Protein AF-0000000078528032 (afdb_homodimer)

Nearest PDB structures (foldseek):
  8epz-assembly1_B  TM=9.166E-01  e=9.035E-46  Paralcaligenes ureilyticus
  5j84-assembly2_H  TM=9.126E-01  e=3.066E-45  Rhizobium leguminosarum bv. trifolii WSM2304
  5j85-assembly1_A  TM=8.943E-01  e=9.035E-46  Rhizobium leguminosarum bv. trifolii
  9evv-assembly1_D  TM=9.045E-01  e=1.431E-44  Rhizobium leguminosarum bv. trifolii
  7m3k-assembly1_A  TM=8.770E-01  e=3.340E-41  Brucella abortus 2308

InterPro domains:
  IPR000581 Dihydroxy-acid/6-phosphogluconate dehydratase, N-terminal [PF00920] (29-341)
  IPR020558 Dihydroxy-acid/6-phosphogluconate dehydratase, conserved site [PS00886] (117-127)
  IPR020558 Dihydroxy-acid/6-phosphogluconate dehydratase, conserved site [PS00887] (469-480)
  IPR037237 IlvD/EDD, N-terminal domain [SSF143975] (9-380)
  IPR042096 Dihydroxy-acid dehydratase, C-terminal [G3DSA:3.50.30.80] (381-528)
  IPR056740 Dihydroxy-acid/6-phosphogluconate dehydratase, C-terminal [PF24877] (367-567)

Solvent-accessible surface area (backbone atoms only — not comparable to full-atom values): 53585 Å² total; per-residue (Å²): 106,59,42,59,56,46,48,74,59,18,73,50,35,59,16,39,48,36,11,56,68,47,51,80,75,50,69,78,34,55,35,31,37,37,38,27,27,34,25,50,63,35,17,30,22,46,62,39,55,61,39,52,53,31,20,41,50,16,21,42,75,69,60,29,38,59,32,44,38,29,45,38,53,80,46,63,65,56,5,37,79,50,77,18,24,32,40,48,56,56,48,20,52,50,46,21,39,50,47,45,43,52,51,50,25,46,66,47,41,21,34,40,38,38,31,20,29,60,41,42,37,46,14,51,50,22,27,44,31,58,66,44,48,17,51,38,48,45,63,44,16,13,8,49,57,16,79,95,69,28,37,59,85,48,48,62,57,46,51,53,33,32,75,71,66,74,35,55,68,67,57,46,51,51,47,33,73,34,20,28,70,33,36,17,12,64,30,28,40,23,43,21,44,32,43,38,45,41,43,41,46,31,19,35,23,66,86,72,49,46,37,35,35,44,82,40,71,62,51,46,52,50,27,20,47,49,21,41,43,43,56,54,27,34,73,70,65,51,28,38,64,76,26,46,44,74,58,19,50,52,34,23,51,47,49,35,16,23,50,48,43,20,70,52,48,56,24,44,50,20,35,29,28,45,34,55,76,42,85,54,52,57,63,58,55,31,58,56,13,55,61,23,46,16,28,49,30,36,18,72,88,33,81,36,47,34,39,51,44,30,24,46,32,30,62,53,44,55,49,61,52,48,44,92,80,42,60,44,77,36,38,26,55,83,77,41,30,47,47,56,49,56,53,48,41,70,71,69,46,53,53,58,54,15,49,51,48,20,54,74,72,72,46,59,42,58,70,36,45,28,50,64,93,58,37,82,34,58,53,19,24,51,40,49,24,30,35,76,37,11,75,67,21,25,40,31,48,54,77,45,26,55,73,76,52,36,60,40,74,23,32,29,44,67,29,73,32,66,68,56,44,39,50,32,53,76,67,61,70,60,52,75,42,28,28,38,30,33,31,37,23,11,32,50,29,46,28,33,29,60,48,47,66,51,38,50,59,36,52,71,31,80,66,46,29,67,35,33,34,42,40,24,21,16,34,56,44,41,68,58,50,26,44,48,33,20,28,26,10,48,26,27,58,78,64,15,45,58,56,63,63,46,70,34,25,24,36,36,36,28,56,91,78,28,33,29,31,65,43,24,52,73,82,38,76,46,54,73,68,57,41,52,53,51,50,50,54,44,52,73,68,58,71,79,71,78,72,78,46,90,58,67,58,63,25,55,38,30,73,27,33,40,51,40,49,60,17,43,42,72,107,105,60,42,59,57,47,49,74,59,20,72,51,36,58,16,37,48,36,10,55,68,48,52,80,76,51,69,78,34,55,35,32,37,38,37,28,28,32,25,51,63,34,16,30,22,46,61,39,55,61,37,50,52,30,20,41,49,16,21,43,74,68,60,29,38,60,32,45,40,28,44,36,54,78,46,64,65,58,6,37,80,49,78,17,24,31,39,48,56,55,48,19,52,50,46,20,38,50,47,45,42,52,50,51,26,46,66,48,42,21,34,39,38,37,30,18,29,60,41,40,36,47,14,51,50,22,28,43,30,58,67,44,48,18,53,38,48,42,63,43,16,13,9,51,58,16,77,95,69,29,40,58,84,49,49,62,56,46,50,54,33,32,75,71,68,75,34,56,69,68,57,46,51,52,48,32,73,34,21,27,70,34,35,17,12,67,30,30,40,22,41,20,44,33,43,38,45,40,42,41,45,31,20,34,23,68,87,72,50,46,39,34,34,44,84,40,70,63,51,46,53,50,26,19,49,48,20,42,43,44,56,55,28,34,74,70,64,50,28,38,64,75,27,46,45,74,58,18,52,52,33,25,51,47,50,35,16,23,50,50,43,20,68,53,47,57,24,43,49,20,34,28,28,46,34,55,76,42,86,54,50,57,63,59,54,32,59,56,14,54,62,24,48,16,27,48,31,35,16,71,90,32,80,36,46,34,41,51,44,31,24,43,32,27,62,53,45,55,47,63,54,49,43,89,80,42,60,44,77,35,38,27,55,84,76,42,29,47,46,56,49,55,54,46,39,71,71,70,46,51,55,58,54,15,50,49,48,20,54,75,72,71,46,60,42,60,71,36,45,28,49,62,93,58,35,80,34,59,55,18,23,50,41,50,24,29,36,77,39,11,74,68,20,22,39,29,50,54,78,43,26,55,74,74,53,36,60,40,74,25,33,31,44,68,28,74,33,67,69,56,43,38,49,33,54,76,67,62,69,60,53,76,40,27,28,37,31,32,31,38,24,12,33,50,30,48,28,32,29,61,47,48,66,50,39,49,58,35,51,71,31,79,65,46,30,68,35,33,34,42,38,24,20,16,33,56,43,41,67,59,51,27,45,46,33,20,27,27,10,49,24,26,59,78,64,15,46,60,56,62,66,48,74,34,25,25,36,38,37,27,56,92,78,28,35,28,31,66,44,23,51,73,83,38,76,47,53,73,68,56,41,51,52,51,51,50,56,43,54,74,68,58,72,79,72,78,73,80,46,91,56,66,57,63,26,55,38,29,74,29,32,40,51,38,49,59,17,43,43,74,107

Structure (mmCIF, N/CA/C/O backbone):
data_AF-0000000078528032-model_v1
#
loop_
_entity.id
_entity.type
_entity.pdbx_description
1 polymer 'Dihydroxy-acid dehydratase'
#
loop_
_atom_site.group_PDB
_atom_site.id
_atom_site.type_symbol
_atom_site.label_atom_id
_atom_site.label_alt_id
_atom_site.label_comp_id
_atom_site.label_asym_id
_atom_site.label_entity_id
_atom_site.label_seq_id
_atom_site.pdbx_PDB_ins_code
_atom_site.Cartn_x
_atom_site.Cartn_y
_atom_site.Cartn_z
_atom_site.occupancy
_atom_site.B_iso_or_equiv
_atom_site.auth_seq_id
_atom_site.auth_comp_id
_atom_site.auth_asym_id
_atom_site.auth_atom_id
_atom_site.pdbx_PDB_model_num
ATOM 1 N N . MET A 1 1 ? 27.969 6.098 -0.077 1 88.44 1 MET A N 1
ATOM 2 C CA . MET A 1 1 ? 26.703 5.48 0.321 1 88.44 1 MET A CA 1
ATOM 3 C C . MET A 1 1 ? 25.562 6.473 0.204 1 88.44 1 MET A C 1
ATOM 5 O O . MET A 1 1 ? 25.656 7.598 0.7 1 88.44 1 MET A O 1
ATOM 9 N N . VAL A 1 2 ? 24.484 6.055 -0.45 1 89.94 2 VAL A N 1
ATOM 10 C CA . VAL A 1 2 ? 23.328 6.895 -0.707 1 89.94 2 VAL A CA 1
ATOM 11 C C . VAL A 1 2 ? 22.781 7.438 0.611 1 89.94 2 VAL A C 1
ATOM 13 O O . VAL A 1 2 ? 22.422 8.617 0.707 1 89.94 2 VAL A O 1
ATOM 16 N N . SER A 1 3 ? 22.781 6.621 1.629 1 91.25 3 SER A N 1
ATOM 17 C CA . SER A 1 3 ? 22.25 7.004 2.93 1 91.25 3 SER A CA 1
ATOM 18 C C . SER A 1 3 ? 23.062 8.133 3.555 1 91.25 3 SER A C 1
ATOM 20 O O . SER A 1 3 ? 22.5 9.039 4.172 1 91.25 3 SER A O 1
ATOM 22 N N . GLN A 1 4 ? 24.359 8.141 3.379 1 91.44 4 GLN A N 1
ATOM 23 C CA . GLN A 1 4 ? 25.203 9.172 3.947 1 91.44 4 GLN A CA 1
ATOM 24 C C . GLN A 1 4 ? 25.062 10.484 3.189 1 91.44 4 GLN A C 1
ATOM 26 O O . GLN A 1 4 ? 25.109 11.562 3.789 1 91.44 4 GLN A O 1
ATOM 31 N N . ASP A 1 5 ? 24.875 10.414 1.92 1 91.12 5 ASP A N 1
ATOM 32 C CA . ASP A 1 5 ? 24.719 11.609 1.098 1 91.12 5 ASP A CA 1
ATOM 33 C C . ASP A 1 5 ? 23.453 12.375 1.467 1 91.12 5 ASP A C 1
ATOM 35 O O . ASP A 1 5 ? 23.453 13.609 1.499 1 91.12 5 ASP A O 1
ATOM 39 N N . ILE A 1 6 ? 22.469 11.68 1.789 1 87.75 6 ILE A N 1
ATOM 40 C CA . ILE A 1 6 ? 21.203 12.32 2.084 1 87.75 6 ILE A CA 1
ATOM 41 C C . ILE A 1 6 ? 21.266 13 3.451 1 87.75 6 ILE A C 1
ATOM 43 O O . ILE A 1 6 ? 20.641 14.039 3.666 1 87.75 6 ILE A O 1
ATOM 47 N N . ARG A 1 7 ? 22.047 12.43 4.395 1 88.25 7 ARG A N 1
ATOM 48 C CA . ARG A 1 7 ? 22.203 13.023 5.719 1 88.25 7 ARG A CA 1
ATOM 49 C C . ARG A 1 7 ? 22.812 14.422 5.625 1 88.25 7 ARG A C 1
ATOM 51 O O . ARG A 1 7 ? 22.531 15.281 6.457 1 88.25 7 ARG A O 1
ATOM 58 N N . LYS A 1 8 ? 23.547 14.617 4.566 1 83.69 8 LYS A N 1
ATOM 59 C CA . LYS A 1 8 ? 24.172 15.922 4.348 1 83.69 8 LYS A CA 1
ATOM 60 C C . LYS A 1 8 ? 23.141 16.938 3.828 1 83.69 8 LYS A C 1
ATOM 62 O O . LYS A 1 8 ? 23.266 18.125 4.082 1 83.69 8 LYS A O 1
ATOM 67 N N . LEU A 1 9 ? 22.188 16.406 3.154 1 82.69 9 LEU A N 1
ATOM 68 C CA . LEU A 1 9 ? 21.219 17.266 2.479 1 82.69 9 LEU A CA 1
ATOM 69 C C . LEU A 1 9 ? 20.047 17.609 3.406 1 82.69 9 LEU A C 1
ATOM 71 O O . LEU A 1 9 ? 19.469 18.688 3.301 1 82.69 9 LEU A O 1
ATOM 75 N N . ALA A 1 10 ? 19.719 16.703 4.258 1 86.12 10 ALA A N 1
ATOM 76 C CA . ALA A 1 10 ? 18.547 16.859 5.121 1 86.12 10 ALA A CA 1
ATOM 77 C C . ALA A 1 10 ? 18.938 16.859 6.594 1 86.12 10 ALA A C 1
ATOM 79 O O . ALA A 1 10 ? 19.094 15.789 7.195 1 86.12 10 ALA A O 1
ATOM 80 N N . PRO A 1 11 ? 18.984 18.016 7.184 1 88.25 11 PRO A N 1
ATOM 81 C CA . PRO A 1 11 ? 19.469 18.078 8.562 1 88.25 11 PRO A CA 1
ATOM 82 C C . PRO A 1 11 ? 18.531 17.391 9.555 1 88.25 11 PRO A C 1
ATOM 84 O O . PRO A 1 11 ? 18.938 17.062 10.672 1 88.25 11 PRO A O 1
ATOM 87 N N . GLU A 1 12 ? 17.266 17.141 9.188 1 91.62 12 GLU A N 1
ATOM 88 C CA . GLU A 1 12 ? 16.297 16.516 10.078 1 91.62 12 GLU A CA 1
ATOM 89 C C . GLU A 1 12 ? 16.469 15.008 10.133 1 91.62 12 GLU A C 1
ATOM 91 O O . GLU A 1 12 ? 15.922 14.344 11.016 1 91.62 12 GLU A O 1
ATOM 96 N N . MET A 1 13 ? 17.297 14.461 9.234 1 93.25 13 MET A N 1
ATOM 97 C CA . MET A 1 13 ? 17.469 13.008 9.141 1 93.25 13 MET A CA 1
ATOM 98 C C . MET A 1 13 ? 17.984 12.438 10.453 1 93.25 13 MET A C 1
ATOM 100 O O . MET A 1 13 ? 17.438 11.461 10.977 1 93.25 13 MET A O 1
ATOM 104 N N . ASP A 1 14 ? 19.016 13.055 10.992 1 95.06 14 ASP A N 1
ATOM 105 C CA . ASP A 1 14 ? 19.688 12.516 12.164 1 95.06 14 ASP A CA 1
ATOM 106 C C . ASP A 1 14 ? 18.781 12.539 13.383 1 95.06 14 ASP A C 1
ATOM 108 O O . ASP A 1 14 ? 18.594 11.516 14.055 1 95.06 14 ASP A O 1
ATOM 112 N N . PRO A 1 15 ? 18.109 13.695 13.703 1 96.12 15 PRO A N 1
ATOM 113 C CA . PRO A 1 15 ? 17.203 13.703 14.852 1 96.12 15 PRO A CA 1
ATOM 114 C C . PRO A 1 15 ? 16.078 12.68 14.727 1 96.12 15 PRO A C 1
ATOM 116 O O . PRO A 1 15 ? 15.711 12.039 15.719 1 96.12 15 PRO A O 1
ATOM 119 N N . LEU A 1 16 ? 15.57 12.5 13.617 1 96.31 16 LEU A N 1
ATOM 120 C CA . LEU A 1 16 ? 14.453 11.586 13.414 1 96.31 16 LEU A CA 1
ATOM 121 C C . LEU A 1 16 ? 14.898 10.133 13.57 1 96.31 16 LEU A C 1
ATOM 123 O O . LEU A 1 16 ? 14.195 9.328 14.18 1 96.31 16 LEU A O 1
ATOM 127 N N . ARG A 1 17 ? 16.078 9.828 12.969 1 96.19 17 ARG A N 1
ATOM 128 C CA . ARG A 1 17 ? 16.609 8.484 13.172 1 96.19 17 ARG A CA 1
ATOM 129 C C . ARG A 1 17 ? 16.875 8.211 14.648 1 96.19 17 ARG A C 1
ATOM 131 O O . ARG A 1 17 ? 16.547 7.133 15.148 1 96.19 17 ARG A O 1
ATOM 138 N N . MET A 1 18 ? 17.359 9.156 15.312 1 95.88 18 MET A N 1
ATOM 139 C CA . MET A 1 18 ? 17.672 8.984 16.734 1 95.88 18 MET A CA 1
ATOM 140 C C . MET A 1 18 ? 16.391 8.867 17.547 1 95.88 18 MET A C 1
ATOM 142 O O . MET A 1 18 ? 16.344 8.133 18.531 1 95.88 18 MET A O 1
ATOM 146 N N . GLY A 1 19 ? 15.344 9.562 17.172 1 95.69 19 GLY A N 1
ATOM 147 C CA . GLY A 1 19 ? 14.055 9.484 17.828 1 95.69 19 GLY A CA 1
ATOM 148 C C . GLY A 1 19 ? 13.438 8.094 17.766 1 95.69 19 GLY A C 1
ATOM 149 O O . GLY A 1 19 ? 12.602 7.746 18.609 1 95.69 19 GLY A O 1
ATOM 150 N N . MET A 1 20 ? 13.898 7.293 16.828 1 94.62 20 MET A N 1
ATOM 151 C CA . MET A 1 20 ? 13.391 5.93 16.688 1 94.62 20 MET A CA 1
ATOM 152 C C . MET A 1 20 ? 14.227 4.953 17.5 1 94.62 20 MET A C 1
ATOM 154 O O . MET A 1 20 ? 13.953 3.75 17.516 1 94.62 20 MET A O 1
ATOM 158 N N . GLY A 1 21 ? 15.227 5.496 18.109 1 94.44 21 GLY A N 1
ATOM 159 C CA . GLY A 1 21 ? 16.031 4.641 18.969 1 94.44 21 GLY A CA 1
ATOM 160 C C . GLY A 1 21 ? 17.422 4.371 18.406 1 94.44 21 GLY A C 1
ATOM 161 O O . GLY A 1 21 ? 18.172 3.58 18.984 1 94.44 21 GLY A O 1
ATOM 162 N N . TRP A 1 22 ? 17.781 5.02 17.266 1 96.25 22 TRP A N 1
ATOM 163 C CA . TRP A 1 22 ? 19.125 4.875 16.734 1 96.25 22 TRP A CA 1
ATOM 164 C C . TRP A 1 22 ? 20.141 5.602 17.625 1 96.25 22 TRP A C 1
ATOM 166 O O . TRP A 1 22 ? 19.844 6.66 18.188 1 96.25 22 TRP A O 1
ATOM 176 N N . LYS A 1 23 ? 21.328 5.078 17.703 1 96.62 23 LYS A N 1
ATOM 177 C CA . LYS A 1 23 ? 22.453 5.738 18.375 1 96.62 23 LYS A CA 1
ATOM 178 C C . LYS A 1 23 ? 23.281 6.547 17.391 1 96.62 23 LYS A C 1
ATOM 180 O O . LYS A 1 23 ? 23.156 6.363 16.172 1 96.62 23 LYS A O 1
ATOM 185 N N . VAL A 1 24 ? 24.047 7.438 17.891 1 95.81 24 VAL A N 1
ATOM 186 C CA . VAL A 1 24 ? 24.891 8.289 17.062 1 95.81 24 VAL A CA 1
ATOM 187 C C . VAL A 1 24 ? 25.75 7.422 16.156 1 95.81 24 VAL A C 1
ATOM 189 O O . VAL A 1 24 ? 25.922 7.727 14.969 1 95.81 24 VAL A O 1
ATOM 192 N N . GLU A 1 25 ? 26.25 6.285 16.672 1 96.44 25 GLU A N 1
ATOM 193 C CA . GLU A 1 25 ? 27.125 5.406 15.914 1 96.44 25 GLU A CA 1
ATOM 194 C C . GLU A 1 25 ? 26.391 4.734 14.766 1 96.44 25 GLU A C 1
ATOM 196 O O . GLU A 1 25 ? 27 4.395 13.742 1 96.44 25 GLU A O 1
ATOM 201 N N . ASP A 1 26 ? 25.125 4.562 14.914 1 96.94 26 ASP A N 1
ATOM 202 C CA . ASP A 1 26 ? 24.312 3.898 13.891 1 96.94 26 ASP A CA 1
ATOM 203 C C . ASP A 1 26 ? 24.188 4.77 12.641 1 96.94 26 ASP A C 1
ATOM 205 O O . ASP A 1 26 ? 24.031 4.25 11.531 1 96.94 26 ASP A O 1
ATOM 209 N N . LEU A 1 27 ? 24.25 6.082 12.805 1 95.56 27 LEU A N 1
ATOM 210 C CA . LEU A 1 27 ? 23.984 7.043 11.75 1 95.56 27 LEU A CA 1
ATOM 211 C C . LEU A 1 27 ? 24.969 6.895 10.602 1 95.56 27 LEU A C 1
ATOM 213 O O . LEU A 1 27 ? 24.625 7.137 9.445 1 95.56 27 LEU A O 1
ATOM 217 N N . SER A 1 28 ? 26.203 6.473 10.875 1 95.25 28 SER A N 1
ATOM 218 C CA . SER A 1 28 ? 27.25 6.422 9.859 1 95.25 28 SER A CA 1
ATOM 219 C C . SER A 1 28 ? 27.328 5.047 9.211 1 95.25 28 SER A C 1
ATOM 221 O O . SER A 1 28 ? 28.078 4.84 8.266 1 95.25 28 SER A O 1
ATOM 223 N N . LYS A 1 29 ? 26.609 4.066 9.727 1 97.12 29 LYS A N 1
ATOM 224 C CA . LYS A 1 29 ? 26.625 2.705 9.203 1 97.12 29 LYS A CA 1
ATOM 225 C C . LYS A 1 29 ? 25.875 2.615 7.879 1 97.12 29 LYS A C 1
ATOM 227 O O . LYS A 1 29 ? 25.078 3.498 7.551 1 97.12 29 LYS A O 1
ATOM 232 N N . MET A 1 30 ? 26.188 1.506 7.133 1 97.38 30 MET A N 1
ATOM 233 C CA . MET A 1 30 ? 25.359 1.184 5.977 1 97.38 30 MET A CA 1
ATOM 234 C C . MET A 1 30 ? 23.922 0.907 6.398 1 97.38 30 MET A C 1
ATOM 236 O O . MET A 1 30 ? 23.688 0.159 7.348 1 97.38 30 MET A O 1
ATOM 240 N N . GLN A 1 31 ? 23.016 1.53 5.754 1 97.94 31 GLN A N 1
ATOM 241 C CA . GLN A 1 31 ? 21.609 1.437 6.141 1 97.94 31 GLN A CA 1
ATOM 242 C C . GLN A 1 31 ? 20.828 0.578 5.152 1 97.94 31 GLN A C 1
ATOM 244 O O . GLN A 1 31 ? 20.844 0.839 3.947 1 97.94 31 GLN A O 1
ATOM 249 N N . ILE A 1 32 ? 20.125 -0.458 5.66 1 98.75 32 ILE A N 1
ATOM 250 C CA . ILE A 1 32 ? 19.469 -1.468 4.836 1 98.75 32 ILE A CA 1
ATOM 251 C C . ILE A 1 32 ? 17.969 -1.472 5.125 1 98.75 32 ILE A C 1
ATOM 253 O O . ILE A 1 32 ? 17.547 -1.482 6.285 1 98.75 32 ILE A O 1
ATOM 257 N N . MET A 1 33 ? 17.141 -1.407 4.086 1 98.69 33 MET A N 1
ATOM 258 C CA . MET A 1 33 ? 15.695 -1.565 4.23 1 98.69 33 MET A CA 1
ATOM 259 C C . MET A 1 33 ? 15.312 -3.041 4.277 1 98.69 33 MET A C 1
ATOM 261 O O . MET A 1 33 ? 15.719 -3.82 3.412 1 98.69 33 MET A O 1
ATOM 265 N N . VAL A 1 34 ? 14.641 -3.498 5.273 1 98.94 34 VAL A N 1
ATOM 266 C CA . VAL A 1 34 ? 14.047 -4.828 5.336 1 98.94 34 VAL A CA 1
ATOM 267 C C . VAL A 1 34 ? 12.531 -4.723 5.176 1 98.94 34 VAL A C 1
ATOM 269 O O . VAL A 1 34 ? 11.828 -4.328 6.109 1 98.94 34 VAL A O 1
ATOM 272 N N . GLU A 1 35 ? 12.047 -5.031 3.98 1 98.81 35 GLU A N 1
ATOM 273 C CA . GLU A 1 35 ? 10.648 -4.902 3.594 1 98.81 35 GLU A CA 1
ATOM 274 C C . GLU A 1 35 ? 9.945 -6.254 3.615 1 98.81 35 GLU A C 1
ATOM 276 O O . GLU A 1 35 ? 10.461 -7.238 3.082 1 98.81 35 GLU A O 1
ATOM 281 N N . SER A 1 36 ? 8.734 -6.34 4.285 1 98.88 36 SER A N 1
ATOM 282 C CA . SER A 1 36 ? 8.039 -7.613 4.391 1 98.88 36 SER A CA 1
ATOM 283 C C . SER A 1 36 ? 6.527 -7.434 4.25 1 98.88 36 SER A C 1
ATOM 285 O O . SER A 1 36 ? 6.004 -6.344 4.488 1 98.88 36 SER A O 1
ATOM 287 N N . THR A 1 37 ? 5.871 -8.461 3.811 1 98.81 37 THR A N 1
ATOM 288 C CA . THR A 1 37 ? 4.414 -8.469 3.756 1 98.81 37 THR A CA 1
ATOM 289 C C . THR A 1 37 ? 3.826 -9.055 5.035 1 98.81 37 THR A C 1
ATOM 291 O O . THR A 1 37 ? 2.668 -9.484 5.055 1 98.81 37 THR A O 1
ATOM 294 N N . PHE A 1 38 ? 4.594 -9.062 6.176 1 98.62 38 PHE A N 1
ATOM 295 C CA . PHE A 1 38 ? 4.168 -9.586 7.469 1 98.62 38 PHE A CA 1
ATOM 296 C C . PHE A 1 38 ? 2.82 -9 7.871 1 98.62 38 PHE A C 1
ATOM 298 O O . PHE A 1 38 ? 2.564 -7.812 7.668 1 98.62 38 PHE A O 1
ATOM 305 N N . GLY A 1 39 ? 1.984 -9.828 8.453 1 98.5 39 GLY A N 1
ATOM 306 C CA . GLY A 1 39 ? 0.705 -9.562 9.086 1 98.5 39 GLY A CA 1
ATOM 307 C C . GLY A 1 39 ? -0.104 -10.82 9.352 1 98.5 39 GLY A C 1
ATOM 308 O O . GLY A 1 39 ? 0.199 -11.883 8.812 1 98.5 39 GLY A O 1
ATOM 309 N N . ASP A 1 40 ? -1.124 -10.688 10.148 1 97.81 40 ASP A N 1
ATOM 310 C CA . ASP A 1 40 ? -1.99 -11.812 10.477 1 97.81 40 ASP A CA 1
ATOM 311 C C . ASP A 1 40 ? -3.082 -11.992 9.422 1 97.81 40 ASP A C 1
ATOM 313 O O . ASP A 1 40 ? -4.258 -12.133 9.766 1 97.81 40 ASP A O 1
ATOM 317 N N . SER A 1 41 ? -2.658 -11.922 8.164 1 97.38 41 SER A N 1
ATOM 318 C CA . SER A 1 41 ? -3.635 -12.031 7.09 1 97.38 41 SER A CA 1
ATOM 319 C C . SER A 1 41 ? -3.92 -13.492 6.746 1 97.38 41 SER A C 1
ATOM 321 O O . SER A 1 41 ? -5.055 -13.852 6.426 1 97.38 41 SER A O 1
ATOM 323 N N . HIS A 1 42 ? -2.912 -14.328 6.715 1 97.12 42 HIS A N 1
ATOM 324 C CA . HIS A 1 42 ? -2.963 -15.742 6.348 1 97.12 42 HIS A CA 1
ATOM 325 C C . HIS A 1 42 ? -1.663 -16.453 6.707 1 97.12 42 HIS A C 1
ATOM 327 O O . HIS A 1 42 ? -0.686 -15.812 7.098 1 97.12 42 HIS A O 1
ATOM 333 N N . PRO A 1 43 ? -1.611 -17.766 6.602 1 97.19 43 PRO A N 1
ATOM 334 C CA . PRO A 1 43 ? -0.434 -18.5 7.062 1 97.19 43 PRO A CA 1
ATOM 335 C C . PRO A 1 43 ? 0.813 -18.203 6.234 1 97.19 43 PRO A C 1
ATOM 337 O O . PRO A 1 43 ? 1.936 -18.422 6.699 1 97.19 43 PRO A O 1
ATOM 340 N N . GLY A 1 44 ? 0.69 -17.719 5.078 1 97.12 44 GLY A N 1
ATOM 341 C CA . GLY A 1 44 ? 1.839 -17.375 4.254 1 97.12 44 GLY A CA 1
ATOM 342 C C . GLY A 1 44 ? 2.539 -16.109 4.703 1 97.12 44 GLY A C 1
ATOM 343 O O . GLY A 1 44 ? 3.664 -15.836 4.281 1 97.12 44 GLY A O 1
ATOM 344 N N . SER A 1 45 ? 1.941 -15.297 5.625 1 97.88 45 SER A N 1
ATOM 345 C CA . SER A 1 45 ? 2.51 -14.016 6.012 1 97.88 45 SER A CA 1
ATOM 346 C C . SER A 1 45 ? 2.688 -13.914 7.523 1 97.88 45 SER A C 1
ATOM 348 O O . SER A 1 45 ? 3.512 -13.141 8.008 1 97.88 45 SER A O 1
ATOM 350 N N . ALA A 1 46 ? 1.972 -14.688 8.281 1 97.75 46 ALA A N 1
ATOM 351 C CA . ALA A 1 46 ? 1.844 -14.523 9.727 1 97.75 46 ALA A CA 1
ATOM 352 C C . ALA A 1 46 ? 3.176 -14.773 10.43 1 97.75 46 ALA A C 1
ATOM 354 O O . ALA A 1 46 ? 3.449 -14.195 11.484 1 97.75 46 ALA A O 1
ATOM 355 N N . HIS A 1 47 ? 4.082 -15.586 9.875 1 97.75 47 HIS A N 1
ATOM 356 C CA . HIS A 1 47 ? 5.32 -15.977 10.547 1 97.75 47 HIS A CA 1
ATOM 357 C C . HIS A 1 47 ? 6.496 -15.133 10.07 1 97.75 47 HIS A C 1
ATOM 359 O O . HIS A 1 47 ? 7.613 -15.281 10.57 1 97.75 47 HIS A O 1
ATOM 365 N N . LEU A 1 48 ? 6.309 -14.227 9.164 1 98.62 48 LEU A N 1
ATOM 366 C CA . LEU A 1 48 ? 7.402 -13.57 8.453 1 98.62 48 LEU A CA 1
ATOM 367 C C . LEU A 1 48 ? 8.172 -12.633 9.375 1 98.62 48 LEU A C 1
ATOM 369 O O . LEU A 1 48 ? 9.32 -12.289 9.102 1 98.62 48 LEU A O 1
ATOM 373 N N . LEU A 1 49 ? 7.52 -12.164 10.445 1 98.5 49 LEU A N 1
ATOM 374 C CA . LEU A 1 49 ? 8.203 -11.258 11.359 1 98.5 49 LEU A CA 1
ATOM 375 C C . LEU A 1 49 ? 9.469 -11.898 11.914 1 98.5 49 LEU A C 1
ATOM 377 O O . LEU A 1 49 ? 10.469 -11.219 12.148 1 98.5 49 LEU A O 1
ATOM 381 N N . GLU A 1 50 ? 9.43 -13.195 12.164 1 98 50 GLU A N 1
ATOM 382 C CA . GLU A 1 50 ? 10.602 -13.914 12.656 1 98 50 GLU A CA 1
ATOM 383 C C . GLU A 1 50 ? 11.758 -13.828 11.656 1 98 50 GLU A C 1
ATOM 385 O O . GLU A 1 50 ? 12.906 -13.641 12.047 1 98 50 GLU A O 1
ATOM 390 N N . LEU A 1 51 ? 11.461 -13.992 10.391 1 98.75 51 LEU A N 1
ATOM 391 C CA . LEU A 1 51 ? 12.484 -13.914 9.352 1 98.75 51 LEU A CA 1
ATOM 392 C C . LEU A 1 51 ? 13.008 -12.484 9.211 1 98.75 51 LEU A C 1
ATOM 394 O O . LEU A 1 51 ? 14.195 -12.281 8.961 1 98.75 51 LEU A O 1
ATOM 398 N N . VAL A 1 52 ? 12.086 -11.508 9.352 1 98.88 52 VAL A N 1
ATOM 399 C CA . VAL A 1 52 ? 12.477 -10.102 9.328 1 98.88 52 VAL A CA 1
ATOM 400 C C . VAL A 1 52 ? 13.523 -9.836 10.414 1 98.88 52 VAL A C 1
ATOM 402 O O . VAL A 1 52 ? 14.578 -9.258 10.141 1 98.88 52 VAL A O 1
ATOM 405 N N . ASN A 1 53 ? 13.234 -10.273 11.602 1 98.75 53 ASN A N 1
ATOM 406 C CA . ASN A 1 53 ? 14.133 -10.047 12.727 1 98.75 53 ASN A CA 1
ATOM 407 C C . ASN A 1 53 ? 15.469 -10.742 12.531 1 98.75 53 ASN A C 1
ATOM 409 O O . ASN A 1 53 ? 16.516 -10.195 12.883 1 98.75 53 ASN A O 1
ATOM 413 N N . LYS A 1 54 ? 15.469 -11.961 11.977 1 98.81 54 LYS A N 1
ATOM 414 C CA . LYS A 1 54 ? 16.703 -12.68 11.68 1 98.81 54 LYS A CA 1
ATOM 415 C C . LYS A 1 54 ? 17.547 -11.93 10.641 1 98.81 54 LYS A C 1
ATOM 417 O O . LYS A 1 54 ? 18.766 -11.891 10.734 1 98.81 54 LYS A O 1
ATOM 422 N N . THR A 1 55 ? 16.891 -11.406 9.633 1 98.94 55 THR A N 1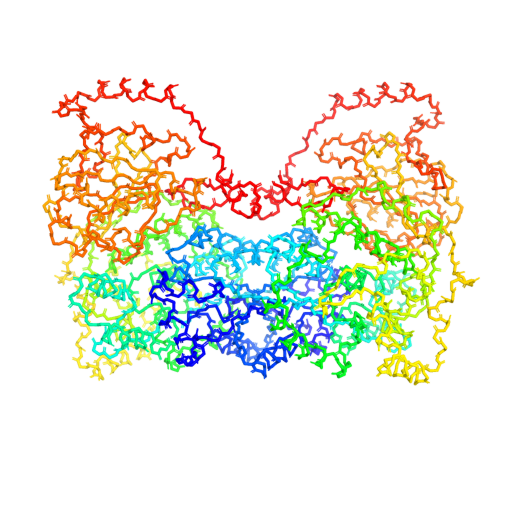
ATOM 423 C CA . THR A 1 55 ? 17.562 -10.609 8.625 1 98.94 55 THR A CA 1
ATOM 424 C C . THR A 1 55 ? 18.203 -9.375 9.25 1 98.94 55 THR A C 1
ATOM 426 O O . THR A 1 55 ? 19.344 -9.023 8.922 1 98.94 55 THR A O 1
ATOM 429 N N . VAL A 1 56 ? 17.438 -8.656 10.133 1 98.88 56 VAL A N 1
ATOM 430 C CA . VAL A 1 56 ? 17.953 -7.492 10.844 1 98.88 56 VAL A CA 1
ATOM 431 C C . VAL A 1 56 ? 19.219 -7.871 11.617 1 98.88 56 VAL A C 1
ATOM 433 O O . VAL A 1 56 ? 20.203 -7.137 11.609 1 98.88 56 VAL A O 1
ATOM 436 N N . ASP A 1 57 ? 19.203 -9.023 12.281 1 98.81 57 ASP A N 1
ATOM 437 C CA . ASP A 1 57 ? 20.359 -9.531 13 1 98.81 57 ASP A CA 1
ATOM 438 C C . ASP A 1 57 ? 21.547 -9.734 12.062 1 98.81 57 ASP A C 1
ATOM 440 O O . ASP A 1 57 ? 22.672 -9.383 12.398 1 98.81 57 ASP A O 1
ATOM 444 N N . GLY A 1 58 ? 21.234 -10.305 10.906 1 98.88 58 GLY A N 1
ATOM 445 C CA . GLY A 1 58 ? 22.297 -10.516 9.93 1 98.88 58 GLY A CA 1
ATOM 446 C C . GLY A 1 58 ? 22.953 -9.227 9.469 1 98.88 58 GLY A C 1
ATOM 447 O O . GLY A 1 58 ? 24.172 -9.164 9.344 1 98.88 58 GLY A O 1
ATOM 448 N N . VAL A 1 59 ? 22.203 -8.227 9.195 1 98.88 59 VAL A N 1
ATOM 449 C CA . VAL A 1 59 ? 22.719 -6.922 8.797 1 98.88 59 VAL A CA 1
ATOM 450 C C . VAL A 1 59 ? 23.594 -6.348 9.914 1 98.88 59 VAL A C 1
ATOM 452 O O . VAL A 1 59 ? 24.688 -5.855 9.656 1 98.88 59 VAL A O 1
ATOM 455 N N . ARG A 1 60 ? 23.062 -6.414 11.133 1 98.56 60 ARG A N 1
ATOM 456 C CA . ARG A 1 60 ? 23.781 -5.906 12.297 1 98.56 60 ARG A CA 1
ATOM 457 C C . ARG A 1 60 ? 25.125 -6.605 12.461 1 98.56 60 ARG A C 1
ATOM 459 O O . ARG A 1 60 ? 26.141 -5.961 12.75 1 98.56 60 ARG A O 1
ATOM 466 N N . ASP A 1 61 ? 25.188 -7.883 12.234 1 98.56 61 ASP A N 1
ATOM 467 C CA . ASP A 1 61 ? 26.391 -8.688 12.375 1 98.56 61 ASP A CA 1
ATOM 468 C C . ASP A 1 61 ? 27.5 -8.195 11.445 1 98.56 61 ASP A C 1
ATOM 470 O O . ASP A 1 61 ? 28.672 -8.312 11.758 1 98.56 61 ASP A O 1
ATOM 474 N N . LYS A 1 62 ? 27.109 -7.676 10.359 1 98.44 62 LYS A N 1
ATOM 475 C CA . LYS A 1 62 ? 28.094 -7.207 9.375 1 98.44 62 LYS A CA 1
ATOM 476 C C . LYS A 1 62 ? 28.297 -5.699 9.484 1 98.44 62 LYS A C 1
ATOM 478 O O . LYS A 1 62 ? 28.859 -5.078 8.578 1 98.44 62 LYS A O 1
ATOM 483 N N . GLY A 1 63 ? 27.828 -5.113 10.539 1 97.81 63 GLY A N 1
ATOM 484 C CA . GLY A 1 63 ? 28.109 -3.721 10.852 1 97.81 63 GLY A CA 1
ATOM 485 C C . GLY A 1 63 ? 27.125 -2.752 10.219 1 97.81 63 GLY A C 1
ATOM 486 O O . GLY A 1 63 ? 27.391 -1.547 10.164 1 97.81 63 GLY A O 1
ATOM 487 N N . GLY A 1 64 ? 26.016 -3.262 9.633 1 98.31 64 GLY A N 1
ATOM 488 C CA . GLY A 1 64 ? 25 -2.393 9.07 1 98.31 64 GLY A CA 1
ATOM 489 C C . GLY A 1 64 ? 23.875 -2.078 10.047 1 98.31 64 GLY A C 1
ATOM 490 O O . GLY A 1 64 ? 23.875 -2.578 11.172 1 98.31 64 GLY A O 1
ATOM 491 N N . LYS A 1 65 ? 22.984 -1.175 9.711 1 98.25 65 LYS A N 1
ATOM 492 C CA . LYS A 1 65 ? 21.766 -0.837 10.453 1 98.25 65 LYS A CA 1
ATOM 493 C C . LYS A 1 65 ? 20.531 -0.997 9.586 1 98.25 65 LYS A C 1
ATOM 495 O O . LYS A 1 65 ? 20.438 -0.412 8.5 1 98.25 65 LYS A O 1
ATOM 500 N N . ALA A 1 66 ? 19.656 -1.822 10.039 1 98.44 66 ALA A N 1
ATOM 501 C CA . ALA A 1 66 ? 18.469 -2.121 9.25 1 98.44 66 ALA A CA 1
ATOM 502 C C . ALA A 1 66 ? 17.266 -1.347 9.766 1 98.44 66 ALA A C 1
ATOM 504 O O . ALA A 1 66 ? 17.203 -0.988 10.945 1 98.44 66 ALA A O 1
ATOM 505 N N . ALA A 1 67 ? 16.328 -1.011 8.93 1 98.38 67 ALA A N 1
ATOM 506 C CA . ALA A 1 67 ? 15 -0.479 9.234 1 98.38 67 ALA A CA 1
ATOM 507 C C . ALA A 1 67 ? 13.906 -1.348 8.617 1 98.38 67 ALA A C 1
ATOM 509 O O . ALA A 1 67 ? 13.969 -1.694 7.434 1 98.38 67 ALA A O 1
ATOM 510 N N . ARG A 1 68 ? 12.938 -1.755 9.438 1 98.69 68 ARG A N 1
ATOM 511 C CA . ARG A 1 68 ? 11.883 -2.666 8.992 1 98.69 68 ARG A CA 1
ATOM 512 C C . ARG A 1 68 ? 10.703 -1.898 8.414 1 98.69 68 ARG A C 1
ATOM 514 O O . ARG A 1 68 ? 10.234 -0.926 9.008 1 98.69 68 ARG A O 1
ATOM 521 N N . TYR A 1 69 ? 10.188 -2.283 7.246 1 98.88 69 TYR A N 1
ATOM 522 C CA . TYR A 1 69 ? 9 -1.771 6.574 1 98.88 69 TYR A CA 1
ATOM 523 C C . TYR A 1 69 ? 8.031 -2.898 6.246 1 98.88 69 TYR A C 1
ATOM 525 O O . TYR A 1 69 ? 8.445 -4.035 6.012 1 98.88 69 TYR A O 1
ATOM 533 N N . PHE A 1 70 ? 6.711 -2.561 6.234 1 98.88 70 PHE A N 1
ATOM 534 C CA . PHE A 1 70 ? 5.719 -3.605 6.027 1 98.88 70 PHE A CA 1
ATOM 535 C C . PHE A 1 70 ? 4.617 -3.131 5.09 1 98.88 70 PHE A C 1
ATOM 537 O O . PHE A 1 70 ? 4.211 -1.968 5.137 1 98.88 70 PHE A O 1
ATOM 544 N N . THR A 1 71 ? 4.145 -3.932 4.246 1 98.88 71 THR A N 1
ATOM 545 C CA . THR A 1 71 ? 2.898 -3.857 3.49 1 98.88 71 THR A CA 1
ATOM 546 C C . THR A 1 71 ? 2.23 -5.227 3.41 1 98.88 71 THR A C 1
ATOM 548 O O . THR A 1 71 ? 2.523 -6.016 2.508 1 98.88 71 THR A O 1
ATOM 551 N N . THR A 1 72 ? 1.273 -5.496 4.297 1 98.81 72 THR A N 1
ATOM 552 C CA . THR A 1 72 ? 0.678 -6.816 4.449 1 98.81 72 THR A CA 1
ATOM 553 C C . THR A 1 72 ? -0.075 -7.223 3.186 1 98.81 72 THR A C 1
ATOM 555 O O . THR A 1 72 ? -0.779 -6.406 2.588 1 98.81 72 THR A O 1
ATOM 558 N N . ASP A 1 73 ? 0.124 -8.438 2.746 1 98.5 73 ASP A N 1
ATOM 559 C CA . ASP A 1 73 ? -0.567 -8.945 1.562 1 98.5 73 ASP A CA 1
ATOM 560 C C . ASP A 1 73 ? -1.876 -9.633 1.942 1 98.5 73 ASP A C 1
ATOM 562 O O . ASP A 1 73 ? -2.227 -9.703 3.123 1 98.5 73 ASP A O 1
ATOM 566 N N . ILE A 1 74 ? -2.68 -10.047 0.943 1 97.81 74 ILE A N 1
ATOM 567 C CA . ILE A 1 74 ? -3.941 -10.75 1.144 1 97.81 74 ILE A CA 1
ATOM 568 C C . ILE A 1 74 ? -3.832 -12.172 0.604 1 97.81 74 ILE A C 1
ATOM 570 O O . ILE A 1 74 ? -2.838 -12.531 -0.035 1 97.81 74 ILE A O 1
ATOM 574 N N . CYS A 1 75 ? -4.77 -12.969 0.877 1 94.94 75 CYS A N 1
ATOM 575 C CA . CYS A 1 75 ? -4.766 -14.375 0.512 1 94.94 75 CYS A CA 1
ATOM 576 C C . CYS A 1 75 ? -5.891 -14.695 -0.462 1 94.94 75 CYS A C 1
ATOM 578 O O . CYS A 1 75 ? -7.062 -14.445 -0.166 1 94.94 75 CYS A O 1
ATOM 580 N N . ASP A 1 76 ? -5.547 -15.289 -1.588 1 92.62 76 ASP A N 1
ATOM 581 C CA . ASP A 1 76 ? -6.555 -15.695 -2.564 1 92.62 76 ASP A CA 1
ATOM 582 C C . ASP A 1 76 ? -7.504 -16.734 -1.973 1 92.62 76 ASP A C 1
ATOM 584 O O . ASP A 1 76 ? -8.703 -16.719 -2.27 1 92.62 76 ASP A O 1
ATOM 588 N N . GLY A 1 77 ? -6.91 -17.609 -1.181 1 90.06 77 GLY A N 1
ATOM 589 C CA . GLY A 1 77 ? -7.746 -18.641 -0.564 1 90.06 77 GLY A CA 1
ATOM 590 C C . GLY A 1 77 ? -8.828 -18.062 0.332 1 90.06 77 GLY A C 1
ATOM 591 O O . GLY A 1 77 ? -9.93 -18.609 0.417 1 90.06 77 GLY A O 1
ATOM 592 N N . MET A 1 78 ? -8.539 -16.969 0.954 1 92.5 78 MET A N 1
ATOM 593 C CA . MET A 1 78 ? -9.508 -16.328 1.844 1 92.5 78 MET A CA 1
ATOM 594 C C . MET A 1 78 ? -10.461 -15.438 1.058 1 92.5 78 MET A C 1
ATOM 596 O O . MET A 1 78 ? -11.594 -15.211 1.479 1 92.5 78 MET A O 1
ATOM 600 N N . ALA A 1 79 ? -9.977 -14.945 -0.035 1 92.81 79 ALA A N 1
ATOM 601 C CA . ALA A 1 79 ? -10.75 -13.984 -0.817 1 92.81 79 ALA A CA 1
ATOM 602 C C . ALA A 1 79 ? -11.664 -14.688 -1.812 1 92.81 79 ALA A C 1
ATOM 604 O O . ALA A 1 79 ? -12.594 -14.078 -2.355 1 92.81 79 ALA A O 1
ATOM 605 N N . GLN A 1 80 ? -11.469 -15.969 -2.027 1 86.94 80 GLN A N 1
ATOM 606 C CA . GLN A 1 80 ? -12.234 -16.719 -3.023 1 86.94 80 GLN A CA 1
ATOM 607 C C . GLN A 1 80 ? -13.664 -16.938 -2.555 1 86.94 80 GLN A C 1
ATOM 609 O O . GLN A 1 80 ? -13.922 -17.078 -1.355 1 86.94 80 GLN A O 1
ATOM 614 N N . GLY A 1 81 ? -14.562 -17.062 -3.502 1 80.19 81 GLY A N 1
ATOM 615 C CA . GLY A 1 81 ? -15.953 -17.375 -3.189 1 80.19 81 GLY A CA 1
ATOM 616 C C . GLY A 1 81 ? -16.797 -16.141 -2.959 1 80.19 81 GLY A C 1
ATOM 617 O O . GLY A 1 81 ? -18.016 -16.25 -2.775 1 80.19 81 GLY A O 1
ATOM 618 N N . HIS A 1 82 ? -16.156 -15.023 -2.877 1 87.44 82 HIS A N 1
ATOM 619 C CA . HIS A 1 82 ? -16.859 -13.75 -2.773 1 87.44 82 HIS A CA 1
ATOM 620 C C . HIS A 1 82 ? -16.109 -12.641 -3.496 1 87.44 82 HIS A C 1
ATOM 622 O O . HIS A 1 82 ? -15.07 -12.891 -4.125 1 87.44 82 HIS A O 1
ATOM 628 N N . ASP A 1 83 ? -16.547 -11.438 -3.455 1 89.62 83 ASP A N 1
ATOM 629 C CA . ASP A 1 83 ? -16.047 -10.336 -4.27 1 89.62 83 ASP A CA 1
ATOM 630 C C . ASP A 1 83 ? -14.633 -9.953 -3.854 1 89.62 83 ASP A C 1
ATOM 632 O O . ASP A 1 83 ? -13.93 -9.242 -4.586 1 89.62 83 ASP A O 1
ATOM 636 N N . GLY A 1 84 ? -14.203 -10.484 -2.725 1 93.62 84 GLY A N 1
ATOM 637 C CA . GLY A 1 84 ? -12.852 -10.203 -2.264 1 93.62 84 GLY A CA 1
ATOM 638 C C . GLY A 1 84 ? -11.789 -10.609 -3.26 1 93.62 84 GLY A C 1
ATOM 639 O O . GLY A 1 84 ? -10.719 -10 -3.318 1 93.62 84 GLY A O 1
ATOM 640 N N . ILE A 1 85 ? -12.07 -11.609 -4.059 1 94.12 85 ILE A N 1
ATOM 641 C CA . ILE A 1 85 ? -11.094 -12.164 -4.992 1 94.12 85 ILE A CA 1
ATOM 642 C C . ILE A 1 85 ? -10.766 -11.133 -6.07 1 94.12 85 ILE A C 1
ATOM 644 O O . ILE A 1 85 ? -9.727 -11.219 -6.727 1 94.12 85 ILE A O 1
ATOM 648 N N . ASN A 1 86 ? -11.68 -10.164 -6.273 1 95.56 86 ASN A N 1
ATOM 649 C CA . ASN A 1 86 ? -11.461 -9.125 -7.273 1 95.56 86 ASN A CA 1
ATOM 650 C C . ASN A 1 86 ? -10.281 -8.227 -6.91 1 95.56 86 ASN A C 1
ATOM 652 O O . ASN A 1 86 ? -9.742 -7.527 -7.766 1 95.56 86 ASN A O 1
ATOM 656 N N . TYR A 1 87 ? -9.812 -8.242 -5.621 1 97.38 87 TYR A N 1
ATOM 657 C CA . TYR A 1 87 ? -8.727 -7.391 -5.152 1 97.38 87 TYR A CA 1
ATOM 658 C C . TYR A 1 87 ? -7.379 -8.078 -5.34 1 97.38 87 TYR A C 1
ATOM 660 O O . TYR A 1 87 ? -6.328 -7.473 -5.121 1 97.38 87 TYR A O 1
ATOM 668 N N . SER A 1 88 ? -7.34 -9.281 -5.754 1 96.69 88 SER A N 1
ATOM 669 C CA . SER A 1 88 ? -6.141 -10.109 -5.742 1 96.69 88 SER A CA 1
ATOM 670 C C . SER A 1 88 ? -5.043 -9.508 -6.613 1 96.69 88 SER A C 1
ATOM 672 O O . SER A 1 88 ? -3.957 -9.188 -6.125 1 96.69 88 SER A O 1
ATOM 674 N N . LEU A 1 89 ? -5.316 -9.289 -7.875 1 97.62 89 LEU A N 1
ATOM 675 C CA . LEU A 1 89 ? -4.266 -8.828 -8.781 1 97.62 89 LEU A CA 1
ATOM 676 C C . LEU A 1 89 ? -3.867 -7.391 -8.469 1 97.62 89 LEU A C 1
ATOM 678 O O . LEU A 1 89 ? -2.684 -7.047 -8.508 1 97.62 89 LEU A O 1
ATOM 682 N N . VAL A 1 90 ? -4.836 -6.504 -8.133 1 98.25 90 VAL A N 1
ATOM 683 C CA . VAL A 1 90 ? -4.527 -5.105 -7.848 1 98.25 90 VAL A CA 1
ATOM 684 C C . VAL A 1 90 ? -3.684 -5.004 -6.582 1 98.25 90 VAL A C 1
ATOM 686 O O . VAL A 1 90 ? -2.893 -4.07 -6.426 1 98.25 90 VAL A O 1
ATOM 689 N N . SER A 1 91 ? -3.803 -5.996 -5.641 1 98.62 91 SER A N 1
ATOM 690 C CA . SER A 1 91 ? -2.969 -5.996 -4.445 1 98.62 91 SER A CA 1
ATOM 691 C C . SER A 1 91 ? -1.489 -6.098 -4.801 1 98.62 91 SER A C 1
ATOM 693 O O . SER A 1 91 ? -0.641 -5.508 -4.129 1 98.62 91 SER A O 1
ATOM 695 N N . ARG A 1 92 ? -1.143 -6.82 -5.891 1 98.5 92 ARG A N 1
ATOM 696 C CA . ARG A 1 92 ? 0.23 -6.938 -6.375 1 98.5 92 ARG A CA 1
ATOM 697 C C . ARG A 1 92 ? 0.802 -5.566 -6.727 1 98.5 92 ARG A C 1
ATOM 699 O O . ARG A 1 92 ? 1.877 -5.195 -6.25 1 98.5 92 ARG A O 1
ATOM 706 N N . ASP A 1 93 ? 0.057 -4.816 -7.512 1 98.56 93 ASP A N 1
ATOM 707 C CA . ASP A 1 93 ? 0.519 -3.514 -7.984 1 98.56 93 ASP A CA 1
ATOM 708 C C . ASP A 1 93 ? 0.583 -2.506 -6.84 1 98.56 93 ASP A C 1
ATOM 710 O O . ASP A 1 93 ? 1.476 -1.656 -6.805 1 98.56 93 ASP A O 1
ATOM 714 N N . THR A 1 94 ? -0.363 -2.588 -5.93 1 98.81 94 THR A N 1
ATOM 715 C CA . THR A 1 94 ? -0.408 -1.634 -4.824 1 98.81 94 THR A CA 1
ATOM 716 C C . THR A 1 94 ? 0.745 -1.874 -3.855 1 98.81 94 THR A C 1
ATOM 718 O O . THR A 1 94 ? 1.329 -0.924 -3.33 1 98.81 94 THR A O 1
ATOM 721 N N . ILE A 1 95 ? 1.096 -3.168 -3.572 1 98.88 95 ILE A N 1
ATOM 722 C CA . ILE A 1 95 ? 2.26 -3.482 -2.752 1 98.88 95 ILE A CA 1
ATOM 723 C C . ILE A 1 95 ? 3.525 -2.955 -3.424 1 98.88 95 ILE A C 1
ATOM 725 O O . ILE A 1 95 ? 4.367 -2.33 -2.773 1 98.88 95 ILE A O 1
ATOM 729 N N . CYS A 1 96 ? 3.652 -3.184 -4.742 1 98.81 96 CYS A N 1
ATOM 730 C CA . CYS A 1 96 ? 4.789 -2.674 -5.496 1 98.81 96 CYS A CA 1
ATOM 731 C C . CYS A 1 96 ? 4.891 -1.157 -5.375 1 98.81 96 CYS A C 1
ATOM 733 O O . CYS A 1 96 ? 5.977 -0.619 -5.148 1 98.81 96 CYS A O 1
ATOM 735 N N . ASN A 1 97 ? 3.758 -0.486 -5.523 1 98.81 97 ASN A N 1
ATOM 736 C CA . ASN A 1 97 ? 3.709 0.967 -5.398 1 98.81 97 ASN A CA 1
ATOM 737 C C . ASN A 1 97 ? 4.16 1.428 -4.016 1 98.81 97 ASN A C 1
ATOM 739 O O . ASN A 1 97 ? 4.891 2.412 -3.893 1 98.81 97 ASN A O 1
ATOM 743 N N . MET A 1 98 ? 3.697 0.758 -2.963 1 98.81 98 MET A N 1
ATOM 744 C CA . MET A 1 98 ? 4.07 1.137 -1.604 1 98.81 98 MET A CA 1
ATOM 745 C C . MET A 1 98 ? 5.57 0.971 -1.386 1 98.81 98 MET A C 1
ATOM 747 O O . MET A 1 98 ? 6.195 1.779 -0.698 1 98.81 98 MET A O 1
ATOM 751 N N . ILE A 1 99 ? 6.141 -0.078 -1.954 1 98.81 99 ILE A N 1
ATOM 752 C CA . ILE A 1 99 ? 7.574 -0.305 -1.803 1 98.81 99 ILE A CA 1
ATOM 753 C C . ILE A 1 99 ? 8.352 0.797 -2.52 1 98.81 99 ILE A C 1
ATOM 755 O O . ILE A 1 99 ? 9.367 1.277 -2.014 1 98.81 99 ILE A O 1
ATOM 759 N N . GLU A 1 100 ? 7.883 1.229 -3.715 1 98.5 100 GLU A N 1
ATOM 760 C CA . GLU A 1 100 ? 8.477 2.379 -4.395 1 98.5 100 GLU A CA 1
ATOM 761 C C . GLU A 1 100 ? 8.453 3.619 -3.506 1 98.5 100 GLU A C 1
ATOM 763 O O . GLU A 1 100 ? 9.445 4.336 -3.404 1 98.5 100 GLU A O 1
ATOM 768 N N . ILE A 1 101 ? 7.348 3.846 -2.885 1 98.69 101 ILE A N 1
ATOM 769 C CA . ILE A 1 101 ? 7.176 4.996 -2.006 1 98.69 101 ILE A CA 1
ATOM 770 C C . ILE A 1 101 ? 8.156 4.906 -0.841 1 98.69 101 ILE A C 1
ATOM 772 O O . ILE A 1 101 ? 8.836 5.883 -0.514 1 98.69 101 ILE A O 1
ATOM 776 N N . HIS A 1 102 ? 8.266 3.697 -0.179 1 98.62 102 HIS A N 1
ATOM 777 C CA . HIS A 1 102 ? 9.18 3.488 0.935 1 98.62 102 HIS A CA 1
ATOM 778 C C . HIS A 1 102 ? 10.617 3.789 0.528 1 98.62 102 HIS A C 1
ATOM 780 O O . HIS A 1 102 ? 11.312 4.555 1.202 1 98.62 102 HIS A O 1
ATOM 786 N N . ALA A 1 103 ? 11.031 3.252 -0.615 1 97.56 103 ALA A N 1
ATOM 787 C CA . ALA A 1 103 ? 12.414 3.365 -1.068 1 97.56 103 ALA A CA 1
ATOM 788 C C . ALA A 1 103 ? 12.703 4.77 -1.593 1 97.56 103 ALA A C 1
ATOM 790 O O . ALA A 1 103 ? 13.82 5.266 -1.458 1 97.56 103 ALA A O 1
ATOM 791 N N . GLY A 1 104 ? 11.703 5.363 -2.205 1 96.44 104 GLY A N 1
ATOM 792 C CA . GLY A 1 104 ? 11.883 6.688 -2.779 1 96.44 104 GLY A CA 1
ATOM 793 C C . GLY A 1 104 ? 11.898 7.793 -1.739 1 96.44 104 GLY A C 1
ATOM 794 O O . GLY A 1 104 ? 12.625 8.773 -1.882 1 96.44 104 GLY A O 1
ATOM 795 N N . ALA A 1 105 ? 11.102 7.648 -0.704 1 95.94 105 ALA A N 1
ATOM 796 C CA . ALA A 1 105 ? 10.969 8.68 0.319 1 95.94 105 ALA A CA 1
ATOM 797 C C . ALA A 1 105 ? 12.172 8.688 1.256 1 95.94 105 ALA A C 1
ATOM 799 O O . ALA A 1 105 ? 12.586 9.742 1.741 1 95.94 105 ALA A O 1
ATOM 800 N N . THR A 1 106 ? 12.648 7.461 1.608 1 92.5 106 THR A N 1
ATOM 801 C CA . THR A 1 106 ? 13.805 7.289 2.49 1 92.5 106 THR A CA 1
ATOM 802 C C . THR A 1 106 ? 14.906 6.508 1.788 1 92.5 106 THR A C 1
ATOM 804 O O . THR A 1 106 ? 14.789 5.301 1.579 1 92.5 106 THR A O 1
ATOM 807 N N . PRO A 1 107 ? 15.945 7.09 1.493 1 86.88 107 PRO A N 1
ATOM 808 C CA . PRO A 1 107 ? 16.969 6.367 0.741 1 86.88 107 PRO A CA 1
ATOM 809 C C . PRO A 1 107 ? 17.734 5.352 1.598 1 86.88 107 PRO A C 1
ATOM 811 O O . PRO A 1 107 ? 18.031 5.629 2.76 1 86.88 107 PRO A O 1
ATOM 814 N N . PHE A 1 108 ? 18.047 4.176 1.143 1 96.62 108 PHE A N 1
ATOM 815 C CA . PHE A 1 108 ? 18.781 3.07 1.739 1 96.62 108 PHE A CA 1
ATOM 816 C C . PHE A 1 108 ? 19.891 2.598 0.805 1 96.62 108 PHE A C 1
ATOM 818 O O . PHE A 1 108 ? 19.875 2.9 -0.39 1 96.62 108 PHE A O 1
ATOM 825 N N . ASP A 1 109 ? 20.891 1.981 1.36 1 98.19 109 ASP A N 1
ATOM 826 C CA . ASP A 1 109 ? 22.031 1.498 0.582 1 98.19 109 ASP A CA 1
ATOM 827 C C . ASP A 1 109 ? 21.703 0.164 -0.088 1 98.19 109 ASP A C 1
ATOM 829 O O . ASP A 1 109 ? 22.391 -0.246 -1.028 1 98.19 109 ASP A O 1
ATOM 833 N N . GLY A 1 110 ? 20.703 -0.499 0.323 1 98.5 110 GLY A N 1
ATOM 834 C CA . GLY A 1 110 ? 20.219 -1.776 -0.176 1 98.5 110 GLY A CA 1
ATOM 835 C C . GLY A 1 110 ? 18.953 -2.25 0.522 1 98.5 110 GLY A C 1
ATOM 836 O O . GLY A 1 110 ? 18.438 -1.562 1.398 1 98.5 110 GLY A O 1
ATOM 837 N N . GLY A 1 111 ? 18.453 -3.406 0.077 1 98.75 111 GLY A N 1
ATOM 838 C CA . GLY A 1 111 ? 17.234 -3.902 0.68 1 98.75 111 GLY A CA 1
ATOM 839 C C . GLY A 1 111 ? 17.125 -5.414 0.651 1 98.75 111 GLY A C 1
ATOM 840 O O . GLY A 1 111 ? 17.672 -6.066 -0.239 1 98.75 111 GLY A O 1
ATOM 841 N N . VAL A 1 112 ? 16.484 -5.961 1.689 1 98.94 112 VAL A N 1
ATOM 842 C CA . VAL A 1 112 ? 16.047 -7.352 1.726 1 98.94 112 VAL A CA 1
ATOM 843 C C . VAL A 1 112 ? 14.523 -7.422 1.759 1 98.94 112 VAL A C 1
ATOM 845 O O . VAL A 1 112 ? 13.891 -6.754 2.576 1 98.94 112 VAL A O 1
ATOM 848 N N . TYR A 1 113 ? 13.977 -8.156 0.863 1 98.94 113 TYR A N 1
ATOM 849 C CA . TYR A 1 113 ? 12.531 -8.266 0.686 1 98.94 113 TYR A CA 1
ATOM 850 C C . TYR A 1 113 ? 12.031 -9.641 1.092 1 98.94 113 TYR A C 1
ATOM 852 O O . TYR A 1 113 ? 12.523 -10.656 0.6 1 98.94 113 TYR A O 1
ATOM 860 N N . ILE A 1 114 ? 11.023 -9.711 2.02 1 98.94 114 ILE A N 1
ATOM 861 C CA . ILE A 1 114 ? 10.625 -10.977 2.629 1 98.94 114 ILE A CA 1
ATOM 862 C C . ILE A 1 114 ? 9.133 -11.211 2.395 1 98.94 114 ILE A C 1
ATOM 864 O O . ILE A 1 114 ? 8.297 -10.445 2.883 1 98.94 114 ILE A O 1
ATOM 868 N N . SER A 1 115 ? 8.742 -12.195 1.646 1 98.69 115 SER A N 1
ATOM 869 C CA . SER A 1 115 ? 7.367 -12.547 1.327 1 98.69 115 SER A CA 1
ATOM 870 C C . SER A 1 115 ? 7.25 -14.016 0.92 1 98.69 115 SER A C 1
ATOM 872 O O . SER A 1 115 ? 8.266 -14.688 0.715 1 98.69 115 SER A O 1
ATOM 874 N N . SER A 1 116 ? 6.035 -14.562 0.798 1 97.25 116 SER A N 1
ATOM 875 C CA . SER A 1 116 ? 5.969 -15.984 0.455 1 97.25 116 SER A CA 1
ATOM 876 C C . SER A 1 116 ? 4.723 -16.297 -0.367 1 97.25 116 SER A C 1
ATOM 878 O O . SER A 1 116 ? 4.645 -17.344 -1.016 1 97.25 116 SER A O 1
ATOM 880 N N . CYS A 1 117 ? 3.721 -15.406 -0.416 1 96 117 CYS A N 1
ATOM 881 C CA . CYS A 1 117 ? 2.406 -15.766 -0.939 1 96 117 CYS A CA 1
ATOM 882 C C . CYS A 1 117 ? 2.244 -15.289 -2.379 1 96 117 CYS A C 1
ATOM 884 O O . CYS A 1 117 ? 3.184 -14.75 -2.969 1 96 117 CYS A O 1
ATOM 886 N N . ASP A 1 118 ? 1.067 -15.547 -2.992 1 93.5 118 ASP A N 1
ATOM 887 C CA . ASP A 1 118 ? 0.729 -15.523 -4.41 1 93.5 118 ASP A CA 1
ATOM 888 C C . ASP A 1 118 ? 1.075 -14.172 -5.035 1 93.5 118 ASP A C 1
ATOM 890 O O . ASP A 1 118 ? 1.722 -14.117 -6.082 1 93.5 118 ASP A O 1
ATOM 894 N N . LYS A 1 119 ? 0.576 -13.133 -4.41 1 97.38 119 LYS A N 1
ATOM 895 C CA . LYS A 1 119 ? 0.734 -11.82 -5.031 1 97.38 119 LYS A CA 1
ATOM 896 C C . LYS A 1 119 ? 1.876 -11.047 -4.387 1 97.38 119 LYS A C 1
ATOM 898 O O . LYS A 1 119 ? 2.375 -10.07 -4.961 1 97.38 119 LYS A O 1
ATOM 903 N N . ALA A 1 120 ? 2.367 -11.523 -3.25 1 98.44 120 ALA A N 1
ATOM 904 C CA . ALA A 1 120 ? 3.402 -10.812 -2.498 1 98.44 120 ALA A CA 1
ATOM 905 C C . ALA A 1 120 ? 4.766 -10.969 -3.168 1 98.44 120 ALA A C 1
ATOM 907 O O . ALA A 1 120 ? 5.504 -9.992 -3.314 1 98.44 120 ALA A O 1
ATOM 908 N N . VAL A 1 121 ? 5.09 -12.219 -3.584 1 98.75 121 VAL A N 1
ATOM 909 C CA . VAL A 1 121 ? 6.402 -12.477 -4.164 1 98.75 121 VAL A CA 1
ATOM 910 C C . VAL A 1 121 ? 6.539 -11.727 -5.488 1 98.75 121 VAL A C 1
ATOM 912 O O . VAL A 1 121 ? 7.504 -10.984 -5.691 1 98.75 121 VAL A O 1
ATOM 915 N N . PRO A 1 122 ? 5.555 -11.844 -6.422 1 98.75 122 PRO A N 1
ATOM 916 C CA . PRO A 1 122 ? 5.695 -11.062 -7.648 1 98.75 122 PRO A CA 1
ATOM 917 C C . PRO A 1 122 ? 5.711 -9.555 -7.391 1 98.75 122 PRO A C 1
ATOM 919 O O . PRO A 1 122 ? 6.406 -8.812 -8.086 1 98.75 122 PRO A O 1
ATOM 922 N N . ALA A 1 123 ? 4.922 -9.07 -6.418 1 98.88 123 ALA A N 1
ATOM 923 C CA . ALA A 1 123 ? 4.957 -7.652 -6.074 1 98.88 123 ALA A CA 1
ATOM 924 C C . ALA A 1 123 ? 6.359 -7.219 -5.664 1 98.88 123 ALA A C 1
ATOM 926 O O . ALA A 1 123 ? 6.84 -6.168 -6.09 1 98.88 123 ALA A O 1
ATOM 927 N N . HIS A 1 124 ? 6.996 -7.992 -4.809 1 98.94 124 HIS A N 1
ATOM 928 C CA . HIS A 1 124 ? 8.344 -7.684 -4.348 1 98.94 124 HIS A CA 1
ATOM 929 C C . HIS A 1 124 ? 9.344 -7.746 -5.496 1 98.94 124 HIS A C 1
ATOM 931 O O . HIS A 1 124 ? 10.25 -6.91 -5.586 1 98.94 124 HIS A O 1
ATOM 937 N N . LEU A 1 125 ? 9.172 -8.758 -6.355 1 98.94 125 LEU A N 1
ATOM 938 C CA . LEU A 1 125 ? 10.062 -8.859 -7.508 1 98.94 125 LEU A CA 1
ATOM 939 C C . LEU A 1 125 ? 9.898 -7.66 -8.43 1 98.94 125 LEU A C 1
ATOM 941 O O . LEU A 1 125 ? 10.883 -7.121 -8.938 1 98.94 125 LEU A O 1
ATOM 945 N N . MET A 1 126 ? 8.664 -7.258 -8.68 1 98.88 126 MET A N 1
ATOM 946 C CA . MET A 1 126 ? 8.406 -6.047 -9.453 1 98.88 126 MET A CA 1
ATOM 947 C C . MET A 1 126 ? 9.086 -4.84 -8.82 1 98.88 126 MET A C 1
ATOM 949 O O . MET A 1 126 ? 9.75 -4.066 -9.508 1 98.88 126 MET A O 1
ATOM 953 N N . ALA A 1 127 ? 8.945 -4.695 -7.531 1 98.88 127 ALA A N 1
ATOM 954 C CA . ALA A 1 127 ? 9.492 -3.553 -6.812 1 98.88 127 ALA A CA 1
ATOM 955 C C . ALA A 1 127 ? 11.016 -3.547 -6.871 1 98.88 127 ALA A C 1
ATOM 957 O O . ALA A 1 127 ? 11.633 -2.488 -7.004 1 98.88 127 ALA A O 1
ATOM 958 N N . ILE A 1 128 ? 11.641 -4.715 -6.719 1 98.88 128 ILE A N 1
ATOM 959 C CA . ILE A 1 128 ? 13.094 -4.859 -6.785 1 98.88 128 ILE A CA 1
ATOM 960 C C . ILE A 1 128 ? 13.602 -4.344 -8.125 1 98.88 128 ILE A C 1
ATOM 962 O O . ILE A 1 128 ? 14.594 -3.617 -8.18 1 98.88 128 ILE A O 1
ATOM 966 N N . GLY A 1 129 ? 12.883 -4.73 -9.195 1 98.75 129 GLY A N 1
ATOM 967 C CA . GLY A 1 129 ? 13.266 -4.254 -10.516 1 98.75 129 GLY A CA 1
ATOM 968 C C . GLY A 1 129 ? 13.07 -2.762 -10.695 1 98.75 129 GLY A C 1
ATOM 969 O O . GLY A 1 129 ? 13.906 -2.088 -11.289 1 98.75 129 GLY A O 1
ATOM 970 N N . ARG A 1 130 ? 12 -2.227 -10.18 1 97.88 130 ARG A N 1
ATOM 971 C CA . ARG A 1 130 ? 11.633 -0.821 -10.328 1 97.88 130 ARG A CA 1
ATOM 972 C C . ARG A 1 130 ? 12.594 0.081 -9.562 1 97.88 130 ARG A C 1
ATOM 974 O O . ARG A 1 130 ? 13.078 1.084 -10.094 1 97.88 130 ARG A O 1
ATOM 981 N N . VAL A 1 131 ? 12.883 -0.285 -8.281 1 97.88 131 VAL A N 1
ATOM 982 C CA . VAL A 1 131 ? 13.711 0.537 -7.398 1 97.88 131 VAL A CA 1
ATOM 983 C C . VAL A 1 131 ? 15.172 0.424 -7.805 1 97.88 131 VAL A C 1
ATOM 985 O O . VAL A 1 131 ? 15.914 1.411 -7.77 1 97.88 131 VAL A O 1
ATOM 988 N N . ASN A 1 132 ? 15.609 -0.786 -8.117 1 98.19 132 ASN A N 1
ATOM 989 C CA . ASN A 1 132 ? 16.922 -1.127 -8.664 1 98.19 132 ASN A CA 1
ATOM 990 C C . ASN A 1 132 ? 18.047 -0.74 -7.707 1 98.19 132 ASN A C 1
ATOM 992 O O . ASN A 1 132 ? 19.094 -0.264 -8.141 1 98.19 132 ASN A O 1
ATOM 996 N N . MET A 1 133 ? 17.891 -0.811 -6.391 1 98.19 133 MET A N 1
ATOM 997 C CA . MET A 1 133 ? 19 -0.793 -5.434 1 98.19 133 MET A CA 1
ATOM 998 C C . MET A 1 133 ? 19.453 -2.211 -5.105 1 98.19 133 MET A C 1
ATOM 1000 O O . MET A 1 133 ? 18.719 -3.174 -5.344 1 98.19 133 MET A O 1
ATOM 1004 N N . PRO A 1 134 ? 20.703 -2.393 -4.617 1 98.62 134 PRO A N 1
ATOM 1005 C CA . PRO A 1 134 ? 21.094 -3.758 -4.254 1 98.62 134 PRO A CA 1
ATOM 1006 C C . PRO A 1 134 ? 20.047 -4.457 -3.389 1 98.62 134 PRO A C 1
ATOM 1008 O O . PRO A 1 134 ? 19.609 -3.908 -2.377 1 98.62 134 PRO A O 1
ATOM 1011 N N . SER A 1 135 ? 19.625 -5.691 -3.834 1 98.88 135 SER A N 1
ATOM 1012 C CA . SER A 1 135 ? 18.469 -6.305 -3.193 1 98.88 135 SER A CA 1
ATOM 1013 C C . SER A 1 135 ? 18.594 -7.824 -3.178 1 98.88 135 SER A C 1
ATOM 1015 O O . SER A 1 135 ? 19.219 -8.414 -4.059 1 98.88 135 SER A O 1
ATOM 1017 N N . ILE A 1 136 ? 18.031 -8.43 -2.172 1 98.94 136 ILE A N 1
ATOM 1018 C CA . ILE A 1 136 ? 17.891 -9.875 -2.055 1 98.94 136 ILE A CA 1
ATOM 1019 C C . ILE A 1 136 ? 16.453 -10.227 -1.658 1 98.94 136 ILE A C 1
ATOM 1021 O O . ILE A 1 136 ? 15.859 -9.547 -0.815 1 98.94 136 ILE A O 1
ATOM 1025 N N . LEU A 1 137 ? 15.867 -11.172 -2.338 1 98.94 137 LEU A N 1
ATOM 1026 C CA . LEU A 1 137 ? 14.57 -11.727 -1.959 1 98.94 137 LEU A CA 1
ATOM 1027 C C . LEU A 1 137 ? 14.734 -12.922 -1.027 1 98.94 137 LEU A C 1
ATOM 1029 O O . LEU A 1 137 ? 15.586 -13.781 -1.267 1 98.94 137 LEU A O 1
ATOM 1033 N N . VAL A 1 138 ? 14.023 -12.93 0.095 1 98.88 138 VAL A N 1
ATOM 1034 C CA . VAL A 1 138 ? 13.898 -14.062 1.009 1 98.88 138 VAL A CA 1
ATOM 1035 C C . VAL A 1 138 ? 12.445 -14.516 1.076 1 98.88 138 VAL A C 1
ATOM 1037 O O . VAL A 1 138 ? 11.547 -13.711 1.34 1 98.88 138 VAL A O 1
ATOM 1040 N N . THR A 1 139 ? 12.188 -15.75 0.81 1 98.56 139 THR A N 1
ATOM 1041 C CA . THR A 1 139 ? 10.805 -16.219 0.843 1 98.56 139 THR A CA 1
ATOM 1042 C C . THR A 1 139 ? 10.531 -17 2.129 1 98.56 139 THR A C 1
ATOM 1044 O O . THR A 1 139 ? 11.453 -17.562 2.725 1 98.56 139 THR A O 1
ATOM 1047 N N . GLY A 1 140 ? 9.266 -16.969 2.59 1 98 140 GLY A N 1
ATOM 1048 C CA . GLY A 1 140 ? 8.867 -17.547 3.863 1 98 140 GLY A CA 1
ATOM 1049 C C . GLY A 1 140 ? 8.625 -19.047 3.793 1 98 140 GLY A C 1
ATOM 1050 O O . GLY A 1 140 ? 8.25 -19.672 4.789 1 98 140 GLY A O 1
ATOM 1051 N N . GLY A 1 141 ? 8.773 -19.641 2.596 1 98.06 141 GLY A N 1
ATOM 1052 C CA . GLY A 1 141 ? 8.688 -21.094 2.475 1 98.06 141 GLY A CA 1
ATOM 1053 C C . GLY A 1 141 ? 7.266 -21.594 2.311 1 98.06 141 GLY A C 1
ATOM 1054 O O . GLY A 1 141 ? 6.367 -20.828 1.961 1 98.06 141 GLY A O 1
ATOM 1055 N N . VAL A 1 142 ? 7.074 -22.922 2.488 1 97.5 142 VAL A N 1
ATOM 1056 C CA . VAL A 1 142 ? 5.793 -23.578 2.254 1 97.5 142 VAL A CA 1
ATOM 1057 C C . VAL A 1 142 ? 5.328 -24.266 3.531 1 97.5 142 VAL A C 1
ATOM 1059 O O . VAL A 1 142 ? 6.141 -24.594 4.398 1 97.5 142 VAL A O 1
ATOM 1062 N N . MET A 1 143 ? 4.023 -24.375 3.658 1 97 143 MET A N 1
ATOM 1063 C CA . MET A 1 143 ? 3.465 -25.047 4.824 1 97 143 MET A CA 1
ATOM 1064 C C . MET A 1 143 ? 3.604 -26.562 4.688 1 97 143 MET A C 1
ATOM 1066 O O . MET A 1 143 ? 3.703 -27.094 3.576 1 97 143 MET A O 1
ATOM 1070 N N . ASP A 1 144 ? 3.576 -27.234 5.766 1 95.31 144 ASP A N 1
ATOM 1071 C CA . ASP A 1 144 ? 3.568 -28.703 5.773 1 95.31 144 ASP A CA 1
ATOM 1072 C C . ASP A 1 144 ? 2.223 -29.25 5.301 1 95.31 144 ASP A C 1
ATOM 1074 O O . ASP A 1 144 ? 1.195 -28.578 5.434 1 95.31 144 ASP A O 1
ATOM 1078 N N . ALA A 1 145 ? 2.287 -30.438 4.707 1 96.12 145 ALA A N 1
ATOM 1079 C CA . ALA A 1 145 ? 1.034 -31.141 4.441 1 96.12 145 ALA A CA 1
ATOM 1080 C C . ALA A 1 145 ? 0.427 -31.672 5.73 1 96.12 145 ALA A C 1
ATOM 1082 O O . ALA A 1 145 ? 1.14 -31.906 6.715 1 96.12 145 ALA A O 1
ATOM 1083 N N . GLY A 1 146 ? -0.897 -31.797 5.699 1 95.75 146 GLY A N 1
ATOM 1084 C CA . GLY A 1 146 ? -1.578 -32.406 6.828 1 95.75 146 GLY A CA 1
ATOM 1085 C C . GLY A 1 146 ? -1.465 -33.906 6.848 1 95.75 146 GLY A C 1
ATOM 1086 O O . GLY A 1 146 ? -0.689 -34.5 6.086 1 95.75 146 GLY A O 1
ATOM 1087 N N . PRO A 1 147 ? -2.236 -34.562 7.754 1 95.56 147 PRO A N 1
ATOM 1088 C CA . PRO A 1 147 ? -2.254 -36.031 7.797 1 95.56 147 PRO A CA 1
ATOM 1089 C C . PRO A 1 147 ? -2.615 -36.656 6.453 1 95.56 147 PRO A C 1
ATOM 1091 O O . PRO A 1 147 ? -3.479 -36.125 5.738 1 95.56 147 PRO A O 1
ATOM 1094 N N . ASP A 1 148 ? -1.944 -37.719 6.16 1 94.62 148 ASP A N 1
ATOM 1095 C CA . ASP A 1 148 ? -2.174 -38.469 4.918 1 94.62 148 ASP A CA 1
ATOM 1096 C C . ASP A 1 148 ? -1.941 -37.562 3.703 1 94.62 148 ASP A C 1
ATOM 1098 O O . ASP A 1 148 ? -2.68 -37.656 2.719 1 94.62 148 ASP A O 1
ATOM 1102 N N . LEU A 1 149 ? -1.052 -36.594 3.811 1 95.12 149 LEU A N 1
ATOM 1103 C CA . LEU A 1 149 ? -0.62 -35.688 2.75 1 95.12 149 LEU A CA 1
ATOM 1104 C C . LEU A 1 149 ? -1.757 -34.75 2.326 1 95.12 149 LEU A C 1
ATOM 1106 O O . LEU A 1 149 ? -1.837 -34.344 1.162 1 95.12 149 LEU A O 1
ATOM 1110 N N . LEU A 1 150 ? -2.658 -34.469 3.293 1 95.5 150 LEU A N 1
ATOM 1111 C CA . LEU A 1 150 ? -3.773 -33.562 3.051 1 95.5 150 LEU A CA 1
ATOM 1112 C C . LEU A 1 150 ? -3.273 -32.125 2.76 1 95.5 150 LEU A C 1
ATOM 1114 O O . LEU A 1 150 ? -2.4 -31.625 3.463 1 95.5 150 LEU A O 1
ATOM 1118 N N . THR A 1 151 ? -3.791 -31.562 1.649 1 93.69 151 THR A N 1
ATOM 1119 C CA . THR A 1 151 ? -3.439 -30.203 1.282 1 93.69 151 THR A CA 1
ATOM 1120 C C . THR A 1 151 ? -4.695 -29.344 1.08 1 93.69 151 THR A C 1
ATOM 1122 O O . THR A 1 151 ? -5.789 -29.891 0.896 1 93.69 151 THR A O 1
ATOM 1125 N N . LEU A 1 152 ? -4.52 -28.062 1.151 1 91.81 152 LEU A N 1
ATOM 1126 C CA . LEU A 1 152 ? -5.613 -27.109 1.135 1 91.81 152 LEU A CA 1
ATOM 1127 C C . LEU A 1 152 ? -6.418 -27.219 -0.155 1 91.81 152 LEU A C 1
ATOM 1129 O O . LEU A 1 152 ? -7.641 -27.031 -0.149 1 91.81 152 LEU A O 1
ATOM 1133 N N . GLU A 1 153 ? -5.738 -27.453 -1.313 1 86 153 GLU A N 1
ATOM 1134 C CA . GLU A 1 153 ? -6.41 -27.422 -2.609 1 86 153 GLU A CA 1
ATOM 1135 C C . GLU A 1 153 ? -7.469 -28.516 -2.711 1 86 153 GLU A C 1
ATOM 1137 O O . GLU A 1 153 ? -8.359 -28.453 -3.564 1 86 153 GLU A O 1
ATOM 1142 N N . GLN A 1 154 ? -7.457 -29.453 -1.757 1 87.25 154 GLN A N 1
ATOM 1143 C CA . GLN A 1 154 ? -8.414 -30.562 -1.772 1 87.25 154 GLN A CA 1
ATOM 1144 C C . GLN A 1 154 ? -9.711 -30.172 -1.071 1 87.25 154 GLN A C 1
ATOM 1146 O O . GLN A 1 154 ? -10.734 -30.828 -1.243 1 87.25 154 GLN A O 1
ATOM 1151 N N . ILE A 1 155 ? -9.641 -29.125 -0.304 1 89.5 155 ILE A N 1
ATOM 1152 C CA . ILE A 1 155 ? -10.773 -28.766 0.541 1 89.5 155 ILE A CA 1
ATOM 1153 C C . ILE A 1 155 ? -11.969 -28.391 -0.332 1 89.5 155 ILE A C 1
ATOM 1155 O O . ILE A 1 155 ? -13.109 -28.719 0.001 1 89.5 155 ILE A O 1
ATOM 1159 N N . GLY A 1 156 ? -11.695 -27.656 -1.455 1 82.94 156 GLY A N 1
ATOM 1160 C CA . GLY A 1 156 ? -12.781 -27.344 -2.373 1 82.94 156 GLY A CA 1
ATOM 1161 C C . GLY A 1 156 ? -13.492 -28.578 -2.891 1 82.94 156 GLY A C 1
ATOM 1162 O O . GLY A 1 156 ? -14.727 -28.609 -2.945 1 82.94 156 GLY A O 1
ATOM 1163 N N . LYS A 1 157 ? -12.695 -29.531 -3.268 1 81.56 157 LYS A N 1
ATOM 1164 C CA . LYS A 1 157 ? -13.234 -30.797 -3.748 1 81.56 157 LYS A CA 1
ATOM 1165 C C . LYS A 1 157 ? -14.055 -31.5 -2.664 1 81.56 157 LYS A C 1
ATOM 1167 O O . LYS A 1 157 ? -15.156 -31.984 -2.924 1 81.56 157 LYS A O 1
ATOM 1172 N N . TYR A 1 158 ? -13.547 -31.531 -1.462 1 88.88 158 TYR A N 1
ATOM 1173 C CA . TYR A 1 158 ? -14.227 -32.219 -0.361 1 88.88 158 TYR A CA 1
ATOM 1174 C C . TYR A 1 158 ? -15.516 -31.484 0.01 1 88.88 158 TYR A C 1
ATOM 1176 O O . TYR A 1 158 ? -16.5 -32.125 0.375 1 88.88 158 TYR A O 1
ATOM 1184 N N . SER A 1 159 ? -15.461 -30.203 -0.067 1 87.56 159 SER A N 1
ATOM 1185 C CA . SER A 1 159 ? -16.672 -29.422 0.186 1 87.56 159 SER A CA 1
ATOM 1186 C C . SER A 1 159 ? -17.75 -29.734 -0.833 1 87.56 159 SER A C 1
ATOM 1188 O O . SER A 1 159 ? -18.922 -29.906 -0.47 1 87.56 159 SER A O 1
ATOM 1190 N N . ALA A 1 160 ? -17.391 -29.766 -2.129 1 79.75 160 ALA A N 1
ATOM 1191 C CA . ALA A 1 160 ? -18.344 -30.109 -3.189 1 79.75 160 ALA A CA 1
ATOM 1192 C C . ALA A 1 160 ? -18.906 -31.5 -2.996 1 79.75 160 ALA A C 1
ATOM 1194 O O . ALA A 1 160 ? -20.109 -31.734 -3.193 1 79.75 160 ALA A O 1
ATOM 1195 N N . MET A 1 161 ? -18.109 -32.469 -2.596 1 84.38 161 MET A N 1
ATOM 1196 C CA . MET A 1 161 ? -18.531 -33.844 -2.35 1 84.38 161 MET A CA 1
ATOM 1197 C C . MET A 1 161 ? -19.516 -33.906 -1.183 1 84.38 161 MET A C 1
ATOM 1199 O O . MET A 1 161 ? -20.469 -34.656 -1.219 1 84.38 161 MET A O 1
ATOM 1203 N N . CYS A 1 162 ? -19.172 -33.125 -0.242 1 89.69 162 CYS A N 1
ATOM 1204 C CA . CYS A 1 162 ? -20.062 -33.094 0.91 1 89.69 162 CYS A CA 1
ATOM 1205 C C . CYS A 1 162 ? -21.438 -32.562 0.511 1 89.69 162 CYS A C 1
ATOM 1207 O O . CYS A 1 162 ? -22.469 -33.094 0.934 1 89.69 162 CYS A O 1
ATOM 1209 N N . GLN A 1 163 ? -21.484 -31.547 -0.286 1 83.38 163 GLN A N 1
ATOM 1210 C CA . GLN A 1 163 ? -22.734 -30.953 -0.758 1 83.38 163 GLN A CA 1
ATOM 1211 C C . GLN A 1 163 ? -23.531 -31.969 -1.576 1 83.38 163 GLN A C 1
ATOM 1213 O O . GLN A 1 163 ? -24.766 -31.938 -1.551 1 83.38 163 GLN A O 1
ATOM 1218 N N . ARG A 1 164 ? -22.828 -32.875 -2.23 1 81.31 164 ARG A N 1
ATOM 1219 C CA . ARG A 1 164 ? -23.484 -33.875 -3.051 1 81.31 164 ARG A CA 1
ATOM 1220 C C . ARG A 1 164 ? -23.812 -35.125 -2.227 1 81.31 164 ARG A C 1
ATOM 1222 O O . ARG A 1 164 ? -24.359 -36.094 -2.754 1 81.31 164 ARG A O 1
ATOM 1229 N N . GLY A 1 165 ? -23.453 -35.156 -0.966 1 89.06 165 GLY A N 1
ATOM 1230 C CA . GLY A 1 165 ? -23.766 -36.25 -0.072 1 89.06 165 GLY A CA 1
ATOM 1231 C C . GLY A 1 165 ? -22.766 -37.375 -0.15 1 89.06 165 GLY A C 1
ATOM 1232 O O . GLY A 1 165 ? -23 -38.469 0.39 1 89.06 165 GLY A O 1
ATOM 1233 N N . GLU A 1 166 ? -21.641 -37.094 -0.766 1 90.31 166 GLU A N 1
ATOM 1234 C CA . GLU A 1 166 ? -20.625 -38.125 -0.979 1 90.31 166 GLU A CA 1
ATOM 1235 C C . GLU A 1 166 ? -19.609 -38.156 0.165 1 90.31 166 GLU A C 1
ATOM 1237 O O . GLU A 1 166 ? -18.844 -39.125 0.285 1 90.31 166 GLU A O 1
ATOM 1242 N N . LEU A 1 167 ? -19.609 -37.156 0.909 1 93.19 167 LEU A N 1
ATOM 1243 C CA . LEU A 1 167 ? -18.703 -37.031 2.045 1 93.19 167 LEU A CA 1
ATOM 1244 C C . LEU A 1 167 ? -19.453 -36.531 3.279 1 93.19 167 LEU A C 1
ATOM 1246 O O . LEU A 1 167 ? -20.297 -35.625 3.188 1 93.19 167 LEU A O 1
ATOM 1250 N N . GLU A 1 168 ? -19.188 -37.156 4.387 1 95.75 168 GLU A N 1
ATOM 1251 C CA . GLU A 1 168 ? -19.875 -36.781 5.617 1 95.75 168 GLU A CA 1
ATOM 1252 C C . GLU A 1 168 ? -19.391 -35.438 6.121 1 95.75 168 GLU A C 1
ATOM 1254 O O . GLU A 1 168 ? -18.203 -35.125 6.055 1 95.75 168 GLU A O 1
ATOM 1259 N N . PRO A 1 169 ? -20.312 -34.719 6.656 1 94.81 169 PRO A N 1
ATOM 1260 C CA . PRO A 1 169 ? -19.953 -33.406 7.176 1 94.81 169 PRO A CA 1
ATOM 1261 C C . PRO A 1 169 ? -18.859 -33.469 8.234 1 94.81 169 PRO A C 1
ATOM 1263 O O . PRO A 1 169 ? -18 -32.562 8.297 1 94.81 169 PRO A O 1
ATOM 1266 N N . GLU A 1 170 ? -18.828 -34.438 9.031 1 96 170 GLU A N 1
ATOM 1267 C CA . GLU A 1 170 ? -17.828 -34.562 10.07 1 96 170 GLU A CA 1
ATOM 1268 C C . GLU A 1 170 ? -16.438 -34.75 9.469 1 96 170 GLU A C 1
ATOM 1270 O O . GLU A 1 170 ? -15.445 -34.25 10.008 1 96 170 GLU A O 1
ATOM 1275 N N . LYS A 1 171 ? -16.422 -35.5 8.43 1 95.75 171 LYS A N 1
ATOM 1276 C CA . LYS A 1 171 ? -15.141 -35.719 7.75 1 95.75 171 LYS A CA 1
ATOM 1277 C C . LYS A 1 171 ? -14.633 -34.438 7.098 1 95.75 171 LYS A C 1
ATOM 1279 O O . LYS A 1 171 ? -13.438 -34.156 7.121 1 95.75 171 LYS A O 1
ATOM 1284 N N . LEU A 1 172 ? -15.547 -33.719 6.504 1 95.31 172 LEU A N 1
ATOM 1285 C CA . LEU A 1 172 ? -15.172 -32.406 5.941 1 95.31 172 LEU A CA 1
ATOM 1286 C C . LEU A 1 172 ? -14.617 -31.5 7.02 1 95.31 172 LEU A C 1
ATOM 1288 O O . LEU A 1 172 ? -13.617 -30.812 6.801 1 95.31 172 LEU A O 1
ATOM 1292 N N . GLU A 1 173 ? -15.258 -31.516 8.141 1 95.44 173 GLU A N 1
ATOM 1293 C CA . GLU A 1 173 ? -14.797 -30.688 9.25 1 95.44 173 GLU A CA 1
ATOM 1294 C C . GLU A 1 173 ? -13.391 -31.094 9.688 1 95.44 173 GLU A C 1
ATOM 1296 O O . GLU A 1 173 ? -12.555 -30.234 9.984 1 95.44 173 GLU A O 1
ATOM 1301 N N . TYR A 1 174 ? -13.172 -32.344 9.734 1 96.06 174 TYR A N 1
ATOM 1302 C CA . TYR A 1 174 ? -11.844 -32.844 10.055 1 96.06 174 TYR A CA 1
ATOM 1303 C C . TYR A 1 174 ? -10.812 -32.344 9.047 1 96.06 174 TYR A C 1
ATOM 1305 O O . TYR A 1 174 ? -9.734 -31.875 9.43 1 96.06 174 TYR A O 1
ATOM 1313 N N . TYR A 1 175 ? -11.094 -32.469 7.773 1 96.06 175 TYR A N 1
ATOM 1314 C CA . TYR A 1 175 ? -10.188 -32 6.734 1 96.06 175 TYR A CA 1
ATOM 1315 C C . TYR A 1 175 ? -9.93 -30.5 6.867 1 96.06 175 TYR A C 1
ATOM 1317 O O . TYR A 1 175 ? -8.781 -30.047 6.75 1 96.06 175 TYR A O 1
ATOM 1325 N N . LYS A 1 176 ? -10.969 -29.766 7.145 1 95.56 176 LYS A N 1
ATOM 1326 C CA . LYS A 1 176 ? -10.844 -28.328 7.301 1 95.56 176 LYS A CA 1
ATOM 1327 C C . LYS A 1 176 ? -9.93 -27.984 8.469 1 95.56 176 LYS A C 1
ATOM 1329 O O . LYS A 1 176 ? -9.148 -27.031 8.391 1 95.56 176 LYS A O 1
ATOM 1334 N N . GLN A 1 177 ? -9.961 -28.719 9.477 1 95.75 177 GLN A N 1
ATOM 1335 C CA . GLN A 1 177 ? -9.203 -28.422 10.688 1 95.75 177 GLN A CA 1
ATOM 1336 C C . GLN A 1 177 ? -7.75 -28.859 10.555 1 95.75 177 GLN A C 1
ATOM 1338 O O . GLN A 1 177 ? -6.895 -28.453 11.336 1 95.75 177 GLN A O 1
ATOM 1343 N N . HIS A 1 178 ? -7.391 -29.641 9.461 1 96.06 178 HIS A N 1
ATOM 1344 C CA . HIS A 1 178 ? -6.074 -30.266 9.453 1 96.06 178 HIS A CA 1
ATOM 1345 C C . HIS A 1 178 ? -5.352 -30 8.141 1 96.06 178 HIS A C 1
ATOM 1347 O O . HIS A 1 178 ? -4.191 -30.391 7.973 1 96.06 178 HIS A O 1
ATOM 1353 N N . ALA A 1 179 ? -5.957 -29.328 7.223 1 96.06 179 ALA A N 1
ATOM 1354 C CA . ALA A 1 179 ? -5.402 -29.141 5.887 1 96.06 179 ALA A CA 1
ATOM 1355 C C . ALA A 1 179 ? -4.215 -28.188 5.922 1 96.06 179 ALA A C 1
ATOM 1357 O O . ALA A 1 179 ? -3.355 -28.219 5.035 1 96.06 179 ALA A O 1
ATOM 1358 N N . CYS A 1 180 ? -4.121 -27.297 6.922 1 96.94 180 CYS A N 1
ATOM 1359 C CA . CYS A 1 180 ? -3.033 -26.328 7.078 1 96.94 180 CYS A CA 1
ATOM 1360 C C . CYS A 1 180 ? -2.402 -26.438 8.461 1 96.94 180 CYS A C 1
ATOM 1362 O O . CYS A 1 180 ? -2.664 -25.625 9.336 1 96.94 180 CYS A O 1
ATOM 1364 N N . PRO A 1 181 ? -1.452 -27.328 8.617 1 95.38 181 PRO A N 1
ATOM 1365 C CA . PRO A 1 181 ? -0.942 -27.641 9.961 1 95.38 181 PRO A CA 1
ATOM 1366 C C . PRO A 1 181 ? 0.109 -26.625 10.43 1 95.38 181 PRO A C 1
ATOM 1368 O O . PRO A 1 181 ? 0.493 -26.641 11.602 1 95.38 181 PRO A O 1
ATOM 1371 N N . SER A 1 182 ? 0.6 -25.781 9.516 1 94.38 182 SER A N 1
ATOM 1372 C CA . SER A 1 182 ? 1.61 -24.797 9.883 1 94.38 182 SER A CA 1
ATOM 1373 C C . SER A 1 182 ? 1.516 -23.562 8.992 1 94.38 182 SER A C 1
ATOM 1375 O O . SER A 1 182 ? 0.778 -23.547 8.008 1 94.38 182 SER A O 1
ATOM 1377 N N . CYS A 1 183 ? 2.277 -22.547 9.367 1 96.62 183 CYS A N 1
ATOM 1378 C CA . CYS A 1 183 ? 2.441 -21.375 8.508 1 96.62 183 CYS A CA 1
ATOM 1379 C C . CYS A 1 183 ? 3.229 -21.734 7.25 1 96.62 183 CYS A C 1
ATOM 1381 O O . CYS A 1 183 ? 3.809 -22.828 7.168 1 96.62 183 CYS A O 1
ATOM 1383 N N . GLY A 1 184 ? 3.221 -20.844 6.309 1 97 184 GLY A N 1
ATOM 1384 C CA . GLY A 1 184 ? 3.854 -21.016 5.012 1 97 184 GLY A CA 1
ATOM 1385 C C . GLY A 1 184 ? 2.891 -20.844 3.85 1 97 184 GLY A C 1
ATOM 1386 O O . GLY A 1 184 ? 1.674 -20.859 4.039 1 97 184 GLY A O 1
ATOM 1387 N N . ALA A 1 185 ? 3.439 -20.719 2.695 1 96.25 185 ALA A N 1
ATOM 1388 C CA . ALA A 1 185 ? 2.605 -20.703 1.496 1 96.25 185 ALA A CA 1
ATOM 1389 C C . ALA A 1 185 ? 1.911 -22.062 1.299 1 96.25 185 ALA A C 1
ATOM 1391 O O . ALA A 1 185 ? 2.248 -23.031 1.965 1 96.25 185 ALA A O 1
ATOM 1392 N N . CYS A 1 186 ? 0.987 -22.094 0.411 1 93.62 186 CYS A N 1
ATOM 1393 C CA . CYS A 1 186 ? 0.204 -23.297 0.173 1 93.62 186 CYS A CA 1
ATOM 1394 C C . CYS A 1 186 ? 1.106 -24.469 -0.208 1 93.62 186 CYS A C 1
ATOM 1396 O O . CYS A 1 186 ? 2.094 -24.297 -0.923 1 93.62 186 CYS A O 1
ATOM 1398 N N . SER A 1 187 ? 0.759 -25.641 0.193 1 94.81 187 SER A N 1
ATOM 1399 C CA . SER A 1 187 ? 1.625 -26.828 0.117 1 94.81 187 SER A CA 1
ATOM 1400 C C . SER A 1 187 ? 1.451 -27.547 -1.21 1 94.81 187 SER A C 1
ATOM 1402 O O . SER A 1 187 ? 1.427 -28.781 -1.249 1 94.81 187 SER A O 1
ATOM 1404 N N . PHE A 1 188 ? 1.213 -26.875 -2.246 1 93.25 188 PHE A N 1
ATOM 1405 C CA . PHE A 1 188 ? 1.166 -27.406 -3.602 1 93.25 188 PHE A CA 1
ATOM 1406 C C . PHE A 1 188 ? 1.79 -26.422 -4.59 1 93.25 188 PHE A C 1
ATOM 1408 O O . PHE A 1 188 ? 2.076 -25.281 -4.238 1 93.25 188 PHE A O 1
ATOM 1415 N N . MET A 1 189 ? 2.068 -26.875 -5.797 1 93 189 MET A N 1
ATOM 1416 C CA . MET A 1 189 ? 2.727 -26.047 -6.805 1 93 189 MET A CA 1
ATOM 1417 C C . MET A 1 189 ? 1.732 -25.094 -7.457 1 93 189 MET A C 1
ATOM 1419 O O . MET A 1 189 ? 1.53 -25.141 -8.672 1 93 189 MET A O 1
ATOM 1423 N N . GLY A 1 190 ? 1.17 -24.266 -6.625 1 92.5 190 GLY A N 1
ATOM 1424 C CA . GLY A 1 190 ? 0.352 -23.156 -7.098 1 92.5 190 GLY A CA 1
ATOM 1425 C C . GLY A 1 190 ? 1.159 -21.922 -7.426 1 92.5 190 GLY A C 1
ATOM 1426 O O . GLY A 1 190 ? 2.359 -22 -7.691 1 92.5 190 GLY A O 1
ATOM 1427 N N . THR A 1 191 ? 0.521 -20.859 -7.414 1 95.25 191 THR A N 1
ATOM 1428 C CA . THR A 1 191 ? 1.17 -19.609 -7.797 1 95.25 191 THR A CA 1
ATOM 1429 C C . THR A 1 191 ? 2.24 -19.219 -6.781 1 95.25 191 THR A C 1
ATOM 1431 O O . THR A 1 191 ? 3.354 -18.844 -7.152 1 95.25 191 THR A O 1
ATOM 1434 N N . ALA A 1 192 ? 1.922 -19.266 -5.465 1 96.69 192 ALA A N 1
ATOM 1435 C CA . ALA A 1 192 ? 2.871 -18.891 -4.422 1 96.69 192 ALA A CA 1
ATOM 1436 C C . ALA A 1 192 ? 4.164 -19.688 -4.535 1 96.69 192 ALA A C 1
ATOM 1438 O O . ALA A 1 192 ? 5.258 -19.125 -4.539 1 96.69 192 ALA A O 1
ATOM 1439 N N . SER A 1 193 ? 4.039 -20.984 -4.637 1 97.19 193 SER A N 1
ATOM 1440 C CA . SER A 1 193 ? 5.203 -21.859 -4.746 1 97.19 193 SER A CA 1
ATOM 1441 C C . SER A 1 193 ? 5.977 -21.594 -6.035 1 97.19 193 SER A C 1
ATOM 1443 O O . SER A 1 193 ? 7.207 -21.5 -6.02 1 97.19 193 SER A O 1
ATOM 1445 N N . THR A 1 194 ? 5.234 -21.484 -7.098 1 97.31 194 THR A N 1
ATOM 1446 C CA . THR A 1 194 ? 5.875 -21.234 -8.383 1 97.31 194 THR A CA 1
ATOM 1447 C C . THR A 1 194 ? 6.672 -19.938 -8.352 1 97.31 194 THR A C 1
ATOM 1449 O O . THR A 1 194 ? 7.805 -19.875 -8.836 1 97.31 194 THR A O 1
ATOM 1452 N N . MET A 1 195 ? 6.121 -18.891 -7.766 1 98.19 195 MET A N 1
ATOM 1453 C CA . MET A 1 195 ? 6.781 -17.594 -7.785 1 98.19 195 MET A CA 1
ATOM 1454 C C . MET A 1 195 ? 8 -17.594 -6.871 1 98.19 195 MET A C 1
ATOM 1456 O O . MET A 1 195 ? 8.977 -16.875 -7.133 1 98.19 195 MET A O 1
ATOM 1460 N N . GLN A 1 196 ? 7.996 -18.359 -5.777 1 98.62 196 GLN A N 1
ATOM 1461 C CA . GLN A 1 196 ? 9.219 -18.516 -4.996 1 98.62 196 GLN A CA 1
ATOM 1462 C C . GLN A 1 196 ? 10.328 -19.141 -5.836 1 98.62 196 GLN A C 1
ATOM 1464 O O . GLN A 1 196 ? 11.477 -18.688 -5.789 1 98.62 196 GLN A O 1
ATOM 1469 N N . VAL A 1 197 ? 9.953 -20.125 -6.621 1 98.62 197 VAL A N 1
ATOM 1470 C CA . VAL A 1 197 ? 10.914 -20.797 -7.492 1 98.62 197 VAL A CA 1
ATOM 1471 C C . VAL A 1 197 ? 11.43 -19.812 -8.539 1 98.62 197 VAL A C 1
ATOM 1473 O O . VAL A 1 197 ? 12.633 -19.781 -8.828 1 98.62 197 VAL A O 1
ATOM 1476 N N . MET A 1 198 ? 10.508 -18.984 -9.078 1 98.75 198 MET A N 1
ATOM 1477 C CA . MET A 1 198 ? 10.914 -18 -10.07 1 98.75 198 MET A CA 1
ATOM 1478 C C . MET A 1 198 ? 11.891 -16.984 -9.477 1 98.75 198 MET A C 1
ATOM 1480 O O . MET A 1 198 ? 12.836 -16.562 -10.141 1 98.75 198 MET A O 1
ATOM 1484 N N . GLY A 1 199 ? 11.648 -16.578 -8.195 1 98.75 199 GLY A N 1
ATOM 1485 C CA . GLY A 1 199 ? 12.578 -15.672 -7.531 1 98.75 199 GLY A CA 1
ATOM 1486 C C . GLY A 1 199 ? 14 -16.203 -7.48 1 98.75 199 GLY A C 1
ATOM 1487 O O . GLY A 1 199 ? 14.953 -15.469 -7.734 1 98.75 199 GLY A O 1
ATOM 1488 N N . GLU A 1 200 ? 14.148 -17.438 -7.18 1 98.81 200 GLU A N 1
ATOM 1489 C CA . GLU A 1 200 ? 15.469 -18.062 -7.129 1 98.81 200 GLU A CA 1
ATOM 1490 C C . GLU A 1 200 ? 16.047 -18.25 -8.523 1 98.81 200 GLU A C 1
ATOM 1492 O O . GLU A 1 200 ? 17.234 -18.016 -8.75 1 98.81 200 GLU A O 1
ATOM 1497 N N . ALA A 1 201 ? 15.203 -18.656 -9.469 1 98.81 201 ALA A N 1
ATOM 1498 C CA . ALA A 1 201 ? 15.641 -18.891 -10.844 1 98.81 201 ALA A CA 1
ATOM 1499 C C . ALA A 1 201 ? 16.141 -17.609 -11.492 1 98.81 201 ALA A C 1
ATOM 1501 O O . ALA A 1 201 ? 17.047 -17.625 -12.328 1 98.81 201 ALA A O 1
ATOM 1502 N N . LEU A 1 202 ? 15.578 -16.484 -11.086 1 98.88 202 LEU A N 1
ATOM 1503 C CA . LEU A 1 202 ? 15.977 -15.18 -11.625 1 98.88 202 LEU A CA 1
ATOM 1504 C C . LEU A 1 202 ? 17.312 -14.727 -11.031 1 98.88 202 LEU A C 1
ATOM 1506 O O . LEU A 1 202 ? 17.891 -13.75 -11.5 1 98.88 202 LEU A O 1
ATOM 1510 N N . GLY A 1 203 ? 17.766 -15.406 -9.977 1 98.81 203 GLY A N 1
ATOM 1511 C CA . GLY A 1 203 ? 19.062 -15.102 -9.359 1 98.81 203 GLY A CA 1
ATOM 1512 C C . GLY A 1 203 ? 18.953 -14.109 -8.219 1 98.81 203 GLY A C 1
ATOM 1513 O O . GLY A 1 203 ? 19.953 -13.516 -7.809 1 98.81 203 GLY A O 1
ATOM 1514 N N . LEU A 1 204 ? 17.75 -13.93 -7.648 1 98.88 204 LEU A N 1
ATOM 1515 C CA . LEU A 1 204 ? 17.547 -12.859 -6.68 1 98.88 204 LEU A CA 1
ATOM 1516 C C . LEU A 1 204 ? 17.438 -13.422 -5.266 1 98.88 204 LEU A C 1
ATOM 1518 O O . LEU A 1 204 ? 17.172 -12.68 -4.316 1 98.88 204 LEU A O 1
ATOM 1522 N N . MET A 1 205 ? 17.594 -14.688 -5.09 1 98.81 205 MET A N 1
ATOM 1523 C CA . MET A 1 205 ? 17.578 -15.359 -3.793 1 98.81 205 MET A CA 1
ATOM 1524 C C . MET A 1 205 ? 18.891 -16.125 -3.557 1 98.81 205 MET A C 1
ATOM 1526 O O . MET A 1 205 ? 19.594 -16.453 -4.508 1 98.81 205 MET A O 1
ATOM 1530 N N . LEU A 1 206 ? 19.203 -16.297 -2.283 1 98.69 206 LEU A N 1
ATOM 1531 C CA . LEU A 1 206 ? 20.312 -17.203 -2.004 1 98.69 206 LEU A CA 1
ATOM 1532 C C . LEU A 1 206 ? 20.016 -18.609 -2.537 1 98.69 206 LEU A C 1
ATOM 1534 O O . LEU A 1 206 ? 18.891 -19.094 -2.42 1 98.69 206 LEU A O 1
ATOM 1538 N N . PRO A 1 207 ? 20.984 -19.234 -3.164 1 98.06 207 PRO A N 1
ATOM 1539 C CA . PRO A 1 207 ? 20.75 -20.516 -3.834 1 98.06 207 PRO A CA 1
ATOM 1540 C C . PRO A 1 207 ? 20.234 -21.594 -2.881 1 98.06 207 PRO A C 1
ATOM 1542 O O . PRO A 1 207 ? 20.781 -21.766 -1.783 1 98.06 207 PRO A O 1
ATOM 1545 N N . GLY A 1 208 ? 19.172 -22.266 -3.303 1 97.62 208 GLY A N 1
ATOM 1546 C CA . GLY A 1 208 ? 18.672 -23.422 -2.588 1 97.62 208 GLY A CA 1
ATOM 1547 C C . GLY A 1 208 ? 17.672 -23.078 -1.503 1 97.62 208 GLY A C 1
ATOM 1548 O O . GLY A 1 208 ? 17.406 -23.875 -0.601 1 97.62 208 GLY A O 1
ATOM 1549 N N . SER A 1 209 ? 17.062 -21.938 -1.554 1 97.75 209 SER A N 1
ATOM 1550 C CA . SER A 1 209 ? 16.266 -21.5 -0.417 1 97.75 209 SER A CA 1
ATOM 1551 C C . SER A 1 209 ? 14.781 -21.484 -0.76 1 97.75 209 SER A C 1
ATOM 1553 O O . SER A 1 209 ? 13.93 -21.406 0.132 1 97.75 209 SER A O 1
ATOM 1555 N N . ALA A 1 210 ? 14.383 -21.562 -2.051 1 97.88 210 ALA A N 1
ATOM 1556 C CA . ALA A 1 210 ? 12.969 -21.562 -2.428 1 97.88 210 ALA A CA 1
ATOM 1557 C C . ALA A 1 210 ? 12.25 -22.781 -1.874 1 97.88 210 ALA A C 1
ATOM 1559 O O . ALA A 1 210 ? 12.789 -23.891 -1.891 1 97.88 210 ALA A O 1
ATOM 1560 N N . LEU A 1 211 ? 11.086 -22.547 -1.251 1 97.44 211 LEU A N 1
ATOM 1561 C CA . LEU A 1 211 ? 10.117 -23.547 -0.811 1 97.44 211 LEU A CA 1
ATOM 1562 C C . LEU A 1 211 ? 10.688 -24.375 0.342 1 97.44 211 LEU A C 1
ATOM 1564 O O . LEU A 1 211 ? 10.273 -25.516 0.552 1 97.44 211 LEU A O 1
ATOM 1568 N N . MET A 1 212 ? 11.695 -23.844 1.016 1 97.19 212 MET A N 1
ATOM 1569 C CA . MET A 1 212 ? 12.008 -24.438 2.314 1 97.19 212 MET A CA 1
ATOM 1570 C C . MET A 1 212 ? 10.781 -24.453 3.213 1 97.19 212 MET A C 1
ATOM 1572 O O . MET A 1 212 ? 10.047 -23.469 3.295 1 97.19 212 MET A O 1
ATOM 1576 N N . PRO A 1 213 ? 10.508 -25.641 3.791 1 96.75 213 PRO A N 1
ATOM 1577 C CA . PRO A 1 213 ? 9.359 -25.625 4.707 1 96.75 213 PRO A CA 1
ATOM 1578 C C . PRO A 1 213 ? 9.469 -24.516 5.754 1 96.75 213 PRO A C 1
ATOM 1580 O O . PRO A 1 213 ? 10.555 -24.25 6.281 1 96.75 213 PRO A O 1
ATOM 1583 N N . ALA A 1 214 ? 8.359 -23.844 6.031 1 96.94 214 ALA A N 1
ATOM 1584 C CA . ALA A 1 214 ? 8.328 -22.75 6.992 1 96.94 214 ALA A CA 1
ATOM 1585 C C . ALA A 1 214 ? 8.789 -23.203 8.375 1 96.94 214 ALA A C 1
ATOM 1587 O O . ALA A 1 214 ? 9.266 -22.406 9.18 1 96.94 214 ALA A O 1
ATOM 1588 N N . THR A 1 215 ? 8.672 -24.484 8.672 1 93.94 215 THR A N 1
ATOM 1589 C CA . THR A 1 215 ? 9.031 -25.047 9.961 1 93.94 215 THR A CA 1
ATOM 1590 C C . THR A 1 215 ? 10.5 -25.453 9.992 1 93.94 215 THR A C 1
ATOM 1592 O O . THR A 1 215 ? 11.031 -25.812 11.039 1 93.94 215 THR A O 1
ATOM 1595 N N . CYS A 1 216 ? 11.141 -25.406 8.844 1 92.19 216 CYS A N 1
ATOM 1596 C CA . CYS A 1 216 ? 12.555 -25.734 8.75 1 92.19 216 CYS A CA 1
ATOM 1597 C C . CYS A 1 216 ? 13.414 -24.688 9.445 1 92.19 216 CYS A C 1
ATOM 1599 O O . CYS A 1 216 ? 13.344 -23.516 9.117 1 92.19 216 CYS A O 1
ATOM 1601 N N . PRO A 1 217 ? 14.234 -25.094 10.383 1 91.19 217 PRO A N 1
ATOM 1602 C CA . PRO A 1 217 ? 15.086 -24.109 11.07 1 91.19 217 PRO A CA 1
ATOM 1603 C C . PRO A 1 217 ? 16.062 -23.422 10.125 1 91.19 217 PRO A C 1
ATOM 1605 O O . PRO A 1 217 ? 16.469 -22.281 10.375 1 91.19 217 PRO A O 1
ATOM 1608 N N . ASP A 1 218 ? 16.391 -24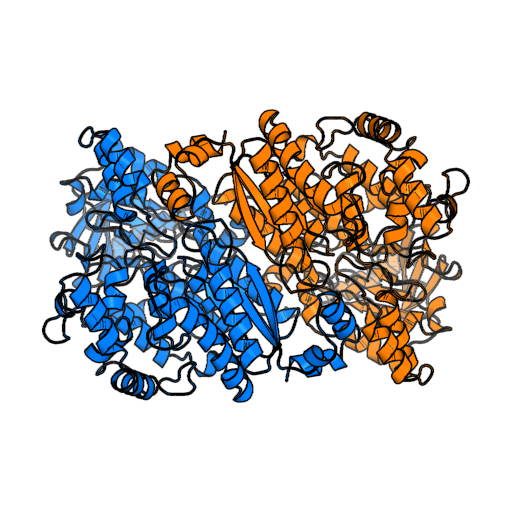.094 9.031 1 94.25 218 ASP A N 1
ATOM 1609 C CA . ASP A 1 218 ? 17.344 -23.531 8.078 1 94.25 218 ASP A CA 1
ATOM 1610 C C . ASP A 1 218 ? 16.812 -22.25 7.445 1 94.25 218 ASP A C 1
ATOM 1612 O O . ASP A 1 218 ? 17.578 -21.438 6.914 1 94.25 218 ASP A O 1
ATOM 1616 N N . LEU A 1 219 ? 15.5 -22.156 7.473 1 97.25 219 LEU A N 1
ATOM 1617 C CA . LEU A 1 219 ? 14.914 -20.969 6.867 1 97.25 219 LEU A CA 1
ATOM 1618 C C . LEU A 1 219 ? 15.328 -19.719 7.621 1 97.25 219 LEU A C 1
ATOM 1620 O O . LEU A 1 219 ? 15.578 -18.672 7.008 1 97.25 219 LEU A O 1
ATOM 1624 N N . LYS A 1 220 ? 15.391 -19.75 8.938 1 98 220 LYS A N 1
ATOM 1625 C CA . LYS A 1 220 ? 15.867 -18.641 9.758 1 98 220 LYS A CA 1
ATOM 1626 C C . LYS A 1 220 ? 17.328 -18.312 9.445 1 98 220 LYS A C 1
ATOM 1628 O O . LYS A 1 220 ? 17.719 -17.141 9.391 1 98 220 LYS A O 1
ATOM 1633 N N . ASP A 1 221 ? 18.109 -19.375 9.219 1 97.81 221 ASP A N 1
ATOM 1634 C CA . ASP A 1 221 ? 19.516 -19.203 8.852 1 97.81 221 ASP A CA 1
ATOM 1635 C C . ASP A 1 221 ? 19.656 -18.484 7.512 1 97.81 221 ASP A C 1
ATOM 1637 O O . ASP A 1 221 ? 20.531 -17.641 7.344 1 97.81 221 ASP A O 1
ATOM 1641 N N . VAL A 1 222 ? 18.844 -18.891 6.598 1 98.31 222 VAL A N 1
ATOM 1642 C CA . VAL A 1 222 ? 18.859 -18.266 5.281 1 98.31 222 VAL A CA 1
ATOM 1643 C C . VAL A 1 222 ? 18.562 -16.766 5.41 1 98.31 222 VAL A C 1
ATOM 1645 O O . VAL A 1 222 ? 19.203 -15.945 4.762 1 98.31 222 VAL A O 1
ATOM 1648 N N . ALA A 1 223 ? 17.562 -16.422 6.211 1 98.81 223 ALA A N 1
ATOM 1649 C CA . ALA A 1 223 ? 17.203 -15.031 6.43 1 98.81 223 ALA A CA 1
ATOM 1650 C C . ALA A 1 223 ? 18.375 -14.25 7.02 1 98.81 223 ALA A C 1
ATOM 1652 O O . ALA A 1 223 ? 18.656 -13.125 6.59 1 98.81 223 ALA A O 1
ATOM 1653 N N . GLU A 1 224 ? 19.031 -14.789 7.992 1 98.81 224 GLU A N 1
ATOM 1654 C CA . GLU A 1 224 ? 20.203 -14.148 8.602 1 98.81 224 GLU A CA 1
ATOM 1655 C C . GLU A 1 224 ? 21.328 -13.984 7.586 1 98.81 224 GLU A C 1
ATOM 1657 O O . GLU A 1 224 ? 21.938 -12.922 7.504 1 98.81 224 GLU A O 1
ATOM 1662 N N . ARG A 1 225 ? 21.562 -15.016 6.805 1 98.69 225 ARG A N 1
ATOM 1663 C CA . ARG A 1 225 ? 22.609 -14.977 5.789 1 98.69 225 ARG A CA 1
ATOM 1664 C C . ARG A 1 225 ? 22.297 -13.938 4.719 1 98.69 225 ARG A C 1
ATOM 1666 O O . ARG A 1 225 ? 23.203 -13.312 4.172 1 98.69 225 ARG A O 1
ATOM 1673 N N . ALA A 1 226 ? 21.016 -13.828 4.395 1 98.94 226 ALA A N 1
ATOM 1674 C CA . ALA A 1 226 ? 20.625 -12.773 3.455 1 98.94 226 ALA A CA 1
ATOM 1675 C C . ALA A 1 226 ? 21.031 -11.398 3.982 1 98.94 226 ALA A C 1
ATOM 1677 O O . ALA A 1 226 ? 21.453 -10.531 3.215 1 98.94 226 ALA A O 1
ATOM 1678 N N . GLY A 1 227 ? 20.844 -11.188 5.324 1 98.88 227 GLY A N 1
ATOM 1679 C CA . GLY A 1 227 ? 21.328 -9.961 5.949 1 98.88 227 GLY A CA 1
ATOM 1680 C C . GLY A 1 227 ? 22.812 -9.758 5.801 1 98.88 227 GLY A C 1
ATOM 1681 O O . GLY A 1 227 ? 23.281 -8.641 5.531 1 98.88 227 GLY A O 1
ATOM 1682 N N . HIS A 1 228 ? 23.625 -10.883 5.926 1 98.81 228 HIS A N 1
ATOM 1683 C CA . HIS A 1 228 ? 25.062 -10.797 5.684 1 98.81 228 HIS A CA 1
ATOM 1684 C C . HIS A 1 228 ? 25.359 -10.414 4.238 1 98.81 228 HIS A C 1
ATOM 1686 O O . HIS A 1 228 ? 26.156 -9.5 3.986 1 98.81 228 HIS A O 1
ATOM 1692 N N . GLN A 1 229 ? 24.703 -11.039 3.346 1 98.88 229 GLN A N 1
ATOM 1693 C CA . GLN A 1 229 ? 25.016 -10.961 1.924 1 98.88 229 GLN A CA 1
ATOM 1694 C C . GLN A 1 229 ? 24.625 -9.602 1.348 1 98.88 229 GLN A C 1
ATOM 1696 O O . GLN A 1 229 ? 25.297 -9.094 0.441 1 98.88 229 GLN A O 1
ATOM 1701 N N . ILE A 1 230 ? 23.578 -8.992 1.848 1 98.88 230 ILE A N 1
ATOM 1702 C CA . ILE A 1 230 ? 23.125 -7.723 1.296 1 98.88 230 ILE A CA 1
ATOM 1703 C C . ILE A 1 230 ? 24.188 -6.648 1.526 1 98.88 230 ILE A C 1
ATOM 1705 O O . ILE A 1 230 ? 24.359 -5.75 0.701 1 98.88 230 ILE A O 1
ATOM 1709 N N . ILE A 1 231 ? 24.922 -6.758 2.678 1 98.62 231 ILE A N 1
ATOM 1710 C CA . ILE A 1 231 ? 26 -5.82 2.959 1 98.62 231 ILE A CA 1
ATOM 1711 C C . ILE A 1 231 ? 27.078 -5.945 1.889 1 98.62 231 ILE A C 1
ATOM 1713 O O . ILE A 1 231 ? 27.578 -4.938 1.376 1 98.62 231 ILE A O 1
ATOM 1717 N N . GLU A 1 232 ? 27.375 -7.152 1.501 1 98.06 232 GLU A N 1
ATOM 1718 C CA . GLU A 1 232 ? 28.375 -7.398 0.473 1 98.06 232 GLU A CA 1
ATOM 1719 C C . GLU A 1 232 ? 27.906 -6.895 -0.89 1 98.06 232 GLU A C 1
ATOM 1721 O O . GLU A 1 232 ? 28.688 -6.324 -1.651 1 98.06 232 GLU A O 1
ATOM 1726 N N . LEU A 1 233 ? 26.688 -7.133 -1.159 1 98.25 233 LEU A N 1
ATOM 1727 C CA . LEU A 1 233 ? 26.125 -6.684 -2.43 1 98.25 233 LEU A CA 1
ATOM 1728 C C . LEU A 1 233 ? 26.125 -5.164 -2.523 1 98.25 233 LEU A C 1
ATOM 1730 O O . LEU A 1 233 ? 26.438 -4.602 -3.578 1 98.25 233 LEU A O 1
ATOM 1734 N N . ALA A 1 234 ? 25.719 -4.566 -1.46 1 97.81 234 ALA A N 1
ATOM 1735 C CA . ALA A 1 234 ? 25.703 -3.105 -1.422 1 97.81 234 ALA A CA 1
ATOM 1736 C C . ALA A 1 234 ? 27.109 -2.541 -1.598 1 97.81 234 ALA A C 1
ATOM 1738 O O . ALA A 1 234 ? 27.297 -1.55 -2.307 1 97.81 234 ALA A O 1
ATOM 1739 N N . LYS A 1 235 ? 28.125 -3.123 -0.987 1 97.44 235 LYS A N 1
ATOM 1740 C CA . LYS A 1 235 ? 29.516 -2.697 -1.106 1 97.44 235 LYS A CA 1
ATOM 1741 C C . LYS A 1 235 ? 30.016 -2.826 -2.545 1 97.44 235 LYS A C 1
ATOM 1743 O O . LYS A 1 235 ? 30.734 -1.965 -3.037 1 97.44 235 LYS A O 1
ATOM 1748 N N . SER A 1 236 ? 29.594 -3.869 -3.176 1 96.81 236 SER A N 1
ATOM 1749 C CA . SER A 1 236 ? 30.078 -4.148 -4.527 1 96.81 236 SER A CA 1
ATOM 1750 C C . SER A 1 236 ? 29.297 -3.34 -5.566 1 96.81 236 SER A C 1
ATOM 1752 O O . SER A 1 236 ? 29.734 -3.236 -6.719 1 96.81 236 SER A O 1
ATOM 1754 N N . GLY A 1 237 ? 28.125 -2.832 -5.199 1 95.94 237 GLY A N 1
ATOM 1755 C CA . GLY A 1 237 ? 27.328 -1.999 -6.09 1 95.94 237 GLY A CA 1
ATOM 1756 C C . GLY A 1 237 ? 26.547 -2.799 -7.109 1 95.94 237 GLY A C 1
ATOM 1757 O O . GLY A 1 237 ? 26.078 -2.25 -8.109 1 95.94 237 GLY A O 1
ATOM 1758 N N . ILE A 1 238 ? 26.469 -4.113 -6.859 1 97.94 238 ILE A N 1
ATOM 1759 C CA . ILE A 1 238 ? 25.688 -4.957 -7.754 1 97.94 238 ILE A CA 1
ATOM 1760 C C . ILE A 1 238 ? 24.203 -4.711 -7.52 1 97.94 238 ILE A C 1
ATOM 1762 O O . ILE A 1 238 ? 23.719 -4.82 -6.391 1 97.94 238 ILE A O 1
ATOM 1766 N N . ARG A 1 239 ? 23.484 -4.398 -8.641 1 98.12 239 ARG A N 1
ATOM 1767 C CA . ARG A 1 239 ? 22.062 -4.066 -8.547 1 98.12 239 ARG A CA 1
ATOM 1768 C C . ARG A 1 239 ? 21.219 -5.109 -9.266 1 98.12 239 ARG A C 1
ATOM 1770 O O . ARG A 1 239 ? 21.719 -5.895 -10.062 1 98.12 239 ARG A O 1
ATOM 1777 N N . PRO A 1 240 ? 19.922 -5.18 -8.992 1 98.81 240 PRO A N 1
ATOM 1778 C CA . PRO A 1 240 ? 19.016 -6.176 -9.57 1 98.81 240 PRO A CA 1
ATOM 1779 C C . PRO A 1 240 ? 19.062 -6.207 -11.094 1 98.81 240 PRO A C 1
ATOM 1781 O O . PRO A 1 240 ? 19.031 -7.289 -11.695 1 98.81 240 PRO A O 1
ATOM 1784 N N . ARG A 1 241 ? 19.172 -5.062 -11.734 1 98.5 241 ARG A N 1
ATOM 1785 C CA . ARG A 1 241 ? 19.156 -5.012 -13.195 1 98.5 241 ARG A CA 1
ATOM 1786 C C . ARG A 1 241 ? 20.469 -5.516 -13.781 1 98.5 241 ARG A C 1
ATOM 1788 O O . ARG A 1 241 ? 20.562 -5.793 -14.977 1 98.5 241 ARG A O 1
ATOM 1795 N N . ASP A 1 242 ? 21.531 -5.629 -12.922 1 98.12 242 ASP A N 1
ATOM 1796 C CA . ASP A 1 242 ? 22.766 -6.305 -13.312 1 98.12 242 ASP A CA 1
ATOM 1797 C C . ASP A 1 242 ? 22.594 -7.824 -13.258 1 98.12 242 ASP A C 1
ATOM 1799 O O . ASP A 1 242 ? 23.328 -8.555 -13.93 1 98.12 242 ASP A O 1
ATOM 1803 N N . ILE A 1 243 ? 21.688 -8.289 -12.523 1 98.75 243 ILE A N 1
ATOM 1804 C CA . ILE A 1 243 ? 21.516 -9.711 -12.242 1 98.75 243 ILE A CA 1
ATOM 1805 C C . ILE A 1 243 ? 20.438 -10.281 -13.156 1 98.75 243 ILE A C 1
ATOM 1807 O O . ILE A 1 243 ? 20.641 -11.32 -13.797 1 98.75 243 ILE A O 1
ATOM 1811 N N . VAL A 1 244 ? 19.297 -9.594 -13.18 1 98.81 244 VAL A N 1
ATOM 1812 C CA . VAL A 1 244 ? 18.141 -10.07 -13.938 1 98.81 244 VAL A CA 1
ATOM 1813 C C . VAL A 1 244 ? 18.188 -9.516 -15.359 1 98.81 244 VAL A C 1
ATOM 1815 O O . VAL A 1 244 ? 18 -8.32 -15.57 1 98.81 244 VAL A O 1
ATOM 1818 N N . THR A 1 245 ? 18.469 -10.312 -16.266 1 98.38 245 THR A N 1
ATOM 1819 C CA . THR A 1 245 ? 18.562 -10.023 -17.703 1 98.38 245 THR A CA 1
ATOM 1820 C C . THR A 1 245 ? 17.641 -10.953 -18.484 1 98.38 245 THR A C 1
ATOM 1822 O O . THR A 1 245 ? 16.906 -11.75 -17.906 1 98.38 245 THR A O 1
ATOM 1825 N N . MET A 1 246 ? 17.703 -10.805 -19.828 1 98.12 246 MET A N 1
ATOM 1826 C CA . MET A 1 246 ? 16.922 -11.711 -20.656 1 98.12 246 MET A CA 1
ATOM 1827 C C . MET A 1 246 ? 17.359 -13.156 -20.453 1 98.12 246 MET A C 1
ATOM 1829 O O . MET A 1 246 ? 16.531 -14.062 -20.469 1 98.12 246 MET A O 1
ATOM 1833 N N . LYS A 1 247 ? 18.656 -13.375 -20.156 1 98.19 247 LYS A N 1
ATOM 1834 C CA . LYS A 1 247 ? 19.156 -14.719 -19.875 1 98.19 247 LYS A CA 1
ATOM 1835 C C . LYS A 1 247 ? 18.516 -15.289 -18.609 1 98.19 247 LYS A C 1
ATOM 1837 O O . LYS A 1 247 ? 18.172 -16.469 -18.562 1 98.19 247 LYS A O 1
ATOM 1842 N N . SER A 1 248 ? 18.422 -14.453 -17.594 1 98.38 248 SER A N 1
ATOM 1843 C CA . SER A 1 248 ? 17.781 -14.875 -16.359 1 98.38 248 SER A CA 1
ATOM 1844 C C . SER A 1 248 ? 16.328 -15.273 -16.578 1 98.38 248 SER A C 1
ATOM 1846 O O . SER A 1 248 ? 15.859 -16.25 -16 1 98.38 248 SER A O 1
ATOM 1848 N N . PHE A 1 249 ? 15.625 -14.492 -17.422 1 98.5 249 PHE A N 1
ATOM 1849 C CA . PHE A 1 249 ? 14.227 -14.789 -17.703 1 98.5 249 PHE A CA 1
ATOM 1850 C C . PHE A 1 249 ? 14.094 -16.078 -18.5 1 98.5 249 PHE A C 1
ATOM 1852 O O . PHE A 1 249 ? 13.172 -16.875 -18.266 1 98.5 249 PHE A O 1
ATOM 1859 N N . GLU A 1 250 ? 14.961 -16.281 -19.438 1 98.31 250 GLU A N 1
ATOM 1860 C CA . GLU A 1 250 ? 14.953 -17.547 -20.172 1 98.31 250 GLU A CA 1
ATOM 1861 C C . GLU A 1 250 ? 15.195 -18.734 -19.25 1 98.31 250 GLU A C 1
ATOM 1863 O O . GLU A 1 250 ? 14.508 -19.75 -19.359 1 98.31 250 GLU A O 1
ATOM 1868 N N . ASN A 1 251 ? 16.188 -18.594 -18.344 1 98.75 251 ASN A N 1
ATOM 1869 C CA . ASN A 1 251 ? 16.406 -19.625 -17.344 1 98.75 251 ASN A CA 1
ATOM 1870 C C . ASN A 1 251 ? 15.156 -19.906 -16.516 1 98.75 251 ASN A C 1
ATOM 1872 O O . ASN A 1 251 ? 14.789 -21.062 -16.297 1 98.75 251 ASN A O 1
ATOM 1876 N N . ALA A 1 252 ? 14.516 -18.828 -16.094 1 98.62 252 ALA A N 1
ATOM 1877 C CA . ALA A 1 252 ? 13.336 -18.953 -15.242 1 98.62 252 ALA A CA 1
ATOM 1878 C C . ALA A 1 252 ? 12.203 -19.656 -15.977 1 98.62 252 ALA A C 1
ATOM 1880 O O . ALA A 1 252 ? 11.492 -20.484 -15.391 1 98.62 252 ALA A O 1
ATOM 1881 N N . ILE A 1 253 ? 12 -19.344 -17.266 1 98 253 ILE A N 1
ATOM 1882 C CA . ILE A 1 253 ? 10.945 -19.969 -18.047 1 98 253 ILE A CA 1
ATOM 1883 C C . ILE A 1 253 ? 11.242 -21.453 -18.25 1 98 253 ILE A C 1
ATOM 1885 O O . ILE A 1 253 ? 10.328 -22.281 -18.188 1 98 253 ILE A O 1
ATOM 1889 N N . MET A 1 254 ? 12.508 -21.797 -18.453 1 98.31 254 MET A N 1
ATOM 1890 C CA . MET A 1 254 ? 12.891 -23.203 -18.578 1 98.31 254 MET A CA 1
ATOM 1891 C C . MET A 1 254 ? 12.633 -23.969 -17.281 1 98.31 254 MET A C 1
ATOM 1893 O O . MET A 1 254 ? 12.164 -25.094 -17.297 1 98.31 254 MET A O 1
ATOM 1897 N N . VAL A 1 255 ? 12.969 -23.312 -16.172 1 98.62 255 VAL A N 1
ATOM 1898 C CA . VAL A 1 255 ? 12.695 -23.906 -14.875 1 98.62 255 VAL A CA 1
ATOM 1899 C C . VAL A 1 255 ? 11.188 -24.062 -14.68 1 98.62 255 VAL A C 1
ATOM 1901 O O . VAL A 1 255 ? 10.719 -25.094 -14.18 1 98.62 255 VAL A O 1
ATOM 1904 N N . HIS A 1 256 ? 10.469 -23.062 -15.07 1 97.44 256 HIS A N 1
ATOM 1905 C CA . HIS A 1 256 ? 9.016 -23.125 -15 1 97.44 256 HIS A CA 1
ATOM 1906 C C . HIS A 1 256 ? 8.469 -24.328 -15.742 1 97.44 256 HIS A C 1
ATOM 1908 O O . HIS A 1 256 ? 7.594 -25.047 -15.234 1 97.44 256 HIS A O 1
ATOM 1914 N N . ALA A 1 257 ? 8.93 -24.562 -16.922 1 96.81 257 ALA A N 1
ATOM 1915 C CA . ALA A 1 257 ? 8.516 -25.719 -17.719 1 96.81 257 ALA A CA 1
ATOM 1916 C C . ALA A 1 257 ? 8.852 -27.031 -17.016 1 96.81 257 ALA A C 1
ATOM 1918 O O . ALA A 1 257 ? 8.047 -27.953 -17 1 96.81 257 ALA A O 1
ATOM 1919 N N . ALA A 1 258 ? 10.031 -27.031 -16.406 1 97.5 258 ALA A N 1
ATOM 1920 C CA . ALA A 1 258 ? 10.531 -28.25 -15.773 1 97.5 258 ALA A CA 1
ATOM 1921 C C . ALA A 1 258 ? 9.68 -28.609 -14.555 1 97.5 258 ALA A C 1
ATOM 1923 O O . ALA A 1 258 ? 9.578 -29.797 -14.195 1 97.5 258 ALA A O 1
ATOM 1924 N N . ILE A 1 259 ? 9.047 -27.625 -13.953 1 96.69 259 ILE A N 1
ATOM 1925 C CA . ILE A 1 259 ? 8.336 -27.906 -12.711 1 96.69 259 ILE A CA 1
ATOM 1926 C C . ILE A 1 259 ? 6.828 -27.859 -12.953 1 96.69 259 ILE A C 1
ATOM 1928 O O . ILE A 1 259 ? 6.035 -28 -12.023 1 96.69 259 ILE A O 1
ATOM 1932 N N . SER A 1 260 ? 6.434 -27.625 -14.188 1 93.81 260 SER A N 1
ATOM 1933 C CA . SER A 1 260 ? 5.023 -27.438 -14.508 1 93.81 260 SER A CA 1
ATOM 1934 C C . SER A 1 260 ? 4.391 -26.375 -13.594 1 93.81 260 SER A C 1
ATOM 1936 O O . SER A 1 260 ? 3.391 -26.656 -12.93 1 93.81 260 SER A O 1
ATOM 1938 N N . GLY A 1 261 ? 4.949 -25.234 -13.633 1 93.81 261 GLY A N 1
ATOM 1939 C CA . GLY A 1 261 ? 4.555 -24.156 -12.742 1 93.81 261 GLY A CA 1
ATOM 1940 C C . GLY A 1 261 ? 3.184 -23.594 -13.055 1 93.81 261 GLY A C 1
ATOM 1941 O O . GLY A 1 261 ? 2.572 -23.953 -14.062 1 93.81 261 GLY A O 1
ATOM 1942 N N . SER A 1 262 ? 2.713 -22.719 -12.211 1 93.94 262 SER A N 1
ATOM 1943 C CA . SER A 1 262 ? 1.398 -22.094 -12.312 1 93.94 262 SER A CA 1
ATOM 1944 C C . SER A 1 262 ? 1.277 -21.266 -13.586 1 93.94 262 SER A C 1
ATOM 1946 O O . SER A 1 262 ? 2.223 -20.578 -13.977 1 93.94 262 SER A O 1
ATOM 1948 N N . THR A 1 263 ? 0.055 -21.25 -14.195 1 93.31 263 THR A N 1
ATOM 1949 C CA . THR A 1 263 ? -0.21 -20.438 -15.375 1 93.31 263 THR A CA 1
ATOM 1950 C C . THR A 1 263 ? -0.206 -18.953 -15.008 1 93.31 263 THR A C 1
ATOM 1952 O O . THR A 1 263 ? -0.011 -18.094 -15.875 1 93.31 263 THR A O 1
ATOM 1955 N N . ASN A 1 264 ? -0.355 -18.672 -13.75 1 94.94 264 ASN A N 1
ATOM 1956 C CA . ASN A 1 264 ? -0.344 -17.281 -13.312 1 94.94 264 ASN A CA 1
ATOM 1957 C C . ASN A 1 264 ? 1.021 -16.641 -13.539 1 94.94 264 ASN A C 1
ATOM 1959 O O . ASN A 1 264 ? 1.141 -15.406 -13.539 1 94.94 264 ASN A O 1
ATOM 1963 N N . SER A 1 265 ? 2.057 -17.469 -13.727 1 95.12 265 SER A N 1
ATOM 1964 C CA . SER A 1 265 ? 3.369 -16.922 -14.047 1 95.12 265 SER A CA 1
ATOM 1965 C C . SER A 1 265 ? 3.338 -16.141 -15.352 1 95.12 265 SER A C 1
ATOM 1967 O O . SER A 1 265 ? 4.129 -15.211 -15.547 1 95.12 265 SER A O 1
ATOM 1969 N N . LEU A 1 266 ? 2.387 -16.469 -16.234 1 94.69 266 LEU A N 1
ATOM 1970 C CA . LEU A 1 266 ? 2.268 -15.797 -17.516 1 94.69 266 LEU A CA 1
ATOM 1971 C C . LEU A 1 266 ? 1.691 -14.391 -17.344 1 94.69 266 LEU A C 1
ATOM 1973 O O . LEU A 1 266 ? 1.748 -13.57 -18.25 1 94.69 266 LEU A O 1
ATOM 1977 N N . ILE A 1 267 ? 1.212 -14.148 -16.188 1 96 267 ILE A N 1
ATOM 1978 C CA . ILE A 1 267 ? 0.782 -12.797 -15.836 1 96 267 ILE A CA 1
ATOM 1979 C C . ILE A 1 267 ? 1.872 -12.102 -15.023 1 96 267 ILE A C 1
ATOM 1981 O O . ILE A 1 267 ? 2.215 -10.945 -15.297 1 96 267 ILE A O 1
ATOM 1985 N N . HIS A 1 268 ? 2.523 -12.758 -14.109 1 97.62 268 HIS A N 1
ATOM 1986 C CA . HIS A 1 268 ? 3.447 -12.148 -13.156 1 97.62 268 HIS A CA 1
ATOM 1987 C C . HIS A 1 268 ? 4.82 -11.93 -13.789 1 97.62 268 HIS A C 1
ATOM 1989 O O . HIS A 1 268 ? 5.449 -10.891 -13.562 1 97.62 268 HIS A O 1
ATOM 1995 N N . MET A 1 269 ? 5.297 -12.867 -14.602 1 97.94 269 MET A N 1
ATOM 1996 C CA . MET A 1 269 ? 6.645 -12.766 -15.156 1 97.94 269 MET A CA 1
ATOM 1997 C C . MET A 1 269 ? 6.738 -11.602 -16.141 1 97.94 269 MET A C 1
ATOM 1999 O O . MET A 1 269 ? 7.707 -10.836 -16.094 1 97.94 269 MET A O 1
ATOM 2003 N N . PRO A 1 270 ? 5.723 -11.43 -17.016 1 97.81 270 PRO A N 1
ATOM 2004 C CA . PRO A 1 270 ? 5.773 -10.242 -17.875 1 97.81 270 PRO A CA 1
ATOM 2005 C C . PRO A 1 270 ? 5.738 -8.945 -17.078 1 97.81 270 PRO A C 1
ATOM 2007 O O . PRO A 1 270 ? 6.418 -7.977 -17.422 1 97.81 270 PRO A O 1
ATOM 2010 N N . ALA A 1 271 ? 4.926 -8.891 -16.031 1 98.12 271 ALA A N 1
ATOM 2011 C CA . ALA A 1 271 ? 4.863 -7.699 -15.18 1 98.12 271 ALA A CA 1
ATOM 2012 C C . ALA A 1 271 ? 6.215 -7.418 -14.531 1 98.12 271 ALA A C 1
ATOM 2014 O O . ALA A 1 271 ? 6.648 -6.266 -14.453 1 98.12 271 ALA A O 1
ATOM 2015 N N . ILE A 1 272 ? 6.883 -8.477 -14.023 1 98.75 272 ILE A N 1
ATOM 2016 C CA . ILE A 1 272 ? 8.211 -8.352 -13.422 1 98.75 272 ILE A CA 1
ATOM 2017 C C . ILE A 1 272 ? 9.203 -7.852 -14.477 1 98.75 272 ILE A C 1
ATOM 2019 O O . ILE A 1 272 ? 9.977 -6.93 -14.219 1 98.75 272 ILE A O 1
ATOM 2023 N N . ALA A 1 273 ? 9.164 -8.453 -15.656 1 98.56 273 ALA A N 1
ATOM 2024 C CA . ALA A 1 273 ? 10.062 -8.047 -16.734 1 98.56 273 ALA A CA 1
ATOM 2025 C C . ALA A 1 273 ? 9.898 -6.57 -17.062 1 98.56 273 ALA A C 1
ATOM 2027 O O . ALA A 1 273 ? 10.891 -5.855 -17.25 1 98.56 273 ALA A O 1
ATOM 2028 N N . HIS A 1 274 ? 8.695 -6.18 -17.109 1 97.94 274 HIS A N 1
ATOM 2029 C CA . HIS A 1 274 ? 8.391 -4.777 -17.391 1 97.94 274 HIS A CA 1
ATOM 2030 C C . HIS A 1 274 ? 9.102 -3.855 -16.406 1 97.94 274 HIS A C 1
ATOM 2032 O O . HIS A 1 274 ? 9.672 -2.834 -16.797 1 97.94 274 HIS A O 1
ATOM 2038 N N . GLU A 1 275 ? 9.109 -4.168 -15.141 1 98.19 275 GLU A N 1
ATOM 2039 C CA . GLU A 1 275 ? 9.711 -3.332 -14.109 1 98.19 275 GLU A CA 1
ATOM 2040 C C . GLU A 1 275 ? 11.234 -3.383 -14.18 1 98.19 275 GLU A C 1
ATOM 2042 O O . GLU A 1 275 ? 11.914 -2.518 -13.625 1 98.19 275 GLU A O 1
ATOM 2047 N N . PHE A 1 276 ? 11.797 -4.363 -14.844 1 98.38 276 PHE A N 1
ATOM 2048 C CA . PHE A 1 276 ? 13.234 -4.449 -15.07 1 98.38 276 PHE A CA 1
ATOM 2049 C C . PHE A 1 276 ? 13.609 -3.779 -16.391 1 98.38 276 PHE A C 1
ATOM 2051 O O . PHE A 1 276 ? 14.773 -3.816 -16.797 1 98.38 276 PHE A O 1
ATOM 2058 N N . GLY A 1 277 ? 12.625 -3.191 -17.094 1 96.94 277 GLY A N 1
ATOM 2059 C CA . GLY A 1 277 ? 12.867 -2.551 -18.375 1 96.94 277 GLY A CA 1
ATOM 2060 C C . GLY A 1 277 ? 13.008 -3.539 -19.531 1 96.94 277 GLY A C 1
ATOM 2061 O O . GLY A 1 277 ? 13.656 -3.248 -20.531 1 96.94 277 GLY A O 1
ATOM 2062 N N . LEU A 1 278 ? 12.477 -4.746 -19.297 1 97.88 278 LEU A N 1
ATOM 2063 C CA . LEU A 1 278 ? 12.523 -5.812 -20.297 1 97.88 278 LEU A CA 1
ATOM 2064 C C . LEU A 1 278 ? 11.125 -6.188 -20.766 1 97.88 278 LEU A C 1
ATOM 2066 O O . LEU A 1 278 ? 10.133 -5.777 -20.156 1 97.88 278 LEU A O 1
ATOM 2070 N N . GLU A 1 279 ? 11.031 -6.887 -21.859 1 96.19 279 GLU A N 1
ATOM 2071 C CA . GLU A 1 279 ? 9.758 -7.367 -22.391 1 96.19 279 GLU A CA 1
ATOM 2072 C C . GLU A 1 279 ? 9.82 -8.859 -22.703 1 96.19 279 GLU A C 1
ATOM 2074 O O . GLU A 1 279 ? 10.703 -9.32 -23.422 1 96.19 279 GLU A O 1
ATOM 2079 N N . ILE A 1 280 ? 8.953 -9.516 -22 1 94.44 280 ILE A N 1
ATOM 2080 C CA . ILE A 1 280 ? 8.742 -10.922 -22.312 1 94.44 280 ILE A CA 1
ATOM 2081 C C . ILE A 1 280 ? 7.293 -11.133 -22.766 1 94.44 280 ILE A C 1
ATOM 2083 O O . ILE A 1 280 ? 6.363 -10.609 -22.141 1 94.44 280 ILE A O 1
ATOM 2087 N N . ASP A 1 281 ? 7.098 -11.75 -23.844 1 88.62 281 ASP A N 1
ATOM 2088 C CA . ASP A 1 281 ? 5.742 -11.93 -24.375 1 88.62 281 ASP A CA 1
ATOM 2089 C C . ASP A 1 281 ? 5.34 -13.398 -24.359 1 88.62 281 ASP A C 1
ATOM 2091 O O . ASP A 1 281 ? 6.137 -14.266 -23.984 1 88.62 281 ASP A O 1
ATOM 2095 N N . SER A 1 282 ? 4.109 -13.617 -24.703 1 90.12 282 SER A N 1
ATOM 2096 C CA . SER A 1 282 ? 3.529 -14.953 -24.672 1 90.12 282 SER A CA 1
ATOM 2097 C C . SER A 1 282 ? 4.211 -15.883 -25.672 1 90.12 282 SER A C 1
ATOM 2099 O O . SER A 1 282 ? 4.328 -17.094 -25.422 1 90.12 282 SER A O 1
ATOM 2101 N N . GLU A 1 283 ? 4.719 -15.375 -26.688 1 91.44 283 GLU A N 1
ATOM 2102 C CA . GLU A 1 283 ? 5.398 -16.188 -27.688 1 91.44 283 GLU A CA 1
ATOM 2103 C C . GLU A 1 283 ? 6.699 -16.766 -27.156 1 91.44 283 GLU A C 1
ATOM 2105 O O . GLU A 1 283 ? 7.055 -17.906 -27.469 1 91.44 283 GLU A O 1
ATOM 2110 N N . MET A 1 284 ? 7.375 -15.977 -26.453 1 93.44 284 MET A N 1
ATOM 2111 C CA . MET A 1 284 ? 8.609 -16.453 -25.844 1 93.44 284 MET A CA 1
ATOM 2112 C C . MET A 1 284 ? 8.328 -17.609 -24.891 1 93.44 284 MET A C 1
ATOM 2114 O O . MET A 1 284 ? 9.047 -18.609 -24.891 1 93.44 284 MET A O 1
ATOM 2118 N N . PHE A 1 285 ? 7.27 -17.5 -24.094 1 93.38 285 PHE A N 1
ATOM 2119 C CA . PHE A 1 285 ? 6.891 -18.547 -23.156 1 93.38 285 PHE A CA 1
ATOM 2120 C C . PHE A 1 285 ? 6.566 -19.844 -23.906 1 93.38 285 PHE A C 1
ATOM 2122 O O . PHE A 1 285 ? 7.016 -20.922 -23.516 1 93.38 285 PHE A O 1
ATOM 2129 N N . ASP A 1 286 ? 5.777 -19.672 -24.938 1 95.06 286 ASP A N 1
ATOM 2130 C CA . ASP A 1 286 ? 5.379 -20.844 -25.703 1 95.06 286 ASP A CA 1
ATOM 2131 C C . ASP A 1 286 ? 6.59 -21.5 -26.359 1 95.06 286 ASP A C 1
ATOM 2133 O O . ASP A 1 286 ? 6.742 -22.719 -26.312 1 95.06 286 ASP A O 1
ATOM 2137 N N . ARG A 1 287 ? 7.434 -20.703 -26.969 1 95.56 287 ARG A N 1
ATOM 2138 C CA . ARG A 1 287 ? 8.617 -21.203 -27.656 1 95.56 287 ARG A CA 1
ATOM 2139 C C . ARG A 1 287 ? 9.516 -21.984 -26.703 1 95.56 287 ARG A C 1
ATOM 2141 O O . ARG A 1 287 ? 9.984 -23.078 -27.031 1 95.56 287 ARG A O 1
ATOM 2148 N N . LEU A 1 288 ? 9.727 -21.5 -25.547 1 96 288 LEU A N 1
ATOM 2149 C CA . LEU A 1 288 ? 10.656 -22.109 -24.609 1 96 288 LEU A CA 1
ATOM 2150 C C . LEU A 1 288 ? 10.039 -23.328 -23.938 1 96 288 LEU A C 1
ATOM 2152 O O . LEU A 1 288 ? 10.75 -24.266 -23.547 1 96 288 LEU A O 1
ATOM 2156 N N . HIS A 1 289 ? 8.727 -23.344 -23.844 1 95.62 289 HIS A N 1
ATOM 2157 C CA . HIS A 1 289 ? 8.055 -24.5 -23.266 1 95.62 289 HIS A CA 1
ATOM 2158 C C . HIS A 1 289 ? 8.023 -25.672 -24.25 1 95.62 289 HIS A C 1
ATOM 2160 O O . HIS A 1 289 ? 8 -26.828 -23.828 1 95.62 289 HIS A O 1
ATOM 2166 N N . ARG A 1 290 ? 7.98 -25.375 -25.562 1 95.31 290 ARG A N 1
ATOM 2167 C CA . ARG A 1 290 ? 7.973 -26.438 -26.547 1 95.31 290 ARG A CA 1
ATOM 2168 C C . ARG A 1 290 ? 9.227 -27.297 -26.438 1 95.31 290 ARG A C 1
ATOM 2170 O O . ARG A 1 290 ? 10.344 -26.781 -26.469 1 95.31 290 ARG A O 1
ATOM 2177 N N . GLY A 1 291 ? 9.031 -28.531 -26.234 1 93.94 291 GLY A N 1
ATOM 2178 C CA . GLY A 1 291 ? 10.141 -29.469 -26.172 1 93.94 291 GLY A CA 1
ATOM 2179 C C . GLY A 1 291 ? 10.805 -29.516 -24.812 1 93.94 291 GLY A C 1
ATOM 2180 O O . GLY A 1 291 ? 11.68 -30.344 -24.562 1 93.94 291 GLY A O 1
ATOM 2181 N N . ALA A 1 292 ? 10.414 -28.656 -23.906 1 96.56 292 ALA A N 1
ATOM 2182 C CA . ALA A 1 292 ? 11 -28.656 -22.562 1 96.56 292 ALA A CA 1
ATOM 2183 C C . ALA A 1 292 ? 10.57 -29.891 -21.781 1 96.56 292 ALA A C 1
ATOM 2185 O O . ALA A 1 292 ? 9.469 -30.406 -21.969 1 96.56 292 ALA A O 1
ATOM 2186 N N . HIS A 1 293 ? 11.438 -30.328 -20.922 1 96.69 293 HIS A N 1
ATOM 2187 C CA . HIS A 1 293 ? 11.148 -31.516 -20.109 1 96.69 293 HIS A CA 1
ATOM 2188 C C . HIS A 1 293 ? 10.445 -31.125 -18.812 1 96.69 293 HIS A C 1
ATOM 2190 O O . HIS A 1 293 ? 10.82 -30.141 -18.156 1 96.69 293 HIS A O 1
ATOM 2196 N N . TYR A 1 294 ? 9.43 -31.828 -18.547 1 95.75 294 TYR A N 1
ATOM 2197 C CA . TYR A 1 294 ? 8.695 -31.734 -17.297 1 95.75 294 TYR A CA 1
ATOM 2198 C C . TYR A 1 294 ? 9.133 -32.844 -16.312 1 95.75 294 TYR A C 1
ATOM 2200 O O . TYR A 1 294 ? 8.938 -34.031 -16.578 1 95.75 294 TYR A O 1
ATOM 2208 N N . LEU A 1 295 ? 9.664 -32.406 -15.039 1 97.88 295 LEU A N 1
ATOM 2209 C CA . LEU A 1 295 ? 10.406 -33.344 -14.219 1 97.88 295 LEU A CA 1
ATOM 2210 C C . LEU A 1 295 ? 9.758 -33.531 -12.852 1 97.88 295 LEU A C 1
ATOM 2212 O O . LEU A 1 295 ? 10.008 -34.5 -12.148 1 97.88 295 LEU A O 1
ATOM 2216 N N . LEU A 1 296 ? 9 -32.625 -12.438 1 97.12 296 LEU A N 1
ATOM 2217 C CA . LEU A 1 296 ? 8.625 -32.5 -11.039 1 97.12 296 LEU A CA 1
ATOM 2218 C C . LEU A 1 296 ? 7.281 -33.188 -10.773 1 97.12 296 LEU A C 1
ATOM 2220 O O . LEU A 1 296 ? 6.297 -32.875 -11.461 1 97.12 296 LEU A O 1
ATOM 2224 N N . ASP A 1 297 ? 7.203 -34 -9.789 1 96.31 297 ASP A N 1
ATOM 2225 C CA . ASP A 1 297 ? 5.988 -34.719 -9.422 1 96.31 297 ASP A CA 1
ATOM 2226 C C . ASP A 1 297 ? 5.391 -34.188 -8.125 1 96.31 297 ASP A C 1
ATOM 2228 O O . ASP A 1 297 ? 5.32 -34.875 -7.117 1 96.31 297 ASP A O 1
ATOM 2232 N N . ILE A 1 298 ? 4.922 -33 -8.164 1 94.94 298 ILE A N 1
ATOM 2233 C CA . ILE A 1 298 ? 4.312 -32.312 -7.031 1 94.94 298 ILE A CA 1
ATOM 2234 C C . ILE A 1 298 ? 2.871 -31.938 -7.371 1 94.94 298 ILE A C 1
ATOM 2236 O O . ILE A 1 298 ? 2.562 -31.594 -8.516 1 94.94 298 ILE A O 1
ATOM 2240 N N . ARG A 1 299 ? 2.023 -31.922 -6.371 1 90.25 299 ARG A N 1
ATOM 22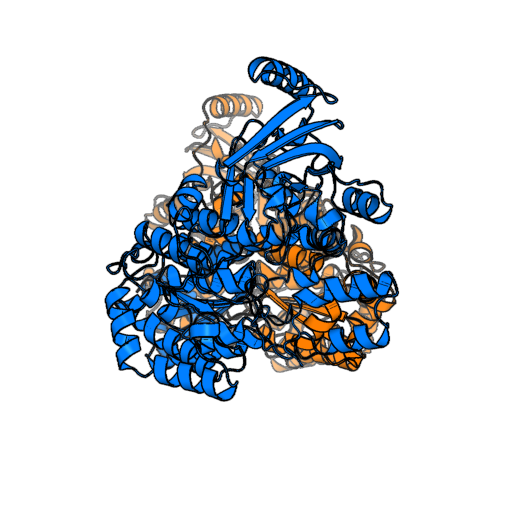41 C CA . ARG A 1 299 ? 0.633 -31.5 -6.535 1 90.25 299 ARG A CA 1
ATOM 2242 C C . ARG A 1 299 ? 0.546 -30.078 -7.074 1 90.25 299 ARG A C 1
ATOM 2244 O O . ARG A 1 299 ? 1.414 -29.25 -6.793 1 90.25 299 ARG A O 1
ATOM 2251 N N . PRO A 1 300 ? -0.449 -29.812 -7.918 1 83.56 300 PRO A N 1
ATOM 2252 C CA . PRO A 1 300 ? -1.626 -30.656 -8.164 1 83.56 300 PRO A CA 1
ATOM 2253 C C . PRO A 1 300 ? -1.429 -31.625 -9.328 1 83.56 300 PRO A C 1
ATOM 2255 O O . PRO A 1 300 ? -2.217 -32.562 -9.5 1 83.56 300 PRO A O 1
ATOM 2258 N N . ALA A 1 301 ? -0.417 -31.375 -10.164 1 81.94 301 ALA A N 1
ATOM 2259 C CA . ALA A 1 301 ? -0.188 -32.219 -11.336 1 81.94 301 ALA A CA 1
ATOM 2260 C C . ALA A 1 301 ? 0.42 -33.562 -10.93 1 81.94 301 ALA A C 1
ATOM 2262 O O . ALA A 1 301 ? 0.289 -34.562 -11.648 1 81.94 301 ALA A O 1
ATOM 2263 N N . GLY A 1 302 ? 1.025 -33.594 -9.773 1 89.5 302 GLY A N 1
ATOM 2264 C CA . GLY A 1 302 ? 1.731 -34.781 -9.312 1 89.5 302 GLY A CA 1
ATOM 2265 C C . GLY A 1 302 ? 1.198 -35.312 -8 1 89.5 302 GLY A C 1
ATOM 2266 O O . GLY A 1 302 ? 0.053 -35.062 -7.633 1 89.5 302 GLY A O 1
ATOM 2267 N N . LYS A 1 303 ? 2.043 -36.094 -7.379 1 93.06 303 LYS A N 1
ATOM 2268 C CA . LYS A 1 303 ? 1.595 -36.875 -6.242 1 93.06 303 LYS A CA 1
ATOM 2269 C C . LYS A 1 303 ? 1.954 -36.188 -4.922 1 93.06 303 LYS A C 1
ATOM 2271 O O . LYS A 1 303 ? 1.173 -36.219 -3.969 1 93.06 303 LYS A O 1
ATOM 2276 N N . TRP A 1 304 ? 3.068 -35.562 -4.828 1 96.5 304 TRP A N 1
ATOM 2277 C CA . TRP A 1 304 ? 3.643 -35.188 -3.537 1 96.5 304 TRP A CA 1
ATOM 2278 C C . TRP A 1 304 ? 3.33 -33.75 -3.195 1 96.5 304 TRP A C 1
ATOM 2280 O O . TRP A 1 304 ? 3.137 -32.906 -4.09 1 96.5 304 TRP A O 1
ATOM 2290 N N . PRO A 1 305 ? 3.291 -33.406 -1.88 1 96.62 305 PRO A N 1
ATOM 2291 C CA . PRO A 1 305 ? 3.125 -32 -1.479 1 96.62 305 PRO A CA 1
ATOM 2292 C C . PRO A 1 305 ? 4.375 -31.172 -1.742 1 96.62 305 PRO A C 1
ATOM 2294 O O . PRO A 1 305 ? 5.457 -31.719 -1.95 1 96.62 305 PRO A O 1
ATOM 2297 N N . ALA A 1 306 ? 4.234 -29.922 -1.65 1 96.38 306 ALA A N 1
ATOM 2298 C CA . ALA A 1 306 ? 5.246 -28.969 -2.096 1 96.38 306 ALA A CA 1
ATOM 2299 C C . ALA A 1 306 ? 6.508 -29.062 -1.241 1 96.38 306 ALA A C 1
ATOM 2301 O O . ALA A 1 306 ? 7.613 -28.828 -1.729 1 96.38 306 ALA A O 1
ATOM 2302 N N . GLN A 1 307 ? 6.414 -29.344 0.112 1 96.94 307 GLN A N 1
ATOM 2303 C CA . GLN A 1 307 ? 7.598 -29.406 0.962 1 96.94 307 GLN A CA 1
ATOM 2304 C C . GLN A 1 307 ? 8.57 -30.484 0.473 1 96.94 307 GLN A C 1
ATOM 2306 O O . GLN A 1 307 ? 9.781 -30.375 0.699 1 96.94 307 GLN A O 1
ATOM 2311 N N . TYR A 1 308 ? 8.102 -31.469 -0.257 1 97.62 308 TYR A N 1
ATOM 2312 C CA . TYR A 1 308 ? 8.938 -32.562 -0.772 1 97.62 308 TYR A CA 1
ATOM 2313 C C . TYR A 1 308 ? 9.859 -32.062 -1.873 1 97.62 308 TYR A C 1
ATOM 2315 O O . TYR A 1 308 ? 10.898 -32.656 -2.15 1 97.62 308 TYR A O 1
ATOM 2323 N N . PHE A 1 309 ? 9.461 -30.984 -2.51 1 97.81 309 PHE A N 1
ATOM 2324 C CA . PHE A 1 309 ? 10.312 -30.344 -3.512 1 97.81 309 PHE A CA 1
ATOM 2325 C C . PHE A 1 309 ? 11.68 -30.016 -2.924 1 97.81 309 PHE A C 1
ATOM 2327 O O . PHE A 1 309 ? 12.711 -30.344 -3.506 1 97.81 309 PHE A O 1
ATOM 2334 N N . TYR A 1 310 ? 11.656 -29.375 -1.749 1 97.06 310 TYR A N 1
ATOM 2335 C CA . TYR A 1 310 ? 12.898 -29.016 -1.074 1 97.06 310 TYR A CA 1
ATOM 2336 C C . TYR A 1 310 ? 13.664 -30.266 -0.655 1 97.06 310 TYR A C 1
ATOM 2338 O O . TYR A 1 310 ? 14.891 -30.328 -0.802 1 97.06 310 TYR A O 1
ATOM 2346 N N . TYR A 1 311 ? 12.945 -31.266 -0.153 1 97.19 311 TYR A N 1
ATOM 2347 C CA . TYR A 1 311 ? 13.586 -32.5 0.247 1 97.19 311 TYR A CA 1
ATOM 2348 C C . TYR A 1 311 ? 14.383 -33.094 -0.907 1 97.19 311 TYR A C 1
ATOM 2350 O O . TYR A 1 311 ? 15.469 -33.656 -0.702 1 97.19 311 TYR A O 1
ATOM 2358 N N . ALA A 1 312 ? 13.867 -32.938 -2.076 1 98 312 ALA A N 1
ATOM 2359 C CA . ALA A 1 312 ? 14.453 -33.594 -3.244 1 98 312 ALA A CA 1
ATOM 2360 C C . ALA A 1 312 ? 15.586 -32.75 -3.826 1 98 312 ALA A C 1
ATOM 2362 O O . ALA A 1 312 ? 16.203 -33.156 -4.816 1 98 312 ALA A O 1
ATOM 2363 N N . GLY A 1 313 ? 15.859 -31.641 -3.273 1 97.62 313 GLY A N 1
ATOM 2364 C CA . GLY A 1 313 ? 16.984 -30.812 -3.721 1 97.62 313 GLY A CA 1
ATOM 2365 C C . GLY A 1 313 ? 16.547 -29.484 -4.285 1 97.62 313 GLY A C 1
ATOM 2366 O O . GLY A 1 313 ? 17.391 -28.641 -4.613 1 97.62 313 GLY A O 1
ATOM 2367 N N . GLY A 1 314 ? 15.273 -29.281 -4.449 1 98 314 GLY A N 1
ATOM 2368 C CA . GLY A 1 314 ? 14.711 -27.984 -4.77 1 98 314 GLY A CA 1
ATOM 2369 C C . GLY A 1 314 ? 15.117 -27.484 -6.141 1 98 314 GLY A C 1
ATOM 2370 O O . GLY A 1 314 ? 15.281 -28.266 -7.074 1 98 314 GLY A O 1
ATOM 2371 N N . VAL A 1 315 ? 15.211 -26.172 -6.246 1 98.69 315 VAL A N 1
ATOM 2372 C CA . VAL A 1 315 ? 15.477 -25.5 -7.512 1 98.69 315 VAL A CA 1
ATOM 2373 C C . VAL A 1 315 ? 16.859 -25.906 -8.039 1 98.69 315 VAL A C 1
ATOM 2375 O O . VAL A 1 315 ? 17.016 -26.188 -9.227 1 98.69 315 VAL A O 1
ATOM 2378 N N . PRO A 1 316 ? 17.844 -26.016 -7.145 1 98.56 316 PRO A N 1
ATOM 2379 C CA . PRO A 1 316 ? 19.156 -26.406 -7.648 1 98.56 316 PRO A CA 1
ATOM 2380 C C . PRO A 1 316 ? 19.141 -27.766 -8.336 1 98.56 316 PRO A C 1
ATOM 2382 O O . PRO A 1 316 ? 19.797 -27.953 -9.367 1 98.56 316 PRO A O 1
ATOM 2385 N N . ARG A 1 317 ? 18.438 -28.734 -7.77 1 98.31 317 ARG A N 1
ATOM 2386 C CA . ARG A 1 317 ? 18.391 -30.062 -8.398 1 98.31 317 ARG A CA 1
ATOM 2387 C C . ARG A 1 317 ? 17.703 -29.984 -9.758 1 98.31 317 ARG A C 1
ATOM 2389 O O . ARG A 1 317 ? 18.125 -30.656 -10.711 1 98.31 317 ARG A O 1
ATOM 2396 N N . ILE A 1 318 ? 16.609 -29.266 -9.867 1 98.62 318 ILE A N 1
ATOM 2397 C CA . ILE A 1 318 ? 15.961 -29.031 -11.156 1 98.62 318 ILE A CA 1
ATOM 2398 C C . ILE A 1 318 ? 16.969 -28.453 -12.141 1 98.62 318 ILE A C 1
ATOM 2400 O O . ILE A 1 318 ? 17.078 -28.922 -13.273 1 98.62 318 ILE A O 1
ATOM 2404 N N . MET A 1 319 ? 17.672 -27.422 -11.695 1 98.75 319 MET A N 1
ATOM 2405 C CA . MET A 1 319 ? 18.609 -26.719 -12.57 1 98.75 319 MET A CA 1
ATOM 2406 C C . MET A 1 319 ? 19.75 -27.656 -12.992 1 98.75 319 MET A C 1
ATOM 2408 O O . MET A 1 319 ? 20.234 -27.562 -14.117 1 98.75 319 MET A O 1
ATOM 2412 N N . GLU A 1 320 ? 20.203 -28.547 -12.094 1 98.12 320 GLU A N 1
ATOM 2413 C CA . GLU A 1 320 ? 21.219 -29.531 -12.453 1 98.12 320 GLU A CA 1
ATOM 2414 C C . GLU A 1 320 ? 20.734 -30.453 -13.562 1 98.12 320 GLU A C 1
ATOM 2416 O O . GLU A 1 320 ? 21.469 -30.75 -14.5 1 98.12 320 GLU A O 1
ATOM 2421 N N . GLU A 1 321 ? 19.5 -30.891 -13.461 1 98.12 321 GLU A N 1
ATOM 2422 C CA . GLU A 1 321 ? 18.922 -31.812 -14.438 1 98.12 321 GLU A CA 1
ATOM 2423 C C . GLU A 1 321 ? 18.797 -31.141 -15.805 1 98.12 321 GLU A C 1
ATOM 2425 O O . GLU A 1 321 ? 18.953 -31.812 -16.828 1 98.12 321 GLU A O 1
ATOM 2430 N N . ILE A 1 322 ? 18.547 -29.844 -15.852 1 98.06 322 ILE A N 1
ATOM 2431 C CA . ILE A 1 322 ? 18.312 -29.203 -17.141 1 98.06 322 ILE A CA 1
ATOM 2432 C C . ILE A 1 322 ? 19.469 -28.266 -17.469 1 98.06 322 ILE A C 1
ATOM 2434 O O . ILE A 1 322 ? 19.297 -27.266 -18.172 1 98.06 322 ILE A O 1
ATOM 2438 N N . LYS A 1 323 ? 20.547 -28.453 -16.969 1 97.25 323 LYS A N 1
ATOM 2439 C CA . LYS A 1 323 ? 21.719 -27.594 -17.031 1 97.25 323 LYS A CA 1
ATOM 2440 C C . LYS A 1 323 ? 22.094 -27.297 -18.484 1 97.25 323 LYS A C 1
ATOM 2442 O O . LYS A 1 323 ? 22.578 -26.203 -18.797 1 97.25 323 LYS A O 1
ATOM 2447 N N . SER A 1 324 ? 21.922 -28.188 -19.391 1 96.06 324 SER A N 1
ATOM 2448 C CA . SER A 1 324 ? 22.328 -28.078 -20.781 1 96.06 324 SER A CA 1
ATOM 2449 C C . SER A 1 324 ? 21.562 -26.984 -21.5 1 96.06 324 SER A C 1
ATOM 2451 O O . SER A 1 324 ? 22.016 -26.469 -22.531 1 96.06 324 SER A O 1
ATOM 2453 N N . VAL A 1 325 ? 20.438 -26.547 -20.969 1 96.62 325 VAL A N 1
ATOM 2454 C CA . VAL A 1 325 ? 19.625 -25.562 -21.672 1 96.62 325 VAL A CA 1
ATOM 2455 C C . VAL A 1 325 ? 19.578 -24.266 -20.875 1 96.62 325 VAL A C 1
ATOM 2457 O O . VAL A 1 325 ? 18.797 -23.375 -21.172 1 96.62 325 VAL A O 1
ATOM 2460 N N . LEU A 1 326 ? 20.391 -24.156 -19.812 1 98.56 326 LEU A N 1
ATOM 2461 C CA . LEU A 1 326 ? 20.391 -22.969 -18.984 1 98.56 326 LEU A CA 1
ATOM 2462 C C . LEU A 1 326 ? 21.594 -22.094 -19.312 1 98.56 326 LEU A C 1
ATOM 2464 O O . LEU A 1 326 ? 22.641 -22.594 -19.75 1 98.56 326 LEU A O 1
ATOM 2468 N N . HIS A 1 327 ? 21.375 -20.781 -19.172 1 98.69 327 HIS A N 1
ATOM 2469 C CA . HIS A 1 327 ? 22.5 -19.844 -19.188 1 98.69 327 HIS A CA 1
ATOM 2470 C C . HIS A 1 327 ? 23.234 -19.844 -17.859 1 98.69 327 HIS A C 1
ATOM 2472 O O . HIS A 1 327 ? 22.906 -19.078 -16.938 1 98.69 327 HIS A O 1
ATOM 2478 N N . LEU A 1 328 ? 24.344 -20.531 -17.812 1 98.62 328 LEU A N 1
ATOM 2479 C CA . LEU A 1 328 ? 25.062 -20.781 -16.562 1 98.62 328 LEU A CA 1
ATOM 2480 C C . LEU A 1 328 ? 25.906 -19.578 -16.172 1 98.62 328 LEU A C 1
ATOM 2482 O O . LEU A 1 328 ? 26.344 -19.469 -15.023 1 98.62 328 LEU A O 1
ATOM 2486 N N . ASP A 1 329 ? 26.094 -18.625 -17.078 1 98.5 329 ASP A N 1
ATOM 2487 C CA . ASP A 1 329 ? 26.906 -17.438 -16.812 1 98.5 329 ASP A CA 1
ATOM 2488 C C . ASP A 1 329 ? 26.062 -16.297 -16.266 1 98.5 329 ASP A C 1
ATOM 2490 O O . ASP A 1 329 ? 26.578 -15.219 -15.984 1 98.5 329 ASP A O 1
ATOM 2494 N N . ALA A 1 330 ? 24.766 -16.562 -16.031 1 98.25 330 ALA A N 1
ATOM 2495 C CA . ALA A 1 330 ? 23.922 -15.523 -15.461 1 98.25 330 ALA A CA 1
ATOM 2496 C C . ALA A 1 330 ? 24.344 -15.188 -14.031 1 98.25 330 ALA A C 1
ATOM 2498 O O . ALA A 1 330 ? 24.656 -16.094 -13.242 1 98.25 330 ALA A O 1
ATOM 2499 N N . MET A 1 331 ? 24.406 -13.906 -13.703 1 98 331 MET A N 1
ATOM 2500 C CA . MET A 1 331 ? 24.797 -13.414 -12.383 1 98 331 MET A CA 1
ATOM 2501 C C . MET A 1 331 ? 23.688 -13.656 -11.359 1 98 331 MET A C 1
ATOM 2503 O O . MET A 1 331 ? 22.516 -13.758 -11.719 1 98 331 MET A O 1
ATOM 2507 N N . THR A 1 332 ? 24.062 -13.781 -10.086 1 98.56 332 THR A N 1
ATOM 2508 C CA . THR A 1 332 ? 23.094 -13.922 -9 1 98.56 332 THR A CA 1
ATOM 2509 C C . THR A 1 332 ? 23.453 -13 -7.836 1 98.56 332 THR A C 1
ATOM 2511 O O . THR A 1 332 ? 24.453 -12.289 -7.887 1 98.56 332 THR A O 1
ATOM 2514 N N . VAL A 1 333 ? 22.688 -13.039 -6.75 1 98.75 333 VAL A N 1
ATOM 2515 C CA . VAL A 1 333 ? 22.828 -12.141 -5.613 1 98.75 333 VAL A CA 1
ATOM 2516 C C . VAL A 1 333 ? 24.047 -12.539 -4.789 1 98.75 333 VAL A C 1
ATOM 2518 O O . VAL A 1 333 ? 24.516 -11.781 -3.936 1 98.75 333 VAL A O 1
ATOM 2521 N N . THR A 1 334 ? 24.641 -13.672 -5.094 1 98.31 334 THR A N 1
ATOM 2522 C CA . THR A 1 334 ? 25.844 -14.078 -4.379 1 98.31 334 THR A CA 1
ATOM 2523 C C . THR A 1 334 ? 27.062 -13.344 -4.93 1 98.31 334 THR A C 1
ATOM 2525 O O . THR A 1 334 ? 28.141 -13.359 -4.316 1 98.31 334 THR A O 1
ATOM 2528 N N . GLY A 1 335 ? 26.875 -12.695 -6.035 1 97.62 335 GLY A N 1
ATOM 2529 C CA . GLY A 1 335 ? 28 -12.102 -6.742 1 97.62 335 GLY A CA 1
ATOM 2530 C C . GLY A 1 335 ? 28.703 -13.078 -7.672 1 97.62 335 GLY A C 1
ATOM 2531 O O . GLY A 1 335 ? 29.641 -12.711 -8.375 1 97.62 335 GLY A O 1
ATOM 2532 N N . LYS A 1 336 ? 28.188 -14.289 -7.672 1 98.06 336 LYS A N 1
ATOM 2533 C CA . LYS A 1 336 ? 28.719 -15.336 -8.539 1 98.06 336 LYS A CA 1
ATOM 2534 C C . LYS A 1 336 ? 27.688 -15.742 -9.594 1 98.06 336 LYS A C 1
ATOM 2536 O O . LYS A 1 336 ? 26.516 -15.359 -9.516 1 98.06 336 LYS A O 1
ATOM 2541 N N . THR A 1 337 ? 28.141 -16.5 -10.602 1 98.38 337 THR A N 1
ATOM 2542 C CA . THR A 1 337 ? 27.266 -16.969 -11.672 1 98.38 337 THR A CA 1
ATOM 2543 C C . THR A 1 337 ? 26.438 -18.156 -11.203 1 98.38 337 THR A C 1
ATOM 2545 O O . THR A 1 337 ? 26.734 -18.766 -10.172 1 98.38 337 THR A O 1
ATOM 2548 N N . LEU A 1 338 ? 25.375 -18.469 -12 1 98.62 338 LEU A N 1
ATOM 2549 C CA . LEU A 1 338 ? 24.531 -19.625 -11.711 1 98.62 338 LEU A CA 1
ATOM 2550 C C . LEU A 1 338 ? 25.359 -20.906 -11.664 1 98.62 338 LEU A C 1
ATOM 2552 O O . LEU A 1 338 ? 25.203 -21.719 -10.75 1 98.62 338 LEU A O 1
ATOM 2556 N N . GLY A 1 339 ? 26.234 -21.031 -12.648 1 98.5 339 GLY A N 1
ATOM 2557 C CA . GLY A 1 339 ? 27.094 -22.219 -12.688 1 98.5 339 GLY A CA 1
ATOM 2558 C C . GLY A 1 339 ? 27.953 -22.359 -11.453 1 98.5 339 GLY A C 1
ATOM 2559 O O . GLY A 1 339 ? 28.062 -23.453 -10.891 1 98.5 339 GLY A O 1
ATOM 2560 N N . GLU A 1 340 ? 28.578 -21.297 -11 1 98.56 340 GLU A N 1
ATOM 2561 C CA . GLU A 1 340 ? 29.422 -21.297 -9.812 1 98.56 340 GLU A CA 1
ATOM 2562 C C . GLU A 1 340 ? 28.609 -21.641 -8.562 1 98.56 340 GLU A C 1
ATOM 2564 O O . GLU A 1 340 ? 29.094 -22.359 -7.688 1 98.56 340 GLU A O 1
ATOM 2569 N N . ASN A 1 341 ? 27.453 -21.156 -8.516 1 98.38 341 ASN A N 1
ATOM 2570 C CA . ASN A 1 341 ? 26.594 -21.438 -7.371 1 98.38 341 ASN A CA 1
ATOM 2571 C C . ASN A 1 341 ? 26.188 -22.906 -7.309 1 98.38 341 ASN A C 1
ATOM 2573 O O . ASN A 1 341 ? 26.125 -23.484 -6.227 1 98.38 341 ASN A O 1
ATOM 2577 N N . LEU A 1 342 ? 25.828 -23.453 -8.445 1 98.25 342 LEU A N 1
ATOM 2578 C CA . LEU A 1 342 ? 25.484 -24.875 -8.492 1 98.25 342 LEU A CA 1
ATOM 2579 C C . LEU A 1 342 ? 26.656 -25.734 -8.039 1 98.25 342 LEU A C 1
ATOM 2581 O O . LEU A 1 342 ? 26.469 -26.703 -7.301 1 98.25 342 LEU A O 1
ATOM 2585 N N . ASP A 1 343 ? 27.844 -25.328 -8.406 1 97.75 343 ASP A N 1
ATOM 2586 C CA . ASP A 1 343 ? 29.031 -26.047 -7.992 1 97.75 343 ASP A CA 1
ATOM 2587 C C . ASP A 1 343 ? 29.266 -25.922 -6.488 1 97.75 343 ASP A C 1
ATOM 2589 O O . ASP A 1 343 ? 29.641 -26.891 -5.828 1 97.75 343 ASP A O 1
ATOM 2593 N N . MET A 1 344 ? 29.047 -24.797 -6.031 1 97.19 344 MET A N 1
ATOM 2594 C CA . MET A 1 344 ? 29.219 -24.547 -4.602 1 97.19 344 MET A CA 1
ATOM 2595 C C . MET A 1 344 ? 28.25 -25.391 -3.785 1 97.19 344 MET A C 1
ATOM 2597 O O . MET A 1 344 ? 28.609 -25.922 -2.732 1 97.19 344 MET A O 1
ATOM 2601 N N . LEU A 1 345 ? 27.016 -25.516 -4.207 1 97.31 345 LEU A N 1
ATOM 2602 C CA . LEU A 1 345 ? 26 -26.297 -3.5 1 97.31 345 LEU A CA 1
ATOM 2603 C C . LEU A 1 345 ? 26.391 -27.766 -3.463 1 97.31 345 LEU A C 1
ATOM 2605 O O . LEU A 1 345 ? 26.125 -28.469 -2.477 1 97.31 345 LEU A O 1
ATOM 2609 N N . LYS A 1 346 ? 27.016 -28.234 -4.504 1 95.31 346 LYS A N 1
ATOM 2610 C CA . LYS A 1 346 ? 27.484 -29.609 -4.555 1 95.31 346 LYS A CA 1
ATOM 2611 C C . LYS A 1 346 ? 28.547 -29.875 -3.494 1 95.31 346 LYS A C 1
ATOM 2613 O O . LYS A 1 346 ? 28.609 -30.969 -2.939 1 95.31 346 LYS A O 1
ATOM 2618 N N . GLN A 1 347 ? 29.266 -28.844 -3.193 1 95.69 347 GLN A N 1
ATOM 2619 C CA . GLN A 1 347 ? 30.422 -29 -2.303 1 95.69 347 GLN A CA 1
ATOM 2620 C C . GLN A 1 347 ? 30.031 -28.703 -0.858 1 95.69 347 GLN A C 1
ATOM 2622 O O . GLN A 1 347 ? 30.734 -29.094 0.073 1 95.69 347 GLN A O 1
ATOM 2627 N N . SER A 1 348 ? 28.953 -28.062 -0.614 1 93.81 348 SER A N 1
ATOM 2628 C CA . SER A 1 348 ? 28.609 -27.531 0.702 1 93.81 348 SER A CA 1
ATOM 2629 C C . SER A 1 348 ? 27.797 -28.531 1.513 1 93.81 348 SER A C 1
ATOM 2631 O O . SER A 1 348 ? 27.422 -28.266 2.652 1 93.81 348 SER A O 1
ATOM 2633 N N . GLY A 1 349 ? 27.406 -29.703 0.967 1 93.69 349 GLY A N 1
ATOM 2634 C CA . GLY A 1 349 ? 26.594 -30.672 1.657 1 93.69 349 GLY A CA 1
ATOM 2635 C C . GLY A 1 349 ? 25.109 -30.422 1.506 1 93.69 349 GLY A C 1
ATOM 2636 O O . GLY A 1 349 ? 24.281 -31.094 2.135 1 93.69 349 GLY A O 1
ATOM 2637 N N . PHE A 1 350 ? 24.766 -29.469 0.734 1 95.75 350 PHE A N 1
ATOM 2638 C CA . PHE A 1 350 ? 23.375 -29.094 0.506 1 95.75 350 PHE A CA 1
ATOM 2639 C C . PHE A 1 350 ? 22.562 -30.312 0.067 1 95.75 350 PHE A C 1
ATOM 2641 O O . PHE A 1 350 ? 21.516 -30.594 0.646 1 95.75 350 PHE A O 1
ATOM 2648 N N . TYR A 1 351 ? 23.031 -31.062 -0.837 1 96.88 351 TYR A N 1
ATOM 2649 C CA . TYR A 1 351 ? 22.297 -32.188 -1.381 1 96.88 351 TYR A CA 1
ATOM 2650 C C . TYR A 1 351 ? 22.25 -33.344 -0.383 1 96.88 351 TYR A C 1
ATOM 2652 O O . TYR A 1 351 ? 21.266 -34.094 -0.328 1 96.88 351 TYR A O 1
ATOM 2660 N N . ASP A 1 352 ? 23.312 -33.469 0.44 1 96.38 352 ASP A N 1
ATOM 2661 C CA . ASP A 1 352 ? 23.328 -34.5 1.48 1 96.38 352 ASP A CA 1
ATOM 2662 C C . ASP A 1 352 ? 22.188 -34.25 2.482 1 96.38 352 ASP A C 1
ATOM 2664 O O . ASP A 1 352 ? 21.516 -35.188 2.887 1 96.38 352 ASP A O 1
ATOM 2668 N N . LYS A 1 353 ? 22.062 -33.062 2.834 1 94.75 353 LYS A N 1
ATOM 2669 C CA . LYS A 1 353 ? 20.984 -32.688 3.756 1 94.75 353 LYS A CA 1
ATOM 2670 C C . LYS A 1 353 ? 19.625 -32.969 3.143 1 94.75 353 LYS A C 1
ATOM 2672 O O . LYS A 1 353 ? 18.719 -33.469 3.82 1 94.75 353 LYS A O 1
ATOM 2677 N N . CYS A 1 354 ? 19.438 -32.594 1.873 1 96.12 354 CYS A N 1
ATOM 2678 C CA . CYS A 1 354 ? 18.188 -32.844 1.164 1 96.12 354 CYS A CA 1
ATOM 2679 C C . CYS A 1 354 ? 17.906 -34.344 1.106 1 96.12 354 CYS A C 1
ATOM 2681 O O . CYS A 1 354 ? 16.766 -34.781 1.341 1 96.12 354 CYS A O 1
ATOM 2683 N N . ASP A 1 355 ? 18.922 -35.125 0.847 1 95.44 355 ASP A N 1
ATOM 2684 C CA . ASP A 1 355 ? 18.766 -36.562 0.771 1 95.44 355 ASP A CA 1
ATOM 2685 C C . ASP A 1 355 ? 18.344 -37.125 2.119 1 95.44 355 ASP A C 1
ATOM 2687 O O . ASP A 1 355 ? 17.594 -38.125 2.172 1 95.44 355 ASP A O 1
ATOM 2691 N N . GLU A 1 356 ? 18.875 -36.531 3.15 1 95.75 356 GLU A N 1
ATOM 2692 C CA . GLU A 1 356 ? 18.453 -36.969 4.488 1 95.75 356 GLU A CA 1
ATOM 2693 C C . GLU A 1 356 ? 16.969 -36.688 4.711 1 95.75 356 GLU A C 1
ATOM 2695 O O . GLU A 1 356 ? 16.281 -37.5 5.332 1 95.75 356 GLU A O 1
ATOM 2700 N N . TYR A 1 357 ? 16.484 -35.562 4.273 1 94.94 357 TYR A N 1
ATOM 2701 C CA . TYR A 1 357 ? 15.062 -35.25 4.379 1 94.94 357 TYR A CA 1
ATOM 2702 C C . TYR A 1 357 ? 14.227 -36.281 3.625 1 94.94 357 TYR A C 1
ATOM 2704 O O . TYR A 1 357 ? 13.203 -36.75 4.129 1 94.94 357 TYR A O 1
ATOM 2712 N N . CYS A 1 358 ? 14.633 -36.656 2.404 1 96.06 358 CYS A N 1
ATOM 2713 C CA . CYS A 1 358 ? 13.938 -37.656 1.611 1 96.06 358 CYS A CA 1
ATOM 2714 C C . CYS A 1 358 ? 13.883 -38.969 2.348 1 96.06 358 CYS A C 1
ATOM 2716 O O . CYS A 1 358 ? 12.836 -39.625 2.393 1 96.06 358 CYS A O 1
ATOM 2718 N N . ALA A 1 359 ? 15.023 -39.312 2.889 1 96.19 359 ALA A N 1
ATOM 2719 C CA . ALA A 1 359 ? 15.125 -40.562 3.607 1 96.19 359 ALA A CA 1
ATOM 2720 C C . ALA A 1 359 ? 14.164 -40.594 4.797 1 96.19 359 ALA A C 1
ATOM 2722 O O . ALA A 1 359 ? 13.555 -41.625 5.086 1 96.19 359 ALA A O 1
ATOM 2723 N N . ARG A 1 360 ? 14.031 -39.5 5.461 1 94.94 360 ARG A N 1
ATOM 2724 C CA . ARG A 1 360 ? 13.18 -39.375 6.648 1 94.94 360 ARG A CA 1
ATOM 2725 C C . ARG A 1 360 ? 11.719 -39.656 6.305 1 94.94 360 ARG A C 1
ATOM 2727 O O . ARG A 1 360 ? 10.961 -40.156 7.133 1 94.94 360 ARG A O 1
ATOM 2734 N N . VAL A 1 361 ? 11.367 -39.312 5.086 1 94.5 361 VAL A N 1
ATOM 2735 C CA . VAL A 1 361 ? 9.969 -39.469 4.719 1 94.5 361 VAL A CA 1
ATOM 2736 C C . VAL A 1 361 ? 9.805 -40.719 3.838 1 94.5 361 VAL A C 1
ATOM 2738 O O . VAL A 1 361 ? 8.719 -40.969 3.318 1 94.5 361 VAL A O 1
ATOM 2741 N N . GLY A 1 362 ? 10.859 -41.438 3.566 1 95.81 362 GLY A N 1
ATOM 2742 C CA . GLY A 1 362 ? 10.82 -42.75 2.891 1 95.81 362 GLY A CA 1
ATOM 2743 C C . GLY A 1 362 ? 10.602 -42.625 1.395 1 95.81 362 GLY A C 1
ATOM 2744 O O . GLY A 1 362 ? 9.906 -43.438 0.796 1 95.81 362 GLY A O 1
ATOM 2745 N N . VAL A 1 363 ? 11.062 -41.594 0.747 1 96.62 363 VAL A N 1
ATOM 2746 C CA . VAL A 1 363 ? 10.875 -41.375 -0.685 1 96.62 363 VAL A CA 1
ATOM 2747 C C . VAL A 1 363 ? 12.227 -41.156 -1.352 1 96.62 363 VAL A C 1
ATOM 2749 O O . VAL A 1 363 ? 13.109 -40.531 -0.762 1 96.62 363 VAL A O 1
ATOM 2752 N N . LYS A 1 364 ? 12.398 -41.656 -2.529 1 96.94 364 LYS A N 1
ATOM 2753 C CA . LYS A 1 364 ? 13.594 -41.344 -3.318 1 96.94 364 LYS A CA 1
ATOM 2754 C C . LYS A 1 364 ? 13.445 -40 -4.031 1 96.94 364 LYS A C 1
ATOM 2756 O O . LYS A 1 364 ? 12.359 -39.688 -4.508 1 96.94 364 LYS A O 1
ATOM 2761 N N . LYS A 1 365 ? 14.555 -39.281 -4.047 1 97.12 365 LYS A N 1
ATOM 2762 C CA . LYS A 1 365 ? 14.516 -37.969 -4.68 1 97.12 365 LYS A CA 1
ATOM 2763 C C . LYS A 1 365 ? 14.039 -38.062 -6.125 1 97.12 365 LYS A C 1
ATOM 2765 O O . LYS A 1 365 ? 13.359 -37.156 -6.621 1 97.12 365 LYS A O 1
ATOM 2770 N N . GLU A 1 366 ? 14.281 -39.219 -6.863 1 97.44 366 GLU A N 1
ATOM 2771 C CA . GLU A 1 366 ? 13.906 -39.406 -8.266 1 97.44 366 GLU A CA 1
ATOM 2772 C C . GLU A 1 366 ? 12.398 -39.594 -8.414 1 97.44 366 GLU A C 1
ATOM 2774 O O . GLU A 1 366 ? 11.867 -39.469 -9.523 1 97.44 366 GLU A O 1
ATOM 2779 N N . GLU A 1 367 ? 11.734 -39.906 -7.309 1 97.19 367 GLU A N 1
ATOM 2780 C CA . GLU A 1 367 ? 10.281 -40 -7.332 1 97.19 367 GLU A CA 1
ATOM 2781 C C . GLU A 1 367 ? 9.633 -38.625 -7.332 1 97.19 367 GLU A C 1
ATOM 2783 O O . GLU A 1 367 ? 8.477 -38.469 -7.719 1 97.19 367 GLU A O 1
ATOM 2788 N N . ILE A 1 368 ? 10.391 -37.688 -6.891 1 98 368 ILE A N 1
ATOM 2789 C CA . ILE A 1 368 ? 9.883 -36.312 -6.77 1 98 368 ILE A CA 1
ATOM 2790 C C . ILE A 1 368 ? 10.375 -35.469 -7.945 1 98 368 ILE A C 1
ATOM 2792 O O . ILE A 1 368 ? 9.578 -34.812 -8.633 1 98 368 ILE A O 1
ATOM 2796 N N . ILE A 1 369 ? 11.672 -35.438 -8.125 1 98.38 369 ILE A N 1
ATOM 2797 C CA . ILE A 1 369 ? 12.305 -34.781 -9.273 1 98.38 369 ILE A CA 1
ATOM 2798 C C . ILE A 1 369 ? 12.906 -35.844 -10.195 1 98.38 369 ILE A C 1
ATOM 2800 O O . ILE A 1 369 ? 13.961 -36.406 -9.898 1 98.38 369 ILE A O 1
ATOM 2804 N N . ARG A 1 370 ? 12.289 -36.062 -11.312 1 98 370 ARG A N 1
ATOM 2805 C CA . ARG A 1 370 ? 12.742 -37.062 -12.258 1 98 370 ARG A CA 1
ATOM 2806 C C . ARG A 1 370 ? 14.008 -36.625 -12.977 1 98 370 ARG A C 1
ATOM 2808 O O . ARG A 1 370 ? 14.203 -35.438 -13.219 1 98 370 ARG A O 1
ATOM 2815 N N . PRO A 1 371 ? 14.898 -37.594 -13.305 1 97.44 371 PRO A N 1
ATOM 2816 C CA . PRO A 1 371 ? 16.047 -37.219 -14.133 1 97.44 371 PRO A CA 1
ATOM 2817 C C . PRO A 1 371 ? 15.641 -36.719 -15.523 1 97.44 371 PRO A C 1
ATOM 2819 O O . PRO A 1 371 ? 14.562 -37.094 -16.016 1 97.44 371 PRO A O 1
ATOM 2822 N N . PHE A 1 372 ? 16.516 -35.969 -16.078 1 97.25 372 PHE A N 1
ATOM 2823 C CA . PHE A 1 372 ? 16.25 -35.375 -17.391 1 97.25 372 PHE A CA 1
ATOM 2824 C C . PHE A 1 372 ? 15.859 -36.438 -18.406 1 97.25 372 PHE A C 1
ATOM 2826 O O . PHE A 1 372 ? 14.938 -36.219 -19.203 1 97.25 372 PHE A O 1
ATOM 2833 N N . HIS A 1 373 ? 16.484 -37.656 -18.391 1 95.94 373 HIS A N 1
ATOM 2834 C CA . HIS A 1 373 ? 16.297 -38.719 -19.391 1 95.94 373 HIS A CA 1
ATOM 2835 C C . HIS A 1 373 ? 15.047 -39.531 -19.109 1 95.94 373 HIS A C 1
ATOM 2837 O O . HIS A 1 373 ? 14.609 -40.312 -19.969 1 95.94 373 HIS A O 1
ATOM 2843 N N . ASP A 1 374 ? 14.438 -39.344 -17.984 1 96.88 374 ASP A N 1
ATOM 2844 C CA . ASP A 1 374 ? 13.203 -40.031 -17.594 1 96.88 374 ASP A CA 1
ATOM 2845 C C . ASP A 1 374 ? 12.148 -39.031 -17.141 1 96.88 374 ASP A C 1
ATOM 2847 O O . ASP A 1 374 ? 11.594 -39.156 -16.047 1 96.88 374 ASP A O 1
ATOM 2851 N N . ALA A 1 375 ? 11.961 -38.031 -17.969 1 96.62 375 ALA A N 1
ATOM 2852 C CA . ALA A 1 375 ? 11.039 -36.938 -17.656 1 96.62 375 ALA A CA 1
ATOM 2853 C C . ALA A 1 375 ? 9.594 -37.406 -17.656 1 96.62 375 ALA A C 1
ATOM 2855 O O . ALA A 1 375 ? 9.266 -38.406 -18.297 1 96.62 375 ALA A O 1
ATOM 2856 N N . ILE A 1 376 ? 8.758 -36.812 -16.906 1 94.81 376 ILE A N 1
ATOM 2857 C CA . ILE A 1 376 ? 7.328 -37.094 -16.891 1 94.81 376 ILE A CA 1
ATOM 2858 C C . ILE A 1 376 ? 6.711 -36.719 -18.234 1 94.81 376 ILE A C 1
ATOM 2860 O O . ILE A 1 376 ? 5.848 -37.438 -18.75 1 94.81 376 ILE A O 1
ATOM 2864 N N . GLY A 1 377 ? 7.152 -35.625 -18.766 1 92.88 377 GLY A N 1
ATOM 2865 C CA . GLY A 1 377 ? 6.777 -35.156 -20.078 1 92.88 377 GLY A CA 1
ATOM 2866 C C . GLY A 1 377 ? 7.922 -34.469 -20.812 1 92.88 377 GLY A C 1
ATOM 2867 O O . GLY A 1 377 ? 8.898 -34.031 -20.203 1 92.88 377 GLY A O 1
ATOM 2868 N N . THR A 1 378 ? 7.738 -34.375 -22.203 1 93.88 378 THR A N 1
ATOM 2869 C CA . THR A 1 378 ? 8.852 -33.812 -22.984 1 93.88 378 THR A CA 1
ATOM 2870 C C . THR A 1 378 ? 8.383 -32.656 -23.875 1 93.88 378 THR A C 1
ATOM 2872 O O . THR A 1 378 ? 9.047 -32.312 -24.844 1 93.88 378 THR A O 1
ATOM 2875 N N . ASP A 1 379 ? 7.312 -32.156 -23.578 1 91.62 379 ASP A N 1
ATOM 2876 C CA . ASP A 1 379 ? 6.816 -31.047 -24.406 1 91.62 379 ASP A CA 1
ATOM 2877 C C . ASP A 1 379 ? 6.312 -29.891 -23.531 1 91.62 379 ASP A C 1
ATOM 2879 O O . ASP A 1 379 ? 5.281 -29.281 -23.844 1 91.62 379 ASP A O 1
ATOM 2883 N N . GLY A 1 380 ? 6.965 -29.719 -22.422 1 89.25 380 GLY A N 1
ATOM 2884 C CA . GLY A 1 380 ? 6.594 -28.641 -21.531 1 89.25 380 GLY A CA 1
ATOM 2885 C C . GLY A 1 380 ? 5.273 -28.875 -20.812 1 89.25 380 GLY A C 1
ATOM 2886 O O . GLY A 1 380 ? 4.805 -30.016 -20.734 1 89.25 380 GLY A O 1
ATOM 2887 N N . ALA A 1 381 ? 4.77 -27.781 -20.188 1 88.94 381 ALA A N 1
ATOM 2888 C CA . ALA A 1 381 ? 3.566 -27.953 -19.375 1 88.94 381 ALA A CA 1
ATOM 2889 C C . ALA A 1 381 ? 2.471 -26.984 -19.812 1 88.94 381 ALA A C 1
ATOM 2891 O O . ALA A 1 381 ? 1.287 -27.219 -19.562 1 88.94 381 ALA A O 1
ATOM 2892 N N . ILE A 1 382 ? 2.85 -25.891 -20.438 1 92.69 382 ILE A N 1
ATOM 2893 C CA . ILE A 1 382 ? 1.91 -24.828 -20.781 1 92.69 382 ILE A CA 1
ATOM 2894 C C . ILE A 1 382 ? 1.92 -24.594 -22.281 1 92.69 382 ILE A C 1
ATOM 2896 O O . ILE A 1 382 ? 2.934 -24.812 -22.953 1 92.69 382 ILE A O 1
ATOM 2900 N N . ALA A 1 383 ? 0.765 -24.219 -22.797 1 95 383 ALA A N 1
ATOM 2901 C CA . ALA A 1 383 ? 0.622 -23.828 -24.203 1 95 383 ALA A CA 1
ATOM 2902 C C . ALA A 1 383 ? -0.087 -22.484 -24.328 1 95 383 ALA A C 1
ATOM 2904 O O . ALA A 1 383 ? -1.018 -22.188 -23.578 1 95 383 ALA A O 1
ATOM 2905 N N . ILE A 1 384 ? 0.389 -21.719 -25.219 1 97 384 ILE A N 1
ATOM 2906 C CA . ILE A 1 384 ? -0.282 -20.469 -25.578 1 97 384 ILE A CA 1
ATOM 2907 C C . ILE A 1 384 ? -1.059 -20.672 -26.891 1 97 384 ILE A C 1
ATOM 2909 O O . ILE A 1 384 ? -0.469 -20.938 -27.938 1 97 384 ILE A O 1
ATOM 2913 N N . LEU A 1 385 ? -2.332 -20.547 -26.75 1 97.5 385 LEU A N 1
ATOM 2914 C CA . LEU A 1 385 ? -3.195 -20.688 -27.922 1 97.5 385 LEU A CA 1
ATOM 2915 C C . LEU A 1 385 ? -3.516 -19.312 -28.531 1 97.5 385 LEU A C 1
ATOM 2917 O O . LEU A 1 385 ? -3.709 -18.344 -27.812 1 97.5 385 LEU A O 1
ATOM 2921 N N . LYS A 1 386 ? -3.576 -19.297 -29.828 1 97.38 386 LYS A N 1
ATOM 2922 C CA . LYS A 1 386 ? -3.904 -18.078 -30.562 1 97.38 386 LYS A CA 1
ATOM 2923 C C . LYS A 1 386 ? -4.91 -18.359 -31.672 1 97.38 386 LYS A C 1
ATOM 2925 O O . LYS A 1 386 ? -5.086 -19.516 -32.094 1 97.38 386 LYS A O 1
ATOM 2930 N N . GLY A 1 387 ? -5.512 -17.344 -32.156 1 97.5 387 GLY A N 1
ATOM 2931 C CA . GLY A 1 387 ? -6.527 -17.375 -33.188 1 97.5 387 GLY A CA 1
ATOM 2932 C C . GLY A 1 387 ? -7.453 -16.172 -33.156 1 97.5 387 GLY A C 1
ATOM 2933 O O . GLY A 1 387 ? -7.16 -15.172 -32.5 1 97.5 387 GLY A O 1
ATOM 2934 N N . ASN A 1 388 ? -8.562 -16.234 -33.906 1 98 388 ASN A N 1
ATOM 2935 C CA . ASN A 1 388 ? -9.461 -15.086 -34 1 98 388 ASN A CA 1
ATOM 2936 C C . ASN A 1 388 ? -10.203 -14.859 -32.688 1 98 388 ASN A C 1
ATOM 2938 O O . ASN A 1 388 ? -10.766 -13.781 -32.469 1 98 388 ASN A O 1
ATOM 2942 N N . LEU A 1 389 ? -10.148 -15.844 -31.828 1 97.94 389 LEU A N 1
ATOM 2943 C CA . LEU A 1 389 ? -10.789 -15.711 -30.531 1 97.94 389 LEU A CA 1
ATOM 2944 C C . LEU A 1 389 ? -9.828 -15.094 -29.516 1 97.94 389 LEU A C 1
ATOM 2946 O O . LEU A 1 389 ? -10.266 -14.422 -28.578 1 97.94 389 LEU A O 1
ATOM 2950 N N . ALA A 1 390 ? -8.523 -15.32 -29.641 1 97.94 390 ALA A N 1
ATOM 2951 C CA . ALA A 1 390 ? -7.488 -14.836 -28.734 1 97.94 390 ALA A CA 1
ATOM 2952 C C . ALA A 1 390 ? -6.281 -14.32 -29.516 1 97.94 390 ALA A C 1
ATOM 2954 O O . ALA A 1 390 ? -5.195 -14.906 -29.453 1 97.94 390 ALA A O 1
ATOM 2955 N N . PRO A 1 391 ? -6.426 -13.195 -30.141 1 96.94 391 PRO A N 1
ATOM 2956 C CA . PRO A 1 391 ? -5.359 -12.695 -31.016 1 96.94 391 PRO A CA 1
ATOM 2957 C C . PRO A 1 391 ? -4.059 -12.438 -30.266 1 96.94 391 PRO A C 1
ATOM 2959 O O . PRO A 1 391 ? -2.971 -12.594 -30.828 1 96.94 391 PRO A O 1
ATOM 2962 N N . GLU A 1 392 ? -4.129 -12.055 -28.953 1 95.81 392 GLU A N 1
ATOM 2963 C CA . GLU A 1 392 ? -2.924 -11.797 -28.172 1 95.81 392 GLU A CA 1
ATOM 2964 C C . GLU A 1 392 ? -2.477 -13.047 -27.422 1 95.81 392 GLU A C 1
ATOM 2966 O O . GLU A 1 392 ? -1.379 -13.086 -26.859 1 95.81 392 GLU A O 1
ATOM 2971 N N . GLY A 1 393 ? -3.441 -14.039 -27.391 1 96.62 393 GLY A N 1
ATOM 2972 C CA . GLY A 1 393 ? -3.082 -15.305 -26.781 1 96.62 393 GLY A CA 1
ATOM 2973 C C . GLY A 1 393 ? -4.016 -15.703 -25.641 1 96.62 393 GLY A C 1
ATOM 2974 O O . GLY A 1 393 ? -4.797 -14.883 -25.156 1 96.62 393 GLY A O 1
ATOM 2975 N N . ALA A 1 394 ? -3.994 -16.906 -25.297 1 97.19 394 ALA A N 1
ATOM 2976 C CA . ALA A 1 394 ? -4.645 -17.547 -24.156 1 97.19 394 ALA A CA 1
ATOM 2977 C C . ALA A 1 394 ? -3.811 -18.719 -23.641 1 97.19 394 ALA A C 1
ATOM 2979 O O . ALA A 1 394 ? -3.072 -19.359 -24.391 1 97.19 394 ALA A O 1
ATOM 2980 N N . VAL A 1 395 ? -3.953 -19 -22.391 1 96.06 395 VAL A N 1
ATOM 2981 C CA . VAL A 1 395 ? -3.033 -19.969 -21.797 1 96.06 395 VAL A CA 1
ATOM 2982 C C . VAL A 1 395 ? -3.803 -21.203 -21.359 1 96.06 395 VAL A C 1
ATOM 2984 O O . VAL A 1 395 ? -4.93 -21.109 -20.859 1 96.06 395 VAL A O 1
ATOM 2987 N N . ILE A 1 396 ? -3.225 -22.359 -21.516 1 94.12 396 ILE A N 1
ATOM 2988 C CA . ILE A 1 396 ? -3.752 -23.609 -21 1 94.12 396 ILE A CA 1
ATOM 2989 C C . ILE A 1 396 ? -2.609 -24.469 -20.453 1 94.12 396 ILE A C 1
ATOM 2991 O O . ILE A 1 396 ? -1.533 -24.531 -21.062 1 94.12 396 ILE A O 1
ATOM 2995 N N . LYS A 1 397 ? -2.744 -25 -19.281 1 91.44 397 LYS A N 1
ATOM 2996 C CA . LYS A 1 397 ? -1.844 -26.031 -18.766 1 91.44 397 LYS A CA 1
ATOM 2997 C C . LYS A 1 397 ? -2.203 -27.406 -19.328 1 91.44 397 LYS A C 1
ATOM 2999 O O . LYS A 1 397 ? -3.016 -28.125 -18.75 1 91.44 397 LYS A O 1
ATOM 3004 N N . HIS A 1 398 ? -1.516 -27.781 -20.391 1 90.5 398 HIS A N 1
ATOM 3005 C CA . HIS A 1 398 ? -1.959 -28.953 -21.141 1 90.5 398 HIS A CA 1
ATOM 3006 C C . HIS A 1 398 ? -1.595 -30.25 -20.406 1 90.5 398 HIS A C 1
ATOM 3008 O O . HIS A 1 398 ? -2.154 -31.297 -20.703 1 90.5 398 HIS A O 1
ATOM 3014 N N . THR A 1 399 ? -0.693 -30.172 -19.438 1 85.75 399 THR A N 1
ATOM 3015 C CA . THR A 1 399 ? -0.373 -31.359 -18.641 1 85.75 399 THR A CA 1
ATOM 3016 C C . THR A 1 399 ? -1.553 -31.75 -17.75 1 85.75 399 THR A C 1
ATOM 3018 O O . THR A 1 399 ? -1.626 -32.875 -17.266 1 85.75 399 THR A O 1
ATOM 3021 N N . ALA A 1 400 ? -2.434 -30.781 -17.516 1 82.19 400 ALA A N 1
ATOM 3022 C CA . ALA A 1 400 ? -3.611 -31.016 -16.688 1 82.19 400 ALA A CA 1
ATOM 3023 C C . ALA A 1 400 ? -4.863 -31.188 -17.547 1 82.19 400 ALA A C 1
ATOM 3025 O O . ALA A 1 400 ? -5.98 -31.234 -17.031 1 82.19 400 ALA A O 1
ATOM 3026 N N . CYS A 1 401 ? -4.754 -31.188 -18.875 1 87.06 401 CYS A N 1
ATOM 3027 C CA . CYS A 1 401 ? -5.852 -31.312 -19.828 1 87.06 401 CYS A CA 1
ATOM 3028 C C . CYS A 1 401 ? -5.93 -32.75 -20.375 1 87.06 401 CYS A C 1
ATOM 3030 O O . CYS A 1 401 ? -4.926 -33.312 -20.812 1 87.06 401 CYS A O 1
ATOM 3032 N N . PRO A 1 402 ? -7.133 -33.312 -20.375 1 87.25 402 PRO A N 1
ATOM 3033 C CA . PRO A 1 402 ? -7.266 -34.625 -21 1 87.25 402 PRO A CA 1
ATOM 3034 C C . PRO A 1 402 ? -6.887 -34.625 -22.484 1 87.25 402 PRO A C 1
ATOM 3036 O O . PRO A 1 402 ? -7.223 -33.688 -23.203 1 87.25 402 PRO A O 1
ATOM 3039 N N . LYS A 1 403 ? -6.293 -35.688 -22.969 1 89.19 403 LYS A N 1
ATOM 3040 C CA . LYS A 1 403 ? -5.758 -35.75 -24.312 1 89.19 403 LYS A CA 1
ATOM 3041 C C . LYS A 1 403 ? -6.871 -35.656 -25.359 1 89.19 403 LYS A C 1
ATOM 3043 O O . LYS A 1 403 ? -6.66 -35.156 -26.453 1 89.19 403 LYS A O 1
ATOM 3048 N N . GLU A 1 404 ? -8.039 -36.125 -24.938 1 89.06 404 GLU A N 1
ATOM 3049 C CA . GLU A 1 404 ? -9.18 -36.125 -25.844 1 89.06 404 GLU A CA 1
ATOM 3050 C C . GLU A 1 404 ? -9.57 -34.688 -26.203 1 89.06 404 GLU A C 1
ATOM 3052 O O . GLU A 1 404 ? -10.203 -34.438 -27.234 1 89.06 404 GLU A O 1
ATOM 3057 N N . MET A 1 405 ? -9.125 -33.812 -25.375 1 92.12 405 MET A N 1
ATOM 3058 C CA . MET A 1 405 ? -9.523 -32.406 -25.562 1 92.12 405 MET A CA 1
ATOM 3059 C C . MET A 1 405 ? -8.438 -31.625 -26.281 1 92.12 405 MET A C 1
ATOM 3061 O O . MET A 1 405 ? -8.594 -30.438 -26.547 1 92.12 405 MET A O 1
ATOM 3065 N N . PHE A 1 406 ? -7.332 -32.25 -26.672 1 95.06 406 PHE A N 1
ATOM 3066 C CA . PHE A 1 406 ? -6.238 -31.578 -27.375 1 95.06 406 PHE A CA 1
ATOM 3067 C C . PHE A 1 406 ? -6.691 -31.094 -28.75 1 95.06 406 PHE A C 1
ATOM 3069 O O . PHE A 1 406 ? -6.145 -30.125 -29.281 1 95.06 406 PHE A O 1
ATOM 3076 N N . HIS A 1 407 ? -7.625 -31.875 -29.297 1 96.25 407 HIS A N 1
ATOM 3077 C CA . HIS A 1 407 ? -8.328 -31.531 -30.531 1 96.25 407 HIS A CA 1
ATOM 3078 C C . HIS A 1 407 ? -9.844 -31.625 -30.344 1 96.25 407 HIS A C 1
ATOM 3080 O O . HIS A 1 407 ? -10.375 -32.719 -30.172 1 96.25 407 HIS A O 1
ATOM 3086 N N . ALA A 1 408 ? -10.422 -30.5 -30.359 1 96.12 408 ALA A N 1
ATOM 3087 C CA . ALA A 1 408 ? -11.867 -30.516 -30.125 1 96.12 408 ALA A CA 1
ATOM 3088 C C . ALA A 1 408 ? -12.555 -29.359 -30.828 1 96.12 408 ALA A C 1
ATOM 3090 O O . ALA A 1 408 ? -11.938 -28.312 -31.094 1 96.12 408 ALA A O 1
ATOM 3091 N N . VAL A 1 409 ? -13.75 -29.578 -31.266 1 97.31 409 VAL A N 1
ATOM 3092 C CA . VAL A 1 409 ? -14.672 -28.547 -31.703 1 97.31 409 VAL A CA 1
ATOM 3093 C C . VAL A 1 409 ? -15.93 -28.562 -30.828 1 97.31 409 VAL A C 1
ATOM 3095 O O . VAL A 1 409 ? -16.625 -29.594 -30.766 1 97.31 409 VAL A O 1
ATOM 3098 N N . LEU A 1 410 ? -16.156 -27.578 -30.125 1 97.31 410 LEU A N 1
ATOM 3099 C CA . LEU A 1 410 ? -17.219 -27.516 -29.125 1 97.31 410 LEU A CA 1
ATOM 3100 C C . LEU A 1 410 ? -18.219 -26.406 -29.453 1 97.31 410 LEU A C 1
ATOM 3102 O O . LEU A 1 410 ? -17.969 -25.594 -30.344 1 97.31 410 LEU A O 1
ATOM 3106 N N . ASN A 1 411 ? -19.312 -26.422 -28.766 1 97.56 411 ASN A N 1
ATOM 3107 C CA . ASN A 1 411 ? -20.344 -25.406 -28.953 1 97.56 411 ASN A CA 1
ATOM 3108 C C . ASN A 1 411 ? -20.297 -24.359 -27.844 1 97.56 411 ASN A C 1
ATOM 3110 O O . ASN A 1 411 ? -20.344 -24.688 -26.656 1 97.56 411 ASN A O 1
ATOM 3114 N N . ALA A 1 412 ? -20.266 -23.141 -28.25 1 98 412 ALA A N 1
ATOM 3115 C CA . ALA A 1 412 ? -20.094 -22.047 -27.297 1 98 412 ALA A CA 1
ATOM 3116 C C . ALA A 1 412 ? -21.312 -21.891 -26.406 1 98 412 ALA A C 1
ATOM 3118 O O . ALA A 1 412 ? -22.453 -21.953 -26.875 1 98 412 ALA A O 1
ATOM 3119 N N . ARG A 1 413 ? -21.094 -21.703 -25.156 1 97 413 ARG A N 1
ATOM 3120 C CA . ARG A 1 413 ? -22.062 -21.344 -24.125 1 97 413 ARG A CA 1
ATOM 3121 C C . ARG A 1 413 ? -21.547 -20.172 -23.266 1 97 413 ARG A C 1
ATOM 3123 O O . ARG A 1 413 ? -21.031 -20.391 -22.172 1 97 413 ARG A O 1
ATOM 3130 N N . PRO A 1 414 ? -21.828 -18.953 -23.688 1 97.69 414 PRO A N 1
ATOM 3131 C CA . PRO A 1 414 ? -21.219 -17.781 -23.031 1 97.69 414 PRO A CA 1
ATOM 3132 C C . PRO A 1 414 ? -22.016 -17.312 -21.828 1 97.69 414 PRO A C 1
ATOM 3134 O O . PRO A 1 414 ? -23.25 -17.281 -21.859 1 97.69 414 PRO A O 1
ATOM 3137 N N . PHE A 1 415 ? -21.312 -17 -20.703 1 96.69 415 PHE A N 1
ATOM 3138 C CA . PHE A 1 415 ? -21.797 -16.312 -19.516 1 96.69 415 PHE A CA 1
ATOM 3139 C C . PHE A 1 415 ? -20.969 -15.062 -19.25 1 96.69 415 PHE A C 1
ATOM 3141 O O . PHE A 1 415 ? -19.812 -14.969 -19.656 1 96.69 415 PHE A O 1
ATOM 3148 N N . ASP A 1 416 ? -21.562 -14.086 -18.547 1 95.25 416 ASP A N 1
ATOM 3149 C CA . ASP A 1 416 ? -20.875 -12.812 -18.391 1 95.25 416 ASP A CA 1
ATOM 3150 C C . ASP A 1 416 ? -20.391 -12.617 -16.953 1 95.25 416 ASP A C 1
ATOM 3152 O O . ASP A 1 416 ? -20.031 -11.508 -16.562 1 95.25 416 ASP A O 1
ATOM 3156 N N . SER A 1 417 ? -20.438 -13.695 -16.156 1 90.31 417 SER A N 1
ATOM 3157 C CA . SER A 1 417 ? -19.875 -13.719 -14.812 1 90.31 417 SER A CA 1
ATOM 3158 C C . SER A 1 417 ? -19.656 -15.148 -14.328 1 90.31 417 SER A C 1
ATOM 3160 O O . SER A 1 417 ? -20.266 -16.078 -14.844 1 90.31 417 SER A O 1
ATOM 3162 N N . GLU A 1 418 ? -18.797 -15.281 -13.367 1 88.19 418 GLU A N 1
ATOM 3163 C CA . GLU A 1 418 ? -18.531 -16.594 -12.781 1 88.19 418 GLU A CA 1
ATOM 3164 C C . GLU A 1 418 ? -19.781 -17.141 -12.094 1 88.19 418 GLU A C 1
ATOM 3166 O O . GLU A 1 418 ? -20.047 -18.344 -12.148 1 88.19 418 GLU A O 1
ATOM 3171 N N . GLU A 1 419 ? -20.531 -16.281 -11.445 1 86.75 419 GLU A N 1
ATOM 3172 C CA . GLU A 1 419 ? -21.734 -16.672 -10.719 1 86.75 419 GLU A CA 1
ATOM 3173 C C . GLU A 1 419 ? -22.75 -17.312 -11.656 1 86.75 419 GLU A C 1
ATOM 3175 O O . GLU A 1 419 ? -23.344 -18.344 -11.336 1 86.75 419 GLU A O 1
ATOM 3180 N N . GLU A 1 420 ? -22.891 -16.719 -12.828 1 90.38 420 GLU A N 1
ATOM 3181 C CA . GLU A 1 420 ? -23.812 -17.25 -13.82 1 90.38 420 GLU A CA 1
ATOM 3182 C C . GLU A 1 420 ? -23.344 -18.625 -14.32 1 90.38 420 GLU A C 1
ATOM 3184 O O . GLU A 1 420 ? -24.156 -19.531 -14.516 1 90.38 420 GLU A O 1
ATOM 3189 N N . ALA A 1 421 ? -22.094 -18.703 -14.57 1 91.25 421 ALA A N 1
ATOM 3190 C CA . ALA A 1 421 ? -21.531 -19.953 -15.094 1 91.25 421 ALA A CA 1
ATOM 3191 C C . ALA A 1 421 ? -21.672 -21.078 -14.086 1 91.25 421 ALA A C 1
ATOM 3193 O O . ALA A 1 421 ? -22.062 -22.203 -14.438 1 91.25 421 ALA A O 1
ATOM 3194 N N . ILE A 1 422 ? -21.344 -20.797 -12.828 1 86 422 ILE A N 1
ATOM 3195 C CA . ILE A 1 422 ? -21.422 -21.828 -11.789 1 86 422 ILE A CA 1
ATOM 3196 C C . ILE A 1 422 ? -22.859 -22.281 -11.602 1 86 422 ILE A C 1
ATOM 3198 O O . ILE A 1 422 ? -23.125 -23.469 -11.391 1 86 422 ILE A O 1
ATOM 3202 N N . ASN A 1 423 ? -23.75 -21.328 -11.609 1 87.56 423 ASN A N 1
ATOM 3203 C CA . ASN A 1 423 ? -25.172 -21.656 -11.523 1 87.56 423 ASN A CA 1
ATOM 3204 C C . ASN A 1 423 ? -25.609 -22.594 -12.656 1 87.56 423 ASN A C 1
ATOM 3206 O O . ASN A 1 423 ? -26.359 -23.547 -12.43 1 87.56 423 ASN A O 1
ATOM 3210 N N . ALA A 1 424 ? -25.141 -22.328 -13.844 1 90.62 424 ALA A N 1
ATOM 3211 C CA . ALA A 1 424 ? -25.469 -23.141 -15 1 90.62 424 ALA A CA 1
ATOM 3212 C C . ALA A 1 424 ? -24.906 -24.562 -14.852 1 90.62 424 ALA A C 1
ATOM 3214 O O . ALA A 1 424 ? -25.562 -25.531 -15.242 1 90.62 424 ALA A O 1
ATOM 3215 N N . VAL A 1 425 ? -23.719 -24.672 -14.359 1 84.56 425 VAL A N 1
ATOM 3216 C CA . VAL A 1 425 ? -23.062 -25.969 -14.156 1 84.56 425 VAL A CA 1
ATOM 3217 C C . VAL A 1 425 ? -23.828 -26.75 -13.094 1 84.56 425 VAL A C 1
ATOM 3219 O O . VAL A 1 425 ? -24.125 -27.938 -13.281 1 84.56 425 VAL A O 1
ATOM 3222 N N . LEU A 1 426 ? -24.188 -26.047 -12.031 1 79.88 426 LEU A N 1
ATOM 3223 C CA . LEU A 1 426 ? -24.844 -26.703 -10.906 1 79.88 426 LEU A CA 1
ATOM 3224 C C . LEU A 1 426 ? -26.266 -27.125 -11.273 1 79.88 426 LEU A C 1
ATOM 3226 O O . LEU A 1 426 ? -26.766 -28.141 -10.781 1 79.88 426 LEU A O 1
ATOM 3230 N N . LYS A 1 427 ? -26.875 -26.391 -12.133 1 85.06 427 LYS A N 1
ATOM 3231 C CA . LYS A 1 427 ? -28.234 -26.688 -12.547 1 85.06 427 LYS A CA 1
ATOM 3232 C C . LYS A 1 427 ? -28.25 -27.578 -13.789 1 85.06 427 LYS A C 1
ATOM 3234 O O . LYS A 1 427 ? -29.281 -27.719 -14.445 1 85.06 427 LYS A O 1
ATOM 3239 N N . HIS A 1 428 ? -27.109 -28.016 -14.211 1 85.44 428 HIS A N 1
ATOM 3240 C CA . HIS A 1 428 ? -26.953 -28.984 -15.297 1 85.44 428 HIS A CA 1
ATOM 3241 C C . HIS A 1 428 ? -27.422 -28.391 -16.625 1 85.44 428 HIS A C 1
ATOM 3243 O O . HIS A 1 428 ? -28.078 -29.078 -17.422 1 85.44 428 HIS A O 1
ATOM 3249 N N . ARG A 1 429 ? -27.156 -27.172 -16.734 1 90.44 429 ARG A N 1
ATOM 3250 C CA . ARG A 1 429 ? -27.469 -26.516 -18 1 90.44 429 ARG A CA 1
ATOM 3251 C C . ARG A 1 429 ? -26.266 -26.562 -18.953 1 90.44 429 ARG A C 1
ATOM 3253 O O . ARG A 1 429 ? -26.359 -26.125 -20.094 1 90.44 429 ARG A O 1
ATOM 3260 N N . VAL A 1 430 ? -25.203 -27 -18.531 1 92.56 430 VAL A N 1
ATOM 3261 C CA . VAL A 1 430 ? -24 -27.234 -19.328 1 92.56 430 VAL A CA 1
ATOM 3262 C C . VAL A 1 430 ? -23.938 -28.703 -19.75 1 92.56 430 VAL A C 1
ATOM 3264 O O . VAL A 1 430 ? -24.125 -29.594 -18.922 1 92.56 430 VAL A O 1
ATOM 3267 N N . LYS A 1 431 ? -23.703 -28.938 -20.969 1 92.69 431 LYS A N 1
ATOM 3268 C CA . LYS A 1 431 ? -23.719 -30.281 -21.531 1 92.69 431 LYS A CA 1
ATOM 3269 C C . LYS A 1 431 ? -22.359 -30.656 -22.109 1 92.69 431 LYS A C 1
ATOM 3271 O O . LYS A 1 431 ? -21.578 -29.781 -22.469 1 92.69 431 LYS A O 1
ATOM 3276 N N . PRO A 1 432 ? -22.172 -32 -22.172 1 93.81 432 PRO A N 1
ATOM 3277 C CA . PRO A 1 432 ? -20.969 -32.438 -22.891 1 93.81 432 PRO A CA 1
ATOM 3278 C C . PRO A 1 432 ? -20.859 -31.812 -24.281 1 93.81 432 PRO A C 1
ATOM 3280 O O . PRO A 1 432 ? -21.859 -31.734 -25 1 93.81 432 PRO A O 1
ATOM 3283 N N . GLY A 1 433 ? -19.688 -31.359 -24.609 1 94.75 433 GLY A N 1
ATOM 3284 C CA . GLY A 1 433 ? -19.484 -30.734 -25.906 1 94.75 433 GLY A CA 1
ATOM 3285 C C . GLY A 1 433 ? -19.594 -29.219 -25.875 1 94.75 433 GLY A C 1
ATOM 3286 O O . GLY A 1 433 ? -19.328 -28.562 -26.875 1 94.75 433 GLY A O 1
ATOM 3287 N N . ASP A 1 434 ? -19.844 -28.703 -24.734 1 96.06 434 ASP A N 1
ATOM 3288 C CA . ASP A 1 434 ? -19.953 -27.25 -24.594 1 96.06 434 ASP A CA 1
ATOM 3289 C C . ASP A 1 434 ? -18.578 -26.625 -24.344 1 96.06 434 ASP A C 1
ATOM 3291 O O . ASP A 1 434 ? -17.734 -27.203 -23.672 1 96.06 434 ASP A O 1
ATOM 3295 N N . ALA A 1 435 ? -18.375 -25.516 -24.953 1 96.69 435 ALA A N 1
ATOM 3296 C CA . ALA A 1 435 ? -17.344 -24.578 -24.516 1 96.69 435 ALA A CA 1
ATOM 3297 C C . ALA A 1 435 ? -17.938 -23.469 -23.656 1 96.69 435 ALA A C 1
ATOM 3299 O O . ALA A 1 435 ? -18.578 -22.547 -24.172 1 96.69 435 ALA A O 1
ATOM 3300 N N . VAL A 1 436 ? -17.688 -23.516 -22.391 1 96.25 436 VAL A N 1
ATOM 3301 C CA . VAL A 1 436 ? -18.266 -22.562 -21.453 1 96.25 436 VAL A CA 1
ATOM 3302 C C . VAL A 1 436 ? -17.359 -21.328 -21.359 1 96.25 436 VAL A C 1
ATOM 3304 O O . VAL A 1 436 ? -16.188 -21.422 -21 1 96.25 436 VAL A O 1
ATOM 3307 N N . PHE A 1 437 ? -17.938 -20.188 -21.766 1 97.5 437 PHE A N 1
ATOM 3308 C CA . PHE A 1 437 ? -17.219 -18.922 -21.688 1 97.5 437 PHE A CA 1
ATOM 3309 C C . PHE A 1 437 ? -17.609 -18.125 -20.453 1 97.5 437 PHE A C 1
ATOM 3311 O O . PHE A 1 437 ? -18.797 -18.016 -20.141 1 97.5 437 PHE A O 1
ATOM 3318 N N . ILE A 1 438 ? -16.688 -17.641 -19.734 1 96.69 438 ILE A N 1
ATOM 3319 C CA . ILE A 1 438 ? -16.906 -16.641 -18.703 1 96.69 438 ILE A CA 1
ATOM 3320 C C . ILE A 1 438 ? -16.219 -15.336 -19.094 1 96.69 438 ILE A C 1
ATOM 3322 O O . ILE A 1 438 ? -15 -15.219 -19.016 1 96.69 438 ILE A O 1
ATOM 3326 N N . ARG A 1 439 ? -17.016 -14.352 -19.438 1 97.12 439 ARG A N 1
ATOM 3327 C CA . ARG A 1 439 ? -16.5 -13.117 -20.031 1 97.12 439 ARG A CA 1
ATOM 3328 C C . ARG A 1 439 ? -16.562 -11.969 -19.031 1 97.12 439 ARG A C 1
ATOM 3330 O O . ARG A 1 439 ? -17.266 -12.047 -18.031 1 97.12 439 ARG A O 1
ATOM 3337 N N . TYR A 1 440 ? -15.773 -10.922 -19.297 1 96.69 440 TYR A N 1
ATOM 3338 C CA . TYR A 1 440 ? -15.719 -9.68 -18.547 1 96.69 440 TYR A CA 1
ATOM 3339 C C . TYR A 1 440 ? -15.078 -9.898 -17.172 1 96.69 440 TYR A C 1
ATOM 3341 O O . TYR A 1 440 ? -15.484 -9.289 -16.188 1 96.69 440 TYR A O 1
ATOM 3349 N N . GLU A 1 441 ? -14.117 -10.82 -17.188 1 96.19 441 GLU A N 1
ATOM 3350 C CA . GLU A 1 441 ? -13.414 -11.141 -15.938 1 96.19 441 GLU A CA 1
ATOM 3351 C C . GLU A 1 441 ? -11.93 -10.805 -16.047 1 96.19 441 GLU A C 1
ATOM 3353 O O . GLU A 1 441 ? -11.133 -11.242 -15.219 1 96.19 441 GLU A O 1
ATOM 3358 N N . GLY A 1 442 ? -11.57 -10.086 -17.062 1 97 442 GLY A N 1
ATOM 3359 C CA . GLY A 1 442 ? -10.203 -9.609 -17.203 1 97 442 GLY A CA 1
ATOM 3360 C C . GLY A 1 442 ? -9.836 -8.539 -16.203 1 97 442 GLY A C 1
ATOM 3361 O O . GLY A 1 442 ? -10.633 -8.203 -15.32 1 97 442 GLY A O 1
ATOM 3362 N N . PRO A 1 443 ? -8.648 -7.98 -16.312 1 97.31 443 PRO A N 1
ATOM 3363 C CA . PRO A 1 443 ? -8.219 -6.938 -15.375 1 97.31 443 PRO A CA 1
ATOM 3364 C C . PRO A 1 443 ? -9.141 -5.727 -15.375 1 97.31 443 PRO A C 1
ATOM 3366 O O . PRO A 1 443 ? -9.5 -5.219 -14.305 1 97.31 443 PRO A O 1
ATOM 3369 N N . LYS A 1 444 ? -9.531 -5.23 -16.516 1 97.06 444 LYS A N 1
ATOM 3370 C CA . LYS A 1 444 ? -10.391 -4.051 -16.609 1 97.06 444 LYS A CA 1
ATOM 3371 C C . LYS A 1 444 ? -11.844 -4.398 -16.328 1 97.06 444 LYS A C 1
ATOM 3373 O O . LYS A 1 444 ? -12.641 -3.523 -15.961 1 97.06 444 LYS A O 1
ATOM 3378 N N . GLY A 1 445 ? -12.203 -5.652 -16.484 1 96 445 GLY A N 1
ATOM 3379 C CA . GLY A 1 445 ? -13.578 -6.086 -16.297 1 96 445 GLY A CA 1
ATOM 3380 C C . GLY A 1 445 ? -13.953 -6.215 -14.828 1 96 445 GLY A C 1
ATOM 3381 O O . GLY A 1 445 ? -14.938 -5.617 -14.383 1 96 445 GLY A O 1
ATOM 3382 N N . SER A 1 446 ? -13.234 -7.031 -14.125 1 94.19 446 SER A N 1
ATOM 3383 C CA . SER A 1 446 ? -13.617 -7.273 -12.742 1 94.19 446 SER A CA 1
ATOM 3384 C C . SER A 1 446 ? -12.398 -7.5 -11.859 1 94.19 446 SER A C 1
ATOM 3386 O O . SER A 1 446 ? -12.484 -8.18 -10.828 1 94.19 446 SER A O 1
ATOM 3388 N N . GLY A 1 447 ? -11.203 -7.039 -12.32 1 95.5 447 GLY A N 1
ATOM 3389 C CA . GLY A 1 447 ? -10 -7.184 -11.523 1 95.5 447 GLY A CA 1
ATOM 3390 C C . GLY A 1 447 ? -9.273 -8.492 -11.766 1 95.5 447 GLY A C 1
ATOM 3391 O O . GLY A 1 447 ? -8.305 -8.805 -11.07 1 95.5 447 GLY A O 1
ATOM 3392 N N . MET A 1 448 ? -9.789 -9.391 -12.664 1 96.25 448 MET A N 1
ATOM 3393 C CA . MET A 1 448 ? -9.211 -10.641 -13.133 1 96.25 448 MET A CA 1
ATOM 3394 C C . MET A 1 448 ? -9.156 -11.672 -12.008 1 96.25 448 MET A C 1
ATOM 3396 O O . MET A 1 448 ? -8.094 -12.219 -11.711 1 96.25 448 MET A O 1
ATOM 3400 N N . PRO A 1 449 ? -10.289 -11.984 -11.406 1 93.69 449 PRO A N 1
ATOM 3401 C CA . PRO A 1 449 ? -10.359 -12.977 -10.336 1 93.69 449 PRO A CA 1
ATOM 3402 C C . PRO A 1 449 ? -10.008 -14.383 -10.812 1 93.69 449 PRO A C 1
ATOM 3404 O O . PRO A 1 449 ? -10.039 -14.656 -12.016 1 93.69 449 PRO A O 1
ATOM 3407 N N . GLU A 1 450 ? -9.688 -15.266 -9.93 1 87.75 450 GLU A N 1
ATOM 3408 C CA . GLU A 1 450 ? -9.516 -16.688 -10.203 1 87.75 450 GLU A CA 1
ATOM 3409 C C . GLU A 1 450 ? -10.852 -17.422 -10.18 1 87.75 450 GLU A C 1
ATOM 3411 O O . GLU A 1 450 ? -11.648 -17.25 -9.258 1 87.75 450 GLU A O 1
ATOM 3416 N N . MET A 1 451 ? -11.078 -18.109 -11.281 1 85.44 451 MET A N 1
ATOM 3417 C CA . MET A 1 451 ? -12.328 -18.859 -11.383 1 85.44 451 MET A CA 1
ATOM 3418 C C . MET A 1 451 ? -12.188 -20.234 -10.727 1 85.44 451 MET A C 1
ATOM 3420 O O . MET A 1 451 ? -12.453 -21.266 -11.359 1 85.44 451 MET A O 1
ATOM 3424 N N . PHE A 1 452 ? -11.938 -20.25 -9.453 1 77.19 452 PHE A N 1
ATOM 3425 C CA . PHE A 1 452 ? -11.562 -21.469 -8.727 1 77.19 452 PHE A CA 1
ATOM 3426 C C . PHE A 1 452 ? -12.766 -22.391 -8.547 1 77.19 452 PHE A C 1
ATOM 3428 O O . PHE A 1 452 ? -12.703 -23.562 -8.898 1 77.19 452 PHE A O 1
ATOM 3435 N N . TYR A 1 453 ? -13.914 -21.859 -8.148 1 77.62 453 TYR A N 1
ATOM 3436 C CA . TYR A 1 453 ? -15.062 -22.688 -7.793 1 77.62 453 TYR A CA 1
ATOM 3437 C C . TYR A 1 453 ? -15.711 -23.281 -9.039 1 77.62 453 TYR A C 1
ATOM 3439 O O . TYR A 1 453 ? -16.172 -24.422 -9.016 1 77.62 453 TYR A O 1
ATOM 3447 N N . THR A 1 454 ? -15.695 -22.516 -10.094 1 82.44 454 THR A N 1
ATOM 3448 C CA . THR A 1 454 ? -16.25 -23.031 -11.344 1 82.44 454 THR A CA 1
ATOM 3449 C C . THR A 1 454 ? -15.406 -24.188 -11.883 1 82.44 454 THR A C 1
ATOM 3451 O O . THR A 1 454 ? -15.938 -25.219 -12.281 1 82.44 454 THR A O 1
ATOM 3454 N N . SER A 1 455 ? -14.133 -23.984 -11.875 1 83.31 455 SER A N 1
ATOM 3455 C CA . SER A 1 455 ? -13.219 -25.031 -12.336 1 83.31 455 SER A CA 1
ATOM 3456 C C . SER A 1 455 ? -13.328 -26.281 -11.477 1 83.31 455 SER A C 1
ATOM 3458 O O . SER A 1 455 ? -13.312 -27.406 -12 1 83.31 455 SER A O 1
ATOM 3460 N N . GLU A 1 456 ? -13.461 -26.078 -10.164 1 78.5 456 GLU A N 1
ATOM 3461 C CA . GLU A 1 456 ? -13.578 -27.219 -9.25 1 78.5 456 GLU A CA 1
ATOM 3462 C C . GLU A 1 456 ? -14.898 -27.953 -9.461 1 78.5 456 GLU A C 1
ATOM 3464 O O . GLU A 1 456 ? -14.953 -29.172 -9.328 1 78.5 456 GLU A O 1
ATOM 3469 N N . ALA A 1 457 ? -15.953 -27.188 -9.688 1 79.06 457 ALA A N 1
ATOM 3470 C CA . ALA A 1 457 ? -17.266 -27.781 -9.922 1 79.06 457 ALA A CA 1
ATOM 3471 C C . ALA A 1 457 ? -17.266 -28.656 -11.172 1 79.06 457 ALA A C 1
ATOM 3473 O O . ALA A 1 457 ? -17.891 -29.719 -11.195 1 79.06 457 ALA A O 1
ATOM 3474 N N . ILE A 1 458 ? -16.562 -28.312 -12.133 1 81.31 458 ILE A N 1
ATOM 3475 C CA . ILE A 1 458 ? -16.516 -29.031 -13.398 1 81.31 458 ILE A CA 1
ATOM 3476 C C . ILE A 1 458 ? -15.586 -30.234 -13.281 1 81.31 458 ILE A C 1
ATOM 3478 O O . ILE A 1 458 ? -15.93 -31.328 -13.711 1 81.31 458 ILE A O 1
ATOM 3482 N N . SER A 1 459 ? -14.445 -30.031 -12.672 1 78.56 459 SER A N 1
ATOM 3483 C CA . SER A 1 459 ? -13.43 -31.078 -12.578 1 78.56 459 SER A CA 1
ATOM 3484 C C . SER A 1 459 ? -13.906 -32.219 -11.68 1 78.56 459 SER A C 1
ATOM 3486 O O . SER A 1 459 ? -13.469 -33.375 -11.836 1 78.56 459 SER A O 1
ATOM 3488 N N . SER A 1 460 ? -14.758 -31.875 -10.727 1 77.12 460 SER A N 1
ATOM 3489 C CA . SER A 1 460 ? -15.258 -32.906 -9.805 1 77.12 460 SER A CA 1
ATOM 3490 C C . SER A 1 460 ? -16.344 -33.75 -10.461 1 77.12 460 SER A C 1
ATOM 3492 O O . SER A 1 460 ? -16.703 -34.812 -9.953 1 77.12 460 SER A O 1
ATOM 3494 N N . ASP A 1 461 ? -16.891 -33.219 -11.586 1 77.38 461 ASP A N 1
ATOM 3495 C CA . ASP A 1 461 ? -17.859 -33.969 -12.359 1 77.38 461 ASP A CA 1
ATOM 3496 C C . ASP A 1 461 ? -17.172 -34.875 -13.391 1 77.38 461 ASP A C 1
ATOM 3498 O O . ASP A 1 461 ? -16.516 -34.375 -14.312 1 77.38 461 ASP A O 1
ATOM 3502 N N . LYS A 1 462 ? -17.375 -36.156 -13.281 1 77.19 462 LYS A N 1
ATOM 3503 C CA . LYS A 1 462 ? -16.656 -37.125 -14.086 1 77.19 462 LYS A CA 1
ATOM 3504 C C . LYS A 1 462 ? -16.969 -36.969 -15.57 1 77.19 462 LYS A C 1
ATOM 3506 O O . LYS A 1 462 ? -16.094 -37.156 -16.422 1 77.19 462 LYS A O 1
ATOM 3511 N N . GLU A 1 463 ? -18.094 -36.625 -15.859 1 82.06 463 GLU A N 1
ATOM 3512 C CA . GLU A 1 463 ? -18.5 -36.5 -17.266 1 82.06 463 GLU A CA 1
ATOM 3513 C C . GLU A 1 463 ? -18.094 -35.156 -17.828 1 82.06 463 GLU A C 1
ATOM 3515 O O . GLU A 1 463 ? -17.469 -35.094 -18.891 1 82.06 463 GLU A O 1
ATOM 3520 N N . LEU A 1 464 ? -18.312 -34.156 -17.172 1 83.94 464 LEU A N 1
ATOM 3521 C CA . LEU A 1 464 ? -18.078 -32.812 -17.672 1 83.94 464 LEU A CA 1
ATOM 3522 C C . LEU A 1 464 ? -16.594 -32.5 -17.703 1 83.94 464 LEU A C 1
ATOM 3524 O O . LEU A 1 464 ? -16.141 -31.734 -18.562 1 83.94 464 LEU A O 1
ATOM 3528 N N . GLY A 1 465 ? -15.852 -33.094 -16.875 1 81.31 465 GLY A N 1
ATOM 3529 C CA . GLY A 1 465 ? -14.438 -32.75 -16.719 1 81.31 465 GLY A CA 1
ATOM 3530 C C . GLY A 1 465 ? -13.617 -33.094 -17.953 1 81.31 465 GLY A C 1
ATOM 3531 O O . GLY A 1 465 ? -12.555 -32.5 -18.172 1 81.31 465 GLY A O 1
ATOM 3532 N N . SER A 1 466 ? -14.211 -33.938 -18.812 1 87.38 466 SER A N 1
ATOM 3533 C CA . SER A 1 466 ? -13.438 -34.344 -19.984 1 87.38 466 SER A CA 1
ATOM 3534 C C . SER A 1 466 ? -14.172 -34.031 -21.281 1 87.38 466 SER A C 1
ATOM 3536 O O . SER A 1 466 ? -13.719 -34.406 -22.359 1 87.38 466 SER A O 1
ATOM 3538 N N . THR A 1 467 ? -15.258 -33.344 -21.125 1 90.62 467 THR A N 1
ATOM 3539 C CA . THR A 1 467 ? -16.062 -33.188 -22.344 1 90.62 467 THR A CA 1
ATOM 3540 C C . THR A 1 467 ? -16.391 -31.734 -22.609 1 90.62 467 THR A C 1
ATOM 3542 O O . THR A 1 467 ? -16.953 -31.391 -23.641 1 90.62 467 THR A O 1
ATOM 3545 N N . ILE A 1 468 ? -15.992 -30.906 -21.641 1 92 468 ILE A N 1
ATOM 3546 C CA . ILE A 1 468 ? -16.25 -29.484 -21.859 1 92 468 ILE A CA 1
ATOM 3547 C C . ILE A 1 468 ? -14.953 -28.688 -21.703 1 92 468 ILE A C 1
ATOM 3549 O O . ILE A 1 468 ? -13.961 -29.219 -21.188 1 92 468 ILE A O 1
ATOM 3553 N N . ALA A 1 469 ? -14.961 -27.484 -22.172 1 93.88 469 ALA A N 1
ATOM 3554 C CA . ALA A 1 469 ? -13.852 -26.562 -21.938 1 93.88 469 ALA A CA 1
ATOM 3555 C C . ALA A 1 469 ? -14.32 -25.297 -21.234 1 93.88 469 ALA A C 1
ATOM 3557 O O . ALA A 1 469 ? -15.453 -24.844 -21.422 1 93.88 469 ALA A O 1
ATOM 3558 N N . LEU A 1 470 ? -13.516 -24.781 -20.391 1 94.69 470 LEU A N 1
ATOM 3559 C CA . LEU A 1 470 ? -13.719 -23.469 -19.781 1 94.69 470 LEU A CA 1
ATOM 3560 C C . LEU A 1 470 ? -12.805 -22.422 -20.422 1 94.69 470 LEU A C 1
ATOM 3562 O O . LEU A 1 470 ? -11.586 -22.625 -20.484 1 94.69 470 LEU A O 1
ATOM 3566 N N . ILE A 1 471 ? -13.352 -21.375 -20.906 1 96.81 471 ILE A N 1
ATOM 3567 C CA . ILE A 1 471 ? -12.594 -20.328 -21.578 1 96.81 471 ILE A CA 1
ATOM 3568 C C . ILE A 1 471 ? -12.93 -18.969 -20.953 1 96.81 471 ILE A C 1
ATOM 3570 O O . ILE A 1 471 ? -14.109 -18.609 -20.859 1 96.81 471 ILE A O 1
ATOM 3574 N N . THR A 1 472 ? -11.938 -18.219 -20.516 1 97.38 472 THR A N 1
ATOM 3575 C CA . THR A 1 472 ? -12.234 -16.969 -19.828 1 97.38 472 THR A CA 1
ATOM 3576 C C . THR A 1 472 ? -11.125 -15.945 -20.062 1 97.38 472 THR A C 1
ATOM 3578 O O . THR A 1 472 ? -9.992 -16.312 -20.375 1 97.38 472 THR A O 1
ATOM 3581 N N . ASP A 1 473 ? -11.453 -14.68 -20.125 1 97.56 473 ASP A N 1
ATOM 3582 C CA . ASP A 1 473 ? -10.445 -13.617 -20.094 1 97.56 473 ASP A CA 1
ATOM 3583 C C . ASP A 1 473 ? -9.945 -13.367 -18.672 1 97.56 473 ASP A C 1
ATOM 3585 O O . ASP A 1 473 ? -9.062 -12.531 -18.469 1 97.56 473 ASP A O 1
ATOM 3589 N N . GLY A 1 474 ? -10.43 -14.047 -17.688 1 95.88 474 GLY A N 1
ATOM 3590 C CA . GLY A 1 474 ? -9.883 -14.102 -16.344 1 95.88 474 GLY A CA 1
ATOM 3591 C C . GLY A 1 474 ? -8.781 -15.133 -16.188 1 95.88 474 GLY A C 1
ATOM 3592 O O . GLY A 1 474 ? -7.969 -15.32 -17.094 1 95.88 474 GLY A O 1
ATOM 3593 N N . ARG A 1 475 ? -8.734 -15.641 -15.055 1 93.69 475 ARG A N 1
ATOM 3594 C CA . ARG A 1 475 ? -7.68 -16.625 -14.828 1 93.69 475 ARG A CA 1
ATOM 3595 C C . ARG A 1 475 ? -8.164 -17.75 -13.922 1 93.69 475 ARG A C 1
ATOM 3597 O O . ARG A 1 475 ? -9.258 -17.688 -13.367 1 93.69 475 ARG A O 1
ATOM 3604 N N . PHE A 1 476 ? -7.422 -18.734 -13.953 1 89.12 476 PHE A N 1
ATOM 3605 C CA . PHE A 1 476 ? -7.691 -19.891 -13.117 1 89.12 476 PHE A CA 1
ATOM 3606 C C . PHE A 1 476 ? -6.625 -20.047 -12.039 1 89.12 476 PHE A C 1
ATOM 3608 O O . PHE A 1 476 ? -5.547 -19.453 -12.141 1 89.12 476 PHE A O 1
ATOM 3615 N N . SER A 1 477 ? -7.047 -20.734 -11.031 1 79.25 477 SER A N 1
ATOM 3616 C CA . SER A 1 477 ? -6.051 -21.047 -10.016 1 79.25 477 SER A CA 1
ATOM 3617 C C . SER A 1 477 ? -4.992 -22 -10.547 1 79.25 477 SER A C 1
ATOM 3619 O O . SER A 1 477 ? -5.254 -22.766 -11.469 1 79.25 477 SER A O 1
ATOM 3621 N N . GLY A 1 478 ? -3.891 -21.938 -10.109 1 67.94 478 GLY A N 1
ATOM 3622 C CA . GLY A 1 478 ? -2.836 -22.875 -10.461 1 67.94 478 GLY A CA 1
ATOM 3623 C C . GLY A 1 478 ? -3.178 -24.312 -10.125 1 67.94 478 GLY A C 1
ATOM 3624 O O . GLY A 1 478 ? -2.549 -25.234 -10.633 1 67.94 478 GLY A O 1
ATOM 3625 N N . ALA A 1 479 ? -4.258 -24.469 -9.383 1 60 479 ALA A N 1
ATOM 3626 C CA . ALA A 1 479 ? -4.676 -25.797 -8.93 1 60 479 ALA A CA 1
ATOM 3627 C C . ALA A 1 479 ? -5.723 -26.391 -9.867 1 60 479 ALA A C 1
ATOM 3629 O O . ALA A 1 479 ? -6.102 -27.562 -9.727 1 60 479 ALA A O 1
ATOM 3630 N N . SER A 1 480 ? -6.113 -25.641 -10.812 1 69 480 SER A N 1
ATOM 3631 C CA . SER A 1 480 ? -7.207 -26.062 -11.672 1 69 480 SER A CA 1
ATOM 3632 C C . SER A 1 480 ? -6.75 -27.156 -12.648 1 69 480 SER A C 1
ATOM 3634 O O . SER A 1 480 ? -5.621 -27.125 -13.141 1 69 480 SER A O 1
ATOM 3636 N N . THR A 1 481 ? -7.688 -28.062 -12.797 1 71.62 481 THR A N 1
ATOM 3637 C CA . THR A 1 481 ? -7.449 -29.156 -13.734 1 71.62 481 THR A CA 1
ATOM 3638 C C . THR A 1 481 ? -8.492 -29.156 -14.844 1 71.62 481 THR A C 1
ATOM 3640 O O . THR A 1 481 ? -9.477 -28.406 -14.781 1 71.62 481 THR A O 1
ATOM 3643 N N . GLY A 1 482 ? -8.219 -29.875 -15.984 1 77.81 482 GLY A N 1
ATOM 3644 C CA . GLY A 1 482 ? -9.133 -29.938 -17.109 1 77.81 482 GLY A CA 1
ATOM 3645 C C . GLY A 1 482 ? -8.797 -28.953 -18.203 1 77.81 482 GLY A C 1
ATOM 3646 O O . GLY A 1 482 ? -7.73 -28.328 -18.188 1 77.81 482 GLY A O 1
ATOM 3647 N N . PRO A 1 483 ? -9.648 -28.859 -19.219 1 87.25 483 PRO A N 1
ATOM 3648 C CA . PRO A 1 483 ? -9.43 -27.938 -20.344 1 87.25 483 PRO A CA 1
ATOM 3649 C C . PRO A 1 483 ? -9.812 -26.5 -19.984 1 87.25 483 PRO A C 1
ATOM 3651 O O . PRO A 1 483 ? -10.773 -25.969 -20.547 1 87.25 483 PRO A O 1
ATOM 3654 N N . SER A 1 484 ? -9.039 -25.922 -19.172 1 92.38 484 SER A N 1
ATOM 3655 C CA . SER A 1 484 ? -9.242 -24.562 -18.703 1 92.38 484 SER A CA 1
ATOM 3656 C C . SER A 1 484 ? -8.328 -23.578 -19.438 1 92.38 484 SER A C 1
ATOM 3658 O O . SER A 1 484 ? -7.113 -23.594 -19.219 1 92.38 484 SER A O 1
ATOM 3660 N N . ILE A 1 485 ? -8.891 -22.828 -20.266 1 95.81 485 ILE A N 1
ATOM 3661 C CA . ILE A 1 485 ? -8.156 -21.828 -21.047 1 95.81 485 ILE A CA 1
ATOM 3662 C C . ILE A 1 485 ? -8.391 -20.438 -20.484 1 95.81 485 ILE A C 1
ATOM 3664 O O . ILE A 1 485 ? -9.516 -19.938 -20.516 1 95.81 485 ILE A O 1
ATOM 3668 N N . GLY A 1 486 ? -7.324 -19.859 -19.938 1 96.12 486 GLY A N 1
ATOM 3669 C CA . GLY A 1 486 ? -7.453 -18.562 -19.281 1 96.12 486 GLY A CA 1
ATOM 3670 C C . GLY A 1 486 ? -6.707 -17.453 -20 1 96.12 486 GLY A C 1
ATOM 3671 O O . GLY A 1 486 ? -6.125 -17.672 -21.062 1 96.12 486 GLY A O 1
ATOM 3672 N N . HIS A 1 487 ? -6.805 -16.266 -19.516 1 97.25 487 HIS A N 1
ATOM 3673 C CA . HIS A 1 487 ? -6.07 -15.078 -19.922 1 97.25 487 HIS A CA 1
ATOM 3674 C C . HIS A 1 487 ? -6.395 -14.703 -21.359 1 97.25 487 HIS A C 1
ATOM 3676 O O . HIS A 1 487 ? -5.543 -14.164 -22.078 1 97.25 487 HIS A O 1
ATOM 3682 N N . VAL A 1 488 ? -7.566 -15.109 -21.844 1 98.06 488 VAL A N 1
ATOM 3683 C CA . VAL A 1 488 ? -7.902 -14.766 -23.219 1 98.06 488 VAL A CA 1
ATOM 3684 C C . VAL A 1 488 ? -7.727 -13.266 -23.438 1 98.06 488 VAL A C 1
ATOM 3686 O O . VAL A 1 488 ? -8.312 -12.453 -22.719 1 98.06 488 VAL A O 1
ATOM 3689 N N . SER A 1 489 ? -6.961 -12.938 -24.406 1 97.56 489 SER A N 1
ATOM 3690 C CA . SER A 1 489 ? -6.598 -11.547 -24.656 1 97.56 489 SER A CA 1
ATOM 3691 C C . SER A 1 489 ? -6.77 -11.188 -26.125 1 97.56 489 SER A C 1
ATOM 3693 O O . SER A 1 489 ? -6.395 -11.953 -27.016 1 97.56 489 SER A O 1
ATOM 3695 N N . PRO A 1 490 ? -7.375 -9.938 -26.422 1 97.44 490 PRO A N 1
ATOM 3696 C CA . PRO A 1 490 ? -7.852 -8.922 -25.484 1 97.44 490 PRO A CA 1
ATOM 3697 C C . PRO A 1 490 ? -9.117 -9.336 -24.75 1 97.44 490 PRO A C 1
ATOM 3699 O O . PRO A 1 490 ? -9.883 -10.172 -25.25 1 97.44 490 PRO A O 1
ATOM 3702 N N . GLU A 1 491 ? -9.289 -8.797 -23.547 1 98.06 491 GLU A N 1
ATOM 3703 C CA . GLU A 1 491 ? -10.406 -9.18 -22.688 1 98.06 491 GLU A CA 1
ATOM 3704 C C . GLU A 1 491 ? -11.727 -8.633 -23.234 1 98.06 491 GLU A C 1
ATOM 3706 O O . GLU A 1 491 ? -11.734 -7.742 -24.078 1 98.06 491 GLU A O 1
ATOM 3711 N N . ALA A 1 492 ? -12.789 -9.062 -22.703 1 98.06 492 ALA A N 1
ATOM 3712 C CA . ALA A 1 492 ? -14.125 -8.703 -23.156 1 98.06 492 ALA A CA 1
ATOM 3713 C C . ALA A 1 492 ? -14.43 -7.23 -22.875 1 98.06 492 ALA A C 1
ATOM 3715 O O . ALA A 1 492 ? -15.07 -6.559 -23.672 1 98.06 492 ALA A O 1
ATOM 3716 N N . ALA A 1 493 ? -13.961 -6.723 -21.75 1 97.12 493 ALA A N 1
ATOM 3717 C CA . ALA A 1 493 ? -14.25 -5.348 -21.344 1 97.12 493 ALA A CA 1
ATOM 3718 C C . ALA A 1 493 ? -13.68 -4.352 -22.344 1 97.12 493 ALA A C 1
ATOM 3720 O O . ALA A 1 493 ? -14.156 -3.217 -22.453 1 97.12 493 ALA A O 1
ATOM 3721 N N . GLU A 1 494 ? -12.695 -4.766 -23.125 1 96.44 494 GLU A N 1
ATOM 3722 C CA . GLU A 1 494 ? -12.062 -3.91 -24.125 1 96.44 494 GLU A CA 1
ATOM 3723 C C . GLU A 1 494 ? -12.555 -4.242 -25.531 1 96.44 494 GLU A C 1
ATOM 3725 O O . GLU A 1 494 ? -11.977 -3.789 -26.516 1 96.44 494 GLU A O 1
ATOM 3730 N N . GLY A 1 495 ? -13.508 -5.078 -25.578 1 97.06 495 GLY A N 1
ATOM 3731 C CA . GLY A 1 495 ? -14.078 -5.441 -26.875 1 97.06 495 GLY A CA 1
ATOM 3732 C C . GLY A 1 495 ? -13.297 -6.539 -27.578 1 97.06 495 GLY A C 1
ATOM 3733 O O . GLY A 1 495 ? -13.398 -6.688 -28.797 1 97.06 495 GLY A O 1
ATOM 3734 N N . GLY A 1 496 ? -12.539 -7.293 -26.859 1 97.62 496 GLY A N 1
ATOM 3735 C CA . GLY A 1 496 ? -11.859 -8.43 -27.469 1 97.62 496 GLY A CA 1
ATOM 3736 C C . GLY A 1 496 ? -12.812 -9.438 -28.078 1 97.62 496 GLY A C 1
ATOM 3737 O O . GLY A 1 496 ? -14.008 -9.438 -27.781 1 97.62 496 GLY A O 1
ATOM 3738 N N . PRO A 1 497 ? -12.305 -10.32 -28.922 1 98.25 497 PRO A N 1
ATOM 3739 C CA . PRO A 1 497 ? -13.164 -11.273 -29.625 1 98.25 497 PRO A CA 1
ATOM 3740 C C . PRO A 1 497 ? -14 -12.125 -28.672 1 98.25 497 PRO A C 1
ATOM 3742 O O . PRO A 1 497 ? -15.109 -12.539 -29.016 1 98.25 497 PRO A O 1
ATOM 3745 N N . ILE A 1 498 ? -13.516 -12.344 -27.5 1 98.44 498 ILE A N 1
ATOM 3746 C CA . ILE A 1 498 ? -14.234 -13.156 -26.531 1 98.44 498 ILE A CA 1
ATOM 3747 C C . ILE A 1 498 ? -15.57 -12.5 -26.188 1 98.44 498 ILE A C 1
ATOM 3749 O O . ILE A 1 498 ? -16.547 -13.188 -25.844 1 98.44 498 ILE A O 1
ATOM 3753 N N . ALA A 1 499 ? -15.664 -11.156 -26.297 1 98.25 499 ALA A N 1
ATOM 3754 C CA . ALA A 1 499 ? -16.906 -10.422 -26.047 1 98.25 499 ALA A CA 1
ATOM 3755 C C . ALA A 1 499 ? -17.938 -10.68 -27.141 1 98.25 499 ALA A C 1
ATOM 3757 O O . ALA A 1 499 ? -19.125 -10.477 -26.922 1 98.25 499 ALA A O 1
ATOM 3758 N N . LEU A 1 500 ? -17.531 -11.188 -28.344 1 98.25 500 LEU A N 1
ATOM 3759 C CA . LEU A 1 500 ? -18.375 -11.289 -29.531 1 98.25 500 LEU A CA 1
ATOM 3760 C C . LEU A 1 500 ? -18.938 -12.695 -29.688 1 98.25 500 LEU A C 1
ATOM 3762 O O . LEU A 1 500 ? -19.766 -12.945 -30.562 1 98.25 500 LEU A O 1
ATOM 3766 N N . VAL A 1 501 ? -18.531 -13.617 -28.828 1 98.31 501 VAL A N 1
ATOM 3767 C CA . VAL A 1 501 ? -18.953 -15.016 -28.922 1 98.31 501 VAL A CA 1
ATOM 3768 C C . VAL A 1 501 ? -20.453 -15.117 -28.641 1 98.31 501 VAL A C 1
ATOM 3770 O O . VAL A 1 501 ? -20.953 -14.469 -27.719 1 98.31 501 VAL A O 1
ATOM 3773 N N . GLU A 1 502 ? -21.141 -15.875 -29.391 1 97.88 502 GLU A N 1
ATOM 3774 C CA . GLU A 1 502 ? -22.578 -16.125 -29.203 1 97.88 502 GLU A CA 1
ATOM 3775 C C . GLU A 1 502 ? -22.844 -17.625 -29 1 97.88 502 GLU A C 1
ATOM 3777 O O . GLU A 1 502 ? -22.047 -18.469 -29.406 1 97.88 502 GLU A O 1
ATOM 3782 N N . GLU A 1 503 ? -23.922 -17.844 -28.328 1 96.81 503 GLU A N 1
ATOM 3783 C CA . GLU A 1 503 ? -24.328 -19.234 -28.109 1 96.81 503 GLU A CA 1
ATOM 3784 C C . GLU A 1 503 ? -24.438 -20 -29.422 1 96.81 503 GLU A C 1
ATOM 3786 O O . GLU A 1 503 ? -25.031 -19.516 -30.375 1 96.81 503 GLU A O 1
ATOM 3791 N N . GLY A 1 504 ? -23.766 -21.125 -29.484 1 96 504 GLY A N 1
ATOM 3792 C CA . GLY A 1 504 ? -23.844 -21.969 -30.656 1 96 504 GLY A CA 1
ATOM 3793 C C . GLY A 1 504 ? -22.672 -21.812 -31.609 1 96 504 GLY A C 1
ATOM 3794 O O . GLY A 1 504 ? -22.531 -22.578 -32.562 1 96 504 GLY A O 1
ATOM 3795 N N . ASP A 1 505 ? -21.875 -20.844 -31.391 1 98.31 505 ASP A N 1
ATOM 3796 C CA . ASP A 1 505 ? -20.641 -20.75 -32.156 1 98.31 505 ASP A CA 1
ATOM 3797 C C . ASP A 1 505 ? -19.812 -22.016 -32 1 98.31 505 ASP A C 1
ATOM 3799 O O . ASP A 1 505 ? -19.75 -22.609 -30.922 1 98.31 505 ASP A O 1
ATOM 3803 N N . MET A 1 506 ? -19.172 -22.406 -33.062 1 98.38 506 MET A N 1
ATOM 3804 C CA . MET A 1 506 ? -18.281 -23.562 -33.031 1 98.38 506 MET A CA 1
ATOM 3805 C C . MET A 1 506 ? -16.859 -23.141 -32.688 1 98.38 506 MET A C 1
ATOM 3807 O O . MET A 1 506 ? -16.25 -22.359 -33.406 1 98.38 506 MET A O 1
ATOM 3811 N N . ILE A 1 507 ? -16.359 -23.625 -31.609 1 98.5 507 ILE A N 1
ATOM 3812 C CA . ILE A 1 507 ? -15.062 -23.234 -31.078 1 98.5 507 ILE A CA 1
ATOM 3813 C C . ILE A 1 507 ? -14.055 -24.359 -31.297 1 98.5 507 ILE A C 1
ATOM 3815 O O . ILE A 1 507 ? -14.227 -25.469 -30.797 1 98.5 507 ILE A O 1
ATOM 3819 N N . GLN A 1 508 ? -13.047 -24.094 -31.984 1 98.31 508 GLN A N 1
ATOM 3820 C CA . GLN A 1 508 ? -11.969 -25.062 -32.219 1 98.31 508 GLN A CA 1
ATOM 3821 C C . GLN A 1 508 ? -10.844 -24.891 -31.203 1 98.31 508 GLN A C 1
ATOM 3823 O O . GLN A 1 508 ? -10.344 -23.781 -31.016 1 98.31 508 GLN A O 1
ATOM 3828 N N . ILE A 1 509 ? -10.492 -25.891 -30.516 1 97.69 509 ILE A N 1
ATOM 3829 C CA . ILE A 1 509 ? -9.328 -25.984 -29.641 1 97.69 509 ILE A CA 1
ATOM 3830 C C . ILE A 1 509 ? -8.328 -26.984 -30.234 1 97.69 509 ILE A C 1
ATOM 3832 O O . ILE A 1 509 ? -8.664 -28.141 -30.469 1 97.69 509 ILE A O 1
ATOM 3836 N N . ASP A 1 510 ? -7.195 -26.562 -30.562 1 97.81 510 ASP A N 1
ATOM 3837 C CA . ASP A 1 510 ? -6.086 -27.375 -31.047 1 97.81 510 ASP A CA 1
ATOM 3838 C C . ASP A 1 510 ? -4.801 -27.062 -30.281 1 97.81 510 ASP A C 1
ATOM 3840 O O . ASP A 1 510 ? -4.062 -26.156 -30.641 1 97.81 510 ASP A O 1
ATOM 3844 N N . ILE A 1 511 ? -4.477 -27.828 -29.266 1 96 511 ILE A N 1
ATOM 3845 C CA . ILE A 1 511 ? -3.4 -27.547 -28.312 1 96 511 ILE A CA 1
ATOM 3846 C C . ILE A 1 511 ? -2.049 -27.781 -28.984 1 96 511 ILE A C 1
ATOM 3848 O O . ILE A 1 511 ? -1.167 -26.922 -28.938 1 96 511 ILE A O 1
ATOM 3852 N N . PRO A 1 512 ? -1.817 -28.891 -29.75 1 95.06 512 PRO A N 1
ATOM 3853 C CA . PRO A 1 512 ? -0.518 -29.094 -30.391 1 95.06 512 PRO A CA 1
ATOM 3854 C C . PRO A 1 512 ? -0.185 -28.016 -31.422 1 95.06 512 PRO A C 1
ATOM 3856 O O . PRO A 1 512 ? 0.969 -27.594 -31.531 1 95.06 512 PRO A O 1
ATOM 3859 N N . ASN A 1 513 ? -1.243 -27.547 -32.094 1 96.75 513 ASN A N 1
ATOM 3860 C CA . ASN A 1 513 ? -1.011 -26.547 -33.125 1 96.75 513 ASN A CA 1
ATOM 3861 C C . ASN A 1 513 ? -1.239 -25.125 -32.594 1 96.75 513 ASN A C 1
ATOM 3863 O O . ASN A 1 513 ? -1.101 -24.156 -33.312 1 96.75 513 ASN A O 1
ATOM 3867 N N . ARG A 1 514 ? -1.566 -24.984 -31.328 1 97.62 514 ARG A N 1
ATOM 3868 C CA . ARG A 1 514 ? -1.72 -23.734 -30.594 1 97.62 514 ARG A CA 1
ATOM 3869 C C . ARG A 1 514 ? -2.805 -22.859 -31.219 1 97.62 514 ARG A C 1
ATOM 3871 O O . ARG A 1 514 ? -2.598 -21.672 -31.438 1 97.62 514 ARG A O 1
ATOM 3878 N N . ILE A 1 515 ? -4.043 -23.469 -31.375 1 98 515 ILE A N 1
ATOM 3879 C CA . ILE A 1 515 ? -5.125 -22.75 -32.031 1 98 515 ILE A CA 1
ATOM 3880 C C . ILE A 1 515 ? -6.32 -22.641 -31.094 1 98 515 ILE A C 1
ATOM 3882 O O . ILE A 1 515 ? -6.723 -23.609 -30.469 1 98 515 ILE A O 1
ATOM 3886 N N . LEU A 1 516 ? -6.855 -21.516 -30.953 1 98.44 516 LEU A N 1
ATOM 3887 C CA . LEU A 1 516 ? -8.156 -21.219 -30.375 1 98.44 516 LEU A CA 1
ATOM 3888 C C . LEU A 1 516 ? -8.961 -20.297 -31.281 1 98.44 516 LEU A C 1
ATOM 3890 O O . LEU A 1 516 ? -8.625 -19.125 -31.438 1 98.44 516 LEU A O 1
ATOM 3894 N N . ALA A 1 517 ? -10.094 -20.844 -31.875 1 98.5 517 ALA A N 1
ATOM 3895 C CA . ALA A 1 517 ? -10.75 -20.062 -32.938 1 98.5 517 ALA A CA 1
ATOM 3896 C C . ALA A 1 517 ? -12.242 -20.375 -33 1 98.5 517 ALA A C 1
ATOM 3898 O O . ALA A 1 517 ? -12.672 -21.469 -32.625 1 98.5 517 ALA A O 1
ATOM 3899 N N . ILE A 1 518 ? -12.93 -19.375 -33.406 1 98.62 518 ILE A N 1
ATOM 3900 C CA . ILE A 1 518 ? -14.312 -19.594 -33.844 1 98.62 518 ILE A CA 1
ATOM 3901 C C . ILE A 1 518 ? -14.344 -20.031 -35.312 1 98.62 518 ILE A C 1
ATOM 3903 O O . ILE A 1 518 ? -13.914 -19.281 -36.188 1 98.62 518 ILE A O 1
ATOM 3907 N N . VAL A 1 519 ? -14.938 -21.219 -35.562 1 98.44 519 VAL A N 1
ATOM 3908 C CA . VAL A 1 519 ? -14.773 -21.766 -36.906 1 98.44 519 VAL A CA 1
ATOM 3909 C C . VAL A 1 519 ? -16.156 -22.016 -37.531 1 98.44 519 VAL A C 1
ATOM 3911 O O . VAL A 1 519 ? -16.25 -22.547 -38.625 1 98.44 519 VAL A O 1
ATOM 3914 N N . GLY A 1 520 ? -17.203 -21.672 -36.781 1 98.25 520 GLY A N 1
ATOM 3915 C CA . GLY A 1 520 ? -18.547 -21.859 -37.312 1 98.25 520 GLY A CA 1
ATOM 3916 C C . GLY A 1 520 ? -19.625 -21.203 -36.469 1 98.25 520 GLY A C 1
ATOM 3917 O O . GLY A 1 520 ? -19.344 -20.656 -35.406 1 98.25 520 GLY A O 1
ATOM 3918 N N . VAL A 1 521 ? -20.766 -21.141 -37.062 1 97.38 521 VAL A N 1
ATOM 3919 C CA . VAL A 1 521 ? -21.938 -20.547 -36.406 1 97.38 521 VAL A CA 1
ATOM 3920 C C . VAL A 1 521 ? -23.125 -21.5 -36.469 1 97.38 521 VAL A C 1
ATOM 3922 O O . VAL A 1 521 ? -23.422 -22.031 -37.562 1 97.38 521 VAL A O 1
ATOM 3925 N N . LYS A 1 522 ? -23.75 -21.672 -35.344 1 92.5 522 LYS A N 1
ATOM 3926 C CA . LYS A 1 522 ? -24.969 -22.484 -35.25 1 92.5 522 LYS A CA 1
ATOM 3927 C C . LYS A 1 522 ? -24.766 -23.844 -35.938 1 92.5 522 LYS A C 1
ATOM 3929 O O . LYS A 1 522 ? -25.578 -24.234 -36.781 1 92.5 522 LYS A O 1
ATOM 3934 N N . GLY A 1 523 ? -23.656 -24.422 -35.688 1 90.75 523 GLY A N 1
ATOM 3935 C CA . GLY A 1 523 ? -23.406 -25.797 -36.094 1 90.75 523 GLY A CA 1
ATOM 3936 C C . GLY A 1 523 ? -22.875 -25.906 -37.531 1 90.75 523 GLY A C 1
ATOM 3937 O O . GLY A 1 523 ? -22.625 -27 -38.031 1 90.75 523 GLY A O 1
ATOM 3938 N N . GLN A 1 524 ? -22.688 -24.781 -38.188 1 96.19 524 GLN A N 1
ATOM 3939 C CA . GLN A 1 524 ? -22.188 -24.781 -39.562 1 96.19 524 GLN A CA 1
ATOM 3940 C C . GLN A 1 524 ? -20.781 -24.156 -39.625 1 96.19 524 GLN A C 1
ATOM 3942 O O . GLN A 1 524 ? -20.594 -23 -39.25 1 96.19 524 GLN A O 1
ATOM 3947 N N . ARG A 1 525 ? -19.891 -24.859 -40.125 1 97.56 525 ARG A N 1
ATOM 3948 C CA . ARG A 1 525 ? -18.531 -24.359 -40.312 1 97.56 525 ARG A CA 1
ATOM 3949 C C . ARG A 1 525 ? -18.5 -23.203 -41.312 1 97.56 525 ARG A C 1
ATOM 3951 O O . ARG A 1 525 ? -19.234 -23.219 -42.312 1 97.56 525 ARG A O 1
ATOM 3958 N N . ARG A 1 526 ? -17.703 -22.312 -41.062 1 97.44 526 ARG A N 1
ATOM 3959 C CA . ARG A 1 526 ? -17.5 -21.172 -41.938 1 97.44 526 ARG A CA 1
ATOM 3960 C C . ARG A 1 526 ? -16.031 -21.016 -42.312 1 97.44 5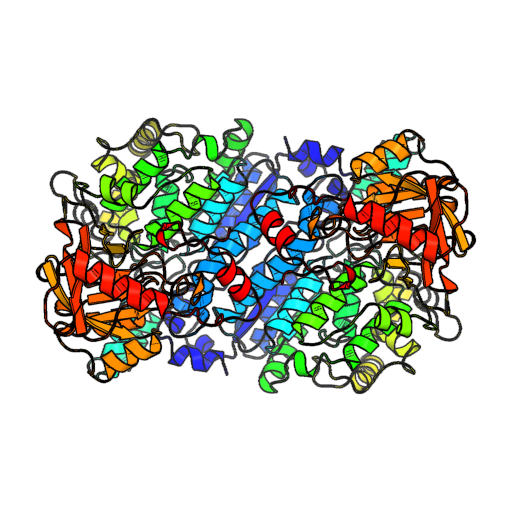26 ARG A C 1
ATOM 3962 O O . ARG A 1 526 ? -15.148 -21.484 -41.594 1 97.44 526 ARG A O 1
ATOM 3969 N N . THR A 1 527 ? -15.781 -20.391 -43.469 1 97.06 527 THR A N 1
ATOM 3970 C CA . THR A 1 527 ? -14.406 -20.062 -43.844 1 97.06 527 THR A CA 1
ATOM 3971 C C . THR A 1 527 ? -13.852 -18.953 -42.969 1 97.06 527 THR A C 1
ATOM 3973 O O . THR A 1 527 ? -14.609 -18.281 -42.281 1 97.06 527 THR A O 1
ATOM 3976 N N . GLU A 1 528 ? -12.609 -18.828 -42.969 1 96 528 GLU A N 1
ATOM 3977 C CA . GLU A 1 528 ? -11.969 -17.781 -42.188 1 96 528 GLU A CA 1
ATOM 3978 C C . GLU A 1 528 ? -12.492 -16.406 -42.562 1 96 528 GLU A C 1
ATOM 3980 O O . GLU A 1 528 ? -12.727 -15.555 -41.688 1 96 528 GLU A O 1
ATOM 3985 N N . ASP A 1 529 ? -12.75 -16.172 -43.844 1 97 529 ASP A N 1
ATOM 3986 C CA . ASP A 1 529 ? -13.242 -14.898 -44.344 1 97 529 ASP A CA 1
ATOM 3987 C C . ASP A 1 529 ? -14.672 -14.633 -43.875 1 97 529 ASP A C 1
ATOM 3989 O O . ASP A 1 529 ? -15.016 -13.5 -43.531 1 97 529 ASP A O 1
ATOM 3993 N N . GLU A 1 530 ? -15.445 -15.672 -43.969 1 97.5 530 GLU A N 1
ATOM 3994 C CA . GLU A 1 530 ? -16.828 -15.547 -43.531 1 97.5 530 GLU A CA 1
ATOM 3995 C C . GLU A 1 530 ? -16.875 -15.219 -42.031 1 97.5 530 GLU A C 1
ATOM 3997 O O . GLU A 1 530 ? -17.656 -14.375 -41.594 1 97.5 530 GLU A O 1
ATOM 4002 N N . MET A 1 531 ? -16.047 -15.875 -41.312 1 97.12 531 MET A N 1
ATOM 4003 C CA . MET A 1 531 ? -16.016 -15.633 -39.875 1 97.12 531 MET A CA 1
ATOM 4004 C C . MET A 1 531 ? -15.555 -14.211 -39.562 1 97.12 531 MET A C 1
ATOM 4006 O O . MET A 1 531 ? -16.078 -13.57 -38.656 1 97.12 531 MET A O 1
ATOM 4010 N N . GLU A 1 532 ? -14.57 -13.719 -40.281 1 97.31 532 GLU A N 1
ATOM 4011 C CA . GLU A 1 532 ? -14.094 -12.352 -40.094 1 97.31 532 GLU A CA 1
ATOM 4012 C C . GLU A 1 532 ? -15.211 -11.344 -40.312 1 97.31 532 GLU A C 1
ATOM 4014 O O . GLU A 1 532 ? -15.328 -10.359 -39.594 1 97.31 532 GLU A O 1
ATOM 4019 N N . LYS A 1 533 ? -15.992 -11.57 -41.344 1 97.69 533 LYS A N 1
ATOM 4020 C CA . LYS A 1 533 ? -17.125 -10.688 -41.656 1 97.69 533 LYS A CA 1
ATOM 4021 C C . LYS A 1 533 ? -18.156 -10.719 -40.531 1 97.69 533 LYS A C 1
ATOM 4023 O O . LYS A 1 533 ? -18.672 -9.68 -40.125 1 97.69 533 LYS A O 1
ATOM 4028 N N . ILE A 1 534 ? -18.406 -11.898 -40.094 1 97.75 534 ILE A N 1
ATOM 4029 C CA . ILE A 1 534 ? -19.391 -12.07 -39 1 97.75 534 ILE A CA 1
ATOM 4030 C C . ILE A 1 534 ? -18.906 -11.367 -37.75 1 97.75 534 ILE A C 1
ATOM 4032 O O . ILE A 1 534 ? -19.656 -10.641 -37.094 1 97.75 534 ILE A O 1
ATOM 4036 N N . LEU A 1 535 ? -17.672 -11.539 -37.406 1 97.81 535 LEU A N 1
ATOM 4037 C CA . LEU A 1 535 ? -17.109 -10.945 -36.188 1 97.81 535 LEU A CA 1
ATOM 4038 C C . LEU A 1 535 ? -17.031 -9.43 -36.312 1 97.81 535 LEU A C 1
ATOM 4040 O O . LEU A 1 535 ? -17.219 -8.703 -35.344 1 97.81 535 LEU A O 1
ATOM 4044 N N . LYS A 1 536 ? -16.766 -8.922 -37.469 1 97.5 536 LYS A N 1
ATOM 4045 C CA . LYS A 1 536 ? -16.766 -7.48 -37.719 1 97.5 536 LYS A CA 1
ATOM 4046 C C . LYS A 1 536 ? -18.141 -6.883 -37.469 1 97.5 536 LYS A C 1
ATOM 4048 O O . LYS A 1 536 ? -18.266 -5.824 -36.844 1 97.5 536 LYS A O 1
ATOM 4053 N N . GLU A 1 537 ? -19.141 -7.57 -37.969 1 97.81 537 GLU A N 1
ATOM 4054 C CA . GLU A 1 537 ? -20.516 -7.121 -37.75 1 97.81 537 GLU A CA 1
ATOM 4055 C C . GLU A 1 537 ? -20.875 -7.113 -36.281 1 97.81 537 GLU A C 1
ATOM 4057 O O . GLU A 1 537 ? -21.5 -6.18 -35.781 1 97.81 537 GLU A O 1
ATOM 4062 N N . ARG A 1 538 ? -20.422 -8.203 -35.625 1 98 538 ARG A N 1
ATOM 4063 C CA . ARG A 1 538 ? -20.688 -8.289 -34.188 1 98 538 ARG A CA 1
ATOM 4064 C C . ARG A 1 538 ? -19.953 -7.176 -33.438 1 98 538 ARG A C 1
ATOM 4066 O O . ARG A 1 538 ? -20.5 -6.617 -32.469 1 98 538 ARG A O 1
ATOM 4073 N N . ARG A 1 539 ? -18.797 -6.84 -33.844 1 97.44 539 ARG A N 1
ATOM 4074 C CA . ARG A 1 539 ? -17.984 -5.789 -33.219 1 97.44 539 ARG A CA 1
ATOM 4075 C C . ARG A 1 539 ? -18.641 -4.426 -33.375 1 97.44 539 ARG A C 1
ATOM 4077 O O . ARG A 1 539 ? -18.625 -3.604 -32.469 1 97.44 539 ARG A O 1
ATOM 4084 N N . GLU A 1 540 ? -19.172 -4.16 -34.5 1 97.12 540 GLU A N 1
ATOM 4085 C CA . GLU A 1 540 ? -19.844 -2.893 -34.75 1 97.12 540 GLU A CA 1
ATOM 4086 C C . GLU A 1 540 ? -21.062 -2.703 -33.844 1 97.12 540 GLU A C 1
ATOM 4088 O O . GLU A 1 540 ? -21.406 -1.572 -33.5 1 97.12 540 GLU A O 1
ATOM 4093 N N . LYS A 1 541 ? -21.609 -3.822 -33.469 1 96.88 541 LYS A N 1
ATOM 4094 C CA . LYS A 1 541 ? -22.797 -3.764 -32.625 1 96.88 541 LYS A CA 1
ATOM 4095 C C . LYS A 1 541 ? -22.422 -3.756 -31.156 1 96.88 541 LYS A C 1
ATOM 4097 O O . LYS A 1 541 ? -23.234 -3.383 -30.297 1 96.88 541 LYS A O 1
ATOM 4102 N N . TRP A 1 542 ? -21.219 -4.188 -30.828 1 96.75 542 TRP A N 1
ATOM 4103 C CA . TRP A 1 542 ? -20.75 -4.293 -29.453 1 96.75 542 TRP A CA 1
ATOM 4104 C C . TRP A 1 542 ? -20.609 -2.912 -28.812 1 96.75 542 TRP A C 1
ATOM 4106 O O . TRP A 1 542 ? -20.125 -1.977 -29.453 1 96.75 542 TRP A O 1
ATOM 4116 N N . GLN A 1 543 ? -21.062 -2.723 -27.594 1 95.56 543 GLN A N 1
ATOM 4117 C CA . GLN A 1 543 ? -20.906 -1.498 -26.828 1 95.56 543 GLN A CA 1
ATOM 4118 C C . GLN A 1 543 ? -20.188 -1.776 -25.5 1 95.56 543 GLN A C 1
ATOM 4120 O O . GLN A 1 543 ? -20.469 -2.779 -24.844 1 95.56 543 GLN A O 1
ATOM 4125 N N . PRO A 1 544 ? -19.297 -0.869 -25.203 1 93.44 544 PRO A N 1
ATOM 4126 C CA . PRO A 1 544 ? -18.641 -1.05 -23.906 1 93.44 544 PRO A CA 1
ATOM 4127 C C . PRO A 1 544 ? -19.625 -1.005 -22.734 1 93.44 544 PRO A C 1
ATOM 4129 O O . PRO A 1 544 ? -20.562 -0.209 -22.734 1 93.44 544 PRO A O 1
ATOM 4132 N N . ARG A 1 545 ? -19.438 -1.886 -21.812 1 91.75 545 ARG A N 1
ATOM 4133 C CA . ARG A 1 545 ? -20.219 -1.856 -20.578 1 91.75 545 ARG A CA 1
ATOM 4134 C C . ARG A 1 545 ? -19.688 -0.808 -19.609 1 91.75 545 ARG A C 1
ATOM 4136 O O . ARG A 1 545 ? -18.484 -0.489 -19.641 1 91.75 545 ARG A O 1
ATOM 4143 N N . PRO A 1 546 ? -20.609 -0.286 -18.797 1 90.12 546 PRO A N 1
ATOM 4144 C CA . PRO A 1 546 ? -20.109 0.592 -17.734 1 90.12 546 PRO A CA 1
ATOM 4145 C C . PRO A 1 546 ? -19.156 -0.125 -16.781 1 90.12 546 PRO A C 1
ATOM 4147 O O . PRO A 1 546 ? -19.312 -1.325 -16.531 1 90.12 546 PRO A O 1
ATOM 4150 N N . SER A 1 547 ? -18.297 0.661 -16.266 1 88.88 547 SER A N 1
ATOM 4151 C CA . SER A 1 547 ? -17.344 0.091 -15.32 1 88.88 547 SER A CA 1
ATOM 4152 C C . SER A 1 547 ? -18.047 -0.479 -14.102 1 88.88 547 SER A C 1
ATOM 4154 O O . SER A 1 547 ? -19 0.126 -13.578 1 88.88 547 SER A O 1
ATOM 4156 N N . LYS A 1 548 ? -17.641 -1.647 -13.703 1 90.88 548 LYS A N 1
ATOM 4157 C CA . LYS A 1 548 ? -18.188 -2.316 -12.531 1 90.88 548 LYS A CA 1
ATOM 4158 C C . LYS A 1 548 ? -17.906 -1.522 -11.258 1 90.88 548 LYS A C 1
ATOM 4160 O O . LYS A 1 548 ? -18.719 -1.536 -10.328 1 90.88 548 LYS A O 1
ATOM 4165 N N . TYR A 1 549 ? -16.812 -0.844 -11.219 1 93.88 549 TYR A N 1
ATOM 4166 C CA . TYR A 1 549 ? -16.375 -0.116 -10.031 1 93.88 549 TYR A CA 1
ATOM 4167 C C . TYR A 1 549 ? -16.391 1.388 -10.281 1 93.88 549 TYR A C 1
ATOM 4169 O O . TYR A 1 549 ? -15.805 1.869 -11.258 1 93.88 549 TYR A O 1
ATOM 4177 N N . GLN A 1 550 ? -16.969 2.123 -9.336 1 93.06 550 GLN A N 1
ATOM 4178 C CA . GLN A 1 550 ? -17.141 3.561 -9.516 1 93.06 550 GLN A CA 1
ATOM 4179 C C . GLN A 1 550 ? -16.219 4.344 -8.586 1 93.06 550 GLN A C 1
ATOM 4181 O O . GLN A 1 550 ? -16.125 5.57 -8.688 1 93.06 550 GLN A O 1
ATOM 4186 N N . SER A 1 551 ? -15.602 3.66 -7.703 1 93.81 551 SER A N 1
ATOM 4187 C CA . SER A 1 551 ? -14.688 4.312 -6.766 1 93.81 551 SER A CA 1
ATOM 4188 C C . SER A 1 551 ? -13.656 3.328 -6.227 1 93.81 551 SER A C 1
ATOM 4190 O O . SER A 1 551 ? -13.766 2.121 -6.457 1 93.81 551 SER A O 1
ATOM 4192 N N . GLY A 1 552 ? -12.602 3.908 -5.633 1 95.81 552 GLY A N 1
ATOM 4193 C CA . GLY A 1 552 ? -11.625 3.088 -4.934 1 95.81 552 GLY A CA 1
ATOM 4194 C C . GLY A 1 552 ? -10.555 2.529 -5.852 1 95.81 552 GLY A C 1
ATOM 4195 O O . GLY A 1 552 ? -10.422 2.959 -6.996 1 95.81 552 GLY A O 1
ATOM 4196 N N . VAL A 1 553 ? -9.789 1.633 -5.352 1 97.81 553 VAL A N 1
ATOM 4197 C CA . VAL A 1 553 ? -8.586 1.139 -6.008 1 97.81 553 VAL A CA 1
ATOM 4198 C C . VAL A 1 553 ? -8.969 0.262 -7.199 1 97.81 553 VAL A C 1
ATOM 4200 O O . VAL A 1 553 ? -8.266 0.24 -8.211 1 97.81 553 VAL A O 1
ATOM 4203 N N . LEU A 1 554 ? -10.141 -0.447 -7.152 1 97.62 554 LEU A N 1
ATOM 4204 C CA . LEU A 1 554 ? -10.562 -1.295 -8.266 1 97.62 554 LEU A CA 1
ATOM 4205 C C . LEU A 1 554 ? -10.953 -0.453 -9.469 1 97.62 554 LEU A C 1
ATOM 4207 O O . LEU A 1 554 ? -10.766 -0.873 -10.617 1 97.62 554 LEU A O 1
ATOM 4211 N N . LYS A 1 555 ? -11.516 0.774 -9.203 1 97.12 555 LYS A N 1
ATOM 4212 C CA . LYS A 1 555 ? -11.781 1.693 -10.305 1 97.12 555 LYS A CA 1
ATOM 4213 C C . LYS A 1 555 ? -10.492 2.09 -11.016 1 97.12 555 LYS A C 1
ATOM 4215 O O . LYS A 1 555 ? -10.398 2.018 -12.242 1 97.12 555 LYS A O 1
ATOM 4220 N N . ILE A 1 556 ? -9.523 2.492 -10.219 1 97.25 556 ILE A N 1
ATOM 4221 C CA . ILE A 1 556 ? -8.234 2.918 -10.773 1 97.25 556 ILE A CA 1
ATOM 4222 C C . ILE A 1 556 ? -7.609 1.771 -11.562 1 97.25 556 ILE A C 1
ATOM 4224 O O . ILE A 1 556 ? -7.133 1.967 -12.68 1 97.25 556 ILE A O 1
ATOM 4228 N N . PHE A 1 557 ? -7.633 0.587 -11.023 1 97.69 557 PHE A N 1
ATOM 4229 C CA . PHE A 1 557 ? -7.055 -0.591 -11.656 1 97.69 557 PHE A CA 1
ATOM 4230 C C . PHE A 1 557 ? -7.758 -0.899 -12.969 1 97.69 557 PHE A C 1
ATOM 4232 O O . PHE A 1 557 ? -7.105 -1.134 -13.992 1 97.69 557 PHE A O 1
ATOM 4239 N N . SER A 1 558 ? -9.086 -0.906 -12.945 1 96.31 558 SER A N 1
ATOM 4240 C CA . SER A 1 558 ? -9.883 -1.212 -14.133 1 96.31 558 SER A CA 1
ATOM 4241 C C . SER A 1 558 ? -9.586 -0.238 -15.266 1 96.31 558 SER A C 1
ATOM 4243 O O . SER A 1 558 ? -9.641 -0.609 -16.438 1 96.31 558 SER A O 1
ATOM 4245 N N . GLU A 1 559 ? -9.211 0.951 -14.922 1 95.81 559 GLU A N 1
ATOM 4246 C CA . GLU A 1 559 ? -8.992 1.983 -15.93 1 95.81 559 GLU A CA 1
ATOM 4247 C C . GLU A 1 559 ? -7.555 1.959 -16.438 1 95.81 559 GLU A C 1
ATOM 4249 O O . GLU A 1 559 ? -7.273 2.455 -17.531 1 95.81 559 GLU A O 1
ATOM 4254 N N . ARG A 1 560 ? -6.637 1.268 -15.672 1 96.38 560 ARG A N 1
ATOM 4255 C CA . ARG A 1 560 ? -5.23 1.472 -16 1 96.38 560 ARG A CA 1
ATOM 4256 C C . ARG A 1 560 ? -4.551 0.151 -16.359 1 96.38 560 ARG A C 1
ATOM 4258 O O . ARG A 1 560 ? -3.461 0.141 -16.922 1 96.38 560 ARG A O 1
ATOM 4265 N N . ALA A 1 561 ? -5.152 -0.937 -16.062 1 97.06 561 ALA A N 1
ATOM 4266 C CA . ALA A 1 561 ? -4.508 -2.238 -16.219 1 97.06 561 ALA A CA 1
ATOM 4267 C C . ALA A 1 561 ? -4.242 -2.531 -17.703 1 97.06 561 ALA A C 1
ATOM 4269 O O . ALA A 1 561 ? -5.062 -2.205 -18.562 1 97.06 561 ALA A O 1
ATOM 4270 N N . VAL A 1 562 ? -3.143 -3.131 -18 1 96.5 562 VAL A N 1
ATOM 4271 C CA . VAL A 1 562 ? -2.846 -3.609 -19.344 1 96.5 562 VAL A CA 1
ATOM 4272 C C . VAL A 1 562 ? -3.5 -4.973 -19.562 1 96.5 562 VAL A C 1
ATOM 4274 O O . VAL A 1 562 ? -4.102 -5.535 -18.641 1 96.5 562 VAL A O 1
ATOM 4277 N N . SER A 1 563 ? -3.418 -5.457 -20.766 1 95.56 563 SER A N 1
ATOM 4278 C CA . SER A 1 563 ? -4.047 -6.723 -21.125 1 95.56 563 SER A CA 1
ATOM 4279 C C . SER A 1 563 ? -3.488 -7.875 -20.297 1 95.56 563 SER A C 1
ATOM 4281 O O . SER A 1 563 ? -2.352 -7.812 -19.812 1 95.56 563 SER A O 1
ATOM 4283 N N . PRO A 1 564 ? -4.25 -8.938 -20.094 1 95.06 564 PRO A N 1
ATOM 4284 C CA . PRO A 1 564 ? -3.791 -10.086 -19.312 1 95.06 564 PRO A CA 1
ATOM 4285 C C . PRO A 1 564 ? -2.455 -10.641 -19.812 1 95.06 564 PRO A C 1
ATOM 4287 O O . PRO A 1 564 ? -1.543 -10.867 -19 1 95.06 564 PRO A O 1
ATOM 4290 N N . MET A 1 565 ? -2.277 -10.781 -21.078 1 94.81 565 MET A N 1
ATOM 4291 C CA . MET A 1 565 ? -1.076 -11.406 -21.625 1 94.81 565 MET A CA 1
ATOM 4292 C C . MET A 1 565 ? 0.13 -10.484 -21.484 1 94.81 565 MET A C 1
ATOM 4294 O O . MET A 1 565 ? 1.273 -10.93 -21.578 1 94.81 565 MET A O 1
ATOM 4298 N N . LYS A 1 566 ? -0.118 -9.234 -21.203 1 94.94 566 LYS A N 1
ATOM 4299 C CA . LYS A 1 566 ? 0.967 -8.289 -20.969 1 94.94 566 LYS A CA 1
ATOM 4300 C C . LYS A 1 566 ? 1.354 -8.266 -19.484 1 94.94 566 LYS A C 1
ATOM 4302 O O . LYS A 1 566 ? 2.377 -7.688 -19.125 1 94.94 566 LYS A O 1
ATOM 4307 N N . GLY A 1 567 ? 0.504 -8.844 -18.672 1 95.56 567 GLY A N 1
ATOM 4308 C CA . GLY A 1 567 ? 0.856 -8.969 -17.266 1 95.56 567 GLY A CA 1
ATOM 4309 C C . GLY A 1 567 ? -0.161 -8.328 -16.344 1 95.56 567 GLY A C 1
ATOM 4310 O O . GLY A 1 567 ? -0.016 -8.383 -15.117 1 95.56 567 GLY A O 1
ATOM 4311 N N . GLY A 1 568 ? -1.185 -7.625 -16.859 1 96.88 568 GLY A N 1
ATOM 4312 C CA . GLY A 1 568 ? -2.27 -7.059 -16.078 1 96.88 568 GLY A CA 1
ATOM 4313 C C . GLY A 1 568 ? -1.801 -6.035 -15.062 1 96.88 568 GLY A C 1
ATOM 4314 O O . GLY A 1 568 ? -2.438 -5.844 -14.031 1 96.88 568 GLY A O 1
ATOM 4315 N N . TYR A 1 569 ? -0.61 -5.438 -15.195 1 97.62 569 TYR A N 1
ATOM 4316 C CA . TYR A 1 569 ? -0.139 -4.398 -14.289 1 97.62 569 TYR A CA 1
ATOM 4317 C C . TYR A 1 569 ? -0.74 -3.045 -14.656 1 97.62 569 TYR A C 1
ATOM 4319 O O . TYR A 1 569 ? -1.293 -2.877 -15.742 1 97.62 569 TYR A O 1
ATOM 4327 N N . MET A 1 570 ? -0.666 -2.078 -13.773 1 96.44 570 MET A N 1
ATOM 4328 C CA . MET A 1 570 ? -1.173 -0.731 -14.016 1 96.44 570 MET A CA 1
ATOM 4329 C C . MET A 1 570 ? -0.149 0.106 -14.773 1 96.44 570 MET A C 1
ATOM 4331 O O . MET A 1 570 ? 1.012 0.193 -14.367 1 96.44 570 MET A O 1
ATOM 4335 N N . GLU A 1 571 ? -0.636 0.747 -15.852 1 91.12 571 GLU A N 1
ATOM 4336 C CA . GLU A 1 571 ? 0.239 1.617 -16.625 1 91.12 571 GLU A CA 1
ATOM 4337 C C . GLU A 1 571 ? -0.131 3.086 -16.438 1 91.12 571 GLU A C 1
ATOM 4339 O O . GLU A 1 571 ? -1.302 3.455 -16.547 1 91.12 571 GLU A O 1
ATOM 4344 N N . MET B 1 1 ? -22.969 -11.719 11.859 1 88.56 1 MET B N 1
ATOM 4345 C CA . MET B 1 1 ? -21.594 -11.227 11.734 1 88.56 1 MET B CA 1
ATOM 4346 C C . MET B 1 1 ? -21.031 -11.531 10.352 1 88.56 1 MET B C 1
ATOM 4348 O O . MET B 1 1 ? -21.109 -12.664 9.875 1 88.56 1 MET B O 1
ATOM 4352 N N . VAL B 1 2 ? -20.484 -10.516 9.711 1 89.94 2 VAL B N 1
ATOM 4353 C CA . VAL B 1 2 ? -19.953 -10.617 8.352 1 89.94 2 VAL B CA 1
ATOM 4354 C C . VAL B 1 2 ? -18.906 -11.734 8.281 1 89.94 2 VAL B C 1
ATOM 4356 O O . VAL B 1 2 ? -18.891 -12.523 7.332 1 89.94 2 VAL B O 1
ATOM 4359 N N . SER B 1 3 ? -18.109 -11.859 9.312 1 91.19 3 SER B N 1
ATOM 4360 C CA . SER B 1 3 ? -17.047 -12.859 9.352 1 91.19 3 SER B CA 1
ATOM 4361 C C . SER B 1 3 ? -17.609 -14.273 9.352 1 91.19 3 SER B C 1
ATOM 4363 O O . SER B 1 3 ? -17.062 -15.172 8.703 1 91.19 3 SER B O 1
ATOM 4365 N N . GLN B 1 4 ? -18.719 -14.5 10.016 1 91.31 4 GLN B N 1
ATOM 4366 C CA . GLN B 1 4 ? -19.328 -15.82 10.078 1 91.31 4 GLN B CA 1
ATOM 4367 C C . GLN B 1 4 ? -20 -16.188 8.758 1 91.31 4 GLN B C 1
ATOM 4369 O O . GLN B 1 4 ? -19.969 -17.344 8.344 1 91.31 4 GLN B O 1
ATOM 4374 N N . ASP B 1 5 ? -20.562 -15.234 8.109 1 91.06 5 ASP B N 1
ATOM 4375 C CA . ASP B 1 5 ? -21.25 -15.477 6.848 1 91.06 5 ASP B CA 1
ATOM 4376 C C . ASP B 1 5 ? -20.266 -15.922 5.766 1 91.06 5 ASP B C 1
ATOM 4378 O O . ASP B 1 5 ? -20.594 -16.797 4.957 1 91.06 5 ASP B O 1
ATOM 4382 N N . ILE B 1 6 ? -19.141 -15.391 5.812 1 87.75 6 ILE B N 1
ATOM 4383 C CA . ILE B 1 6 ? -18.156 -15.703 4.777 1 87.75 6 ILE B CA 1
ATOM 4384 C C . ILE B 1 6 ? -17.594 -17.109 5 1 87.75 6 ILE B C 1
ATOM 4386 O O . ILE B 1 6 ? -17.281 -17.812 4.039 1 87.75 6 ILE B O 1
ATOM 4390 N N . ARG B 1 7 ? -17.5 -17.547 6.262 1 88.25 7 ARG B N 1
ATOM 4391 C CA . ARG B 1 7 ? -17.016 -18.891 6.574 1 88.25 7 ARG B CA 1
ATOM 4392 C C . ARG B 1 7 ? -17.906 -19.953 5.957 1 88.25 7 ARG B C 1
ATOM 4394 O O . ARG B 1 7 ? -17.438 -21.031 5.605 1 88.25 7 ARG B O 1
ATOM 4401 N N . LYS B 1 8 ? -19.141 -19.578 5.773 1 83.81 8 LYS B N 1
ATOM 4402 C CA . LYS B 1 8 ? -20.094 -20.5 5.164 1 83.81 8 LYS B CA 1
ATOM 4403 C C . LYS B 1 8 ? -19.891 -20.578 3.654 1 83.81 8 LYS B C 1
ATOM 4405 O O . LYS B 1 8 ? -20.172 -21.625 3.045 1 83.81 8 LYS B O 1
ATOM 4410 N N . LEU B 1 9 ? -19.406 -19.516 3.125 1 82.88 9 LEU B N 1
ATOM 4411 C CA . LEU B 1 9 ? -19.297 -19.406 1.676 1 82.88 9 LEU B CA 1
ATOM 4412 C C . LEU B 1 9 ? -17.953 -19.953 1.193 1 82.88 9 LEU B C 1
ATOM 4414 O O . LEU B 1 9 ? -17.859 -20.469 0.082 1 82.88 9 LEU B O 1
ATOM 4418 N N . ALA B 1 10 ? -16.953 -19.797 1.987 1 86.44 10 ALA B N 1
ATOM 4419 C CA . ALA B 1 10 ? -15.602 -20.172 1.59 1 86.44 10 ALA B CA 1
ATOM 4420 C C . ALA B 1 10 ? -15.039 -21.25 2.504 1 86.44 10 ALA B C 1
ATOM 4422 O O . ALA B 1 10 ? -14.508 -20.953 3.578 1 86.44 10 ALA B O 1
ATOM 4423 N N . PRO B 1 11 ? -15.047 -22.453 2.037 1 88.31 11 PRO B N 1
ATOM 4424 C CA . PRO B 1 11 ? -14.625 -23.562 2.898 1 88.31 11 PRO B CA 1
ATOM 4425 C C . PRO B 1 11 ? -13.148 -23.5 3.27 1 88.31 11 PRO B C 1
ATOM 4427 O O . PRO B 1 11 ? -12.719 -24.125 4.238 1 88.31 11 PRO B O 1
ATOM 4430 N N . GLU B 1 12 ? -12.32 -22.734 2.537 1 91.56 12 GLU B N 1
ATOM 4431 C CA . GLU B 1 12 ? -10.883 -22.656 2.787 1 91.56 12 GLU B CA 1
ATOM 4432 C C . GLU B 1 12 ? -10.586 -21.688 3.934 1 91.56 12 GLU B C 1
ATOM 4434 O O . GLU B 1 12 ? -9.477 -21.672 4.465 1 91.56 12 GLU B O 1
ATOM 4439 N N . MET B 1 13 ? -11.586 -20.922 4.371 1 93.38 13 MET B N 1
ATOM 4440 C CA . MET B 1 13 ? -11.383 -19.906 5.398 1 93.38 13 MET B CA 1
ATOM 4441 C C . MET B 1 13 ? -10.875 -20.531 6.691 1 93.38 13 MET B C 1
ATOM 4443 O O . MET B 1 13 ? -9.883 -20.062 7.262 1 93.38 13 MET B O 1
ATOM 4447 N N . ASP B 1 14 ? -11.523 -21.578 7.117 1 95.06 14 ASP B N 1
ATOM 4448 C CA . ASP B 1 14 ? -11.219 -22.188 8.414 1 95.06 14 ASP B CA 1
ATOM 4449 C C . ASP B 1 14 ? -9.812 -22.781 8.422 1 95.06 14 ASP B C 1
ATOM 4451 O O . ASP B 1 14 ? -9.016 -22.484 9.312 1 95.06 14 ASP B O 1
ATOM 4455 N N . PRO B 1 15 ? -9.43 -23.609 7.414 1 96.12 15 PRO B N 1
ATOM 4456 C CA . PRO B 1 15 ? -8.07 -24.156 7.406 1 96.12 15 PRO B CA 1
ATOM 4457 C C . PRO B 1 15 ? -7 -23.062 7.395 1 96.12 15 PRO B C 1
ATOM 4459 O O . PRO B 1 15 ? -5.973 -23.188 8.062 1 96.12 15 PRO B O 1
ATOM 4462 N N . LEU B 1 16 ? -7.195 -22.062 6.699 1 96.31 16 LEU B N 1
ATOM 4463 C CA . LEU B 1 16 ? -6.207 -20.984 6.578 1 96.31 16 LEU B CA 1
ATOM 4464 C C . LEU B 1 16 ? -6.074 -20.219 7.883 1 96.31 16 LEU B C 1
ATOM 4466 O O . LEU B 1 16 ? -4.965 -19.891 8.305 1 96.31 16 LEU B O 1
ATOM 4470 N N . ARG B 1 17 ? -7.25 -19.922 8.492 1 96.25 17 ARG B N 1
ATOM 4471 C CA . ARG B 1 17 ? -7.188 -19.266 9.797 1 96.25 17 ARG B CA 1
ATOM 4472 C C . ARG B 1 17 ? -6.453 -20.141 10.812 1 96.25 17 ARG B C 1
ATOM 4474 O O . ARG B 1 17 ? -5.629 -19.656 11.578 1 96.25 17 ARG B O 1
ATOM 4481 N N . MET B 1 18 ? -6.703 -21.375 10.773 1 95.81 18 MET B N 1
ATOM 4482 C CA . MET B 1 18 ? -6.07 -22.297 11.719 1 95.81 18 MET B CA 1
ATOM 4483 C C . MET B 1 18 ? -4.578 -22.422 11.43 1 95.81 18 MET B C 1
ATOM 4485 O O . MET B 1 18 ? -3.773 -22.578 12.352 1 95.81 18 MET B O 1
ATOM 4489 N N . GLY B 1 19 ? -4.184 -22.375 10.18 1 95.62 19 GLY B N 1
ATOM 4490 C CA . GLY B 1 19 ? -2.785 -22.422 9.789 1 95.62 19 GLY B CA 1
ATOM 4491 C C . GLY B 1 19 ? -1.974 -21.266 10.336 1 95.62 19 GLY B C 1
ATOM 4492 O O . GLY B 1 19 ? -0.753 -21.359 10.477 1 95.62 19 GLY B O 1
ATOM 4493 N N . MET B 1 20 ? -2.656 -20.188 10.711 1 94.75 20 MET B N 1
ATOM 4494 C CA . MET B 1 20 ? -1.981 -19.031 11.266 1 94.75 20 MET B CA 1
ATOM 4495 C C . MET B 1 20 ? -1.888 -19.125 12.781 1 94.75 20 MET B C 1
ATOM 4497 O O . MET B 1 20 ? -1.347 -18.234 13.438 1 94.75 20 MET B O 1
ATOM 4501 N N . GLY B 1 21 ? -2.467 -20.172 13.273 1 94.44 21 GLY B N 1
ATOM 4502 C CA . GLY B 1 21 ? -2.357 -20.375 14.711 1 94.44 21 GLY B CA 1
ATOM 4503 C C . GLY B 1 21 ? -3.674 -20.188 15.445 1 94.44 21 GLY B C 1
ATOM 4504 O O . GLY B 1 21 ? -3.717 -20.234 16.672 1 94.44 21 GLY B O 1
ATOM 4505 N N . TRP B 1 22 ? -4.793 -19.953 14.688 1 96.31 22 TRP B N 1
ATOM 4506 C CA . TRP B 1 22 ? -6.102 -19.859 15.328 1 96.31 22 TRP B CA 1
ATOM 4507 C C . TRP B 1 22 ? -6.566 -21.219 15.828 1 96.31 22 TRP B C 1
ATOM 4509 O O . TRP B 1 22 ? -6.297 -22.25 15.195 1 96.31 22 TRP B O 1
ATOM 4519 N N . LYS B 1 23 ? -7.285 -21.234 16.922 1 96.56 23 LYS B N 1
ATOM 4520 C CA . LYS B 1 23 ? -7.938 -22.438 17.438 1 96.56 23 LYS B CA 1
ATOM 4521 C C . LYS B 1 23 ? -9.367 -22.562 16.922 1 96.56 23 LYS B C 1
ATOM 4523 O O . LYS B 1 23 ? -9.93 -21.578 16.406 1 96.56 23 LYS B O 1
ATOM 4528 N N . VAL B 1 24 ? -9.891 -23.719 16.984 1 95.88 24 VAL B N 1
ATOM 4529 C CA . VAL B 1 24 ? -11.25 -23.984 16.516 1 95.88 24 VAL B CA 1
ATOM 4530 C C . VAL B 1 24 ? -12.219 -23 17.172 1 95.88 24 VAL B C 1
ATOM 4532 O O . VAL B 1 24 ? -13.102 -22.453 16.516 1 95.88 24 VAL B O 1
ATOM 4535 N N . GLU B 1 25 ? -11.984 -22.688 18.469 1 96.44 25 GLU B N 1
ATOM 4536 C CA . GLU B 1 25 ? -12.875 -21.812 19.219 1 96.44 25 GLU B CA 1
ATOM 4537 C C . GLU B 1 25 ? -12.797 -20.375 18.719 1 96.44 25 GLU B C 1
ATOM 4539 O O . GLU B 1 25 ? -13.758 -19.625 18.828 1 96.44 25 GLU B O 1
ATOM 4544 N N . ASP B 1 26 ? -11.68 -20.016 18.172 1 96.88 26 ASP B N 1
ATOM 4545 C CA . ASP B 1 26 ? -11.477 -18.656 17.688 1 96.88 26 ASP B CA 1
ATOM 4546 C C . ASP B 1 26 ? -12.328 -18.391 16.453 1 96.88 26 ASP B C 1
ATOM 4548 O O . ASP B 1 26 ? -12.711 -17.234 16.203 1 96.88 26 ASP B O 1
ATOM 4552 N N . LEU B 1 27 ? -12.633 -19.422 15.68 1 95.56 27 LEU B N 1
ATOM 4553 C CA . LEU B 1 27 ? -13.289 -19.297 14.383 1 95.56 27 LEU B CA 1
ATOM 4554 C C . LEU B 1 27 ? -14.68 -18.688 14.531 1 95.56 27 LEU B C 1
ATOM 4556 O O . LEU B 1 27 ? -15.156 -17.984 13.641 1 95.56 27 LEU B O 1
ATOM 4560 N N . SER B 1 28 ? -15.367 -18.906 15.648 1 95.25 28 SER B N 1
ATOM 4561 C CA . SER B 1 28 ? -16.75 -18.469 15.828 1 95.25 28 SER B CA 1
ATOM 4562 C C . SER B 1 28 ? -16.812 -17.109 16.5 1 95.25 28 SER B C 1
ATOM 4564 O O . SER B 1 28 ? -17.891 -16.516 16.625 1 95.25 28 SER B O 1
ATOM 4566 N N . LYS B 1 29 ? -15.688 -16.578 16.969 1 97.12 29 LYS B N 1
ATOM 4567 C CA . LYS B 1 29 ? -15.641 -15.289 17.656 1 97.12 29 LYS B CA 1
ATOM 4568 C C . LYS B 1 29 ? -15.805 -14.141 16.672 1 97.12 29 LYS B C 1
ATOM 4570 O O . LYS B 1 29 ? -15.625 -14.32 15.461 1 97.12 29 LYS B O 1
ATOM 4575 N N . MET B 1 30 ? -16.203 -12.961 17.25 1 97.38 30 MET B N 1
ATOM 4576 C CA . MET B 1 30 ? -16.141 -11.734 16.453 1 97.38 30 MET B CA 1
ATOM 4577 C C . MET B 1 30 ? -14.719 -11.445 16 1 97.38 30 MET B C 1
ATOM 4579 O O . MET B 1 30 ? -13.781 -11.508 16.797 1 97.38 30 MET B O 1
ATOM 4583 N N . GLN B 1 31 ? -14.555 -11.195 14.758 1 97.94 31 GLN B N 1
ATOM 4584 C CA . GLN B 1 31 ? -13.227 -11.016 14.188 1 97.94 31 GLN B CA 1
ATOM 4585 C C . GLN B 1 31 ? -12.961 -9.547 13.867 1 97.94 31 GLN B C 1
ATOM 4587 O O . GLN B 1 31 ? -13.742 -8.914 13.148 1 97.94 31 GLN B O 1
ATOM 4592 N N . ILE B 1 32 ? -11.844 -8.984 14.391 1 98.75 32 ILE B N 1
ATOM 4593 C CA . ILE B 1 32 ? -11.539 -7.562 14.312 1 98.75 32 ILE B CA 1
ATOM 4594 C C . ILE B 1 32 ? -10.219 -7.352 13.586 1 98.75 32 ILE B C 1
ATOM 4596 O O . ILE B 1 32 ? -9.227 -8.016 13.883 1 98.75 32 ILE B O 1
ATOM 4600 N N . MET B 1 33 ? -10.195 -6.48 12.586 1 98.69 33 MET B N 1
ATOM 4601 C CA . MET B 1 33 ? -8.953 -6.082 11.922 1 98.69 33 MET B CA 1
ATOM 4602 C C . MET B 1 33 ? -8.242 -4.992 12.719 1 98.69 33 MET B C 1
ATOM 4604 O O . MET B 1 33 ? -8.852 -3.984 13.078 1 98.69 33 MET B O 1
ATOM 4608 N N . VAL B 1 34 ? -7.02 -5.164 13.094 1 98.94 34 VAL B N 1
ATOM 4609 C CA . VAL B 1 34 ? -6.172 -4.129 13.672 1 98.94 34 VAL B CA 1
ATOM 4610 C C . VAL B 1 34 ? -5.125 -3.688 12.656 1 98.94 34 VAL B C 1
ATOM 4612 O O . VAL B 1 34 ? -4.145 -4.398 12.414 1 98.94 34 VAL B O 1
ATOM 4615 N N . GLU B 1 35 ? -5.355 -2.547 12.039 1 98.81 35 GLU B N 1
ATOM 4616 C CA . GLU B 1 35 ? -4.535 -2 10.961 1 98.81 35 GLU B CA 1
ATOM 4617 C C . GLU B 1 35 ? -3.617 -0.896 11.477 1 98.81 35 GLU B C 1
ATOM 4619 O O . GLU B 1 35 ? -4.059 -0.001 12.195 1 98.81 35 GLU B O 1
ATOM 4624 N N . SER B 1 36 ? -2.283 -0.958 11.133 1 98.88 36 SER B N 1
ATOM 4625 C CA . SER B 1 36 ? -1.342 0.037 11.633 1 98.88 36 SER B CA 1
ATOM 4626 C C . SER B 1 36 ? -0.309 0.404 10.578 1 98.88 36 SER B C 1
ATOM 4628 O O . SER B 1 36 ? -0.061 -0.369 9.648 1 98.88 36 SER B O 1
ATOM 4630 N N . THR B 1 37 ? 0.227 1.576 10.688 1 98.81 37 THR B N 1
ATOM 4631 C CA . THR B 1 37 ? 1.323 1.998 9.82 1 98.81 37 THR B CA 1
ATOM 4632 C C . THR B 1 37 ? 2.672 1.697 10.469 1 98.81 37 THR B C 1
ATOM 4634 O O . THR B 1 37 ? 3.689 2.283 10.102 1 98.81 37 THR B O 1
ATOM 4637 N N . PHE B 1 38 ? 2.736 0.731 11.445 1 98.62 38 PHE B N 1
ATOM 4638 C CA . PHE B 1 38 ? 3.949 0.333 12.148 1 98.62 38 PHE B CA 1
ATOM 4639 C C . PHE B 1 38 ? 5.07 0.024 11.164 1 98.62 38 PHE B C 1
ATOM 4641 O O . PHE B 1 38 ? 4.832 -0.583 10.117 1 98.62 38 PHE B O 1
ATOM 4648 N N . GLY B 1 39 ? 6.262 0.418 11.508 1 98.5 39 GLY B N 1
ATOM 4649 C CA . GLY B 1 39 ? 7.543 0.153 10.875 1 98.5 39 GLY B CA 1
ATOM 4650 C C . GLY B 1 39 ? 8.656 1.057 11.375 1 98.5 39 GLY B C 1
ATOM 4651 O O . GLY B 1 39 ? 8.391 2.07 12.023 1 98.5 39 GLY B O 1
ATOM 4652 N N . ASP B 1 40 ? 9.867 0.713 11.047 1 97.81 40 ASP B N 1
ATOM 4653 C CA . ASP B 1 40 ? 11.031 1.5 11.461 1 97.81 40 ASP B CA 1
ATOM 4654 C C . ASP B 1 40 ? 11.312 2.625 10.469 1 97.81 40 ASP B C 1
ATOM 4656 O O . ASP B 1 40 ? 12.445 2.811 10.039 1 97.81 40 ASP B O 1
ATOM 4660 N N . SER B 1 41 ? 10.234 3.309 10.086 1 97.38 41 SER B N 1
ATOM 4661 C CA . SER B 1 41 ? 10.391 4.371 9.102 1 97.38 41 SER B CA 1
ATOM 4662 C C . SER B 1 41 ? 10.797 5.684 9.758 1 97.38 41 SER B C 1
ATOM 4664 O O . SER B 1 41 ? 11.586 6.453 9.195 1 97.38 41 SER B O 1
ATOM 4666 N N . HIS B 1 42 ? 10.227 6.016 10.898 1 97.12 42 HIS B N 1
ATOM 4667 C CA . HIS B 1 42 ? 10.43 7.25 11.656 1 97.12 42 HIS B CA 1
ATOM 4668 C C . HIS B 1 42 ? 9.828 7.148 13.047 1 97.12 42 HIS B C 1
ATOM 4670 O O . HIS B 1 42 ? 9.125 6.18 13.359 1 97.12 42 HIS B O 1
ATOM 4676 N N . PRO B 1 43 ? 10.078 8.102 13.914 1 97.19 43 PRO B N 1
ATOM 4677 C CA . PRO B 1 43 ? 9.633 7.992 15.305 1 97.19 43 PRO B CA 1
ATOM 4678 C C . PRO B 1 43 ? 8.109 8.008 15.445 1 97.19 43 PRO B C 1
ATOM 4680 O O . PRO B 1 43 ? 7.57 7.551 16.453 1 97.19 43 PRO B O 1
ATOM 4683 N N . GLY B 1 44 ? 7.41 8.492 14.516 1 97.12 44 GLY B N 1
ATOM 4684 C CA . GLY B 1 44 ? 5.957 8.5 14.57 1 97.12 44 GLY B CA 1
ATOM 4685 C C . GLY B 1 44 ? 5.34 7.137 14.328 1 97.12 44 GLY B C 1
ATOM 4686 O O . GLY B 1 44 ? 4.156 6.93 14.609 1 97.12 44 GLY B O 1
ATOM 4687 N N . SER B 1 45 ? 6.109 6.121 13.852 1 97.88 45 SER B N 1
ATOM 4688 C CA . SER B 1 45 ? 5.547 4.82 13.492 1 97.88 45 SER B CA 1
ATOM 4689 C C . SER B 1 45 ? 6.266 3.689 14.227 1 97.88 45 SER B C 1
ATOM 4691 O O . SER B 1 45 ? 5.703 2.607 14.414 1 97.88 45 SER B O 1
ATOM 4693 N N . ALA B 1 46 ? 7.465 3.908 14.688 1 97.75 46 ALA B N 1
ATOM 4694 C CA . ALA B 1 46 ? 8.359 2.855 15.164 1 97.75 46 ALA B CA 1
ATOM 4695 C C . ALA B 1 46 ? 7.801 2.197 16.422 1 97.75 46 ALA B C 1
ATOM 4697 O O . ALA B 1 46 ? 8.047 1.014 16.672 1 97.75 46 ALA B O 1
ATOM 4698 N N . HIS B 1 47 ? 7 2.883 17.25 1 97.75 47 HIS B N 1
ATOM 4699 C CA . HIS B 1 47 ? 6.539 2.367 18.531 1 97.75 47 HIS B CA 1
ATOM 4700 C C . HIS B 1 47 ? 5.133 1.786 18.422 1 97.75 47 HIS B C 1
ATOM 4702 O O . HIS B 1 47 ? 4.598 1.256 19.391 1 97.75 47 HIS B O 1
ATOM 4708 N N . LEU B 1 48 ? 4.508 1.826 17.281 1 98.62 48 LEU B N 1
ATOM 4709 C CA . LEU B 1 48 ? 3.08 1.563 17.141 1 98.62 48 LEU B CA 1
ATOM 4710 C C . LEU B 1 48 ? 2.771 0.09 17.391 1 98.62 48 LEU B C 1
ATOM 4712 O O . LEU B 1 48 ? 1.633 -0.269 17.688 1 98.62 48 LEU B O 1
ATOM 4716 N N . LEU B 1 49 ? 3.766 -0.78 17.188 1 98.44 49 LEU B N 1
ATOM 4717 C CA . LEU B 1 49 ? 3.52 -2.203 17.391 1 98.44 49 LEU B CA 1
ATOM 4718 C C . LEU B 1 49 ? 3.043 -2.473 18.812 1 98.44 49 LEU B C 1
ATOM 4720 O O . LEU B 1 49 ? 2.223 -3.365 19.031 1 98.44 49 LEU B O 1
ATOM 4724 N N . GLU B 1 50 ? 3.564 -1.743 19.781 1 98 50 GLU B N 1
ATOM 4725 C CA . GLU B 1 50 ? 3.135 -1.894 21.172 1 98 50 GLU B CA 1
ATOM 4726 C C . GLU B 1 50 ? 1.648 -1.583 21.312 1 98 50 GLU B C 1
ATOM 4728 O O . GLU B 1 50 ? 0.934 -2.285 22.047 1 98 50 GLU B O 1
ATOM 4733 N N . LEU B 1 51 ? 1.183 -0.54 20.672 1 98.75 51 LEU B N 1
ATOM 4734 C CA . LEU B 1 51 ? -0.227 -0.167 20.734 1 98.75 51 LEU B CA 1
ATOM 4735 C C . LEU B 1 51 ? -1.092 -1.194 20.016 1 98.75 51 LEU B C 1
ATOM 4737 O O . LEU B 1 51 ? -2.207 -1.487 20.438 1 98.75 51 LEU B O 1
ATOM 4741 N N . VAL B 1 52 ? -0.567 -1.713 18.891 1 98.88 52 VAL B N 1
ATOM 4742 C CA . VAL B 1 52 ? -1.258 -2.77 18.156 1 98.88 52 VAL B CA 1
ATOM 4743 C C . VAL B 1 52 ? -1.501 -3.963 19.078 1 98.88 52 VAL B C 1
ATOM 4745 O O . VAL B 1 52 ? -2.625 -4.461 19.172 1 98.88 52 VAL B O 1
ATOM 4748 N N . ASN B 1 53 ? -0.473 -4.387 19.75 1 98.75 53 ASN B N 1
ATOM 4749 C CA . ASN B 1 53 ? -0.574 -5.543 20.625 1 98.75 53 ASN B CA 1
ATOM 4750 C C . ASN B 1 53 ? -1.537 -5.285 21.781 1 98.75 53 ASN B C 1
ATOM 4752 O O . ASN B 1 53 ? -2.289 -6.18 22.188 1 98.75 53 ASN B O 1
ATOM 4756 N N . LYS B 1 54 ? -1.529 -4.074 22.359 1 98.81 54 LYS B N 1
ATOM 4757 C CA . LYS B 1 54 ? -2.463 -3.715 23.422 1 98.81 54 LYS B CA 1
ATOM 4758 C C . LYS B 1 54 ? -3.904 -3.752 22.922 1 98.81 54 LYS B C 1
ATOM 4760 O O . LYS B 1 54 ? -4.809 -4.172 23.641 1 98.81 54 LYS B O 1
ATOM 4765 N N . THR B 1 55 ? -4.129 -3.258 21.719 1 98.94 55 THR B N 1
ATOM 4766 C CA . THR B 1 55 ? -5.453 -3.309 21.109 1 98.94 55 THR B CA 1
ATOM 4767 C C . THR B 1 55 ? -5.914 -4.754 20.938 1 98.94 55 THR B C 1
ATOM 4769 O O . THR B 1 55 ? -7.07 -5.078 21.203 1 98.94 55 THR B O 1
ATOM 4772 N N . VAL B 1 56 ? -5 -5.633 20.422 1 98.88 56 VAL B N 1
ATOM 4773 C CA . VAL B 1 56 ? -5.293 -7.055 20.266 1 98.88 56 VAL B CA 1
ATOM 4774 C C . VAL B 1 56 ? -5.715 -7.648 21.609 1 98.88 56 VAL B C 1
ATOM 4776 O O . VAL B 1 56 ? -6.68 -8.414 21.672 1 98.88 56 VAL B O 1
ATOM 4779 N N . ASP B 1 57 ? -5.008 -7.301 22.688 1 98.81 57 ASP B N 1
ATOM 4780 C CA . ASP B 1 57 ? -5.355 -7.746 24.031 1 98.81 57 ASP B CA 1
ATOM 4781 C C . ASP B 1 57 ? -6.762 -7.289 24.406 1 98.81 57 ASP B C 1
ATOM 4783 O O . ASP B 1 57 ? -7.531 -8.055 24.984 1 98.81 57 ASP B O 1
ATOM 4787 N N . GLY B 1 58 ? -7.039 -6.039 24.078 1 98.88 58 GLY B N 1
ATOM 4788 C CA . GLY B 1 58 ? -8.359 -5.512 24.391 1 98.88 58 GLY B CA 1
ATOM 4789 C C . GLY B 1 58 ? -9.477 -6.262 23.688 1 98.88 58 GLY B C 1
ATOM 4790 O O . GLY B 1 58 ? -10.516 -6.551 24.297 1 98.88 58 GLY B O 1
ATOM 4791 N N . VAL B 1 59 ? -9.328 -6.574 22.453 1 98.88 59 VAL B N 1
ATOM 4792 C CA . VAL B 1 59 ? -10.305 -7.34 21.703 1 98.88 59 VAL B CA 1
ATOM 4793 C C . VAL B 1 59 ? -10.484 -8.719 22.328 1 98.88 59 VAL B C 1
ATOM 4795 O O . VAL B 1 59 ? -11.617 -9.18 22.516 1 98.88 59 VAL B O 1
ATOM 4798 N N . ARG B 1 60 ? -9.359 -9.359 22.625 1 98.5 60 ARG B N 1
ATOM 4799 C CA . ARG B 1 60 ? -9.375 -10.68 23.234 1 98.5 60 ARG B CA 1
ATOM 4800 C C . ARG B 1 60 ? -10.133 -10.664 24.562 1 98.5 60 ARG B C 1
ATOM 4802 O O . ARG B 1 60 ? -10.914 -11.578 24.844 1 98.5 60 ARG B O 1
ATOM 4809 N N . ASP B 1 61 ? -9.969 -9.648 25.344 1 98.56 61 ASP B N 1
ATOM 4810 C CA . ASP B 1 61 ? -10.602 -9.508 26.656 1 98.56 61 ASP B CA 1
ATOM 4811 C C . ASP B 1 61 ? -12.125 -9.523 26.531 1 98.56 61 ASP B C 1
ATOM 4813 O O . ASP B 1 61 ? -12.828 -9.969 27.438 1 98.56 61 ASP B O 1
ATOM 4817 N N . LYS B 1 62 ? -12.594 -9.047 25.453 1 98.38 62 LYS B N 1
ATOM 4818 C CA . LYS B 1 62 ? -14.039 -8.969 25.25 1 98.38 62 LYS B CA 1
ATOM 4819 C C . LYS B 1 62 ? -14.539 -10.141 24.406 1 98.38 62 LYS B C 1
ATOM 4821 O O . LYS B 1 62 ? -15.664 -10.109 23.906 1 98.38 62 LYS B O 1
ATOM 4826 N N . GLY B 1 63 ? -13.711 -11.125 24.219 1 97.75 63 GLY B N 1
ATOM 4827 C CA . GLY B 1 63 ? -14.125 -12.367 23.594 1 97.75 63 GLY B CA 1
ATOM 4828 C C . GLY B 1 63 ? -14 -12.344 22.078 1 97.75 63 GLY B C 1
ATOM 4829 O O . GLY B 1 63 ? -14.547 -13.211 21.391 1 97.75 63 GLY B O 1
ATOM 4830 N N . GLY B 1 64 ? -13.344 -11.305 21.516 1 98.31 64 GLY B N 1
ATOM 4831 C CA . GLY B 1 64 ? -13.117 -11.25 20.078 1 98.31 64 GLY B CA 1
ATOM 4832 C C . GLY B 1 64 ? -11.773 -11.82 19.672 1 98.31 64 GLY B C 1
ATOM 4833 O O . GLY B 1 64 ? -10.977 -12.227 20.516 1 98.31 64 GLY B O 1
ATOM 4834 N N . LYS B 1 65 ? -11.516 -11.984 18.391 1 98.25 65 LYS B N 1
ATOM 4835 C CA . LYS B 1 65 ? -10.242 -12.398 17.797 1 98.25 65 LYS B CA 1
ATOM 4836 C C . LYS B 1 65 ? -9.742 -11.367 16.797 1 98.25 65 LYS B C 1
ATOM 4838 O O . LYS B 1 65 ? -10.461 -11.023 15.852 1 98.25 65 LYS B O 1
ATOM 4843 N N . ALA B 1 66 ? -8.594 -10.883 17.062 1 98.44 66 ALA B N 1
ATOM 4844 C CA . ALA B 1 66 ? -8.047 -9.82 16.203 1 98.44 66 ALA B CA 1
ATOM 4845 C C . ALA B 1 66 ? -7.023 -10.383 15.227 1 98.44 66 ALA B C 1
ATOM 4847 O O . ALA B 1 66 ? -6.395 -11.406 15.492 1 98.44 66 ALA B O 1
ATOM 4848 N N . ALA B 1 67 ? -6.867 -9.789 14.07 1 98.38 67 ALA B N 1
ATOM 4849 C CA . ALA B 1 67 ? -5.812 -10.008 13.078 1 98.38 67 ALA B CA 1
ATOM 4850 C C . ALA B 1 67 ? -5.094 -8.703 12.75 1 98.38 67 ALA B C 1
ATOM 4852 O O . ALA B 1 67 ? -5.734 -7.688 12.477 1 98.38 67 ALA B O 1
ATOM 4853 N N . ARG B 1 68 ? -3.764 -8.727 12.844 1 98.69 68 ARG B N 1
ATOM 4854 C CA . ARG B 1 68 ? -2.967 -7.52 12.648 1 98.69 68 ARG B CA 1
ATOM 4855 C C . ARG B 1 68 ? -2.596 -7.34 11.18 1 98.69 68 ARG B C 1
ATOM 4857 O O . ARG B 1 68 ? -2.152 -8.281 10.523 1 98.69 68 ARG B O 1
ATOM 4864 N N . TYR B 1 69 ? -2.773 -6.141 10.602 1 98.88 69 TYR B N 1
ATOM 4865 C CA . TYR B 1 69 ? -2.385 -5.723 9.258 1 98.88 69 TYR B CA 1
ATOM 4866 C C . TYR B 1 69 ? -1.523 -4.465 9.305 1 98.88 69 TYR B C 1
ATOM 4868 O O . TYR B 1 69 ? -1.678 -3.633 10.203 1 98.88 69 TYR B O 1
ATOM 4876 N N . PHE B 1 70 ? -0.612 -4.34 8.305 1 98.88 70 PHE B N 1
ATOM 4877 C CA . PHE B 1 70 ? 0.315 -3.213 8.336 1 98.88 70 PHE B CA 1
ATOM 4878 C C . PHE B 1 70 ? 0.494 -2.617 6.945 1 98.88 70 PHE B C 1
ATOM 4880 O O . PHE B 1 70 ? 0.521 -3.344 5.953 1 98.88 70 PHE B O 1
ATOM 4887 N N . THR B 1 71 ? 0.588 -1.378 6.824 1 98.88 71 THR B N 1
ATOM 4888 C CA . THR B 1 71 ? 1.098 -0.591 5.707 1 98.88 71 THR B CA 1
ATOM 4889 C C . THR B 1 71 ? 1.929 0.586 6.207 1 98.88 71 THR B C 1
ATOM 4891 O O . THR B 1 71 ? 1.391 1.658 6.492 1 98.88 71 THR B O 1
ATOM 4894 N N . THR B 1 72 ? 3.244 0.435 6.246 1 98.81 72 THR B N 1
ATOM 4895 C CA . THR B 1 72 ? 4.145 1.402 6.867 1 98.81 72 THR B CA 1
ATOM 4896 C C . THR B 1 72 ? 4.102 2.732 6.121 1 98.81 72 THR B C 1
ATOM 4898 O O . THR B 1 72 ? 4.086 2.762 4.891 1 98.81 72 THR B O 1
ATOM 4901 N N . ASP B 1 73 ? 4.023 3.814 6.852 1 98.5 73 ASP B N 1
ATOM 4902 C CA . ASP B 1 73 ? 4.008 5.145 6.246 1 98.5 73 ASP B CA 1
ATOM 4903 C C . ASP B 1 73 ? 5.418 5.711 6.121 1 98.5 73 ASP B C 1
ATOM 4905 O O . ASP B 1 73 ? 6.391 5.051 6.492 1 98.5 73 ASP B O 1
ATOM 4909 N N . ILE B 1 74 ? 5.57 6.898 5.496 1 97.81 74 ILE B N 1
ATOM 4910 C CA . ILE B 1 74 ? 6.852 7.578 5.328 1 97.81 74 ILE B CA 1
ATOM 4911 C C . ILE B 1 74 ? 6.844 8.898 6.102 1 97.81 74 ILE B C 1
ATOM 4913 O O . ILE B 1 74 ? 5.809 9.305 6.633 1 97.81 74 ILE B O 1
ATOM 4917 N N . CYS B 1 75 ? 7.93 9.508 6.207 1 95 75 CYS B N 1
ATOM 4918 C CA . CYS B 1 75 ? 8.094 10.719 6.992 1 95 75 CYS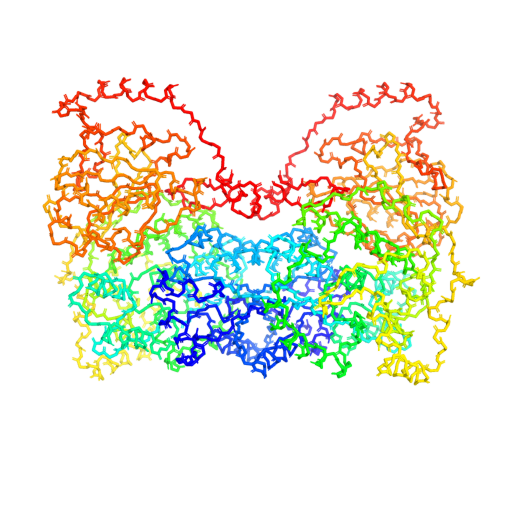 B CA 1
ATOM 4919 C C . CYS B 1 75 ? 8.484 11.898 6.105 1 95 75 CYS B C 1
ATOM 4921 O O . CYS B 1 75 ? 9.484 11.844 5.395 1 95 75 CYS B O 1
ATOM 4923 N N . ASP B 1 76 ? 7.727 12.969 6.191 1 92.69 76 ASP B N 1
ATOM 4924 C CA . ASP B 1 76 ? 8.047 14.172 5.434 1 92.69 76 ASP B CA 1
ATOM 4925 C C . ASP B 1 76 ? 9.391 14.75 5.855 1 92.69 76 ASP B C 1
ATOM 4927 O O . ASP B 1 76 ? 10.148 15.258 5.023 1 92.69 76 ASP B O 1
ATOM 4931 N N . GLY B 1 77 ? 9.633 14.664 7.152 1 90.19 77 GLY B N 1
ATOM 4932 C CA . GLY B 1 77 ? 10.906 15.188 7.641 1 90.19 77 GLY B CA 1
ATOM 4933 C C . GLY B 1 77 ? 12.102 14.477 7.047 1 90.19 77 GLY B C 1
ATOM 4934 O O . GLY B 1 77 ? 13.148 15.086 6.836 1 90.19 77 GLY B O 1
ATOM 4935 N N . MET B 1 78 ? 11.953 13.227 6.762 1 92.5 78 MET B N 1
ATOM 4936 C CA . MET B 1 78 ? 13.039 12.438 6.184 1 92.5 78 MET B CA 1
ATOM 4937 C C . MET B 1 78 ? 13.086 12.609 4.672 1 92.5 78 MET B C 1
ATOM 4939 O O . MET B 1 78 ? 14.148 12.477 4.059 1 92.5 78 MET B O 1
ATOM 4943 N N . ALA B 1 79 ? 11.953 12.875 4.117 1 92.88 79 ALA B N 1
ATOM 4944 C CA . ALA B 1 79 ? 11.844 12.953 2.662 1 92.88 79 ALA B CA 1
ATOM 4945 C C . ALA B 1 79 ? 12.164 14.352 2.158 1 92.88 79 ALA B C 1
ATOM 4947 O O . ALA B 1 79 ? 12.398 14.555 0.965 1 92.88 79 ALA B O 1
ATOM 4948 N N . GLN B 1 80 ? 12.227 15.328 3.043 1 87 80 GLN B N 1
ATOM 4949 C CA . GLN B 1 80 ? 12.438 16.719 2.66 1 87 80 GLN B CA 1
ATOM 4950 C C . GLN B 1 80 ? 13.867 16.953 2.186 1 87 80 GLN B C 1
ATOM 4952 O O . GLN B 1 80 ? 14.805 16.312 2.684 1 87 80 GLN B O 1
ATOM 4957 N N . GLY B 1 81 ? 14.031 17.891 1.295 1 80.19 81 GLY B N 1
ATOM 4958 C CA . GLY B 1 81 ? 15.359 18.266 0.842 1 80.19 81 GLY B CA 1
ATOM 4959 C C . GLY B 1 81 ? 15.82 17.484 -0.373 1 80.19 81 GLY B C 1
ATOM 4960 O O . GLY B 1 81 ? 16.891 17.766 -0.925 1 80.19 81 GLY B O 1
ATOM 4961 N N . HIS B 1 82 ? 15.062 16.484 -0.7 1 87.56 82 HIS B N 1
ATOM 4962 C CA . HIS B 1 82 ? 15.336 15.727 -1.917 1 87.56 82 HIS B CA 1
ATOM 4963 C C . HIS B 1 82 ? 14.039 15.242 -2.562 1 87.56 82 HIS B C 1
ATOM 4965 O O . HIS B 1 82 ? 12.945 15.555 -2.084 1 87.56 82 HIS B O 1
ATOM 4971 N N . ASP B 1 83 ? 14.094 14.508 -3.615 1 89.81 83 ASP B N 1
ATOM 4972 C CA . ASP B 1 83 ? 12.945 14.164 -4.441 1 89.81 83 ASP B CA 1
ATOM 4973 C C . ASP B 1 83 ? 11.992 13.234 -3.691 1 89.81 83 ASP B C 1
ATOM 4975 O O . ASP B 1 83 ? 10.844 13.055 -4.102 1 89.81 83 ASP B O 1
ATOM 4979 N N . GLY B 1 84 ? 12.461 12.727 -2.568 1 93.69 84 GLY B N 1
ATOM 4980 C CA . GLY B 1 84 ? 11.609 11.859 -1.771 1 93.69 84 GLY B CA 1
ATOM 4981 C C . GLY B 1 84 ? 10.32 12.523 -1.331 1 93.69 84 GLY B C 1
ATOM 4982 O O . GLY B 1 84 ? 9.297 11.859 -1.154 1 93.69 84 GLY B O 1
ATOM 4983 N N . ILE B 1 85 ? 10.344 13.828 -1.184 1 94.19 85 ILE B N 1
ATOM 4984 C CA . ILE B 1 85 ? 9.203 14.578 -0.674 1 94.19 85 ILE B CA 1
ATOM 4985 C C . ILE B 1 85 ? 8.055 14.516 -1.678 1 94.19 85 ILE B C 1
ATOM 4987 O O . ILE B 1 85 ? 6.895 14.734 -1.318 1 94.19 85 ILE B O 1
ATOM 4991 N N . ASN B 1 86 ? 8.375 14.234 -2.953 1 95.62 86 ASN B N 1
ATOM 4992 C CA . ASN B 1 86 ? 7.352 14.133 -3.988 1 95.62 86 ASN B CA 1
ATOM 4993 C C . ASN B 1 86 ? 6.414 12.953 -3.74 1 95.62 86 ASN B C 1
ATOM 4995 O O . ASN B 1 86 ? 5.312 12.906 -4.293 1 95.62 86 ASN B O 1
ATOM 4999 N N . TYR B 1 87 ? 6.805 11.969 -2.867 1 97.38 87 TYR B N 1
ATOM 5000 C CA . TYR B 1 87 ? 6.008 10.773 -2.596 1 97.38 87 TYR B CA 1
ATOM 5001 C C . TYR B 1 87 ? 5.047 11.016 -1.438 1 97.38 87 TYR B C 1
ATOM 5003 O O . TYR B 1 87 ? 4.199 10.172 -1.139 1 97.38 87 TYR B O 1
ATOM 5011 N N . SER B 1 88 ? 5.09 12.117 -0.798 1 96.75 88 SER B N 1
ATOM 5012 C CA . SER B 1 88 ? 4.391 12.359 0.459 1 96.75 88 SER B CA 1
ATOM 5013 C C . SER B 1 88 ? 2.881 12.234 0.282 1 96.75 88 SER B C 1
ATOM 5015 O O . SER B 1 88 ? 2.24 11.398 0.924 1 96.75 88 SER B O 1
ATOM 5017 N N . LEU B 1 89 ? 2.303 13 -0.606 1 97.62 89 LEU B N 1
ATOM 5018 C CA . LEU B 1 89 ? 0.849 13.016 -0.725 1 97.62 89 LEU B CA 1
ATOM 5019 C C . LEU B 1 89 ? 0.342 11.703 -1.321 1 97.62 89 LEU B C 1
ATOM 5021 O O . LEU B 1 89 ? -0.689 11.18 -0.893 1 97.62 89 LEU B O 1
ATOM 5025 N N . VAL B 1 90 ? 1.046 11.125 -2.316 1 98.25 90 VAL B N 1
ATOM 5026 C CA . VAL B 1 90 ? 0.602 9.891 -2.953 1 98.25 90 VAL B CA 1
ATOM 5027 C C . VAL B 1 90 ? 0.653 8.742 -1.945 1 98.25 90 VAL B C 1
ATOM 5029 O O . VAL B 1 90 ? -0.116 7.785 -2.047 1 98.25 90 VAL B O 1
ATOM 5032 N N . SER B 1 91 ? 1.557 8.82 -0.915 1 98.62 91 SER B N 1
ATOM 5033 C CA . SER B 1 91 ? 1.601 7.793 0.118 1 98.62 91 SER B CA 1
ATOM 5034 C C . SER B 1 91 ? 0.279 7.711 0.875 1 98.62 91 SER B C 1
ATOM 5036 O O . SER B 1 91 ? -0.148 6.629 1.275 1 98.62 91 SER B O 1
ATOM 5038 N N . ARG B 1 92 ? -0.417 8.859 1.064 1 98.5 92 ARG B N 1
ATOM 5039 C CA . ARG B 1 92 ? -1.726 8.891 1.71 1 98.5 92 ARG B CA 1
ATOM 5040 C C . ARG B 1 92 ? -2.734 8.039 0.954 1 98.5 92 ARG B C 1
ATOM 5042 O O . ARG B 1 92 ? -3.387 7.172 1.543 1 98.5 92 ARG B O 1
ATOM 5049 N N . ASP B 1 93 ? -2.816 8.25 -0.35 1 98.56 93 ASP B N 1
ATOM 5050 C CA . ASP B 1 93 ? -3.793 7.547 -1.179 1 98.56 93 ASP B CA 1
ATOM 5051 C C . ASP B 1 93 ? -3.451 6.062 -1.294 1 98.56 93 ASP B C 1
ATOM 5053 O O . ASP B 1 93 ? -4.348 5.215 -1.335 1 98.56 93 ASP B O 1
ATOM 5057 N N . THR B 1 94 ? -2.176 5.754 -1.366 1 98.81 94 THR B N 1
ATOM 5058 C CA . THR B 1 94 ? -1.761 4.367 -1.527 1 98.81 94 THR B CA 1
ATOM 5059 C C . THR B 1 94 ? -2.027 3.57 -0.252 1 98.81 94 THR B C 1
ATOM 5061 O O . THR B 1 94 ? -2.428 2.408 -0.313 1 98.81 94 THR B O 1
ATOM 5064 N N . ILE B 1 95 ? -1.787 4.172 0.955 1 98.88 95 ILE B N 1
ATOM 5065 C CA . ILE B 1 95 ? -2.125 3.525 2.217 1 98.88 95 ILE B CA 1
ATOM 5066 C C . ILE B 1 95 ? -3.631 3.279 2.285 1 98.88 95 ILE B C 1
ATOM 5068 O O . ILE B 1 95 ? -4.07 2.186 2.648 1 98.88 95 ILE B O 1
ATOM 5072 N N . CYS B 1 96 ? -4.422 4.297 1.906 1 98.81 96 CYS B N 1
ATOM 5073 C CA . CYS B 1 96 ? -5.871 4.152 1.874 1 98.81 96 CYS B CA 1
ATOM 5074 C C . CYS B 1 96 ? -6.281 2.998 0.967 1 98.81 96 CYS B C 1
ATOM 5076 O O . CYS B 1 96 ? -7.133 2.186 1.337 1 98.81 96 CYS B O 1
ATOM 5078 N N . ASN B 1 97 ? -5.672 2.934 -0.208 1 98.81 97 ASN B N 1
ATOM 5079 C CA . ASN B 1 97 ? -5.953 1.861 -1.157 1 98.81 97 ASN B CA 1
ATOM 5080 C C . ASN B 1 97 ? -5.625 0.492 -0.569 1 98.81 97 ASN B C 1
ATOM 5082 O O . ASN B 1 97 ? -6.379 -0.464 -0.75 1 98.81 97 ASN B O 1
ATOM 5086 N N . MET B 1 98 ? -4.484 0.362 0.095 1 98.81 98 MET B N 1
ATOM 5087 C CA . MET B 1 98 ? -4.09 -0.915 0.683 1 98.81 98 MET B CA 1
ATOM 5088 C C . MET B 1 98 ? -5.074 -1.347 1.763 1 98.81 98 MET B C 1
ATOM 5090 O O . MET B 1 98 ? -5.375 -2.533 1.896 1 98.81 98 MET B O 1
ATOM 5094 N N . ILE B 1 99 ? -5.555 -0.384 2.543 1 98.81 99 ILE B N 1
ATOM 5095 C CA . ILE B 1 99 ? -6.512 -0.711 3.596 1 98.81 99 ILE B CA 1
ATOM 5096 C C . ILE B 1 99 ? -7.82 -1.195 2.973 1 98.81 99 ILE B C 1
ATOM 5098 O O . ILE B 1 99 ? -8.438 -2.139 3.469 1 98.81 99 ILE B O 1
ATOM 5102 N N . GLU B 1 100 ? -8.273 -0.568 1.855 1 98.44 100 GLU B N 1
ATOM 5103 C CA . GLU B 1 100 ? -9.43 -1.061 1.113 1 98.44 100 GLU B CA 1
ATOM 5104 C C . GLU B 1 100 ? -9.227 -2.508 0.673 1 98.44 100 GLU B C 1
ATOM 5106 O O . GLU B 1 100 ? -10.125 -3.338 0.816 1 98.44 100 GLU B O 1
ATOM 5111 N N . ILE B 1 101 ? -8.078 -2.787 0.168 1 98.62 101 ILE B N 1
ATOM 5112 C CA . ILE B 1 101 ? -7.746 -4.129 -0.3 1 98.62 101 ILE B CA 1
ATOM 5113 C C . ILE B 1 101 ? -7.805 -5.113 0.867 1 98.62 101 ILE B C 1
ATOM 5115 O O . ILE B 1 101 ? -8.398 -6.184 0.753 1 98.62 101 ILE B O 1
ATOM 5119 N N . HIS B 1 102 ? -7.18 -4.754 2.047 1 98.62 102 HIS B N 1
ATOM 5120 C CA . HIS B 1 102 ? -7.184 -5.602 3.23 1 98.62 102 HIS B CA 1
ATOM 5121 C C . HIS B 1 102 ? -8.609 -5.922 3.676 1 98.62 102 HIS B C 1
ATOM 5123 O O . HIS B 1 102 ? -8.953 -7.086 3.875 1 98.62 102 HIS B O 1
ATOM 5129 N N . ALA B 1 103 ? -9.438 -4.891 3.744 1 97.56 103 ALA B N 1
ATOM 5130 C CA . ALA B 1 103 ? -10.797 -5.035 4.262 1 97.56 103 ALA B CA 1
ATOM 5131 C C . ALA B 1 103 ? -11.703 -5.727 3.246 1 97.56 103 ALA B C 1
ATOM 5133 O O . ALA B 1 103 ? -12.617 -6.461 3.619 1 97.56 103 ALA B O 1
ATOM 5134 N N . GLY B 1 104 ? -11.453 -5.453 1.986 1 96.31 104 GLY B N 1
ATOM 5135 C CA . GLY B 1 104 ? -12.273 -6.027 0.933 1 96.31 104 GLY B CA 1
ATOM 5136 C C . GLY B 1 104 ? -11.977 -7.492 0.676 1 96.31 104 GLY B C 1
ATOM 5137 O O . GLY B 1 104 ? -12.883 -8.266 0.363 1 96.31 104 GLY B O 1
ATOM 5138 N N . ALA B 1 105 ? -10.727 -7.875 0.792 1 95.88 105 ALA B N 1
ATOM 5139 C CA . ALA B 1 105 ? -10.305 -9.242 0.487 1 95.88 105 ALA B CA 1
ATOM 5140 C C . ALA B 1 105 ? -10.695 -10.195 1.611 1 95.88 105 ALA B C 1
ATOM 5142 O O . ALA B 1 105 ? -11.008 -11.367 1.361 1 95.88 105 ALA B O 1
ATOM 5143 N N . THR B 1 106 ? -10.531 -9.727 2.879 1 92 106 THR B N 1
ATOM 5144 C CA . THR B 1 106 ? -10.867 -10.5 4.066 1 92 106 THR B CA 1
ATOM 5145 C C . THR B 1 106 ? -11.922 -9.781 4.906 1 92 106 THR B C 1
ATOM 5147 O O . THR B 1 106 ? -11.633 -8.766 5.535 1 92 106 THR B O 1
ATOM 5150 N N . PRO B 1 107 ? -13.055 -10.258 4.969 1 86.5 107 PRO B N 1
ATOM 5151 C CA . PRO B 1 107 ? -14.078 -9.508 5.699 1 86.5 107 PRO B CA 1
ATOM 5152 C C . PRO B 1 107 ? -13.906 -9.594 7.215 1 86.5 107 PRO B C 1
ATOM 5154 O O . PRO B 1 107 ? -13.57 -10.664 7.738 1 86.5 107 PRO B O 1
ATOM 5157 N N . PHE B 1 108 ? -14.078 -8.562 7.984 1 96.56 108 PHE B N 1
ATOM 5158 C CA . PHE B 1 108 ? -14.016 -8.406 9.438 1 96.56 108 PHE B CA 1
ATOM 5159 C C . PHE B 1 108 ? -15.281 -7.75 9.969 1 96.56 108 PHE B C 1
ATOM 5161 O O . PHE B 1 108 ? -16.047 -7.145 9.203 1 96.56 108 PHE B O 1
ATOM 5168 N N . ASP B 1 109 ? -15.578 -7.973 11.211 1 98.19 109 ASP B N 1
ATOM 5169 C CA . ASP B 1 109 ? -16.766 -7.418 11.836 1 98.19 109 ASP B CA 1
ATOM 5170 C C . ASP B 1 109 ? -16.547 -5.961 12.25 1 98.19 109 ASP B C 1
ATOM 5172 O O . ASP B 1 109 ? -17.516 -5.227 12.492 1 98.19 109 ASP B O 1
ATOM 5176 N N . GLY B 1 110 ? -15.359 -5.52 12.305 1 98.5 110 GLY B N 1
ATOM 5177 C CA . GLY B 1 110 ? -14.938 -4.176 12.656 1 98.5 110 GLY B CA 1
ATOM 5178 C C . GLY B 1 110 ? -13.43 -3.982 12.562 1 98.5 110 GLY B C 1
ATOM 5179 O O . GLY B 1 110 ? -12.703 -4.906 12.195 1 98.5 110 GLY B O 1
ATOM 5180 N N . GLY B 1 111 ? -12.992 -2.75 12.844 1 98.75 111 GLY B N 1
ATOM 5181 C CA . GLY B 1 111 ? -11.57 -2.486 12.742 1 98.75 111 GLY B CA 1
ATOM 5182 C C . GLY B 1 111 ? -11.094 -1.396 13.688 1 98.75 111 GLY B C 1
ATOM 5183 O O . GLY B 1 111 ? -11.859 -0.494 14.031 1 98.75 111 GLY B O 1
ATOM 5184 N N . VAL B 1 112 ? -9.859 -1.543 14.164 1 98.94 112 VAL B N 1
ATOM 5185 C CA . VAL B 1 112 ? -9.133 -0.492 14.875 1 98.94 112 VAL B CA 1
ATOM 5186 C C . VAL B 1 112 ? -7.918 -0.062 14.055 1 98.94 112 VAL B C 1
ATOM 5188 O O . VAL B 1 112 ? -7.133 -0.902 13.609 1 98.94 112 VAL B O 1
ATOM 5191 N N . TYR B 1 113 ? -7.816 1.193 13.82 1 98.94 113 TYR B N 1
ATOM 5192 C CA . TYR B 1 113 ? -6.777 1.77 12.977 1 98.94 113 TYR B CA 1
ATOM 5193 C C . TYR B 1 113 ? -5.789 2.584 13.797 1 98.94 113 TYR B C 1
ATOM 5195 O O . TYR B 1 113 ? -6.184 3.484 14.547 1 98.94 113 TYR B O 1
ATOM 5203 N N . ILE B 1 114 ? -4.457 2.283 13.695 1 98.94 114 ILE B N 1
ATOM 5204 C CA . ILE B 1 114 ? -3.459 2.852 14.594 1 98.94 114 ILE B CA 1
ATOM 5205 C C . ILE B 1 114 ? -2.381 3.564 13.781 1 98.94 114 ILE B C 1
ATOM 5207 O O . ILE B 1 114 ? -1.654 2.932 13.008 1 98.94 114 ILE B O 1
ATOM 5211 N N . SER B 1 115 ? -2.256 4.848 13.867 1 98.69 115 SER B N 1
ATOM 5212 C CA . SER B 1 115 ? -1.279 5.668 13.164 1 98.69 115 SER B CA 1
ATOM 5213 C C . SER B 1 115 ? -1.041 6.988 13.891 1 98.69 115 SER B C 1
ATOM 5215 O O . SER B 1 115 ? -1.767 7.324 14.828 1 98.69 115 SER B O 1
ATOM 5217 N N . SER B 1 116 ? -0.028 7.785 13.516 1 97.19 116 SER B N 1
ATOM 5218 C CA . SER B 1 116 ? 0.193 9.016 14.266 1 97.19 116 SER B CA 1
ATOM 5219 C C . SER B 1 116 ? 0.767 10.109 13.383 1 97.19 116 SER B C 1
ATOM 5221 O O . SER B 1 116 ? 0.729 11.289 13.742 1 97.19 116 SER B O 1
ATOM 5223 N N . CYS B 1 117 ? 1.282 9.797 12.18 1 95.94 117 CYS B N 1
ATOM 5224 C CA . CYS B 1 117 ? 2.088 10.742 11.422 1 95.94 117 CYS B CA 1
ATOM 5225 C C . CYS B 1 117 ? 1.252 11.43 10.344 1 95.94 117 CYS B C 1
ATOM 5227 O O . CYS B 1 117 ? 0.043 11.211 10.258 1 95.94 117 CYS B O 1
ATOM 5229 N N . ASP B 1 118 ? 1.874 12.336 9.547 1 93.5 118 ASP B N 1
ATOM 5230 C CA . ASP B 1 118 ? 1.308 13.359 8.68 1 93.5 118 ASP B CA 1
ATOM 5231 C C . ASP B 1 118 ? 0.317 12.758 7.688 1 93.5 118 ASP B C 1
ATOM 5233 O O . ASP B 1 118 ? -0.805 13.25 7.547 1 93.5 118 ASP B O 1
ATOM 5237 N N . LYS B 1 119 ? 0.791 11.758 6.992 1 97.38 119 LYS B N 1
ATOM 5238 C CA . LYS B 1 119 ? -0.039 11.227 5.914 1 97.38 119 LYS B CA 1
ATOM 5239 C C . LYS B 1 119 ? -0.753 9.945 6.344 1 97.38 119 LYS B C 1
ATOM 5241 O O . LYS B 1 119 ? -1.728 9.531 5.715 1 97.38 119 LYS B O 1
ATOM 5246 N N . ALA B 1 120 ? -0.356 9.383 7.469 1 98.5 120 ALA B N 1
ATOM 5247 C CA . ALA B 1 120 ? -0.908 8.109 7.938 1 98.5 120 ALA B CA 1
ATOM 5248 C C . ALA B 1 120 ? -2.307 8.305 8.516 1 98.5 120 ALA B C 1
ATOM 5250 O O . ALA B 1 120 ? -3.219 7.527 8.219 1 98.5 120 ALA B O 1
ATOM 5251 N N . VAL B 1 121 ? -2.465 9.359 9.359 1 98.75 121 VAL B N 1
ATOM 5252 C CA . VAL B 1 121 ? -3.746 9.57 10.023 1 98.75 121 VAL B CA 1
ATOM 5253 C C . VAL B 1 121 ? -4.816 9.906 8.984 1 98.75 121 VAL B C 1
ATOM 5255 O O . VAL B 1 121 ? -5.871 9.273 8.945 1 98.75 121 VAL B O 1
ATOM 5258 N N . PRO B 1 122 ? -4.559 10.891 8.07 1 98.69 122 PRO B N 1
ATOM 5259 C CA . PRO B 1 122 ? -5.586 11.133 7.055 1 98.69 122 PRO B CA 1
ATOM 5260 C C . PRO B 1 122 ? -5.844 9.914 6.172 1 98.69 122 PRO B C 1
ATOM 5262 O O . PRO B 1 122 ? -6.98 9.688 5.754 1 98.69 122 PRO B O 1
ATOM 5265 N N . ALA B 1 123 ? -4.812 9.133 5.832 1 98.88 123 ALA B N 1
ATOM 5266 C CA . ALA B 1 123 ? -5.016 7.918 5.051 1 98.88 123 ALA B CA 1
ATOM 5267 C C . ALA B 1 123 ? -5.98 6.969 5.762 1 98.88 123 ALA B C 1
ATOM 5269 O O . ALA B 1 123 ? -6.875 6.402 5.133 1 98.88 123 ALA B O 1
ATOM 5270 N N . HIS B 1 124 ? -5.766 6.762 7.051 1 98.94 124 HIS B N 1
ATOM 5271 C CA . HIS B 1 124 ? -6.625 5.875 7.832 1 98.94 124 HIS B CA 1
ATOM 5272 C C . HIS B 1 124 ? -8.047 6.426 7.922 1 98.94 124 HIS B C 1
ATOM 5274 O O . HIS B 1 124 ? -9.016 5.668 7.84 1 98.94 124 HIS B O 1
ATOM 5280 N N . LEU B 1 125 ? -8.133 7.75 8.109 1 98.94 125 LEU B N 1
ATOM 5281 C CA . LEU B 1 125 ? -9.461 8.359 8.164 1 98.94 125 LEU B CA 1
ATOM 5282 C C . LEU B 1 125 ? -10.188 8.203 6.832 1 98.94 125 LEU B C 1
ATOM 5284 O O . LEU B 1 125 ? -11.383 7.91 6.805 1 98.94 125 LEU B O 1
ATOM 5288 N N . MET B 1 126 ? -9.484 8.414 5.734 1 98.88 126 MET B N 1
ATOM 5289 C CA . MET B 1 126 ? -10.055 8.172 4.41 1 98.88 126 MET B CA 1
ATOM 5290 C C . MET B 1 126 ? -10.531 6.73 4.281 1 98.88 126 MET B C 1
ATOM 5292 O O . MET B 1 126 ? -11.648 6.484 3.832 1 98.88 126 MET B O 1
ATOM 5296 N N . ALA B 1 127 ? -9.719 5.801 4.695 1 98.81 127 ALA B N 1
ATOM 5297 C CA . ALA B 1 127 ? -10.031 4.379 4.574 1 98.81 127 ALA B CA 1
ATOM 5298 C C . ALA B 1 127 ? -11.242 4.012 5.426 1 98.81 127 ALA B C 1
ATOM 5300 O O . ALA B 1 127 ? -12.078 3.207 5.008 1 98.81 127 ALA B O 1
ATOM 5301 N N . ILE B 1 128 ? -11.32 4.547 6.648 1 98.88 128 ILE B N 1
ATOM 5302 C CA . ILE B 1 128 ? -12.438 4.305 7.555 1 98.88 128 ILE B CA 1
ATOM 5303 C C . ILE B 1 128 ? -13.75 4.719 6.883 1 98.88 128 ILE B C 1
ATOM 5305 O O . ILE B 1 128 ? -14.742 3.988 6.938 1 98.88 128 ILE B O 1
ATOM 5309 N N . GLY B 1 129 ? -13.703 5.891 6.238 1 98.75 129 GLY B N 1
ATOM 5310 C CA . GLY B 1 129 ? -14.891 6.352 5.531 1 98.75 129 GLY B CA 1
ATOM 5311 C C . GLY B 1 129 ? -15.242 5.496 4.328 1 98.75 129 GLY B C 1
ATOM 5312 O O . GLY B 1 129 ? -16.406 5.211 4.082 1 98.75 129 GLY B O 1
ATOM 5313 N N . ARG B 1 130 ? -14.266 5.066 3.584 1 97.88 130 ARG B N 1
ATOM 5314 C CA . ARG B 1 130 ? -14.453 4.301 2.355 1 97.88 130 ARG B CA 1
ATOM 5315 C C . ARG B 1 130 ? -14.984 2.904 2.658 1 97.88 130 ARG B C 1
ATOM 5317 O O . ARG B 1 130 ? -15.93 2.445 2.014 1 97.88 130 ARG B O 1
ATOM 5324 N N . VAL B 1 131 ? -14.367 2.217 3.668 1 97.81 131 VAL B N 1
ATOM 5325 C CA . VAL B 1 131 ? -14.711 0.836 3.994 1 97.81 131 VAL B CA 1
ATOM 5326 C C . VAL B 1 131 ? -16.047 0.794 4.73 1 97.81 131 VAL B C 1
ATOM 5328 O O . VAL B 1 131 ? -16.859 -0.11 4.512 1 97.81 131 VAL B O 1
ATOM 5331 N N . ASN B 1 132 ? -16.234 1.718 5.656 1 98.19 132 ASN B N 1
ATOM 5332 C CA . ASN B 1 132 ? -17.469 1.972 6.391 1 98.19 132 ASN B CA 1
ATOM 5333 C C . ASN B 1 132 ? -17.891 0.761 7.223 1 98.19 132 ASN B C 1
ATOM 5335 O O . ASN B 1 132 ? -19.078 0.444 7.316 1 98.19 132 ASN B O 1
ATOM 5339 N N . MET B 1 133 ? -17 -0.038 7.789 1 98.12 133 MET B N 1
ATOM 5340 C CA . MET B 1 133 ? -17.297 -0.99 8.859 1 98.12 133 MET B CA 1
ATOM 5341 C C . MET B 1 133 ? -17.078 -0.355 10.227 1 98.12 133 MET B C 1
ATOM 5343 O O . MET B 1 133 ? -16.391 0.665 10.344 1 98.12 133 MET B O 1
ATOM 5347 N N . PRO B 1 134 ? -17.703 -0.889 11.297 1 98.62 134 PRO B N 1
ATOM 5348 C CA . PRO B 1 134 ? -17.438 -0.298 12.609 1 98.62 134 PRO B CA 1
ATOM 5349 C C . PRO B 1 134 ? -15.945 -0.116 12.875 1 98.62 134 PRO B C 1
ATOM 5351 O O . PRO B 1 134 ? -15.164 -1.059 12.711 1 98.62 134 PRO B O 1
ATOM 5354 N N . SER B 1 135 ? -15.547 1.144 13.258 1 98.88 135 SER B N 1
ATOM 5355 C CA . SER B 1 135 ? -14.117 1.448 13.297 1 98.88 135 SER B CA 1
ATOM 5356 C C . SER B 1 135 ? -13.797 2.449 14.398 1 98.88 135 SER B C 1
ATOM 5358 O O . SER B 1 135 ? -14.633 3.279 14.758 1 98.88 135 SER B O 1
ATOM 5360 N N . ILE B 1 136 ? -12.625 2.34 14.945 1 98.94 136 ILE B N 1
ATOM 5361 C CA . ILE B 1 136 ? -12.062 3.295 15.891 1 98.94 136 ILE B CA 1
ATOM 5362 C C . ILE B 1 136 ? -10.641 3.65 15.484 1 98.94 136 ILE B C 1
ATOM 5364 O O . ILE B 1 136 ? -9.867 2.779 15.07 1 98.94 136 ILE B O 1
ATOM 5368 N N . LEU B 1 137 ? -10.32 4.914 15.469 1 98.94 137 LEU B N 1
ATOM 5369 C CA . LEU B 1 137 ? -8.953 5.379 15.266 1 98.94 137 LEU B CA 1
ATOM 5370 C C . LEU B 1 137 ? -8.227 5.535 16.594 1 98.94 137 LEU B C 1
ATOM 5372 O O . LEU B 1 137 ? -8.789 6.066 17.562 1 98.94 137 LEU B O 1
ATOM 5376 N N . VAL B 1 138 ? -7.027 4.988 16.703 1 98.88 138 VAL B N 1
ATOM 5377 C CA . VAL B 1 138 ? -6.105 5.188 17.812 1 98.88 138 VAL B CA 1
ATOM 5378 C C . VAL B 1 138 ? -4.82 5.844 17.312 1 98.88 138 VAL B C 1
ATOM 5380 O O . VAL B 1 138 ? -4.195 5.352 16.375 1 98.88 138 VAL B O 1
ATOM 5383 N N . THR B 1 139 ? -4.441 6.934 17.875 1 98.56 139 THR B N 1
ATOM 5384 C CA . THR B 1 139 ? -3.232 7.602 17.406 1 98.56 139 THR B CA 1
ATOM 5385 C C . THR B 1 139 ? -2.072 7.344 18.375 1 98.56 139 THR B C 1
ATOM 5387 O O . THR B 1 139 ? -2.285 7.086 19.547 1 98.56 139 THR B O 1
ATOM 5390 N N . GLY B 1 140 ? -0.838 7.367 17.828 1 98 140 GLY B N 1
ATOM 5391 C CA . GLY B 1 140 ? 0.359 7.016 18.578 1 98 140 GLY B CA 1
ATOM 5392 C C . GLY B 1 140 ? 0.902 8.164 19.406 1 98 140 GLY B C 1
ATOM 5393 O O . GLY B 1 140 ? 1.937 8.023 20.062 1 98 140 GLY B O 1
ATOM 5394 N N . GLY B 1 141 ? 0.254 9.336 19.344 1 98.06 141 GLY B N 1
ATOM 5395 C CA . GLY B 1 141 ? 0.632 10.438 20.219 1 98.06 141 GLY B CA 1
ATOM 5396 C C . GLY B 1 141 ? 1.767 11.273 19.656 1 98.06 141 GLY B C 1
ATOM 5397 O O . GLY B 1 141 ? 2.045 11.234 18.453 1 98.06 141 GLY B O 1
ATOM 5398 N N . VAL B 1 142 ? 2.373 12.102 20.516 1 97.56 142 VAL B N 1
ATOM 5399 C CA . VAL B 1 142 ? 3.402 13.055 20.094 1 97.56 142 VAL B CA 1
ATOM 5400 C C . VAL B 1 142 ? 4.684 12.797 20.891 1 97.56 142 VAL B C 1
ATOM 5402 O O . VAL B 1 142 ? 4.648 12.227 21.984 1 97.56 142 VAL B O 1
ATOM 5405 N N . MET B 1 143 ? 5.793 13.141 20.266 1 97.06 143 MET B N 1
ATOM 5406 C CA . MET B 1 143 ? 7.078 12.977 20.938 1 97.06 143 MET B CA 1
ATOM 5407 C C . MET B 1 143 ? 7.297 14.078 21.969 1 97.06 143 MET B C 1
ATOM 5409 O O . MET B 1 143 ? 6.719 15.156 21.859 1 97.06 143 MET B O 1
ATOM 5413 N N . ASP B 1 144 ? 8.117 13.828 22.906 1 95.38 144 ASP B N 1
ATOM 5414 C CA . ASP B 1 144 ? 8.523 14.836 23.891 1 95.38 144 ASP B CA 1
ATOM 5415 C C . ASP B 1 144 ? 9.43 15.883 23.25 1 95.38 144 ASP B C 1
ATOM 5417 O O . ASP B 1 144 ? 10.117 15.609 22.266 1 95.38 144 ASP B O 1
ATOM 5421 N N . ALA B 1 145 ? 9.359 17.078 23.812 1 96.19 145 ALA B N 1
ATOM 5422 C CA . ALA B 1 145 ? 10.352 18.078 23.438 1 96.19 145 ALA B CA 1
ATOM 5423 C C . ALA B 1 145 ? 11.719 17.75 24.031 1 96.19 145 ALA B C 1
ATOM 5425 O O . ALA B 1 145 ? 11.805 17.062 25.047 1 96.19 145 ALA B O 1
ATOM 5426 N N . GLY B 1 146 ? 12.734 18.203 23.328 1 95.75 146 GLY B N 1
ATOM 5427 C CA . GLY B 1 146 ? 14.078 18.062 23.859 1 95.75 146 GLY B CA 1
ATOM 5428 C C . GLY B 1 146 ? 14.406 19.062 24.953 1 95.75 146 GLY B C 1
ATOM 5429 O O . GLY B 1 146 ? 13.516 19.766 25.453 1 95.75 146 GLY B O 1
ATOM 5430 N N . PRO B 1 147 ? 15.703 19.109 25.359 1 95.56 147 PRO B N 1
ATOM 5431 C CA . PRO B 1 147 ? 16.125 20.094 26.359 1 95.56 147 PRO B CA 1
ATOM 5432 C C . PRO B 1 147 ? 15.789 21.531 25.953 1 95.56 147 PRO B C 1
ATOM 5434 O O . PRO B 1 147 ? 15.898 21.891 24.781 1 95.56 147 PRO B O 1
ATOM 5437 N N . ASP B 1 148 ? 15.391 22.281 26.938 1 94.62 148 ASP B N 1
ATOM 5438 C CA . ASP B 1 148 ? 15.039 23.688 26.734 1 94.62 148 ASP B CA 1
ATOM 5439 C C . ASP B 1 148 ? 13.914 23.828 25.703 1 94.62 148 ASP B C 1
ATOM 5441 O O . ASP B 1 148 ? 13.93 24.734 24.875 1 94.62 148 ASP B O 1
ATOM 5445 N N . LEU B 1 149 ? 13.031 22.828 25.594 1 95.12 149 LEU B N 1
ATOM 5446 C CA . LEU B 1 149 ? 11.844 22.812 24.766 1 95.12 149 LEU B CA 1
ATOM 5447 C C . LEU B 1 149 ? 12.219 22.75 23.281 1 95.12 149 LEU B C 1
ATOM 5449 O O . LEU B 1 149 ? 11.492 23.266 22.438 1 95.12 149 LEU B O 1
ATOM 5453 N N . LEU B 1 150 ? 13.398 22.141 23 1 95.56 150 LEU B N 1
ATOM 5454 C CA . LEU B 1 150 ? 13.875 21.984 21.641 1 95.56 150 LEU B CA 1
ATOM 5455 C C . LEU B 1 150 ? 12.938 21.078 20.844 1 95.56 150 LEU B C 1
ATOM 5457 O O . LEU B 1 150 ? 12.539 20.016 21.328 1 95.56 150 LEU B O 1
ATOM 5461 N N . THR B 1 151 ? 12.547 21.562 19.641 1 93.81 151 THR B N 1
ATOM 5462 C CA . THR B 1 151 ? 11.695 20.766 18.75 1 93.81 151 THR B CA 1
ATOM 5463 C C . THR B 1 151 ? 12.32 20.656 17.375 1 93.81 151 THR B C 1
ATOM 5465 O O . THR B 1 151 ? 13.203 21.453 17.016 1 93.81 151 THR B O 1
ATOM 5468 N N . LEU B 1 152 ? 11.883 19.688 16.641 1 92 152 LEU B N 1
ATOM 5469 C CA . LEU B 1 152 ? 12.461 19.312 15.352 1 92 152 LEU B CA 1
ATOM 5470 C C . LEU B 1 152 ? 12.367 20.484 14.359 1 92 152 LEU B C 1
ATOM 5472 O O . LEU B 1 152 ? 13.266 20.672 13.539 1 92 152 LEU B O 1
ATOM 5476 N N . GLU B 1 153 ? 11.234 21.234 14.375 1 86.38 153 GLU B N 1
ATOM 5477 C CA . GLU B 1 153 ? 10.992 22.266 13.367 1 86.38 153 GLU B CA 1
ATOM 5478 C C . GLU B 1 153 ? 12.039 23.375 13.445 1 86.38 153 GLU B C 1
ATOM 5480 O O . GLU B 1 153 ? 12.211 24.141 12.492 1 86.38 153 GLU B O 1
ATOM 5485 N N . GLN B 1 154 ? 12.836 23.375 14.523 1 87.44 154 GLN B N 1
ATOM 5486 C CA . GLN B 1 154 ? 13.859 24.406 14.711 1 87.44 154 GLN B CA 1
ATOM 5487 C C . GLN B 1 154 ? 15.164 24.016 14.016 1 87.44 154 GLN B C 1
ATOM 5489 O O . GLN B 1 154 ? 16.031 24.859 13.789 1 87.44 154 GLN B O 1
ATOM 5494 N N . ILE B 1 155 ? 15.266 22.75 13.703 1 89.56 155 ILE B N 1
ATOM 5495 C CA . ILE B 1 155 ? 16.531 22.234 13.195 1 89.56 155 ILE B CA 1
ATOM 5496 C C . ILE B 1 155 ? 16.844 22.891 11.852 1 89.56 155 ILE B C 1
ATOM 5498 O O . ILE B 1 155 ? 18.016 23.188 11.562 1 89.56 155 ILE B O 1
ATOM 5502 N N . GLY B 1 156 ? 15.797 23.062 10.992 1 83 156 GLY B N 1
ATOM 5503 C CA . GLY B 1 156 ? 16.016 23.766 9.734 1 83 156 GLY B CA 1
ATOM 5504 C C . GLY B 1 156 ? 16.594 25.156 9.922 1 83 156 GLY B C 1
ATOM 5505 O O . GLY B 1 156 ? 17.516 25.547 9.203 1 83 156 GLY B O 1
ATOM 5506 N N . LYS B 1 157 ? 16.016 25.859 10.852 1 81.69 157 LYS B N 1
ATOM 5507 C CA . LYS B 1 157 ? 16.484 27.203 11.172 1 81.69 157 LYS B CA 1
ATOM 5508 C C . LYS B 1 157 ? 17.938 27.172 11.664 1 81.69 157 LYS B C 1
ATOM 5510 O O . LYS B 1 157 ? 18.766 27.969 11.234 1 81.69 157 LYS B O 1
ATOM 5515 N N . TYR B 1 158 ? 18.25 26.234 12.547 1 88.94 158 TYR B N 1
ATOM 5516 C CA . TYR B 1 158 ? 19.594 26.141 13.109 1 88.94 158 TYR B CA 1
ATOM 5517 C C . TYR B 1 158 ? 20.609 25.734 12.047 1 88.94 158 TYR B C 1
ATOM 5519 O O . TYR B 1 158 ? 21.75 26.203 12.062 1 88.94 158 TYR B O 1
ATOM 5527 N N . SER B 1 159 ? 20.172 24.906 11.172 1 87.56 159 SER B N 1
ATOM 5528 C CA . SER B 1 159 ? 21.047 24.516 10.062 1 87.56 159 SER B CA 1
ATOM 5529 C C . SER B 1 159 ? 21.375 25.719 9.18 1 87.56 159 SER B C 1
ATOM 5531 O O . SER B 1 159 ? 22.531 25.906 8.789 1 87.56 159 SER B O 1
ATOM 5533 N N . ALA B 1 160 ? 20.344 26.516 8.82 1 79.75 160 ALA B N 1
ATOM 5534 C CA . ALA B 1 160 ? 20.547 27.703 8.008 1 79.75 160 ALA B CA 1
ATOM 5535 C C . ALA B 1 160 ? 21.469 28.703 8.719 1 79.75 160 ALA B C 1
ATOM 5537 O O . ALA B 1 160 ? 22.344 29.312 8.086 1 79.75 160 ALA B O 1
ATOM 5538 N N . MET B 1 161 ? 21.344 28.875 10 1 84.31 161 MET B N 1
ATOM 5539 C CA . MET B 1 161 ? 22.188 29.766 10.797 1 84.31 161 MET B CA 1
ATOM 5540 C C . MET B 1 161 ? 23.625 29.281 10.805 1 84.31 161 MET B C 1
ATOM 5542 O O . MET B 1 161 ? 24.562 30.094 10.75 1 84.31 161 MET B O 1
ATOM 5546 N N . CYS B 1 162 ? 23.703 28.031 10.922 1 89.56 162 CYS B N 1
ATOM 5547 C CA . CYS B 1 162 ? 25.047 27.469 10.898 1 89.56 162 CYS B CA 1
ATOM 5548 C C . CYS B 1 162 ? 25.734 27.734 9.562 1 89.56 162 CYS B C 1
ATOM 5550 O O . CYS B 1 162 ? 26.906 28.094 9.523 1 89.56 162 CYS B O 1
ATOM 5552 N N . GLN B 1 163 ? 25.031 27.594 8.5 1 83.31 163 GLN B N 1
ATOM 5553 C CA . GLN B 1 163 ? 25.562 27.844 7.16 1 83.31 163 GLN B CA 1
ATOM 5554 C C . GLN B 1 163 ? 25.984 29.297 6.996 1 83.31 163 GLN B C 1
ATOM 5556 O O . GLN B 1 163 ? 26.938 29.594 6.285 1 83.31 163 GLN B O 1
ATOM 5561 N N . ARG B 1 164 ? 25.297 30.172 7.723 1 81.31 164 ARG B N 1
ATOM 5562 C CA . ARG B 1 164 ? 25.594 31.594 7.652 1 81.31 164 ARG B CA 1
ATOM 5563 C C . ARG B 1 164 ? 26.672 31.984 8.672 1 81.31 164 ARG B C 1
ATOM 5565 O O . ARG B 1 164 ? 27.031 33.156 8.773 1 81.31 164 ARG B O 1
ATOM 5572 N N . GLY B 1 165 ? 27.141 31.047 9.492 1 89.06 165 GLY B N 1
ATOM 5573 C CA . GLY B 1 165 ? 28.188 31.297 10.469 1 89.06 165 GLY B CA 1
ATOM 5574 C C . GLY B 1 165 ? 27.672 31.859 11.773 1 89.06 165 GLY B C 1
ATOM 5575 O O . GLY B 1 165 ? 28.453 32.312 12.617 1 89.06 165 GLY B O 1
ATOM 5576 N N . GLU B 1 166 ? 26.359 31.781 11.938 1 90.31 166 GLU B N 1
ATOM 5577 C CA . GLU B 1 166 ? 25.734 32.375 13.125 1 90.31 166 GLU B CA 1
ATOM 5578 C C . GLU B 1 166 ? 25.641 31.344 14.25 1 90.31 166 GLU B C 1
ATOM 5580 O O . GLU B 1 166 ? 25.359 31.703 15.398 1 90.31 166 GLU B O 1
ATOM 5585 N N . LEU B 1 167 ? 25.797 30.156 13.93 1 93.19 167 LEU B N 1
ATOM 5586 C CA . LEU B 1 167 ? 25.719 29.031 14.867 1 93.19 167 LEU B CA 1
ATOM 5587 C C . LEU B 1 167 ? 26.891 28.078 14.672 1 93.19 167 LEU B C 1
ATOM 5589 O O . LEU B 1 167 ? 27.234 27.75 13.539 1 93.19 167 LEU B O 1
ATOM 5593 N N . GLU B 1 168 ? 27.484 27.688 15.766 1 95.75 168 GLU B N 1
ATOM 5594 C CA . GLU B 1 168 ? 28.641 26.781 15.68 1 95.75 168 GLU B CA 1
ATOM 5595 C C . GLU B 1 168 ? 28.188 25.375 15.273 1 95.75 168 GLU B C 1
ATOM 5597 O O . GLU B 1 168 ? 27.156 24.891 15.719 1 95.75 168 GLU B O 1
ATOM 5602 N N . PRO B 1 169 ? 29.031 24.781 14.5 1 94.81 169 PRO B N 1
ATOM 5603 C CA . PRO B 1 169 ? 28.703 23.422 14.062 1 94.81 169 PRO B CA 1
ATOM 5604 C C . PRO B 1 169 ? 28.484 22.453 15.227 1 94.81 169 PRO B C 1
ATOM 5606 O O . PRO B 1 169 ? 27.625 21.578 15.148 1 94.81 169 PRO B O 1
ATOM 5609 N N . GLU B 1 170 ? 29.172 22.594 16.25 1 96 170 GLU B N 1
ATOM 5610 C CA . GLU B 1 170 ? 29.031 21.719 17.422 1 96 170 GLU B CA 1
ATOM 5611 C C . GLU B 1 170 ? 27.672 21.875 18.078 1 96 170 GLU B C 1
ATOM 5613 O O . GLU B 1 170 ? 27.078 20.906 18.562 1 96 170 GLU B O 1
ATOM 5618 N N . LYS B 1 171 ? 27.25 23.078 18.078 1 95.75 171 LYS B N 1
ATOM 5619 C CA . LYS B 1 171 ? 25.938 23.344 18.656 1 95.75 171 LYS B CA 1
ATOM 5620 C C . LYS B 1 171 ? 24.828 22.766 17.781 1 95.75 171 LYS B C 1
ATOM 5622 O O . LYS B 1 171 ? 23.844 22.234 18.297 1 95.75 171 LYS B O 1
ATOM 5627 N N . LEU B 1 172 ? 25 22.922 16.5 1 95.31 172 LEU B N 1
ATOM 5628 C CA . LEU B 1 172 ? 24.031 22.297 15.594 1 95.31 172 LEU B CA 1
ATOM 5629 C C . LEU B 1 172 ? 23.984 20.781 15.789 1 95.31 172 LEU B C 1
ATOM 5631 O O . LEU B 1 172 ? 22.906 20.188 15.805 1 95.31 172 LEU B O 1
ATOM 5635 N N . GLU B 1 173 ? 25.125 20.234 15.945 1 95.38 173 GLU B N 1
ATOM 5636 C CA . GLU B 1 173 ? 25.203 18.797 16.172 1 95.38 173 GLU B CA 1
ATOM 5637 C C . GLU B 1 173 ? 24.484 18.406 17.453 1 95.38 173 GLU B C 1
ATOM 5639 O O . GLU B 1 173 ? 23.781 17.375 17.5 1 95.38 173 GLU B O 1
ATOM 5644 N N . TYR B 1 174 ? 24.672 19.172 18.453 1 96.06 174 TYR B N 1
ATOM 5645 C CA . TYR B 1 174 ? 23.969 18.953 19.719 1 96.06 174 TYR B CA 1
ATOM 5646 C C . TYR B 1 174 ? 22.453 19 19.5 1 96.06 174 TYR B C 1
ATOM 5648 O O . TYR B 1 174 ? 21.734 18.125 19.984 1 96.06 174 TYR B O 1
ATOM 5656 N N . TYR B 1 175 ? 21.969 20 18.828 1 96.06 175 TYR B N 1
ATOM 5657 C CA . TYR B 1 175 ? 20.547 20.141 18.562 1 96.06 175 TYR B CA 1
ATOM 5658 C C . TYR B 1 175 ? 20.031 18.938 17.766 1 96.06 175 TYR B C 1
ATOM 5660 O O . TYR B 1 175 ? 18.953 18.406 18.062 1 96.06 175 TYR B O 1
ATOM 5668 N N . LYS B 1 176 ? 20.781 18.531 16.797 1 95.5 176 LYS B N 1
ATOM 5669 C CA . LYS B 1 176 ? 20.406 17.406 15.969 1 95.5 176 LYS B CA 1
ATOM 5670 C C . LYS B 1 176 ? 20.281 16.125 16.812 1 95.5 176 LYS B C 1
ATOM 5672 O O . LYS B 1 176 ? 19.375 15.312 16.578 1 95.5 176 LYS B O 1
ATOM 5677 N N . GLN B 1 177 ? 21.094 15.977 17.766 1 95.75 177 GLN B N 1
ATOM 5678 C CA . GLN B 1 177 ? 21.125 14.75 18.547 1 95.75 177 GLN B CA 1
ATOM 5679 C C . GLN B 1 177 ? 20.047 14.758 19.625 1 95.75 177 GLN B C 1
ATOM 5681 O O . GLN B 1 177 ? 19.734 13.719 20.203 1 95.75 177 GLN B O 1
ATOM 5686 N N . HIS B 1 178 ? 19.344 15.93 19.859 1 96.06 178 HIS B N 1
ATOM 5687 C CA . HIS B 1 178 ? 18.484 16.016 21.031 1 96.06 178 HIS B CA 1
ATOM 5688 C C . HIS B 1 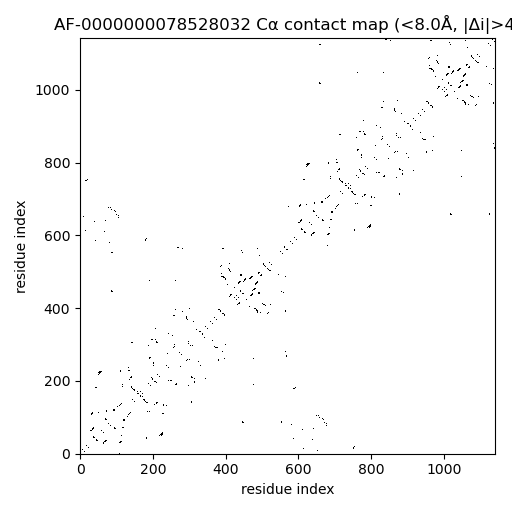178 ? 17.094 16.516 20.672 1 96.06 178 HIS B C 1
ATOM 5690 O O . HIS B 1 178 ? 16.219 16.578 21.531 1 96.06 178 HIS B O 1
ATOM 5696 N N . ALA B 1 179 ? 16.859 16.844 19.438 1 96.12 179 ALA B N 1
ATOM 5697 C CA . ALA B 1 179 ? 15.602 17.453 19.016 1 96.12 179 ALA B CA 1
ATOM 5698 C C . ALA B 1 179 ? 14.453 16.453 19.078 1 96.12 179 ALA B C 1
ATOM 5700 O O . ALA B 1 179 ? 13.289 16.844 19.203 1 96.12 179 ALA B O 1
ATOM 5701 N N . CYS B 1 180 ? 14.727 15.141 19 1 96.94 180 CYS B N 1
ATOM 5702 C CA . CYS B 1 180 ? 13.727 14.078 19.062 1 96.94 180 CYS B CA 1
ATOM 5703 C C . CYS B 1 180 ? 14.078 13.062 20.141 1 96.94 180 CYS B C 1
ATOM 5705 O O . CYS B 1 180 ? 14.57 11.977 19.828 1 96.94 180 CYS B O 1
ATOM 5707 N N . PRO B 1 181 ? 13.672 13.305 21.359 1 95.5 181 PRO B N 1
ATOM 5708 C CA . PRO B 1 181 ? 14.141 12.477 22.469 1 95.5 181 PRO B CA 1
ATOM 5709 C C . PRO B 1 181 ? 13.336 11.188 22.625 1 95.5 181 PRO B C 1
ATOM 5711 O O . PRO B 1 181 ? 13.727 10.297 23.375 1 95.5 181 PRO B O 1
ATOM 5714 N N . SER B 1 182 ? 12.203 11.078 21.906 1 94.5 182 SER B N 1
ATOM 5715 C CA . SER B 1 182 ? 11.367 9.883 22 1 94.5 182 SER B CA 1
ATOM 5716 C C . SER B 1 182 ? 10.602 9.648 20.703 1 94.5 182 SER B C 1
ATOM 5718 O O . SER B 1 182 ? 10.594 10.508 19.812 1 94.5 182 SER B O 1
ATOM 5720 N N . CYS B 1 183 ? 9.953 8.492 20.641 1 96.62 183 CYS B N 1
ATOM 5721 C CA . CYS B 1 183 ? 9.016 8.227 19.562 1 96.62 183 CYS B CA 1
ATOM 5722 C C . CYS B 1 183 ? 7.777 9.109 19.688 1 96.62 183 CYS B C 1
ATOM 5724 O O . CYS B 1 183 ? 7.574 9.758 20.703 1 96.62 183 CYS B O 1
ATOM 5726 N N . GLY B 1 184 ? 7.004 9.125 18.641 1 97.06 184 GLY B N 1
ATOM 5727 C CA . GLY B 1 184 ? 5.812 9.953 18.531 1 97.06 184 GLY B CA 1
ATOM 5728 C C . GLY B 1 184 ? 5.844 10.883 17.328 1 97.06 184 GLY B C 1
ATOM 5729 O O . GLY B 1 184 ? 6.895 11.094 16.719 1 97.06 184 GLY B O 1
ATOM 5730 N N . ALA B 1 185 ? 4.715 11.43 17.031 1 96.31 185 ALA B N 1
ATOM 5731 C CA . ALA B 1 185 ? 4.664 12.453 15.984 1 96.31 185 ALA B CA 1
ATOM 5732 C C . ALA B 1 185 ? 5.441 13.695 16.406 1 96.31 185 ALA B C 1
ATOM 5734 O O . ALA B 1 185 ? 5.828 13.836 17.562 1 96.31 185 ALA B O 1
ATOM 5735 N N . CYS B 1 186 ? 5.648 14.57 15.484 1 93.81 186 CYS B N 1
ATOM 5736 C CA . CYS B 1 186 ? 6.434 15.773 15.734 1 93.81 186 CYS B CA 1
ATOM 5737 C C . CYS B 1 186 ? 5.832 16.594 16.875 1 93.81 186 CYS B C 1
ATOM 5739 O O . CYS B 1 186 ? 4.605 16.688 16.984 1 93.81 186 CYS B O 1
ATOM 5741 N N . SER B 1 187 ? 6.641 17.219 17.656 1 94.94 187 SER B N 1
ATOM 5742 C CA . SER B 1 187 ? 6.242 17.859 18.906 1 94.94 187 SER B CA 1
ATOM 5743 C C . SER B 1 187 ? 5.805 19.297 18.688 1 94.94 187 SER B C 1
ATOM 5745 O O . SER B 1 187 ? 6.133 20.188 19.484 1 94.94 187 SER B O 1
ATOM 5747 N N . PHE B 1 188 ? 5.211 19.594 17.609 1 93.38 188 PHE B N 1
ATOM 5748 C CA . PHE B 1 188 ? 4.605 20.891 17.312 1 93.38 188 PHE B CA 1
ATOM 5749 C C . PHE B 1 188 ? 3.291 20.719 16.562 1 93.38 188 PHE B C 1
ATOM 5751 O O . PHE B 1 188 ? 2.967 19.609 16.125 1 93.38 188 PHE B O 1
ATOM 5758 N N . MET B 1 189 ? 2.494 21.75 16.469 1 93.19 189 MET B N 1
ATOM 5759 C CA . MET B 1 189 ? 1.184 21.688 15.828 1 93.19 189 MET B CA 1
ATOM 5760 C C . MET B 1 189 ? 1.317 21.734 14.312 1 93.19 189 MET B C 1
ATOM 5762 O O . MET B 1 189 ? 0.784 22.641 13.664 1 93.19 189 MET B O 1
ATOM 5766 N N . GLY B 1 190 ? 2.014 20.75 13.805 1 92.75 190 GLY B N 1
ATOM 5767 C CA . GLY B 1 190 ? 2.072 20.531 12.367 1 92.75 190 GLY B CA 1
ATOM 5768 C C . GLY B 1 190 ? 0.929 19.688 11.844 1 92.75 190 GLY B C 1
ATOM 5769 O O . GLY B 1 190 ? -0.131 19.609 12.469 1 92.75 190 GLY B O 1
ATOM 5770 N N . THR B 1 191 ? 1.155 19.109 10.766 1 95.31 191 THR B N 1
ATOM 5771 C CA . THR B 1 191 ? 0.101 18.328 10.125 1 95.31 191 THR B CA 1
ATOM 5772 C C . THR B 1 191 ? -0.241 17.094 10.953 1 95.31 191 THR B C 1
ATOM 5774 O O . THR B 1 191 ? -1.416 16.797 11.172 1 95.31 191 THR B O 1
ATOM 5777 N N . ALA B 1 192 ? 0.771 16.328 11.406 1 96.75 192 ALA B N 1
ATOM 5778 C CA . ALA B 1 192 ? 0.538 15.109 12.18 1 96.75 192 ALA B CA 1
ATOM 5779 C C . ALA B 1 192 ? -0.311 15.398 13.414 1 96.75 192 ALA B C 1
ATOM 5781 O O . ALA B 1 192 ? -1.311 14.719 13.664 1 96.75 192 ALA B O 1
ATOM 5782 N N . SER B 1 193 ? 0.076 16.391 14.18 1 97.25 193 SER B N 1
ATOM 5783 C CA . SER B 1 193 ? -0.651 16.75 15.391 1 97.25 193 SER B CA 1
ATOM 5784 C C . SER B 1 193 ? -2.062 17.234 15.062 1 97.25 193 SER B C 1
ATOM 5786 O O . SER B 1 193 ? -3.025 16.828 15.719 1 97.25 193 SER B O 1
ATOM 5788 N N . THR B 1 194 ? -2.139 18.078 14.07 1 97.38 194 THR B N 1
ATOM 5789 C CA . THR B 1 194 ? -3.441 18.594 13.68 1 97.38 194 THR B CA 1
ATOM 5790 C C . THR B 1 194 ? -4.383 17.469 13.281 1 97.38 194 THR B C 1
ATOM 5792 O O . THR B 1 194 ? -5.551 17.453 13.68 1 97.38 194 THR B O 1
ATOM 5795 N N . MET B 1 195 ? -3.9 16.5 12.531 1 98.19 195 MET B N 1
ATOM 5796 C CA . MET B 1 195 ? -4.766 15.438 12.023 1 98.19 195 MET B CA 1
ATOM 5797 C C . MET B 1 195 ? -5.18 14.492 13.148 1 98.19 195 MET B C 1
ATOM 5799 O O . MET B 1 195 ? -6.27 13.922 13.109 1 98.19 195 MET B O 1
ATOM 5803 N N . GLN B 1 196 ? -4.328 14.289 14.164 1 98.62 196 GLN B N 1
ATOM 5804 C CA . GLN B 1 196 ? -4.773 13.547 15.336 1 98.62 196 GLN B CA 1
ATOM 5805 C C . GLN B 1 196 ? -5.949 14.242 16.016 1 98.62 196 GLN B C 1
ATOM 5807 O O . GLN B 1 196 ? -6.926 13.594 16.406 1 98.62 196 GLN B O 1
ATOM 5812 N N . VAL B 1 197 ? -5.855 15.555 16.109 1 98.69 197 VAL B N 1
ATOM 5813 C CA . VAL B 1 197 ? -6.918 16.344 16.703 1 98.69 197 VAL B CA 1
ATOM 5814 C C . VAL B 1 197 ? -8.188 16.234 15.867 1 98.69 197 VAL B C 1
ATOM 5816 O O . VAL B 1 197 ? -9.289 16.094 16.406 1 98.69 197 VAL B O 1
ATOM 5819 N N . MET B 1 198 ? -8.008 16.266 14.523 1 98.75 198 MET B N 1
ATOM 5820 C CA . MET B 1 198 ? -9.164 16.156 13.633 1 98.75 198 MET B CA 1
ATOM 5821 C C . MET B 1 198 ? -9.836 14.797 13.797 1 98.75 198 MET B C 1
ATOM 5823 O O . MET B 1 198 ? -11.062 14.695 13.75 1 98.75 198 MET B O 1
ATOM 5827 N N . GLY B 1 199 ? -9.023 13.703 13.961 1 98.75 199 GLY B N 1
ATOM 5828 C CA . GLY B 1 199 ? -9.602 12.383 14.195 1 98.75 199 GLY B CA 1
ATOM 5829 C C . GLY B 1 199 ? -10.523 12.344 15.398 1 98.75 199 GLY B C 1
ATOM 5830 O O . GLY B 1 199 ? -11.602 11.75 15.344 1 98.75 199 GLY B O 1
ATOM 5831 N N . GLU B 1 200 ? -10.133 12.953 16.469 1 98.81 200 GLU B N 1
ATOM 5832 C CA . GLU B 1 200 ? -10.953 13 17.672 1 98.81 200 GLU B CA 1
ATOM 5833 C C . GLU B 1 200 ? -12.156 13.914 17.484 1 98.81 200 GLU B C 1
ATOM 5835 O O . GLU B 1 200 ? -13.266 13.578 17.922 1 98.81 200 GLU B O 1
ATOM 5840 N N . ALA B 1 201 ? -11.945 15.055 16.828 1 98.81 201 ALA B N 1
ATOM 5841 C CA . ALA B 1 201 ? -13.016 16.031 16.625 1 98.81 201 ALA B CA 1
ATOM 5842 C C . ALA B 1 201 ? -14.117 15.445 15.734 1 98.81 201 ALA B C 1
ATOM 5844 O O . ALA B 1 201 ? -15.289 15.789 15.898 1 98.81 201 ALA B O 1
ATOM 5845 N N . LEU B 1 202 ? -13.758 14.547 14.844 1 98.88 202 LEU B N 1
ATOM 5846 C CA . LEU B 1 202 ? -14.719 13.906 13.953 1 98.88 202 LEU B CA 1
ATOM 5847 C C . LEU B 1 202 ? -15.523 12.844 14.688 1 98.88 202 LEU B C 1
ATOM 5849 O O . LEU B 1 202 ? -16.5 12.32 14.164 1 98.88 202 LEU B O 1
ATOM 5853 N N . GLY B 1 203 ? -15.086 12.469 15.898 1 98.81 203 GLY B N 1
ATOM 5854 C CA . GLY B 1 203 ? -15.805 11.5 16.719 1 98.81 203 GLY B CA 1
ATOM 5855 C C . GLY B 1 203 ? -15.32 10.078 16.516 1 98.81 203 GLY B C 1
ATOM 5856 O O . GLY B 1 203 ? -16 9.125 16.891 1 98.81 203 GLY B O 1
ATOM 5857 N N . LEU B 1 204 ? -14.117 9.891 15.961 1 98.88 204 LEU B N 1
ATOM 5858 C CA . LEU B 1 204 ? -13.68 8.555 15.57 1 98.88 204 LEU B CA 1
ATOM 5859 C C . LEU B 1 204 ? -12.633 8.016 16.531 1 98.88 204 LEU B C 1
ATOM 5861 O O . LEU B 1 204 ? -12.078 6.934 16.312 1 98.88 204 LEU B O 1
ATOM 5865 N N . MET B 1 205 ? -12.312 8.734 17.562 1 98.81 205 MET B N 1
ATOM 5866 C CA . MET B 1 205 ? -11.375 8.328 18.609 1 98.81 205 MET B CA 1
ATOM 5867 C C . MET B 1 205 ? -12.039 8.344 19.984 1 98.81 205 MET B C 1
ATOM 5869 O O . MET B 1 205 ? -13.047 9.016 20.172 1 98.81 205 MET B O 1
ATOM 5873 N N . LEU B 1 206 ? -11.5 7.527 20.875 1 98.69 206 LEU B N 1
ATOM 5874 C CA . LEU B 1 206 ? -11.945 7.672 22.25 1 98.69 206 LEU B CA 1
ATOM 5875 C C . LEU B 1 206 ? -11.656 9.078 22.781 1 98.69 206 LEU B C 1
ATOM 5877 O O . LEU B 1 206 ? -10.586 9.633 22.516 1 98.69 206 LEU B O 1
ATOM 5881 N N . PRO B 1 207 ? -12.594 9.672 23.469 1 98.06 207 PRO B N 1
ATOM 5882 C CA . PRO B 1 207 ? -12.461 11.07 23.891 1 98.06 207 PRO B CA 1
ATOM 5883 C C . PRO B 1 207 ? -11.234 11.312 24.766 1 98.06 207 PRO B C 1
ATOM 5885 O O . PRO B 1 207 ? -10.977 10.539 25.688 1 98.06 207 PRO B O 1
ATOM 5888 N N . GLY B 1 208 ? -10.461 12.336 24.391 1 97.62 208 GLY B N 1
ATOM 5889 C CA . GLY B 1 208 ? -9.352 12.797 25.219 1 97.62 208 GLY B CA 1
ATOM 5890 C C . GLY B 1 208 ? -8.047 12.094 24.891 1 97.62 208 GLY B C 1
ATOM 5891 O O . GLY B 1 208 ? -7.105 12.133 25.688 1 97.62 208 GLY B O 1
ATOM 5892 N N . SER B 1 209 ? -7.93 11.484 23.766 1 97.75 209 SER B N 1
ATOM 5893 C CA . SER B 1 209 ? -6.766 10.633 23.531 1 97.75 209 SER B CA 1
ATOM 5894 C C . SER B 1 209 ? -5.824 11.25 22.5 1 97.75 209 SER B C 1
ATOM 5896 O O . SER B 1 209 ? -4.676 10.82 22.375 1 97.75 209 SER B O 1
ATOM 5898 N N . ALA B 1 210 ? -6.238 12.289 21.75 1 97.88 210 ALA B N 1
ATOM 5899 C CA . ALA B 1 210 ? -5.371 12.906 20.75 1 97.88 210 ALA B CA 1
ATOM 5900 C C . ALA B 1 210 ? -4.16 13.562 21.406 1 97.88 210 ALA B C 1
ATOM 5902 O O . ALA B 1 210 ? -4.289 14.195 22.453 1 97.88 210 ALA B O 1
ATOM 5903 N N . LEU B 1 211 ? -2.965 13.312 20.859 1 97.5 211 LEU B N 1
ATOM 5904 C CA . LEU B 1 211 ? -1.702 13.961 21.188 1 97.5 211 LEU B CA 1
ATOM 5905 C C . LEU B 1 211 ? -1.25 13.602 22.594 1 97.5 211 LEU B C 1
ATOM 5907 O O . LEU B 1 211 ? -0.523 14.367 23.234 1 97.5 211 LEU B O 1
ATOM 5911 N N . MET B 1 212 ? -1.768 12.508 23.125 1 97.19 212 MET B N 1
ATOM 5912 C CA . MET B 1 212 ? -1.099 11.961 24.312 1 97.19 212 MET B CA 1
ATOM 5913 C C . MET B 1 212 ? 0.375 11.695 24.016 1 97.19 212 MET B C 1
ATOM 5915 O O . MET B 1 212 ? 0.72 11.156 22.969 1 97.19 212 MET B O 1
ATOM 5919 N N . PRO B 1 213 ? 1.221 12.188 24.922 1 96.75 213 PRO B N 1
ATOM 5920 C CA . PRO B 1 213 ? 2.627 11.859 24.672 1 96.75 213 PRO B CA 1
ATOM 5921 C C . PRO B 1 213 ? 2.861 10.367 24.469 1 96.75 213 PRO B C 1
ATOM 5923 O O . PRO B 1 213 ? 2.258 9.547 25.156 1 96.75 213 PRO B O 1
ATOM 5926 N N . ALA B 1 214 ? 3.691 10.023 23.5 1 96.94 214 ALA B N 1
ATOM 5927 C CA . ALA B 1 214 ? 3.977 8.633 23.172 1 96.94 214 ALA B CA 1
ATOM 5928 C C . ALA B 1 214 ? 4.547 7.895 24.391 1 96.94 214 ALA B C 1
ATOM 5930 O O . ALA B 1 214 ? 4.43 6.672 24.5 1 96.94 214 ALA B O 1
ATOM 5931 N N . THR B 1 215 ? 5.148 8.586 25.312 1 93.88 215 THR B N 1
ATOM 5932 C CA . THR B 1 215 ? 5.777 8.016 26.5 1 93.88 215 THR B CA 1
ATOM 5933 C C . THR B 1 215 ? 4.766 7.875 27.641 1 93.88 215 THR B C 1
ATOM 5935 O O . THR B 1 215 ? 5.066 7.277 28.672 1 93.88 215 THR B O 1
ATOM 5938 N N . CYS B 1 216 ? 3.604 8.445 27.438 1 92.12 216 CYS B N 1
ATOM 5939 C CA . CYS B 1 216 ? 2.549 8.367 28.438 1 92.12 216 CYS B CA 1
ATOM 5940 C C . CYS B 1 216 ? 2.002 6.953 28.547 1 92.12 216 CYS B C 1
ATOM 5942 O O . CYS B 1 216 ? 1.552 6.379 27.562 1 92.12 216 CYS B O 1
ATOM 5944 N N . PRO B 1 217 ? 2.025 6.367 29.734 1 91.31 217 PRO B N 1
ATOM 5945 C CA . PRO B 1 217 ? 1.496 5.008 29.875 1 91.31 217 PRO B CA 1
ATOM 5946 C C . PRO B 1 217 ? 0.009 4.914 29.547 1 91.31 217 PRO B C 1
ATOM 5948 O O . PRO B 1 217 ? -0.472 3.854 29.141 1 91.31 217 PRO B O 1
ATOM 5951 N N . ASP B 1 218 ? -0.69 6.027 29.672 1 94.12 218 ASP B N 1
ATOM 5952 C CA . ASP B 1 218 ? -2.127 6.043 29.422 1 94.12 218 ASP B CA 1
ATOM 5953 C C . ASP B 1 218 ? -2.424 5.723 27.953 1 94.12 218 ASP B C 1
ATOM 5955 O O . ASP B 1 218 ? -3.539 5.316 27.609 1 94.12 218 ASP B O 1
ATOM 5959 N N . LEU B 1 219 ? -1.434 5.984 27.156 1 97.19 219 LEU B N 1
ATOM 5960 C CA . LEU B 1 219 ? -1.643 5.727 25.734 1 97.19 219 LEU B CA 1
ATOM 5961 C C . LEU B 1 219 ? -1.869 4.238 25.484 1 97.19 219 LEU B C 1
ATOM 5963 O O . LEU B 1 219 ? -2.691 3.867 24.641 1 97.19 219 LEU B O 1
ATOM 5967 N N . LYS B 1 220 ? -1.14 3.361 26.141 1 98 220 LYS B N 1
ATOM 5968 C CA . LYS B 1 220 ? -1.335 1.918 26.047 1 98 220 LYS B CA 1
ATOM 5969 C C . LYS B 1 220 ? -2.725 1.517 26.531 1 98 220 LYS B C 1
ATOM 5971 O O . LYS B 1 220 ? -3.369 0.647 25.953 1 98 220 LYS B O 1
ATOM 5976 N N . ASP B 1 221 ? -3.18 2.195 27.609 1 97.81 221 ASP B N 1
ATOM 5977 C CA . ASP B 1 221 ? -4.516 1.942 28.141 1 97.81 221 ASP B CA 1
ATOM 5978 C C . ASP B 1 221 ? -5.59 2.316 27.109 1 97.81 221 ASP B C 1
ATOM 5980 O O . ASP B 1 221 ? -6.59 1.609 26.969 1 97.81 221 ASP B O 1
ATOM 5984 N N . VAL B 1 222 ? -5.387 3.426 26.484 1 98.31 222 VAL B N 1
ATOM 5985 C CA . VAL B 1 222 ? -6.328 3.879 25.469 1 98.31 222 VAL B CA 1
ATOM 5986 C C . VAL B 1 222 ? -6.426 2.84 24.359 1 98.31 222 VAL B C 1
ATOM 5988 O O . VAL B 1 222 ? -7.52 2.535 23.875 1 98.31 222 VAL B O 1
ATOM 5991 N N . ALA B 1 223 ? -5.281 2.33 23.906 1 98.81 223 ALA B N 1
ATOM 5992 C CA . ALA B 1 223 ? -5.25 1.315 22.859 1 98.81 223 ALA B CA 1
ATOM 5993 C C . ALA B 1 223 ? -6.016 0.065 23.281 1 98.81 223 ALA B C 1
ATOM 5995 O O . ALA B 1 223 ? -6.781 -0.497 22.5 1 98.81 223 ALA B O 1
ATOM 5996 N N . GLU B 1 224 ? -5.82 -0.386 24.484 1 98.81 224 GLU B N 1
ATOM 5997 C CA . GLU B 1 224 ? -6.535 -1.546 25.016 1 98.81 224 GLU B CA 1
ATOM 5998 C C . GLU B 1 224 ? -8.039 -1.28 25.078 1 98.81 224 GLU B C 1
ATOM 6000 O O . GLU B 1 224 ? -8.844 -2.123 24.688 1 98.81 224 GLU B O 1
ATOM 6005 N N . ARG B 1 225 ? -8.398 -0.1 25.562 1 98.69 225 ARG B N 1
ATOM 6006 C CA . ARG B 1 225 ? -9.805 0.276 25.672 1 98.69 225 ARG B CA 1
ATOM 6007 C C . ARG B 1 225 ? -10.461 0.366 24.297 1 98.69 225 ARG B C 1
ATOM 6009 O O . ARG B 1 225 ? -11.641 0.056 24.141 1 98.69 225 ARG B O 1
ATOM 6016 N N . ALA B 1 226 ? -9.688 0.842 23.328 1 98.94 226 ALA B N 1
ATOM 6017 C CA . ALA B 1 226 ? -10.219 0.849 21.969 1 98.94 226 ALA B CA 1
ATOM 6018 C C . ALA B 1 226 ? -10.586 -0.561 21.516 1 98.94 226 ALA B C 1
ATOM 6020 O O . ALA B 1 226 ? -11.594 -0.753 20.828 1 98.94 226 ALA B O 1
ATOM 6021 N N . GLY B 1 227 ? -9.734 -1.564 21.891 1 98.88 227 GLY B N 1
ATOM 6022 C CA . GLY B 1 227 ? -10.062 -2.955 21.625 1 98.88 227 GLY B CA 1
ATOM 6023 C C . GLY B 1 227 ? -11.359 -3.393 22.281 1 98.88 227 GLY B C 1
ATOM 6024 O O . GLY B 1 227 ? -12.164 -4.102 21.672 1 98.88 227 GLY B O 1
ATOM 6025 N N . HIS B 1 228 ? -11.609 -2.92 23.562 1 98.81 228 HIS B N 1
ATOM 6026 C CA . HIS B 1 228 ? -12.875 -3.195 24.234 1 98.81 228 HIS B CA 1
ATOM 6027 C C . HIS B 1 228 ? -14.047 -2.568 23.484 1 98.81 228 HIS B C 1
ATOM 6029 O O . HIS B 1 228 ? -15.047 -3.236 23.203 1 98.81 228 HIS B O 1
ATOM 6035 N N . GLN B 1 229 ? -13.891 -1.361 23.109 1 98.88 229 GLN B N 1
ATOM 6036 C CA . GLN B 1 229 ? -14.977 -0.542 22.578 1 98.88 229 GLN B CA 1
ATOM 6037 C C . GLN B 1 229 ? -15.367 -0.986 21.172 1 98.88 229 GLN B C 1
ATOM 6039 O O . GLN B 1 229 ? -16.547 -0.905 20.797 1 98.88 229 GLN B O 1
ATOM 6044 N N . ILE B 1 230 ? -14.438 -1.46 20.391 1 98.88 230 ILE B N 1
ATOM 6045 C CA . ILE B 1 230 ? -14.734 -1.842 19.016 1 98.88 230 ILE B CA 1
ATOM 6046 C C . ILE B 1 230 ? -15.711 -3.02 19.016 1 98.88 230 ILE B C 1
ATOM 6048 O O . ILE B 1 230 ? -16.562 -3.127 18.125 1 98.88 230 ILE B O 1
ATOM 6052 N N . ILE B 1 231 ? -15.578 -3.916 20.031 1 98.62 231 ILE B N 1
ATOM 6053 C CA . ILE B 1 231 ? -16.5 -5.039 20.156 1 98.62 231 ILE B CA 1
ATOM 6054 C C . ILE B 1 231 ? -17.922 -4.523 20.375 1 98.62 231 ILE B C 1
ATOM 6056 O O . ILE B 1 231 ? -18.875 -5.004 19.75 1 98.62 231 ILE B O 1
ATOM 6060 N N . GLU B 1 232 ? -18.047 -3.506 21.188 1 98.06 232 GLU B N 1
ATOM 6061 C CA . GLU B 1 232 ? -19.344 -2.912 21.453 1 98.06 232 GLU B CA 1
ATOM 6062 C C . GLU B 1 232 ? -19.906 -2.215 20.219 1 98.06 232 GLU B C 1
ATOM 6064 O O . GLU B 1 232 ? -21.109 -2.301 19.938 1 98.06 232 GLU B O 1
ATOM 6069 N N . LEU B 1 233 ? -19.062 -1.545 19.547 1 98.19 233 LEU B N 1
ATOM 6070 C CA . LEU B 1 233 ? -19.484 -0.849 18.328 1 98.19 233 LEU B CA 1
ATOM 6071 C C . LEU B 1 233 ? -19.953 -1.839 17.266 1 98.19 233 LEU B C 1
ATOM 6073 O O . LEU B 1 233 ? -20.938 -1.598 16.578 1 98.19 233 LEU B O 1
ATOM 6077 N N . ALA B 1 234 ? -19.172 -2.857 17.109 1 97.88 234 ALA B N 1
ATOM 6078 C CA . ALA B 1 234 ? -19.531 -3.887 16.141 1 97.88 234 ALA B CA 1
ATOM 6079 C C . ALA B 1 234 ? -20.859 -4.531 16.5 1 97.88 234 ALA B C 1
ATOM 6081 O O . ALA B 1 234 ? -21.688 -4.789 15.609 1 97.88 234 ALA B O 1
ATOM 6082 N N . LYS B 1 235 ? -21.141 -4.816 17.75 1 97.44 235 LYS B N 1
ATOM 6083 C CA . LYS B 1 235 ? -22.391 -5.402 18.219 1 97.44 235 LYS B CA 1
ATOM 6084 C C . LYS B 1 235 ? -23.578 -4.473 17.922 1 97.44 235 LYS B C 1
ATOM 6086 O O . LYS B 1 235 ? -24.656 -4.934 17.547 1 97.44 235 LYS B O 1
ATOM 6091 N N . SER B 1 236 ? -23.344 -3.217 18.094 1 96.88 236 SER B N 1
ATOM 6092 C CA . SER B 1 236 ? -24.422 -2.242 17.938 1 96.88 236 SER B CA 1
ATOM 6093 C C . SER B 1 236 ? -24.641 -1.894 16.469 1 96.88 236 SER B C 1
ATOM 6095 O O . SER B 1 236 ? -25.656 -1.303 16.109 1 96.88 236 SER B O 1
ATOM 6097 N N . GLY B 1 237 ? -23.656 -2.176 15.617 1 96 237 GLY B N 1
ATOM 6098 C CA . GLY B 1 237 ? -23.781 -1.937 14.188 1 96 237 GLY B CA 1
ATOM 6099 C C . GLY B 1 237 ? -23.547 -0.487 13.805 1 96 237 GLY B C 1
ATOM 6100 O O . GLY B 1 237 ? -23.922 -0.063 12.703 1 96 237 GLY B O 1
ATOM 6101 N N . ILE B 1 238 ? -23 0.263 14.766 1 97.94 238 ILE B N 1
ATOM 6102 C CA . ILE B 1 238 ? -22.688 1.657 14.469 1 97.94 238 ILE B CA 1
ATOM 6103 C C . ILE B 1 238 ? -21.469 1.729 13.547 1 97.94 238 ILE B C 1
ATOM 6105 O O . ILE B 1 238 ? -20.406 1.175 13.867 1 97.94 238 ILE B O 1
ATOM 6109 N N . ARG B 1 239 ? -21.656 2.455 12.398 1 98.19 239 ARG B N 1
ATOM 6110 C CA . ARG B 1 239 ? -20.594 2.543 11.398 1 98.19 239 ARG B CA 1
ATOM 6111 C C . ARG B 1 239 ? -20.078 3.971 11.273 1 98.19 239 ARG B C 1
ATOM 6113 O O . ARG B 1 239 ? -20.719 4.914 11.734 1 98.19 239 ARG B O 1
ATOM 6120 N N . PRO B 1 240 ? -18.906 4.18 10.703 1 98.81 240 PRO B N 1
ATOM 6121 C CA . PRO B 1 240 ? -18.266 5.496 10.586 1 98.81 240 PRO B CA 1
ATOM 6122 C C . PRO B 1 240 ? -19.188 6.535 9.938 1 98.81 240 PRO B C 1
ATOM 6124 O O . PRO B 1 240 ? -19.219 7.688 10.375 1 98.81 240 PRO B O 1
ATOM 6127 N N . ARG B 1 241 ? -19.938 6.148 8.93 1 98.5 241 ARG B N 1
ATOM 6128 C CA . ARG B 1 241 ? -20.781 7.102 8.219 1 98.5 241 ARG B CA 1
ATOM 6129 C C . ARG B 1 241 ? -22 7.492 9.047 1 98.5 241 ARG B C 1
ATOM 6131 O O . ARG B 1 241 ? -22.688 8.469 8.734 1 98.5 241 ARG B O 1
ATOM 6138 N N . ASP B 1 242 ? -22.281 6.711 10.133 1 98.12 242 ASP B N 1
ATOM 6139 C CA . ASP B 1 242 ? -23.281 7.109 11.117 1 98.12 242 ASP B CA 1
ATOM 6140 C C . ASP B 1 242 ? -22.719 8.164 12.07 1 98.12 242 ASP B C 1
ATOM 6142 O O . ASP B 1 242 ? -23.484 8.93 12.672 1 98.12 242 ASP B O 1
ATOM 6146 N N . ILE B 1 243 ? -21.484 8.219 12.195 1 98.75 243 ILE B N 1
ATOM 6147 C CA . ILE B 1 243 ? -20.797 9.055 13.18 1 98.75 243 ILE B CA 1
ATOM 6148 C C . ILE B 1 243 ? -20.344 10.359 12.531 1 98.75 243 ILE B C 1
ATOM 6150 O O . ILE B 1 243 ? -20.609 11.445 13.055 1 98.75 243 ILE B O 1
ATOM 6154 N N . VAL B 1 244 ? -19.672 10.203 11.391 1 98.81 244 VAL B N 1
ATOM 6155 C CA . VAL B 1 244 ? -19.094 11.352 10.703 1 98.81 244 VAL B CA 1
ATOM 6156 C C . VAL B 1 244 ? -20.094 11.914 9.703 1 98.81 244 VAL B C 1
ATOM 6158 O O . VAL B 1 244 ? -20.391 11.281 8.688 1 98.81 244 VAL B O 1
ATOM 6161 N N . THR B 1 245 ? -20.641 13 9.984 1 98.38 245 THR B N 1
ATOM 6162 C CA . THR B 1 245 ? -21.609 13.75 9.18 1 98.38 245 THR B CA 1
ATOM 6163 C C . THR B 1 245 ? -21.109 15.164 8.914 1 98.38 245 THR B C 1
ATOM 6165 O O . THR B 1 245 ? -19.984 15.516 9.297 1 98.38 245 THR B O 1
ATOM 6168 N N . MET B 1 246 ? -21.969 15.945 8.242 1 98.12 246 MET B N 1
ATOM 6169 C CA . MET B 1 246 ? -21.609 17.344 8.008 1 98.12 246 MET B CA 1
ATOM 6170 C C . MET B 1 246 ? -21.438 18.078 9.328 1 98.12 246 MET B C 1
ATOM 6172 O O . MET B 1 246 ? -20.562 18.953 9.453 1 98.12 246 MET B O 1
ATOM 6176 N N . LYS B 1 247 ? -22.203 17.703 10.367 1 98.19 247 LYS B N 1
ATOM 6177 C CA . LYS B 1 247 ? -22.062 18.297 11.695 1 98.19 247 LYS B CA 1
ATOM 6178 C C . LYS B 1 247 ? -20.688 18 12.289 1 98.19 247 LYS B C 1
ATOM 6180 O O . LYS B 1 247 ? -20.078 18.875 12.906 1 98.19 247 LYS B O 1
ATOM 6185 N N . SER B 1 248 ? -20.25 16.766 12.125 1 98.38 248 SER B N 1
ATOM 6186 C CA . SER B 1 248 ? -18.922 16.391 12.617 1 98.38 248 SER B CA 1
ATOM 6187 C C . SER B 1 248 ? -17.828 17.203 11.945 1 98.38 248 SER B C 1
ATOM 6189 O O . SER B 1 248 ? -16.875 17.625 12.594 1 98.38 248 SER B O 1
ATOM 6191 N N . PHE B 1 249 ? -17.984 17.422 10.617 1 98.5 249 PHE B N 1
ATOM 6192 C CA . PHE B 1 249 ? -16.984 18.188 9.883 1 98.5 249 PHE B CA 1
ATOM 6193 C C . PHE B 1 249 ? -17 19.656 10.305 1 98.5 249 PHE B C 1
ATOM 6195 O O . PHE B 1 249 ? -15.953 20.281 10.414 1 98.5 249 PHE B O 1
ATOM 6202 N N . GLU B 1 250 ? -18.156 20.188 10.516 1 98.38 250 GLU B N 1
ATOM 6203 C CA . GLU B 1 250 ? -18.25 21.562 11.016 1 98.38 250 GLU B CA 1
ATOM 6204 C C . GLU B 1 250 ? -17.578 21.703 12.383 1 98.38 250 GLU B C 1
ATOM 6206 O O . GLU B 1 250 ? -16.828 22.656 12.625 1 98.38 250 GLU B O 1
ATOM 6211 N N . ASN B 1 251 ? -17.844 20.734 13.289 1 98.75 251 ASN B N 1
ATOM 6212 C CA . ASN B 1 251 ? -17.172 20.703 14.578 1 98.75 251 ASN B CA 1
ATOM 6213 C C . ASN B 1 251 ? -15.648 20.672 14.406 1 98.75 251 ASN B C 1
ATOM 6215 O O . ASN B 1 251 ? -14.93 21.422 15.078 1 98.75 251 ASN B O 1
ATOM 6219 N N . ALA B 1 252 ? -15.203 19.812 13.516 1 98.62 252 ALA B N 1
ATOM 6220 C CA . ALA B 1 252 ? -13.766 19.641 13.305 1 98.62 252 ALA B CA 1
ATOM 6221 C C . ALA B 1 252 ? -13.133 20.922 12.789 1 98.62 252 ALA B C 1
ATOM 6223 O O . ALA B 1 252 ? -12.023 21.281 13.188 1 98.62 252 ALA B O 1
ATOM 6224 N N . ILE B 1 253 ? -13.797 21.625 11.867 1 98 253 ILE B N 1
ATOM 6225 C CA . ILE B 1 253 ? -13.273 22.875 11.305 1 98 253 ILE B CA 1
ATOM 6226 C C . ILE B 1 253 ? -13.219 23.938 12.383 1 98 253 ILE B C 1
ATOM 6228 O O . ILE B 1 253 ? -12.258 24.719 12.453 1 98 253 ILE B O 1
ATOM 6232 N N . MET B 1 254 ? -14.227 24 13.266 1 98.31 254 MET B N 1
ATOM 6233 C CA . MET B 1 254 ? -14.219 24.953 14.375 1 98.31 254 MET B CA 1
ATOM 6234 C C . MET B 1 254 ? -13.07 24.656 15.328 1 98.31 254 MET B C 1
ATOM 6236 O O . MET B 1 254 ? -12.414 25.594 15.812 1 98.31 254 MET B O 1
ATOM 6240 N N . VAL B 1 255 ? -12.859 23.375 15.594 1 98.62 255 VAL B N 1
ATOM 6241 C CA . VAL B 1 255 ? -11.734 22.984 16.438 1 98.62 255 VAL B CA 1
ATOM 6242 C C . VAL B 1 255 ? -10.422 23.375 15.758 1 98.62 255 VAL B C 1
ATOM 6244 O O . VAL B 1 255 ? -9.492 23.859 16.406 1 98.62 255 VAL B O 1
ATOM 6247 N N . HIS B 1 256 ? -10.367 23.141 14.492 1 97.5 256 HIS B N 1
ATOM 6248 C CA . HIS B 1 256 ? -9.188 23.516 13.719 1 97.5 256 HIS B CA 1
ATOM 6249 C C . HIS B 1 256 ? -8.875 25 13.883 1 97.5 256 HIS B C 1
ATOM 6251 O O . HIS B 1 256 ? -7.719 25.375 14.086 1 97.5 256 HIS B O 1
ATOM 6257 N N . ALA B 1 257 ? -9.844 25.828 13.758 1 96.94 257 ALA B N 1
ATOM 6258 C CA . ALA B 1 257 ? -9.68 27.266 13.922 1 96.94 257 ALA B CA 1
ATOM 6259 C C . ALA B 1 257 ? -9.188 27.609 15.328 1 96.94 257 ALA B C 1
ATOM 6261 O O . ALA B 1 257 ? -8.312 28.453 15.5 1 96.94 257 ALA B O 1
ATOM 6262 N N . ALA B 1 258 ? -9.734 26.891 16.297 1 97.62 258 ALA B N 1
ATOM 6263 C CA . ALA B 1 258 ? -9.43 27.156 17.688 1 97.62 258 ALA B CA 1
ATOM 6264 C C . ALA B 1 258 ? -7.977 26.828 18.016 1 97.62 258 ALA B C 1
ATOM 6266 O O . ALA B 1 258 ? -7.379 27.422 18.906 1 97.62 258 ALA B O 1
ATOM 6267 N N . ILE B 1 259 ? -7.398 25.906 17.25 1 96.81 259 ILE B N 1
ATOM 6268 C CA . ILE B 1 259 ? -6.059 25.453 17.609 1 96.81 259 ILE B CA 1
ATOM 6269 C C . ILE B 1 259 ? -5.051 25.984 16.578 1 96.81 259 ILE B C 1
ATOM 6271 O O . ILE B 1 259 ? -3.863 25.656 16.656 1 96.81 259 ILE B O 1
ATOM 6275 N N . SER B 1 260 ? -5.523 26.766 15.633 1 94.06 260 SER B N 1
ATOM 6276 C CA . SER B 1 260 ? -4.664 27.219 14.547 1 94.06 260 SER B CA 1
ATOM 6277 C C . SER B 1 260 ? -3.936 26.062 13.891 1 94.06 260 SER B C 1
ATOM 6279 O O . SER B 1 260 ? -2.705 26.062 13.797 1 94.06 260 SER B O 1
ATOM 6281 N N . GLY B 1 261 ? -4.691 25.141 13.422 1 94.12 261 GLY B N 1
ATOM 6282 C CA . GLY B 1 261 ? -4.156 23.891 12.883 1 94.12 261 GLY B CA 1
ATOM 6283 C C . GLY B 1 261 ? -3.436 24.078 11.562 1 94.12 261 GLY B C 1
ATOM 6284 O O . GLY B 1 261 ? -3.449 25.172 10.992 1 94.12 261 GLY B O 1
ATOM 6285 N N . SER B 1 262 ? -2.822 23.031 11.094 1 94.19 262 SER B N 1
ATOM 6286 C CA . SER B 1 262 ? -2.035 23.016 9.867 1 94.19 262 SER B CA 1
ATOM 6287 C C . SER B 1 262 ? -2.898 23.344 8.648 1 94.19 262 SER B C 1
ATOM 6289 O O . SER B 1 262 ? -4.035 22.875 8.555 1 94.19 262 SER B O 1
ATOM 6291 N N . THR B 1 263 ? -2.309 24.0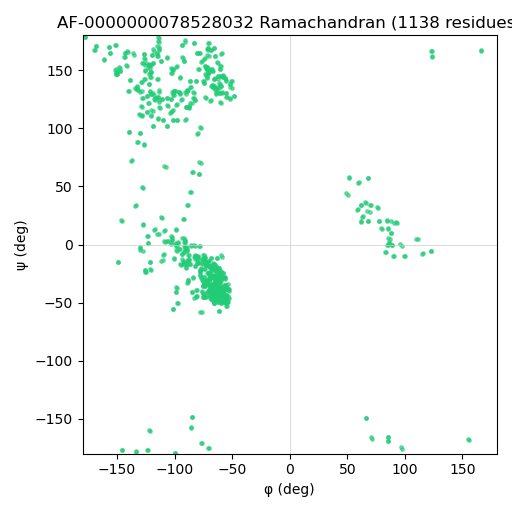62 7.652 1 93.44 263 THR B N 1
ATOM 6292 C CA . THR B 1 263 ? -3.004 24.359 6.402 1 93.44 263 THR B CA 1
ATOM 6293 C C . THR B 1 263 ? -3.193 23.094 5.574 1 93.44 263 THR B C 1
ATOM 6295 O O . THR B 1 263 ? -4.07 23.031 4.711 1 93.44 263 THR B O 1
ATOM 6298 N N . ASN B 1 264 ? -2.422 22.094 5.879 1 95.06 264 ASN B N 1
ATOM 6299 C CA . ASN B 1 264 ? -2.555 20.828 5.145 1 95.06 264 ASN B CA 1
ATOM 6300 C C . ASN B 1 264 ? -3.906 20.172 5.398 1 95.06 264 ASN B C 1
ATOM 6302 O O . ASN B 1 264 ? -4.328 19.297 4.637 1 95.06 264 ASN B O 1
ATOM 6306 N N . SER B 1 265 ? -4.586 20.609 6.48 1 95.25 265 SER B N 1
ATOM 6307 C CA . SER B 1 265 ? -5.93 20.094 6.727 1 95.25 265 SER B CA 1
ATOM 6308 C C . SER B 1 265 ? -6.871 20.438 5.578 1 95.25 265 SER B C 1
ATOM 6310 O O . SER B 1 265 ? -7.84 19.719 5.324 1 95.25 265 SER B O 1
ATOM 6312 N N . LEU B 1 266 ? -6.559 21.516 4.855 1 94.88 266 LEU B N 1
ATOM 6313 C CA . LEU B 1 266 ? -7.398 21.938 3.738 1 94.88 266 LEU B CA 1
ATOM 6314 C C . LEU B 1 266 ? -7.227 21.016 2.543 1 94.88 266 LEU B C 1
ATOM 6316 O O . LEU B 1 266 ? -8.023 21.047 1.604 1 94.88 266 LEU B O 1
ATOM 6320 N N . ILE B 1 267 ? -6.254 20.188 2.619 1 96.12 267 ILE B N 1
ATOM 6321 C CA . ILE B 1 267 ? -6.086 19.141 1.619 1 96.12 267 ILE B CA 1
ATOM 6322 C C . ILE B 1 267 ? -6.641 17.828 2.154 1 96.12 267 ILE B C 1
ATOM 6324 O O . ILE B 1 267 ? -7.371 17.125 1.451 1 96.12 267 ILE B O 1
ATOM 6328 N N . HIS B 1 268 ? -6.434 17.484 3.398 1 97.62 268 HIS B N 1
ATOM 6329 C CA . HIS B 1 268 ? -6.758 16.188 3.961 1 97.62 268 HIS B CA 1
ATOM 6330 C C . HIS B 1 268 ? -8.242 16.094 4.316 1 97.62 268 HIS B C 1
ATOM 6332 O O . HIS B 1 268 ? -8.875 15.055 4.082 1 97.62 268 HIS B O 1
ATOM 6338 N N . MET B 1 269 ? -8.82 17.172 4.852 1 97.94 269 MET B N 1
ATOM 6339 C CA . MET B 1 269 ? -10.211 17.109 5.301 1 97.94 269 MET B CA 1
ATOM 6340 C C . MET B 1 269 ? -11.156 16.938 4.117 1 97.94 269 MET B C 1
ATOM 6342 O O . MET B 1 269 ? -12.086 16.125 4.176 1 97.94 269 MET B O 1
ATOM 6346 N N . PRO B 1 270 ? -10.938 17.688 3.012 1 97.81 270 PRO B N 1
ATOM 6347 C CA . PRO B 1 270 ? -11.781 17.438 1.847 1 97.81 270 PRO B CA 1
ATOM 6348 C C . PRO B 1 270 ? -11.633 16 1.318 1 97.81 270 PRO B C 1
ATOM 6350 O O . PRO B 1 270 ? -12.617 15.398 0.895 1 97.81 270 PRO B O 1
ATOM 6353 N N . ALA B 1 271 ? -10.422 15.484 1.291 1 98.12 271 ALA B N 1
ATOM 6354 C CA . ALA B 1 271 ? -10.203 14.109 0.841 1 98.12 271 ALA B CA 1
ATOM 6355 C C . ALA B 1 271 ? -10.945 13.117 1.733 1 98.12 271 ALA B C 1
ATOM 6357 O O . ALA B 1 271 ? -11.547 12.156 1.242 1 98.12 271 ALA B O 1
ATOM 6358 N N . ILE B 1 272 ? -10.883 13.32 3.066 1 98.75 272 ILE B N 1
ATOM 6359 C CA . ILE B 1 272 ? -11.594 12.477 4.023 1 98.75 272 ILE B CA 1
ATOM 6360 C C . ILE B 1 272 ? -13.094 12.57 3.779 1 98.75 272 ILE B C 1
ATOM 6362 O O . ILE B 1 272 ? -13.789 11.555 3.723 1 98.75 272 ILE B O 1
ATOM 6366 N N . ALA B 1 273 ? -13.594 13.789 3.625 1 98.62 273 ALA B N 1
ATOM 6367 C CA . ALA B 1 273 ? -15.016 14 3.381 1 98.62 273 ALA B CA 1
ATOM 6368 C C . ALA B 1 273 ? -15.477 13.25 2.135 1 98.62 273 ALA B C 1
ATOM 6370 O O . ALA B 1 273 ? -16.531 12.617 2.139 1 98.62 273 ALA B O 1
ATOM 6371 N N . HIS B 1 274 ? -14.672 13.328 1.146 1 97.94 274 HIS B N 1
ATOM 6372 C CA . HIS B 1 274 ? -14.984 12.633 -0.098 1 97.94 274 HIS B CA 1
ATOM 6373 C C . HIS B 1 274 ? -15.211 11.141 0.144 1 97.94 274 HIS B C 1
ATOM 6375 O O . HIS B 1 274 ? -16.141 10.555 -0.402 1 97.94 274 HIS B O 1
ATOM 6381 N N . GLU B 1 275 ? -14.398 10.508 0.937 1 98.19 275 GLU B N 1
ATOM 6382 C CA . GLU B 1 275 ? -14.492 9.078 1.197 1 98.19 275 GLU B CA 1
ATOM 6383 C C . GLU B 1 275 ? -15.695 8.75 2.078 1 98.19 275 GLU B C 1
ATOM 6385 O O . GLU B 1 275 ? -16.141 7.602 2.141 1 98.19 275 GLU B O 1
ATOM 6390 N N . PHE B 1 276 ? -16.25 9.727 2.766 1 98.38 276 PHE B N 1
ATOM 6391 C CA . PHE B 1 276 ? -17.469 9.562 3.547 1 98.38 276 PHE B CA 1
ATOM 6392 C C . PHE B 1 276 ? -18.688 9.883 2.707 1 98.38 276 PHE B C 1
ATOM 6394 O O . PHE B 1 276 ? -19.812 9.883 3.217 1 98.38 276 PHE B O 1
ATOM 6401 N N . GLY B 1 277 ? -18.5 10.219 1.409 1 96.88 277 GLY B N 1
ATOM 6402 C CA . GLY B 1 277 ? -19.609 10.578 0.526 1 96.88 277 GLY B CA 1
ATOM 6403 C C . GLY B 1 277 ? -20.109 11.992 0.746 1 96.88 277 GLY B C 1
ATOM 6404 O O . GLY B 1 277 ? -21.266 12.297 0.459 1 96.88 277 GLY B O 1
ATOM 6405 N N . LEU B 1 278 ? -19.25 12.82 1.363 1 97.88 278 LEU B N 1
ATOM 6406 C CA . LEU B 1 278 ? -19.578 14.211 1.658 1 97.88 278 LEU B CA 1
ATOM 6407 C C . LEU B 1 278 ? -18.672 15.156 0.882 1 97.88 278 LEU B C 1
ATOM 6409 O O . LEU B 1 278 ? -17.656 14.727 0.308 1 97.88 278 LEU B O 1
ATOM 6413 N N . GLU B 1 279 ? -19.047 16.391 0.797 1 96.25 279 GLU B N 1
ATOM 6414 C CA . GLU B 1 279 ? -18.25 17.422 0.141 1 96.25 279 GLU B CA 1
ATOM 6415 C C . GLU B 1 279 ? -18.062 18.641 1.041 1 96.25 279 GLU B C 1
ATOM 6417 O O . GLU B 1 279 ? -19.047 19.203 1.53 1 96.25 279 GLU B O 1
ATOM 6422 N N . ILE B 1 280 ? -16.812 18.844 1.304 1 94.5 280 ILE B N 1
ATOM 6423 C CA . ILE B 1 280 ? -16.453 20.094 1.978 1 94.5 280 ILE B CA 1
ATOM 6424 C C . ILE B 1 280 ? -15.523 20.906 1.084 1 94.5 280 ILE B C 1
ATOM 6426 O O . ILE B 1 280 ? -14.602 20.359 0.47 1 94.5 280 ILE B O 1
ATOM 6430 N N . ASP B 1 281 ? -15.812 22.125 0.888 1 88.94 281 ASP B N 1
ATOM 6431 C CA . ASP B 1 281 ? -15 22.953 -0.009 1 88.94 281 ASP B CA 1
ATOM 6432 C C . ASP B 1 281 ? -14.297 24.062 0.756 1 88.94 281 ASP B C 1
ATOM 6434 O O . ASP B 1 281 ? -14.469 24.203 1.97 1 88.94 281 ASP B O 1
ATOM 6438 N N . SER B 1 282 ? -13.484 24.781 0.032 1 90.19 282 SER B N 1
ATOM 6439 C CA . SER B 1 282 ? -12.664 25.828 0.618 1 90.19 282 SER B CA 1
ATOM 6440 C C . SER B 1 282 ? -13.523 26.969 1.163 1 90.19 282 SER B C 1
ATOM 6442 O O . SER B 1 282 ? -13.164 27.609 2.154 1 90.19 282 SER B O 1
ATOM 6444 N N . GLU B 1 283 ? -14.633 27.172 0.646 1 91.56 283 GLU B N 1
ATOM 6445 C CA . GLU B 1 283 ? -15.531 28.219 1.105 1 91.56 283 GLU B CA 1
ATOM 6446 C C . GLU B 1 283 ? -16.078 27.922 2.5 1 91.56 283 GLU B C 1
ATOM 6448 O O . GLU B 1 283 ? -16.234 28.828 3.316 1 91.56 283 GLU B O 1
ATOM 6453 N N . MET B 1 284 ? -16.406 26.734 2.676 1 93.56 284 MET B N 1
ATOM 6454 C CA . MET B 1 284 ? -16.891 26.328 3.996 1 93.56 284 MET B CA 1
ATOM 6455 C C . MET B 1 284 ? -15.812 26.562 5.055 1 93.56 284 MET B C 1
ATOM 6457 O O . MET B 1 284 ? -16.109 27.047 6.145 1 93.56 284 MET B O 1
ATOM 6461 N N . PHE B 1 285 ? -14.57 26.234 4.742 1 93.38 285 PHE B N 1
ATOM 6462 C CA . PHE B 1 285 ? -13.461 26.438 5.664 1 93.38 285 PHE B CA 1
ATOM 6463 C C . PHE B 1 285 ? -13.312 27.922 5.996 1 93.38 285 PHE B C 1
ATOM 6465 O O . PHE B 1 285 ? -13.156 28.297 7.164 1 93.38 285 PHE B O 1
ATOM 6472 N N . ASP B 1 286 ? -13.336 28.688 4.953 1 95.12 286 ASP B N 1
ATOM 6473 C CA . ASP B 1 286 ? -13.172 30.125 5.152 1 95.12 286 ASP B CA 1
ATOM 6474 C C . ASP B 1 286 ? -14.32 30.703 5.984 1 95.12 286 ASP B C 1
ATOM 6476 O O . ASP B 1 286 ? -14.086 31.469 6.918 1 95.12 286 ASP B O 1
ATOM 6480 N N . ARG B 1 287 ? -15.523 30.328 5.66 1 95.56 287 ARG B N 1
ATOM 6481 C CA . ARG B 1 287 ? -16.703 30.812 6.359 1 95.56 287 ARG B CA 1
ATOM 6482 C C . ARG B 1 287 ? -16.641 30.469 7.844 1 95.56 287 ARG B C 1
ATOM 6484 O O . ARG B 1 287 ? -16.906 31.312 8.695 1 95.56 287 ARG B O 1
ATOM 6491 N N . LEU B 1 288 ? -16.266 29.297 8.18 1 95.94 288 LEU B N 1
ATOM 6492 C CA . LEU B 1 288 ? -16.281 28.844 9.562 1 95.94 288 LEU B CA 1
ATOM 6493 C C . LEU B 1 288 ? -15.094 29.406 10.336 1 95.94 288 LEU B C 1
ATOM 6495 O O . LEU B 1 288 ? -15.172 29.594 11.547 1 95.94 288 LEU B O 1
ATOM 6499 N N . HIS B 1 289 ? -14.023 29.703 9.633 1 95.62 289 HIS B N 1
ATOM 6500 C CA . HIS B 1 289 ? -12.859 30.297 10.289 1 95.62 289 HIS B CA 1
ATOM 6501 C C . HIS B 1 289 ? -13.102 31.766 10.609 1 95.62 289 HIS B C 1
ATOM 6503 O O . HIS B 1 289 ? -12.531 32.312 11.57 1 95.62 289 HIS B O 1
ATOM 6509 N N . ARG B 1 290 ? -13.914 32.469 9.773 1 95.31 290 ARG B N 1
ATOM 6510 C CA . ARG B 1 290 ? -14.203 33.875 10.031 1 95.31 290 ARG B CA 1
ATOM 6511 C C . ARG B 1 290 ? -14.875 34.031 11.391 1 95.31 290 ARG B C 1
ATOM 6513 O O . ARG B 1 290 ? -15.898 33.406 11.672 1 95.31 290 ARG B O 1
ATOM 6520 N N . GLY B 1 291 ? -14.281 34.781 12.195 1 93.88 291 GLY B N 1
ATOM 6521 C CA . GLY B 1 291 ? -14.859 35.094 13.5 1 93.88 291 GLY B CA 1
ATOM 6522 C C . GLY B 1 291 ? -14.57 34.031 14.547 1 93.88 291 GLY B C 1
ATOM 6523 O O . GLY B 1 291 ? -14.891 34.219 15.719 1 93.88 291 GLY B O 1
ATOM 6524 N N . ALA B 1 292 ? -13.969 32.938 14.148 1 96.56 292 ALA B N 1
ATOM 6525 C CA . ALA B 1 292 ? -13.648 31.891 15.109 1 96.56 292 ALA B CA 1
ATOM 6526 C C . ALA B 1 292 ? -12.523 32.312 16.047 1 96.56 292 ALA B C 1
ATOM 6528 O O . ALA B 1 292 ? -11.648 33.094 15.664 1 96.56 292 ALA B O 1
ATOM 6529 N N . HIS B 1 293 ? -12.57 31.812 17.25 1 96.69 293 HIS B N 1
ATOM 6530 C CA . HIS B 1 293 ? -11.562 32.156 18.25 1 96.69 293 HIS B CA 1
ATOM 6531 C C . HIS B 1 293 ? -10.367 31.203 18.172 1 96.69 293 HIS B C 1
ATOM 6533 O O . HIS B 1 293 ? -10.547 30 18.031 1 96.69 293 HIS B O 1
ATOM 6539 N N . TYR B 1 294 ? -9.242 31.781 18.188 1 95.94 294 TYR B N 1
ATOM 6540 C CA . TYR B 1 294 ? -7.973 31.078 18.266 1 95.94 294 TYR B CA 1
ATOM 6541 C C . TYR B 1 294 ? -7.453 31.062 19.703 1 95.94 294 TYR B C 1
ATOM 6543 O O . TYR B 1 294 ? -7.141 32.094 20.266 1 95.94 294 TYR B O 1
ATOM 6551 N N . LEU B 1 295 ? -7.246 29.766 20.328 1 97.94 295 LEU B N 1
ATOM 6552 C CA . LEU B 1 295 ? -7.09 29.672 21.781 1 97.94 295 LEU B CA 1
ATOM 6553 C C . LEU B 1 295 ? -5.75 29.031 22.141 1 97.94 295 LEU B C 1
ATOM 6555 O O . LEU B 1 295 ? -5.273 29.172 23.266 1 97.94 295 LEU B O 1
ATOM 6559 N N . LEU B 1 296 ? -5.164 28.328 21.297 1 97.25 296 LEU B N 1
ATOM 6560 C CA . LEU B 1 296 ? -4.094 27.406 21.641 1 97.25 296 LEU B CA 1
ATOM 6561 C C . LEU B 1 296 ? -2.727 28.047 21.438 1 97.25 296 LEU B C 1
ATOM 6563 O O . LEU B 1 296 ? -2.443 28.578 20.359 1 97.25 296 LEU B O 1
ATOM 6567 N N . ASP B 1 297 ? -1.868 27.984 22.406 1 96.44 297 ASP B N 1
ATOM 6568 C CA . ASP B 1 297 ? -0.526 28.562 22.359 1 96.44 297 ASP B CA 1
ATOM 6569 C C . ASP B 1 297 ? 0.533 27.469 22.234 1 96.44 297 ASP B C 1
ATOM 6571 O O . ASP B 1 297 ? 1.355 27.281 23.141 1 96.44 297 ASP B O 1
ATOM 6575 N N . ILE B 1 298 ? 0.553 26.797 21.125 1 95.06 298 ILE B N 1
ATOM 6576 C CA . ILE B 1 298 ? 1.495 25.719 20.844 1 95.06 298 ILE B CA 1
ATOM 6577 C C . ILE B 1 298 ? 2.312 26.078 19.594 1 95.06 298 ILE B C 1
ATOM 6579 O O . ILE B 1 298 ? 1.8 26.703 18.672 1 95.06 298 ILE B O 1
ATOM 6583 N N . ARG B 1 299 ? 3.549 25.625 19.562 1 90.5 299 ARG B N 1
ATOM 6584 C CA . ARG B 1 299 ? 4.418 25.812 18.406 1 90.5 299 ARG B CA 1
ATOM 6585 C C . ARG B 1 299 ? 3.793 25.219 17.156 1 90.5 299 ARG B C 1
ATOM 6587 O O . ARG B 1 299 ? 3.064 24.219 17.219 1 90.5 299 ARG B O 1
ATOM 6594 N N . PRO B 1 300 ? 4.008 25.875 16.016 1 83.81 300 PRO B N 1
ATOM 6595 C CA . PRO B 1 300 ? 4.988 26.938 15.789 1 83.81 300 PRO B CA 1
ATOM 6596 C C . PRO B 1 300 ? 4.414 28.344 16.016 1 83.81 300 PRO B C 1
ATOM 6598 O O . PRO B 1 300 ? 5.164 29.312 16.109 1 83.81 300 PRO B O 1
ATOM 6601 N N . ALA B 1 301 ? 3.072 28.453 16.031 1 82.56 301 ALA B N 1
ATOM 6602 C CA . ALA B 1 301 ? 2.438 29.75 16.203 1 82.56 301 ALA B CA 1
ATOM 6603 C C . ALA B 1 301 ? 2.561 30.25 17.641 1 82.56 301 ALA B C 1
ATOM 6605 O O . ALA B 1 301 ? 2.502 31.453 17.906 1 82.56 301 ALA B O 1
ATOM 6606 N N . GLY B 1 302 ? 2.789 29.328 18.547 1 89.69 302 GLY B N 1
ATOM 6607 C CA . GLY B 1 302 ? 2.828 29.656 19.969 1 89.69 302 GLY B CA 1
ATOM 6608 C C . GLY B 1 302 ? 4.145 29.281 20.625 1 89.69 302 GLY B C 1
ATOM 6609 O O . GLY B 1 302 ? 5.164 29.141 19.953 1 89.69 302 GLY B O 1
ATOM 6610 N N . LYS B 1 303 ? 4.055 29.172 21.906 1 93.25 303 LYS B N 1
ATOM 6611 C CA . LYS B 1 303 ? 5.27 29.062 22.703 1 93.25 303 LYS B CA 1
ATOM 6612 C C . LYS B 1 303 ? 5.574 27.609 23.062 1 93.25 303 LYS B C 1
ATOM 6614 O O . LYS B 1 303 ? 6.734 27.203 23.078 1 93.25 303 LYS B O 1
ATOM 6619 N N . TRP B 1 304 ? 4.598 26.812 23.328 1 96.56 304 TRP B N 1
ATOM 6620 C CA . TRP B 1 304 ? 4.801 25.547 24.016 1 96.56 304 TRP B CA 1
ATOM 6621 C C . TRP B 1 304 ? 4.852 24.391 23.016 1 96.56 304 TRP B C 1
ATOM 6623 O O . TRP B 1 304 ? 4.262 24.484 21.938 1 96.56 304 TRP B O 1
ATOM 6633 N N . PRO B 1 305 ? 5.555 23.281 23.359 1 96.69 305 PRO B N 1
ATOM 6634 C CA . PRO B 1 305 ? 5.539 22.094 22.516 1 96.69 305 PRO B CA 1
ATOM 6635 C C . PRO B 1 305 ? 4.203 21.359 22.547 1 96.69 305 PRO B C 1
ATOM 6637 O O . PRO B 1 305 ? 3.391 21.594 23.453 1 96.69 305 PRO B O 1
ATOM 6640 N N . ALA B 1 306 ? 4.031 20.484 21.688 1 96.44 306 ALA B N 1
ATOM 6641 C CA . ALA B 1 306 ? 2.738 19.844 21.422 1 96.44 306 ALA B CA 1
ATOM 6642 C C . ALA B 1 306 ? 2.287 19 22.609 1 96.44 306 ALA B C 1
ATOM 6644 O O . ALA B 1 306 ? 1.089 18.875 22.859 1 96.44 306 ALA B O 1
ATOM 6645 N N . GLN B 1 307 ? 3.227 18.312 23.359 1 96.94 307 GLN B N 1
ATOM 6646 C CA . GLN B 1 307 ? 2.824 17.469 24.484 1 96.94 307 GLN B CA 1
ATOM 6647 C C . GLN B 1 307 ? 2.074 18.281 25.547 1 96.94 307 GLN B C 1
ATOM 6649 O O . GLN B 1 307 ? 1.245 17.734 26.266 1 96.94 307 GLN B O 1
ATOM 6654 N N . TYR B 1 308 ? 2.273 19.578 25.609 1 97.62 308 TYR B N 1
ATOM 6655 C CA . TYR B 1 308 ? 1.62 20.453 26.578 1 97.62 308 TYR B CA 1
ATOM 6656 C C . TYR B 1 308 ? 0.135 20.594 26.266 1 97.62 308 TYR B C 1
ATOM 6658 O O . TYR B 1 308 ? -0.659 20.938 27.156 1 97.62 308 TYR B O 1
ATOM 6666 N N . PHE B 1 309 ? -0.207 20.391 25.016 1 97.88 309 PHE B N 1
ATOM 6667 C CA . PHE B 1 309 ? -1.611 20.406 24.625 1 97.88 309 PHE B CA 1
ATOM 6668 C C . PHE B 1 309 ? -2.414 19.406 25.453 1 97.88 309 PHE B C 1
ATOM 6670 O O . PHE B 1 309 ? -3.459 19.75 26.016 1 97.88 309 PHE B O 1
ATOM 6677 N N . TYR B 1 310 ? -1.883 18.188 25.562 1 97.12 310 TYR B N 1
ATOM 6678 C CA . TYR B 1 310 ? -2.545 17.156 26.344 1 97.12 310 TYR B CA 1
ATOM 6679 C C . TYR B 1 310 ? -2.564 17.531 27.828 1 97.12 310 TYR B C 1
ATOM 6681 O O . TYR B 1 310 ? -3.576 17.344 28.5 1 97.12 310 TYR B O 1
ATOM 6689 N N . TYR B 1 311 ? -1.455 18.078 28.312 1 97.19 311 TYR B N 1
ATOM 6690 C CA . TYR B 1 311 ? -1.386 18.484 29.719 1 97.19 311 TYR B CA 1
ATOM 6691 C C . TYR B 1 311 ? -2.508 19.469 30.047 1 97.19 311 TYR B C 1
ATOM 6693 O O . TYR B 1 311 ? -3.08 19.422 31.141 1 97.19 311 TYR B O 1
ATOM 6701 N N . ALA B 1 312 ? -2.834 20.281 29.094 1 98 312 ALA B N 1
ATOM 6702 C CA . ALA B 1 312 ? -3.785 21.359 29.328 1 98 312 ALA B CA 1
ATOM 6703 C C . ALA B 1 312 ? -5.223 20.875 29.156 1 98 312 ALA B C 1
ATOM 6705 O O . ALA B 1 312 ? -6.168 21.641 29.312 1 98 312 ALA B O 1
ATOM 6706 N N . GLY B 1 313 ? -5.41 19.656 28.828 1 97.62 313 GLY B N 1
ATOM 6707 C CA . GLY B 1 313 ? -6.75 19.094 28.703 1 97.62 313 GLY B CA 1
ATOM 6708 C C . GLY B 1 313 ? -7.102 18.672 27.297 1 97.62 313 GLY B C 1
ATOM 6709 O O . GLY B 1 313 ? -8.164 18.094 27.062 1 97.62 313 GLY B O 1
ATOM 6710 N N . GLY B 1 314 ? -6.277 18.984 26.344 1 98 314 GLY B N 1
ATOM 6711 C CA . GLY B 1 314 ? -6.375 18.453 25 1 98 314 GLY B CA 1
ATOM 6712 C C . GLY B 1 314 ? -7.617 18.922 24.266 1 98 314 GLY B C 1
ATOM 6713 O O . GLY B 1 314 ? -8.07 20.047 24.453 1 98 314 GLY B O 1
ATOM 6714 N N . VAL B 1 315 ? -8.094 18.062 23.391 1 98.69 315 VAL B N 1
ATOM 6715 C CA . VAL B 1 315 ? -9.211 18.375 22.5 1 98.69 315 VAL B CA 1
ATOM 6716 C C . VAL B 1 315 ? -10.461 18.641 23.328 1 98.69 315 VAL B C 1
ATOM 6718 O O . VAL B 1 315 ? -11.203 19.594 23.062 1 98.69 315 VAL B O 1
ATOM 6721 N N . PRO B 1 316 ? -10.688 17.859 24.391 1 98.56 316 PRO B N 1
ATOM 6722 C CA . PRO B 1 316 ? -11.891 18.125 25.188 1 98.56 316 PRO B CA 1
ATOM 6723 C C . PRO B 1 316 ? -11.914 19.531 25.781 1 98.56 316 PRO B C 1
ATOM 6725 O O . PRO B 1 316 ? -12.961 20.188 25.797 1 98.56 316 PRO B O 1
ATOM 6728 N N . ARG B 1 317 ? -10.773 20 26.281 1 98.25 317 ARG B N 1
ATOM 6729 C CA . ARG B 1 317 ? -10.742 21.344 26.859 1 98.25 317 ARG B CA 1
ATOM 6730 C C . ARG B 1 317 ? -11.031 22.406 25.781 1 98.25 317 ARG B C 1
ATOM 6732 O O . ARG B 1 317 ? -11.734 23.375 26.047 1 98.25 317 ARG B O 1
ATOM 6739 N N . ILE B 1 318 ? -10.438 22.266 24.609 1 98.62 318 ILE B N 1
ATOM 6740 C CA . ILE B 1 318 ? -10.75 23.141 23.484 1 98.62 318 ILE B CA 1
ATOM 6741 C C . ILE B 1 318 ? -12.25 23.141 23.219 1 98.62 318 ILE B C 1
ATOM 6743 O O . ILE B 1 318 ? -12.867 24.203 23.094 1 98.62 318 ILE B O 1
ATOM 6747 N N . MET B 1 319 ? -12.812 21.938 23.141 1 98.75 319 MET B N 1
ATOM 6748 C CA . MET B 1 319 ? -14.227 21.797 22.828 1 98.75 319 MET B CA 1
ATOM 6749 C C . MET B 1 319 ? -15.102 22.422 23.906 1 98.75 319 MET B C 1
ATOM 6751 O O . MET B 1 319 ? -16.156 23 23.609 1 98.75 319 MET B O 1
ATOM 6755 N N . GLU B 1 320 ? -14.695 22.312 25.188 1 98.12 320 GLU B N 1
ATOM 6756 C CA . GLU B 1 320 ? -15.422 22.953 26.266 1 98.12 320 GLU B CA 1
ATOM 6757 C C . GLU B 1 320 ? -15.438 24.469 26.094 1 98.12 320 GLU B C 1
ATOM 6759 O O . GLU B 1 320 ? -16.469 25.109 26.297 1 98.12 320 GLU B O 1
ATOM 6764 N N . GLU B 1 321 ? -14.312 25.031 25.719 1 98.06 321 GLU B N 1
ATOM 6765 C CA . GLU B 1 321 ? -14.188 26.469 25.562 1 98.06 321 GLU B CA 1
ATOM 6766 C C . GLU B 1 321 ? -15.055 26.969 24.422 1 98.06 321 GLU B C 1
ATOM 6768 O O . GLU B 1 321 ? -15.594 28.078 24.469 1 98.06 321 GLU B O 1
ATOM 6773 N N . ILE B 1 322 ? -15.242 26.172 23.375 1 98.06 322 ILE B N 1
ATOM 6774 C CA . ILE B 1 322 ? -15.977 26.656 22.203 1 98.06 322 ILE B CA 1
ATOM 6775 C C . ILE B 1 322 ? -17.312 25.938 22.094 1 98.06 322 ILE B C 1
ATOM 6777 O O . ILE B 1 322 ? -17.859 25.781 21 1 98.06 322 ILE B O 1
ATOM 6781 N N . LYS B 1 323 ? -17.797 25.438 23.078 1 97.25 323 LYS B N 1
ATOM 6782 C CA . LYS B 1 323 ? -18.984 24.578 23.156 1 97.25 323 LYS B CA 1
ATOM 6783 C C . LYS B 1 323 ? -20.188 25.25 22.5 1 97.25 323 LYS B C 1
ATOM 6785 O O . LYS B 1 323 ? -21.031 24.578 21.891 1 97.25 323 LYS B O 1
ATOM 6790 N N . SER B 1 324 ? -20.328 26.516 22.562 1 96 324 SER B N 1
ATOM 6791 C CA . SER B 1 324 ? -21.484 27.266 22.094 1 96 324 SER B CA 1
ATOM 6792 C C . SER B 1 324 ? -21.594 27.203 20.578 1 96 324 SER B C 1
ATOM 6794 O O . SER B 1 324 ? -22.672 27.438 20.031 1 96 324 SER B O 1
ATOM 6796 N N . VAL B 1 325 ? -20.516 26.859 19.891 1 96.56 325 VAL B N 1
ATOM 6797 C CA . VAL B 1 325 ? -20.562 26.875 18.438 1 96.56 325 VAL B CA 1
ATOM 6798 C C . VAL B 1 325 ? -20.422 25.453 17.891 1 96.56 325 VAL B C 1
ATOM 6800 O O . VAL B 1 325 ? -20.203 25.25 16.703 1 96.56 325 VAL B O 1
ATOM 6803 N N . LEU B 1 326 ? -20.469 24.453 18.781 1 98.5 326 LEU B N 1
ATOM 6804 C CA . LEU B 1 326 ? -20.312 23.062 18.359 1 98.5 326 LEU B CA 1
ATOM 6805 C C . LEU B 1 326 ? -21.656 22.344 18.328 1 98.5 326 LEU B C 1
ATOM 6807 O O . LEU B 1 326 ? -22.578 22.719 19.062 1 98.5 326 LEU B O 1
ATOM 6811 N N . HIS B 1 327 ? -21.75 21.422 17.391 1 98.69 327 HIS B N 1
ATOM 6812 C CA . HIS B 1 327 ? -22.875 20.484 17.391 1 98.69 327 HIS B CA 1
ATOM 6813 C C . HIS B 1 327 ? -22.672 19.391 18.438 1 98.69 327 HIS B C 1
ATOM 6815 O O . HIS B 1 327 ? -22.094 18.344 18.156 1 98.69 327 HIS B O 1
ATOM 6821 N N . LEU B 1 328 ? -23.312 19.531 19.562 1 98.62 328 LEU B N 1
ATOM 6822 C CA . LEU B 1 328 ? -23.078 18.672 20.719 1 98.62 328 LEU B CA 1
ATOM 6823 C C . LEU B 1 328 ? -23.812 17.344 20.562 1 98.62 328 LEU B C 1
ATOM 6825 O O . LEU B 1 328 ? -23.516 16.391 21.281 1 98.62 328 LEU B O 1
ATOM 6829 N N . ASP B 1 329 ? -24.734 17.266 19.609 1 98.44 329 ASP B N 1
ATOM 6830 C CA . ASP B 1 329 ? -25.531 16.062 19.406 1 98.44 329 ASP B CA 1
ATOM 6831 C C . ASP B 1 329 ? -24.875 15.117 18.406 1 98.44 329 ASP B C 1
ATOM 6833 O O . ASP B 1 329 ? -25.391 14.039 18.125 1 98.44 329 ASP B O 1
ATOM 6837 N N . ALA B 1 330 ? -23.688 15.477 17.938 1 98.25 330 ALA B N 1
ATOM 6838 C CA . ALA B 1 330 ? -22.953 14.602 17.016 1 98.25 330 ALA B CA 1
ATOM 6839 C C . ALA B 1 330 ? -22.562 13.297 17.688 1 98.25 330 ALA B C 1
ATOM 6841 O O . ALA B 1 330 ? -22.109 13.305 18.844 1 98.25 330 ALA B O 1
ATOM 6842 N N . MET B 1 331 ? -22.75 12.18 17.016 1 98.06 331 MET B N 1
ATOM 6843 C CA . MET B 1 331 ? -22.422 10.852 17.516 1 98.06 331 MET B CA 1
ATOM 6844 C C . MET B 1 331 ? -20.906 10.617 17.516 1 98.06 331 MET B C 1
ATOM 6846 O O . MET B 1 331 ? -20.188 11.25 16.734 1 98.06 331 MET B O 1
ATOM 6850 N N . THR B 1 332 ? -20.422 9.742 18.391 1 98.56 332 THR B N 1
ATOM 6851 C CA . THR B 1 332 ? -19.016 9.367 18.438 1 98.56 332 THR B CA 1
ATOM 6852 C C . THR B 1 332 ? -18.859 7.852 18.547 1 98.56 332 THR B C 1
ATOM 6854 O O . THR B 1 332 ? -19.859 7.125 18.625 1 98.56 332 THR B O 1
ATOM 6857 N N . VAL B 1 333 ? -17.641 7.359 18.625 1 98.75 333 VAL B N 1
ATOM 6858 C CA . VAL B 1 333 ? -17.328 5.93 18.641 1 98.75 333 VAL B CA 1
ATOM 6859 C C . VAL B 1 333 ? -17.688 5.332 20 1 98.75 333 VAL B C 1
ATOM 6861 O O . VAL B 1 333 ? -17.75 4.105 20.141 1 98.75 333 VAL B O 1
ATOM 6864 N N . THR B 1 334 ? -18.016 6.164 20.953 1 98.31 334 THR B N 1
ATOM 6865 C CA . THR B 1 334 ? -18.422 5.637 22.25 1 98.31 334 THR B CA 1
ATOM 6866 C C . THR B 1 334 ? -19.875 5.18 22.219 1 98.31 334 THR B C 1
ATOM 6868 O O . THR B 1 334 ? -20.344 4.492 23.125 1 98.31 334 THR B O 1
ATOM 6871 N N . GLY B 1 335 ? -20.547 5.516 21.156 1 97.62 335 GLY B N 1
ATOM 6872 C CA . GLY B 1 335 ? -21.984 5.285 21.078 1 97.62 335 GLY B CA 1
ATOM 6873 C C . GLY B 1 335 ? -22.797 6.402 21.719 1 97.62 335 GLY B C 1
ATOM 6874 O O . GLY B 1 335 ? -24.031 6.371 21.672 1 97.62 335 GLY B O 1
ATOM 6875 N N . LYS B 1 336 ? -22.078 7.371 22.234 1 98.06 336 LYS B N 1
ATOM 6876 C CA . LYS B 1 336 ? -22.703 8.539 22.844 1 98.06 336 LYS B CA 1
ATOM 6877 C C . LYS B 1 336 ? -22.422 9.805 22.031 1 98.06 336 LYS B C 1
ATOM 6879 O O . LYS B 1 336 ? -21.578 9.797 21.141 1 98.06 336 LYS B O 1
ATOM 6884 N N . THR B 1 337 ? -23.141 10.875 22.359 1 98.38 337 THR B N 1
ATOM 6885 C CA . THR B 1 337 ? -22.969 12.156 21.672 1 98.38 337 THR B CA 1
ATOM 6886 C C . THR B 1 337 ? -21.734 12.883 22.203 1 98.38 337 THR B C 1
ATOM 6888 O O . THR B 1 337 ? -21.203 12.523 23.266 1 98.38 337 THR B O 1
ATOM 6891 N N . LEU B 1 338 ? -21.297 13.922 21.422 1 98.62 338 LEU B N 1
ATOM 6892 C CA . LEU B 1 338 ? -20.172 14.75 21.844 1 98.62 338 LEU B CA 1
ATOM 6893 C C . LEU B 1 338 ? -20.438 15.383 23.219 1 98.62 338 LEU B C 1
ATOM 6895 O O . LEU B 1 338 ? -19.578 15.367 24.094 1 98.62 338 LEU B O 1
ATOM 6899 N N . GLY B 1 339 ? -21.656 15.891 23.359 1 98.5 339 GLY B N 1
ATOM 6900 C CA . GLY B 1 339 ? -22.031 16.5 24.641 1 98.5 339 GLY B CA 1
ATOM 6901 C C . GLY B 1 339 ? -21.938 15.539 25.812 1 98.5 339 GLY B C 1
ATOM 6902 O O . GLY B 1 339 ? -21.406 15.891 26.859 1 98.5 339 GLY B O 1
ATOM 6903 N N . GLU B 1 340 ? -22.438 14.328 25.641 1 98.56 340 GLU B N 1
ATOM 6904 C CA . GLU B 1 340 ? -22.406 13.312 26.688 1 98.56 340 GLU B CA 1
ATOM 6905 C C . GLU B 1 340 ? -20.969 12.922 27.031 1 98.56 340 GLU B C 1
ATOM 6907 O O . GLU B 1 340 ? -20.641 12.695 28.188 1 98.56 340 GLU B O 1
ATOM 6912 N N . ASN B 1 341 ? -20.156 12.875 26.047 1 98.38 341 ASN B N 1
ATOM 6913 C CA . ASN B 1 341 ? -18.766 12.523 26.266 1 98.38 341 ASN B CA 1
ATOM 6914 C C . ASN B 1 341 ? -18.031 13.602 27.047 1 98.38 341 ASN B C 1
ATOM 6916 O O . ASN B 1 341 ? -17.203 13.297 27.906 1 98.38 341 ASN B O 1
ATOM 6920 N N . LEU B 1 342 ? -18.266 14.844 26.703 1 98.25 342 LEU B N 1
ATOM 6921 C CA . LEU B 1 342 ? -17.656 15.945 27.438 1 98.25 342 LEU B CA 1
ATOM 6922 C C . LEU B 1 342 ? -18.062 15.922 28.906 1 98.25 342 LEU B C 1
ATOM 6924 O O . LEU B 1 342 ? -17.234 16.141 29.797 1 98.25 342 LEU B O 1
ATOM 6928 N N . ASP B 1 343 ? -19.297 15.578 29.141 1 97.75 343 ASP B N 1
ATOM 6929 C CA . ASP B 1 343 ? -19.797 15.477 30.516 1 97.75 343 ASP B CA 1
ATOM 6930 C C . ASP B 1 343 ? -19.141 14.305 31.25 1 97.75 343 ASP B C 1
ATOM 6932 O O . ASP B 1 343 ? -18.781 14.422 32.406 1 97.75 343 ASP B O 1
ATOM 6936 N N . MET B 1 344 ? -19 13.281 30.562 1 97.19 344 MET B N 1
ATOM 6937 C CA . MET B 1 344 ? -18.375 12.102 31.141 1 97.19 344 MET B CA 1
ATOM 6938 C C . MET B 1 344 ? -16.922 12.391 31.531 1 97.19 344 MET B C 1
ATOM 6940 O O . MET B 1 344 ? -16.469 11.953 32.594 1 97.19 344 MET B O 1
ATOM 6944 N N . LEU B 1 345 ? -16.188 13.086 30.719 1 97.25 345 LEU B N 1
ATOM 6945 C CA . LEU B 1 345 ? -14.789 13.414 30.984 1 97.25 345 LEU B CA 1
ATOM 6946 C C . LEU B 1 345 ? -14.672 14.297 32.219 1 97.25 345 LEU B C 1
ATOM 6948 O O . LEU B 1 345 ? -13.711 14.18 33 1 97.25 345 LEU B O 1
ATOM 6952 N N . LYS B 1 346 ? -15.625 15.148 32.406 1 95.25 346 LYS B N 1
ATOM 6953 C CA . LYS B 1 346 ? -15.633 16.016 33.594 1 95.25 346 LYS B CA 1
ATOM 6954 C C . LYS B 1 346 ? -15.773 15.203 34.875 1 95.25 346 LYS B C 1
ATOM 6956 O O . LYS B 1 346 ? -15.211 15.562 35.906 1 95.25 346 LYS B O 1
ATOM 6961 N N . GLN B 1 347 ? -16.422 14.094 34.719 1 95.69 347 GLN B N 1
ATOM 6962 C CA . GLN B 1 347 ? -16.75 13.289 35.906 1 95.69 347 GLN B CA 1
ATOM 6963 C C . GLN B 1 347 ? -15.711 12.203 36.156 1 95.69 347 GLN B C 1
ATOM 6965 O O . GLN B 1 347 ? -15.602 11.672 37.25 1 95.69 347 GLN B O 1
ATOM 6970 N N . SER B 1 348 ? -14.906 11.891 35.188 1 93.81 348 SER B N 1
ATOM 6971 C CA . SER B 1 348 ? -14.031 10.727 35.25 1 93.81 348 SER B CA 1
ATOM 6972 C C . SER B 1 348 ? -12.664 11.086 35.812 1 93.81 348 SER B C 1
ATOM 6974 O O . SER B 1 348 ? -11.797 10.219 35.969 1 93.81 348 SER B O 1
ATOM 6976 N N . GLY B 1 349 ? -12.375 12.344 36.156 1 93.69 349 GLY B N 1
ATOM 6977 C CA . GLY B 1 349 ? -11.078 12.766 36.656 1 93.69 349 GLY B CA 1
ATOM 6978 C C . GLY B 1 349 ? -10.086 13.094 35.531 1 93.69 349 GLY B C 1
ATOM 6979 O O . GLY B 1 349 ? -8.914 13.344 35.812 1 93.69 349 GLY B O 1
ATOM 6980 N N . PHE B 1 350 ? -10.531 13.07 34.375 1 95.69 350 PHE B N 1
ATOM 6981 C CA . PHE B 1 350 ? -9.695 13.336 33.219 1 95.69 350 PHE B CA 1
ATOM 6982 C C . PHE B 1 350 ? -8.992 14.68 33.344 1 95.69 350 PHE B C 1
ATOM 6984 O O . PHE B 1 350 ? -7.77 14.766 33.188 1 95.69 350 PHE B O 1
ATOM 6991 N N . TYR B 1 351 ? -9.68 15.695 33.719 1 96.81 351 TYR B N 1
ATOM 6992 C CA . TYR B 1 351 ? -9.109 17.047 33.812 1 96.81 351 TYR B CA 1
ATOM 6993 C C . TYR B 1 351 ? -8.195 17.172 35 1 96.81 351 TYR B C 1
ATOM 6995 O O . TYR B 1 351 ? -7.207 17.906 34.969 1 96.81 351 TYR B O 1
ATOM 7003 N N . ASP B 1 352 ? -8.516 16.406 36.062 1 96.38 352 ASP B N 1
ATOM 7004 C CA . ASP B 1 352 ? -7.641 16.406 37.25 1 96.38 352 ASP B CA 1
ATOM 7005 C C . ASP B 1 352 ? -6.254 15.867 36.875 1 96.38 352 ASP B C 1
ATOM 7007 O O . ASP B 1 352 ? -5.242 16.422 37.312 1 96.38 352 ASP B O 1
ATOM 7011 N N . LYS B 1 353 ? -6.273 14.844 36.156 1 94.69 353 LYS B N 1
ATOM 7012 C CA . LYS B 1 353 ? -5.012 14.258 35.719 1 94.69 353 LYS B CA 1
ATOM 7013 C C . LYS B 1 353 ? -4.234 15.227 34.844 1 94.69 353 LYS B C 1
ATOM 7015 O O . LYS B 1 353 ? -3.016 15.352 34.969 1 94.69 353 LYS B O 1
ATOM 7020 N N . CYS B 1 354 ? -4.93 15.875 33.906 1 96 354 CYS B N 1
ATOM 7021 C CA . CYS B 1 354 ? -4.309 16.875 33.031 1 96 354 CYS B CA 1
ATOM 7022 C C . CYS B 1 354 ? -3.719 18.016 33.844 1 96 354 CYS B C 1
ATOM 7024 O O . CYS B 1 354 ? -2.598 18.453 33.594 1 96 354 CYS B O 1
ATOM 7026 N N . ASP B 1 355 ? -4.438 18.438 34.844 1 95.38 355 ASP B N 1
ATOM 7027 C CA . ASP B 1 355 ? -3.977 19.531 35.688 1 95.38 355 ASP B CA 1
ATOM 7028 C C . ASP B 1 355 ? -2.715 19.125 36.438 1 95.38 355 ASP B C 1
ATOM 7030 O O . ASP B 1 355 ? -1.844 19.969 36.688 1 95.38 355 ASP B O 1
ATOM 7034 N N . GLU B 1 356 ? -2.689 17.875 36.812 1 95.69 356 GLU B N 1
ATOM 7035 C CA . GLU B 1 356 ? -1.485 17.359 37.469 1 95.69 356 GLU B CA 1
ATOM 7036 C C . GLU B 1 356 ? -0.28 17.438 36.531 1 95.69 356 GLU B C 1
ATOM 7038 O O . GLU B 1 356 ? 0.828 17.766 36.969 1 95.69 356 GLU B O 1
ATOM 7043 N N . TYR B 1 357 ? -0.468 17.078 35.281 1 94.81 357 TYR B N 1
ATOM 7044 C CA . TYR B 1 357 ? 0.604 17.188 34.312 1 94.81 357 TYR B CA 1
ATOM 7045 C C . TYR B 1 357 ? 1.086 18.625 34.156 1 94.81 357 TYR B C 1
ATOM 7047 O O . TYR B 1 357 ? 2.291 18.875 34.125 1 94.81 357 TYR B O 1
ATOM 7055 N N . CYS B 1 358 ? 0.156 19.594 34.094 1 96.06 358 CYS B N 1
ATOM 7056 C CA . CYS B 1 358 ? 0.5 21 34.031 1 96.06 358 CYS B CA 1
ATOM 7057 C C . CYS B 1 358 ? 1.324 21.438 35.219 1 96.06 358 CYS B C 1
ATOM 7059 O O . CYS B 1 358 ? 2.326 22.141 35.062 1 96.06 358 CYS B O 1
ATOM 7061 N N . ALA B 1 359 ? 0.852 20.984 36.344 1 96.06 359 ALA B N 1
ATOM 7062 C CA . ALA B 1 359 ? 1.536 21.344 37.562 1 96.06 359 ALA B CA 1
ATOM 7063 C C . ALA B 1 359 ? 2.971 20.828 37.594 1 96.06 359 ALA B C 1
ATOM 7065 O O . ALA B 1 359 ? 3.883 21.5 38.062 1 96.06 359 ALA B O 1
ATOM 7066 N N . ARG B 1 360 ? 3.166 19.656 37.062 1 94.88 360 ARG B N 1
ATOM 7067 C CA . ARG B 1 360 ? 4.477 19.016 37.031 1 94.88 360 ARG B CA 1
ATOM 7068 C C . ARG B 1 360 ? 5.469 19.828 36.219 1 94.88 360 ARG B C 1
ATOM 7070 O O . ARG B 1 360 ? 6.668 19.828 36.5 1 94.88 360 ARG B O 1
ATOM 7077 N N . VAL B 1 361 ? 4.941 20.5 35.219 1 94.44 361 VAL B N 1
ATOM 7078 C CA . VAL B 1 361 ? 5.848 21.234 34.344 1 94.44 361 VAL B CA 1
ATOM 7079 C C . VAL B 1 361 ? 5.793 22.719 34.688 1 94.44 361 VAL B C 1
ATOM 7081 O O . VAL B 1 361 ? 6.398 23.547 34 1 94.44 361 VAL B O 1
ATOM 7084 N N . GLY B 1 362 ? 5.027 23.156 35.688 1 95.81 362 GLY B N 1
ATOM 7085 C CA . GLY B 1 362 ? 5.012 24.5 36.219 1 95.81 362 GLY B CA 1
ATOM 7086 C C . GLY B 1 362 ? 4.281 25.484 35.312 1 95.81 362 GLY B C 1
ATOM 7087 O O . GLY B 1 362 ? 4.691 26.641 35.188 1 95.81 362 GLY B O 1
ATOM 7088 N N . VAL B 1 363 ? 3.277 25.078 34.594 1 96.62 363 VAL B N 1
ATOM 7089 C CA . VAL B 1 363 ? 2.537 25.953 33.688 1 96.62 363 VAL B CA 1
ATOM 7090 C C . VAL B 1 363 ? 1.044 25.875 34 1 96.62 363 VAL B C 1
ATOM 7092 O O . VAL B 1 363 ? 0.534 24.812 34.344 1 96.62 363 VAL B O 1
ATOM 7095 N N . LYS B 1 364 ? 0.37 26.984 33.906 1 97 364 LYS B N 1
ATOM 7096 C CA . LYS B 1 364 ? -1.085 26.984 34.031 1 97 364 LYS B CA 1
ATOM 7097 C C . LYS B 1 364 ? -1.742 26.578 32.719 1 97 364 LYS B C 1
ATOM 7099 O O . LYS B 1 364 ? -1.274 26.953 31.625 1 97 364 LYS B O 1
ATOM 7104 N N . LYS B 1 365 ? -2.812 25.797 32.875 1 97.12 365 LYS B N 1
ATOM 7105 C CA . LYS B 1 365 ? -3.502 25.328 31.656 1 97.12 365 LYS B CA 1
ATOM 7106 C C . LYS B 1 365 ? -3.939 26.5 30.781 1 97.12 365 LYS B C 1
ATOM 7108 O O . LYS B 1 365 ? -3.945 26.391 29.562 1 97.12 365 LYS B O 1
ATOM 7113 N N . GLU B 1 366 ? -4.242 27.719 31.344 1 97.44 366 GLU B N 1
ATOM 7114 C CA . GLU B 1 366 ? -4.719 28.891 30.625 1 97.44 366 GLU B CA 1
ATOM 7115 C C . GLU B 1 366 ? -3.602 29.516 29.797 1 97.44 366 GLU B C 1
ATOM 7117 O O . GLU B 1 366 ? -3.861 30.328 28.906 1 97.44 366 GLU B O 1
ATOM 7122 N N . GLU B 1 367 ? -2.354 29.156 30.141 1 97.19 367 GLU B N 1
ATOM 7123 C CA . GLU B 1 367 ? -1.222 29.641 29.344 1 97.19 367 GLU B CA 1
ATOM 7124 C C . GLU B 1 367 ? -1.092 28.859 28.047 1 97.19 367 GLU B C 1
ATOM 7126 O O . GLU B 1 367 ? -0.468 29.344 27.094 1 97.19 367 GLU B O 1
ATOM 7131 N N . ILE B 1 368 ? -1.679 27.719 28.047 1 98 368 ILE B N 1
ATOM 7132 C CA . ILE B 1 368 ? -1.579 26.828 26.891 1 98 368 ILE B CA 1
ATOM 7133 C C . ILE B 1 368 ? -2.865 26.906 26.062 1 98 368 ILE B C 1
ATOM 7135 O O . ILE B 1 368 ? -2.822 27.141 24.859 1 98 368 ILE B O 1
ATOM 7139 N N . ILE B 1 369 ? -3.977 26.656 26.719 1 98.44 369 ILE B N 1
ATOM 7140 C CA . ILE B 1 369 ? -5.301 26.812 26.125 1 98.44 369 ILE B CA 1
ATOM 7141 C C . ILE B 1 369 ? -6.012 28 26.766 1 98.44 369 ILE B C 1
ATOM 7143 O O . ILE B 1 369 ? -6.512 27.906 27.891 1 98.44 369 ILE B O 1
ATOM 7147 N N . ARG B 1 370 ? -6.129 29.078 26.031 1 98 370 ARG B N 1
ATOM 7148 C CA . ARG B 1 370 ? -6.758 30.281 26.547 1 98 370 ARG B CA 1
ATOM 7149 C C . ARG B 1 370 ? -8.266 30.125 26.641 1 98 370 ARG B C 1
ATOM 7151 O O . ARG B 1 370 ? -8.875 29.406 25.844 1 98 370 ARG B O 1
ATOM 7158 N N . PRO B 1 371 ? -8.891 30.766 27.656 1 97.38 371 PRO B N 1
ATOM 7159 C CA . PRO B 1 371 ? -10.352 30.766 27.688 1 97.38 371 PRO B CA 1
ATOM 7160 C C . PRO B 1 371 ? -10.969 31.469 26.484 1 97.38 371 PRO B C 1
ATOM 7162 O O . PRO B 1 371 ? -10.328 32.344 25.875 1 97.38 371 PRO B O 1
ATOM 7165 N N . PHE B 1 372 ? -12.164 31.094 26.219 1 97.25 372 PHE B N 1
ATOM 7166 C CA . PHE B 1 372 ? -12.883 31.625 25.062 1 97.25 372 PHE B CA 1
ATOM 7167 C C . PHE B 1 372 ? -12.883 33.156 25.094 1 97.25 372 PHE B C 1
ATOM 7169 O O . PHE B 1 372 ? -12.688 33.781 24.047 1 97.25 372 PHE B O 1
ATOM 7176 N N . HIS B 1 373 ? -13.023 33.812 26.281 1 95.88 373 HIS B N 1
ATOM 7177 C CA . HIS B 1 373 ? -13.188 35.25 26.422 1 95.88 373 HIS B CA 1
ATOM 7178 C C . HIS B 1 373 ? -11.844 35.969 26.375 1 95.88 373 HIS B C 1
ATOM 7180 O O . HIS B 1 373 ? -11.797 37.188 26.25 1 95.88 373 HIS B O 1
ATOM 7186 N N . ASP B 1 374 ? -10.766 35.25 26.422 1 96.88 374 ASP B N 1
ATOM 7187 C CA . ASP B 1 374 ? -9.406 35.781 26.344 1 96.88 374 ASP B CA 1
ATOM 7188 C C . ASP B 1 374 ? -8.594 35.094 25.266 1 96.88 374 ASP B C 1
ATOM 7190 O O . ASP B 1 374 ? -7.504 34.594 25.531 1 96.88 374 ASP B O 1
ATOM 7194 N N . ALA B 1 375 ? -9.211 35 24.094 1 96.69 375 ALA B N 1
ATOM 7195 C CA . ALA B 1 375 ? -8.609 34.281 22.969 1 96.69 375 ALA B CA 1
ATOM 7196 C C . ALA B 1 375 ? -7.371 35 22.453 1 96.69 375 ALA B C 1
ATOM 7198 O O . ALA B 1 375 ? -7.23 36.219 22.641 1 96.69 375 ALA B O 1
ATOM 7199 N N . ILE B 1 376 ? -6.449 34.281 21.906 1 94.94 376 ILE B N 1
ATOM 7200 C CA . ILE B 1 376 ? -5.266 34.875 21.281 1 94.94 376 ILE B CA 1
ATOM 7201 C C . ILE B 1 376 ? -5.676 35.688 20.062 1 94.94 376 ILE B C 1
ATOM 7203 O O . ILE B 1 376 ? -5.113 36.75 19.797 1 94.94 376 ILE B O 1
ATOM 7207 N N . GLY B 1 377 ? -6.617 35.156 19.328 1 93 377 GLY B N 1
ATOM 7208 C CA . GLY B 1 377 ? -7.219 35.812 18.172 1 93 377 GLY B CA 1
ATOM 7209 C C . GLY B 1 377 ? -8.703 35.531 18.047 1 93 377 GLY B C 1
ATOM 7210 O O . GLY B 1 377 ? -9.219 34.562 18.609 1 93 377 GLY B O 1
ATOM 7211 N N . THR B 1 378 ? -9.391 36.438 17.219 1 93.81 378 THR B N 1
ATOM 7212 C CA . THR B 1 378 ? -10.844 36.312 17.141 1 93.81 378 THR B CA 1
ATOM 7213 C C . THR B 1 378 ? -11.297 36.219 15.695 1 93.81 378 THR B C 1
ATOM 7215 O O . THR B 1 378 ? -12.469 36.469 15.391 1 93.81 378 THR B O 1
ATOM 7218 N N . ASP B 1 379 ? -10.438 35.938 14.852 1 91.75 379 ASP B N 1
ATOM 7219 C CA . ASP B 1 379 ? -10.812 35.875 13.445 1 91.75 379 ASP B CA 1
ATOM 7220 C C . ASP B 1 379 ? -10.234 34.625 12.789 1 91.75 379 ASP B C 1
ATOM 7222 O O . ASP B 1 379 ? -9.766 34.656 11.648 1 91.75 379 ASP B O 1
ATOM 7226 N N . GLY B 1 380 ? -10.148 33.562 13.578 1 89.62 380 GLY B N 1
ATOM 7227 C CA . GLY B 1 380 ? -9.633 32.312 13.062 1 89.62 380 GLY B CA 1
ATOM 7228 C C . GLY B 1 380 ? -8.141 32.344 12.781 1 89.62 380 GLY B C 1
ATOM 7229 O O . GLY B 1 380 ? -7.422 33.188 13.328 1 89.62 380 GLY B O 1
ATOM 7230 N N . ALA B 1 381 ? -7.688 31.312 12.031 1 89.12 381 ALA B N 1
ATOM 7231 C CA . ALA B 1 381 ? -6.246 31.203 11.812 1 89.12 381 ALA B CA 1
ATOM 7232 C C . ALA B 1 381 ? -5.926 31.141 10.32 1 89.12 381 ALA B C 1
ATOM 7234 O O . ALA B 1 381 ? -4.809 31.453 9.906 1 89.12 381 ALA B O 1
ATOM 7235 N N . ILE B 1 382 ? -6.871 30.719 9.516 1 92.81 382 ILE B N 1
ATOM 7236 C CA . ILE B 1 382 ? -6.629 30.453 8.102 1 92.81 382 ILE B CA 1
ATOM 7237 C C . ILE B 1 382 ? -7.562 31.312 7.25 1 92.81 382 ILE B C 1
ATOM 7239 O O . ILE B 1 382 ? -8.664 31.656 7.684 1 92.81 382 ILE B O 1
ATOM 7243 N N . ALA B 1 383 ? -7.062 31.719 6.098 1 95.06 383 ALA B N 1
ATOM 7244 C CA . ALA B 1 383 ? -7.863 32.438 5.105 1 95.06 383 ALA B CA 1
ATOM 7245 C C . ALA B 1 383 ? -7.746 31.781 3.732 1 95.06 383 ALA B C 1
ATOM 7247 O O . ALA B 1 383 ? -6.668 31.328 3.346 1 95.06 383 ALA B O 1
ATOM 7248 N N . ILE B 1 384 ? -8.836 31.734 3.068 1 97.06 384 ILE B N 1
ATOM 7249 C CA . ILE B 1 384 ? -8.859 31.297 1.675 1 97.06 384 ILE B CA 1
ATOM 7250 C C . ILE B 1 384 ? -8.961 32.5 0.758 1 97.06 384 ILE B C 1
ATOM 7252 O O . ILE B 1 384 ? -9.945 33.25 0.8 1 97.06 384 ILE B O 1
ATOM 7256 N N . LEU B 1 385 ? -7.926 32.688 -0.001 1 97.5 385 LEU B N 1
ATOM 7257 C CA . LEU B 1 385 ? -7.898 33.812 -0.94 1 97.5 385 LEU B CA 1
ATOM 7258 C C . LEU B 1 385 ? -8.359 33.344 -2.324 1 97.5 385 LEU B C 1
ATOM 7260 O O . LEU B 1 385 ? -8.055 32.25 -2.76 1 97.5 385 LEU B O 1
ATOM 7264 N N . LYS B 1 386 ? -9.07 34.25 -2.984 1 97.38 386 LYS B N 1
ATOM 7265 C CA . LYS B 1 386 ? -9.562 33.969 -4.332 1 97.38 386 LYS B CA 1
ATOM 7266 C C . LYS B 1 386 ? -9.344 35.188 -5.238 1 97.38 386 LYS B C 1
ATOM 7268 O O . LYS B 1 386 ? -9.125 36.312 -4.758 1 97.38 386 LYS B O 1
ATOM 7273 N N . GLY B 1 387 ? -9.445 34.969 -6.492 1 97.5 387 GLY B N 1
ATOM 7274 C CA . GLY B 1 387 ? -9.25 35.969 -7.539 1 97.5 387 GLY B CA 1
ATOM 7275 C C . GLY B 1 387 ? -8.836 35.344 -8.867 1 97.5 387 GLY B C 1
ATOM 7276 O O . GLY B 1 387 ? -8.945 34.156 -9.062 1 97.5 387 GLY B O 1
ATOM 7277 N N . ASN B 1 388 ? -8.383 36.188 -9.789 1 98 388 ASN B N 1
ATOM 7278 C CA . ASN B 1 388 ? -8.047 35.719 -11.125 1 98 388 ASN B CA 1
ATOM 7279 C C . ASN B 1 388 ? -6.773 34.875 -11.109 1 98 388 ASN B C 1
ATOM 7281 O O . ASN B 1 388 ? -6.5 34.125 -12.055 1 98 388 ASN B O 1
ATOM 7285 N N . LEU B 1 389 ? -6.07 34.969 -10.016 1 98 389 LEU B N 1
ATOM 7286 C CA . LEU B 1 389 ? -4.859 34.156 -9.875 1 98 389 LEU B CA 1
ATOM 7287 C C . LEU B 1 389 ? -5.18 32.781 -9.266 1 98 389 LEU B C 1
ATOM 7289 O O . LEU B 1 389 ? -4.484 31.812 -9.539 1 98 389 LEU B O 1
ATOM 7293 N N . ALA B 1 390 ? -6.199 32.688 -8.43 1 97.94 390 ALA B N 1
ATOM 7294 C CA . ALA B 1 390 ? -6.605 31.469 -7.734 1 97.94 390 ALA B CA 1
ATOM 7295 C C . ALA B 1 390 ? -8.125 31.312 -7.746 1 97.94 390 ALA B C 1
ATOM 7297 O O . ALA B 1 390 ? -8.766 31.391 -6.695 1 97.94 390 ALA B O 1
ATOM 7298 N N . PRO B 1 391 ? -8.68 31 -8.883 1 96.94 391 PRO B N 1
ATOM 7299 C CA . PRO B 1 391 ? -10.141 30.953 -9.008 1 96.94 391 PRO B CA 1
ATOM 7300 C C . PRO B 1 391 ? -10.773 29.922 -8.086 1 96.94 391 PRO B C 1
ATOM 7302 O O . PRO B 1 391 ? -11.898 30.109 -7.617 1 96.94 391 PRO B O 1
ATOM 7305 N N . GLU B 1 392 ? -10.055 28.797 -7.781 1 95.88 392 GLU B N 1
ATOM 7306 C CA . GLU B 1 392 ? -10.609 27.766 -6.902 1 95.88 392 GLU B CA 1
ATOM 7307 C C . GLU B 1 392 ? -10.18 28 -5.453 1 95.88 392 GLU B C 1
ATOM 7309 O O . GLU B 1 392 ? -10.688 27.344 -4.539 1 95.88 392 GLU B O 1
ATOM 7314 N N . GLY B 1 393 ? -9.164 28.938 -5.32 1 96.69 393 GLY B N 1
ATOM 7315 C CA . GLY B 1 393 ? -8.75 29.281 -3.973 1 96.69 393 GLY B CA 1
ATOM 7316 C C . GLY B 1 393 ? -7.27 29.062 -3.721 1 96.69 393 GLY B C 1
ATOM 7317 O O . GLY B 1 393 ? -6.605 28.375 -4.496 1 96.69 393 GLY B O 1
ATOM 7318 N N . ALA B 1 394 ? -6.766 29.656 -2.734 1 97.25 394 ALA B N 1
ATOM 7319 C CA . ALA B 1 394 ? -5.434 29.5 -2.154 1 97.25 394 ALA B CA 1
ATOM 7320 C C . ALA B 1 394 ? -5.465 29.719 -0.644 1 97.25 394 ALA B C 1
ATOM 7322 O O . ALA B 1 394 ? -6.301 30.469 -0.138 1 97.25 394 ALA B O 1
ATOM 7323 N N . VAL B 1 395 ? -4.559 29.094 0.04 1 96.12 395 VAL B N 1
ATOM 7324 C CA . VAL B 1 395 ? -4.672 29.109 1.495 1 96.12 395 VAL B CA 1
ATOM 7325 C C . VAL B 1 395 ? -3.496 29.875 2.096 1 96.12 395 VAL B C 1
ATOM 7327 O O . VAL B 1 395 ? -2.369 29.781 1.607 1 96.12 395 VAL B O 1
ATOM 7330 N N . ILE B 1 396 ? -3.738 30.625 3.137 1 94.19 396 ILE B N 1
ATOM 7331 C CA . ILE B 1 396 ? -2.697 31.281 3.92 1 94.19 396 ILE B CA 1
ATOM 7332 C C . ILE B 1 396 ? -3.043 31.203 5.406 1 94.19 396 ILE B C 1
ATOM 7334 O O . ILE B 1 396 ? -4.203 31.359 5.789 1 94.19 396 ILE B O 1
ATOM 7338 N N . LYS B 1 397 ? -2.117 30.812 6.238 1 91.62 397 LYS B N 1
ATOM 7339 C CA . LYS B 1 397 ? -2.244 30.938 7.688 1 91.62 397 LYS B CA 1
ATOM 7340 C C . LYS B 1 397 ? -1.925 32.344 8.148 1 91.62 397 LYS B C 1
ATOM 7342 O O . LYS B 1 397 ? -0.769 32.688 8.43 1 91.62 397 LYS B O 1
ATOM 7347 N N . HIS B 1 398 ? -2.969 33.156 8.297 1 90.81 398 HIS B N 1
ATOM 7348 C CA . HIS B 1 398 ? -2.746 34.594 8.492 1 90.81 398 HIS B CA 1
ATOM 7349 C C . HIS B 1 398 ? -2.262 34.875 9.906 1 90.81 398 HIS B C 1
ATOM 7351 O O . HIS B 1 398 ? -1.708 35.938 10.164 1 90.81 398 HIS B O 1
ATOM 7357 N N . THR B 1 399 ? -2.42 33.938 10.836 1 86.12 399 THR B N 1
ATOM 7358 C CA . THR B 1 399 ? -1.892 34.125 12.18 1 86.12 399 THR B CA 1
ATOM 7359 C C . THR B 1 399 ? -0.365 34.094 12.172 1 86.12 399 THR B C 1
ATOM 7361 O O . THR B 1 399 ? 0.274 34.562 13.117 1 86.12 399 THR B O 1
ATOM 7364 N N . ALA B 1 400 ? 0.192 33.5 11.117 1 82.69 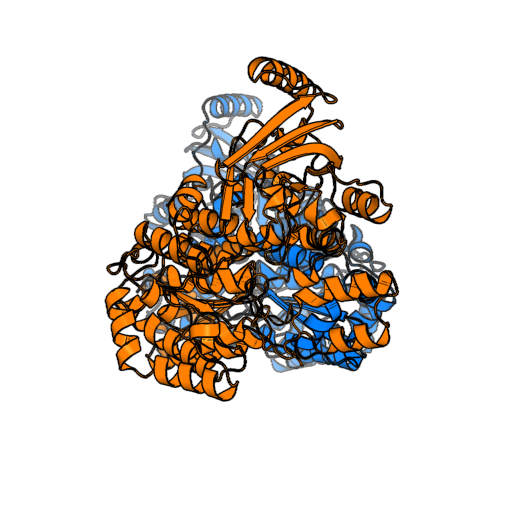400 ALA B N 1
ATOM 7365 C CA . ALA B 1 400 ? 1.645 33.438 10.984 1 82.69 400 ALA B CA 1
ATOM 7366 C C . ALA B 1 400 ? 2.158 34.469 9.977 1 82.69 400 ALA B C 1
ATOM 7368 O O . ALA B 1 400 ? 3.338 34.438 9.609 1 82.69 400 ALA B O 1
ATOM 7369 N N . CYS B 1 401 ? 1.323 35.312 9.438 1 87.31 401 CYS B N 1
ATOM 7370 C CA . CYS B 1 401 ? 1.649 36.344 8.453 1 87.31 401 CYS B CA 1
ATOM 7371 C C . CYS B 1 401 ? 1.771 37.719 9.117 1 87.31 401 CYS B C 1
ATOM 7373 O O . CYS B 1 401 ? 0.889 38.125 9.875 1 87.31 401 CYS B O 1
ATOM 7375 N N . PRO B 1 402 ? 2.85 38.438 8.805 1 87.31 402 PRO B N 1
ATOM 7376 C CA . PRO B 1 402 ? 2.938 39.812 9.328 1 87.31 402 PRO B CA 1
ATOM 7377 C C . PRO B 1 402 ? 1.787 40.688 8.859 1 87.31 402 PRO B C 1
ATOM 7379 O O . PRO B 1 402 ? 1.379 40.625 7.699 1 87.31 402 PRO B O 1
ATOM 7382 N N . LYS B 1 403 ? 1.327 41.594 9.695 1 89.25 403 LYS B N 1
ATOM 7383 C CA . LYS B 1 403 ? 0.152 42.406 9.438 1 89.25 403 LYS B CA 1
ATOM 7384 C C . LYS B 1 403 ? 0.389 43.344 8.258 1 89.25 403 LYS B C 1
ATOM 7386 O O . LYS B 1 403 ? -0.544 43.688 7.523 1 89.25 403 LYS B O 1
ATOM 7391 N N . GLU B 1 404 ? 1.662 43.688 8.094 1 89 404 GLU B N 1
ATOM 7392 C CA . GLU B 1 404 ? 2.018 44.594 7.004 1 89 404 GLU B CA 1
ATOM 7393 C C . GLU B 1 404 ? 1.733 43.969 5.645 1 89 404 GLU B C 1
ATOM 7395 O O . GLU B 1 404 ? 1.569 44.688 4.648 1 89 404 GLU B O 1
ATOM 7400 N N . MET B 1 405 ? 1.622 42.688 5.684 1 92.12 405 MET B N 1
ATOM 7401 C CA . MET B 1 405 ? 1.454 41.969 4.426 1 92.12 405 MET B CA 1
ATOM 7402 C C . MET B 1 405 ? -0.014 41.625 4.184 1 92.12 405 MET B C 1
ATOM 7404 O O . MET B 1 405 ? -0.358 41.031 3.166 1 92.12 405 MET B O 1
ATOM 7408 N N . PHE B 1 406 ? -0.92 42 5.066 1 95.06 406 PHE B N 1
ATOM 7409 C CA . PHE B 1 406 ? -2.344 41.719 4.918 1 95.06 406 PHE B CA 1
ATOM 7410 C C . PHE B 1 406 ? -2.912 42.438 3.703 1 95.06 406 PHE B C 1
ATOM 7412 O O . PHE B 1 406 ? -3.902 42 3.117 1 95.06 406 PHE B O 1
ATOM 7419 N N . HIS B 1 407 ? -2.301 43.625 3.432 1 96.19 407 HIS B N 1
ATOM 7420 C CA . HIS B 1 407 ? -2.555 44.375 2.223 1 96.19 407 HIS B CA 1
ATOM 7421 C C . HIS B 1 407 ? -1.254 44.75 1.506 1 96.19 407 HIS B C 1
ATOM 7423 O O . HIS B 1 407 ? -0.432 45.5 2.033 1 96.19 407 HIS B O 1
ATOM 7429 N N . ALA B 1 408 ? -1.112 44.125 0.397 1 96.06 408 ALA B N 1
ATOM 7430 C CA . ALA B 1 408 ? 0.143 44.375 -0.31 1 96.06 408 ALA B CA 1
ATOM 7431 C C . ALA B 1 408 ? -0.043 44.25 -1.819 1 96.06 408 ALA B C 1
ATOM 7433 O O . ALA B 1 408 ? -0.944 43.531 -2.279 1 96.06 408 ALA B O 1
ATOM 7434 N N . VAL B 1 409 ? 0.69 45 -2.555 1 97.31 409 VAL B N 1
ATOM 7435 C CA . VAL B 1 409 ? 0.875 44.812 -3.992 1 97.31 409 VAL B CA 1
ATOM 7436 C C . VAL B 1 409 ? 2.354 44.594 -4.297 1 97.31 409 VAL B C 1
ATOM 7438 O O . VAL B 1 409 ? 3.199 45.438 -3.979 1 97.31 409 VAL B O 1
ATOM 7441 N N . LEU B 1 410 ? 2.672 43.5 -4.766 1 97.31 410 LEU B N 1
ATOM 7442 C CA . LEU B 1 410 ? 4.047 43.031 -4.953 1 97.31 410 LEU B CA 1
ATOM 7443 C C . LEU B 1 410 ? 4.332 42.781 -6.43 1 97.31 410 LEU B C 1
ATOM 7445 O O . LEU B 1 410 ? 3.412 42.75 -7.25 1 97.31 410 LEU B O 1
ATOM 7449 N N . ASN B 1 411 ? 5.598 42.625 -6.73 1 97.56 411 ASN B N 1
ATOM 7450 C CA . ASN B 1 411 ? 6.016 42.312 -8.094 1 97.56 411 ASN B CA 1
ATOM 7451 C C . ASN B 1 411 ? 6.332 40.844 -8.273 1 97.56 411 ASN B C 1
ATOM 7453 O O . ASN B 1 411 ? 7.141 40.281 -7.535 1 97.56 411 ASN B O 1
ATOM 7457 N N . ALA B 1 412 ? 5.75 40.25 -9.266 1 98 412 ALA B N 1
ATOM 7458 C CA . ALA B 1 412 ? 5.871 38.812 -9.469 1 98 412 ALA B CA 1
ATOM 7459 C C . ALA B 1 412 ? 7.297 38.438 -9.852 1 98 412 ALA B C 1
ATOM 7461 O O . ALA B 1 412 ? 7.922 39.094 -10.68 1 98 412 ALA B O 1
ATOM 7462 N N . ARG B 1 413 ? 7.789 37.406 -9.289 1 97 413 ARG B N 1
ATOM 7463 C CA . ARG B 1 413 ? 9.039 36.719 -9.617 1 97 413 ARG B CA 1
ATOM 7464 C C . ARG B 1 413 ? 8.828 35.219 -9.711 1 97 413 ARG B C 1
ATOM 7466 O O . ARG B 1 413 ? 9.125 34.469 -8.766 1 97 413 ARG B O 1
ATOM 7473 N N . PRO B 1 414 ? 8.461 34.719 -10.891 1 97.69 414 PRO B N 1
ATOM 7474 C CA . PRO B 1 414 ? 8.07 33.312 -11.023 1 97.69 414 PRO B CA 1
ATOM 7475 C C . PRO B 1 414 ? 9.266 32.375 -11.25 1 97.69 414 PRO B C 1
ATOM 7477 O O . PRO B 1 414 ? 10.18 32.719 -11.992 1 97.69 414 PRO B O 1
ATOM 7480 N N . PHE B 1 415 ? 9.281 31.234 -10.531 1 96.62 415 PHE B N 1
ATOM 7481 C CA . PHE B 1 415 ? 10.164 30.078 -10.727 1 96.62 415 PHE B CA 1
ATOM 7482 C C . PHE B 1 415 ? 9.352 28.812 -10.969 1 96.62 415 PHE B C 1
ATOM 7484 O O . PHE B 1 415 ? 8.195 28.719 -10.555 1 96.62 415 PHE B O 1
ATOM 7491 N N . ASP B 1 416 ? 9.953 27.844 -11.656 1 95.25 416 ASP B N 1
ATOM 7492 C CA . ASP B 1 416 ? 9.172 26.672 -12.047 1 95.25 416 ASP B CA 1
ATOM 7493 C C . ASP B 1 416 ? 9.586 25.438 -11.234 1 95.25 416 ASP B C 1
ATOM 7495 O O . ASP B 1 416 ? 9.25 24.312 -11.594 1 95.25 416 ASP B O 1
ATOM 7499 N N . SER B 1 417 ? 10.359 25.656 -10.156 1 90.25 417 SER B N 1
ATOM 7500 C CA . SER B 1 417 ? 10.711 24.609 -9.195 1 90.25 417 SER B CA 1
ATOM 7501 C C . SER B 1 417 ? 11.188 25.219 -7.883 1 90.25 417 SER B C 1
ATOM 7503 O O . SER B 1 417 ? 11.617 26.375 -7.84 1 90.25 417 SER B O 1
ATOM 7505 N N . GLU B 1 418 ? 11.125 24.422 -6.852 1 88.12 418 GLU B N 1
ATOM 7506 C CA . GLU B 1 418 ? 11.602 24.875 -5.547 1 88.12 418 GLU B CA 1
ATOM 7507 C C . GLU B 1 418 ? 13.109 25.125 -5.57 1 88.12 418 GLU B C 1
ATOM 7509 O O . GLU B 1 418 ? 13.602 26.062 -4.941 1 88.12 418 GLU B O 1
ATOM 7514 N N . GLU B 1 419 ? 13.836 24.281 -6.297 1 86.69 419 GLU B N 1
ATOM 7515 C CA . GLU B 1 419 ? 15.289 24.391 -6.383 1 86.69 419 GLU B CA 1
ATOM 7516 C C . GLU B 1 419 ? 15.703 25.734 -6.98 1 86.69 419 GLU B C 1
ATOM 7518 O O . GLU B 1 419 ? 16.609 26.391 -6.469 1 86.69 419 GLU B O 1
ATOM 7523 N N . GLU B 1 420 ? 14.977 26.141 -7.988 1 90.38 420 GLU B N 1
ATOM 7524 C CA . GLU B 1 420 ? 15.258 27.438 -8.617 1 90.38 420 GLU B CA 1
ATOM 7525 C C . GLU B 1 420 ? 14.969 28.594 -7.664 1 90.38 420 GLU B C 1
ATOM 7527 O O . GLU B 1 420 ? 15.727 29.562 -7.609 1 90.38 420 GLU B O 1
ATOM 7532 N N . ALA B 1 421 ? 13.875 28.484 -6.992 1 91.25 421 ALA B N 1
ATOM 7533 C CA . ALA B 1 421 ? 13.469 29.531 -6.07 1 91.25 421 ALA B CA 1
ATOM 7534 C C . ALA B 1 421 ? 14.461 29.672 -4.918 1 91.25 421 ALA B C 1
ATOM 7536 O O . ALA B 1 421 ? 14.852 30.781 -4.562 1 91.25 421 ALA B O 1
ATOM 7537 N N . ILE B 1 422 ? 14.852 28.547 -4.348 1 85.88 422 ILE B N 1
ATOM 7538 C CA . ILE B 1 422 ? 15.781 28.562 -3.221 1 85.88 422 ILE B CA 1
ATOM 7539 C C . ILE B 1 422 ? 17.125 29.141 -3.666 1 85.88 422 ILE B C 1
ATOM 7541 O O . ILE B 1 422 ? 17.766 29.891 -2.92 1 85.88 422 ILE B O 1
ATOM 7545 N N . ASN B 1 423 ? 17.562 28.734 -4.824 1 87.38 423 ASN B N 1
ATOM 7546 C CA . ASN B 1 423 ? 18.797 29.281 -5.375 1 87.38 423 ASN B CA 1
ATOM 7547 C C . ASN B 1 423 ? 18.719 30.797 -5.52 1 87.38 423 ASN B C 1
ATOM 7549 O O . ASN B 1 423 ? 19.688 31.5 -5.207 1 87.38 423 ASN B O 1
ATOM 7553 N N . ALA B 1 424 ? 17.625 31.297 -5.973 1 90.44 424 ALA B N 1
ATOM 7554 C CA . ALA B 1 424 ? 17.422 32.75 -6.145 1 90.44 424 ALA B CA 1
ATOM 7555 C C . ALA B 1 424 ? 17.438 33.469 -4.797 1 90.44 424 ALA B C 1
ATOM 7557 O O . ALA B 1 424 ? 17.984 34.562 -4.688 1 90.44 424 ALA B O 1
ATOM 7558 N N . VAL B 1 425 ? 16.828 32.875 -3.809 1 84.38 425 VAL B N 1
ATOM 7559 C CA . VAL B 1 425 ? 16.797 33.469 -2.469 1 84.38 425 VAL B CA 1
ATOM 7560 C C . VAL B 1 425 ? 18.203 33.5 -1.886 1 84.38 425 VAL B C 1
ATOM 7562 O O . VAL B 1 425 ? 18.641 34.5 -1.336 1 84.38 425 VAL B O 1
ATOM 7565 N N . LEU B 1 426 ? 18.906 32.375 -2.074 1 79.62 426 LEU B N 1
ATOM 7566 C CA . LEU B 1 426 ? 20.234 32.25 -1.497 1 79.62 426 LEU B CA 1
ATOM 7567 C C . LEU B 1 426 ? 21.234 33.156 -2.201 1 79.62 426 LEU B C 1
ATOM 7569 O O . LEU B 1 426 ? 22.172 33.656 -1.578 1 79.62 426 LEU B O 1
ATOM 7573 N N . LYS B 1 427 ? 21 33.406 -3.445 1 84.81 427 LYS B N 1
ATOM 7574 C CA . LYS B 1 427 ? 21.906 34.25 -4.219 1 84.81 427 LYS B CA 1
ATOM 7575 C C . LYS B 1 427 ? 21.438 35.719 -4.199 1 84.81 427 LYS B C 1
ATOM 7577 O O . LYS B 1 427 ? 21.891 36.531 -5 1 84.81 427 LYS B O 1
ATOM 7582 N N . HIS B 1 428 ? 20.422 36 -3.441 1 85.25 428 HIS B N 1
ATOM 7583 C CA . HIS B 1 428 ? 19.938 37.344 -3.201 1 85.25 428 HIS B CA 1
ATOM 7584 C C . HIS B 1 428 ? 19.375 37.969 -4.477 1 85.25 428 HIS B C 1
ATOM 7586 O O . HIS B 1 428 ? 19.609 39.125 -4.762 1 85.25 428 HIS B O 1
ATOM 7592 N N . ARG B 1 429 ? 18.781 37.125 -5.199 1 90.25 429 ARG B N 1
ATOM 7593 C CA . ARG B 1 429 ? 18.125 37.625 -6.406 1 90.25 429 ARG B CA 1
ATOM 7594 C C . ARG B 1 429 ? 16.672 37.969 -6.129 1 90.25 429 ARG B C 1
ATOM 7596 O O . ARG B 1 429 ? 15.969 38.469 -7.004 1 90.25 429 ARG B O 1
ATOM 7603 N N . VAL B 1 430 ? 16.188 37.688 -5.016 1 92.38 430 VAL B N 1
ATOM 7604 C CA . VAL B 1 430 ? 14.859 38.062 -4.547 1 92.38 430 VAL B CA 1
ATOM 7605 C C . VAL B 1 430 ? 14.953 39.344 -3.715 1 92.38 430 VAL B C 1
ATOM 7607 O O . VAL B 1 430 ? 15.812 39.469 -2.84 1 92.38 430 VAL B O 1
ATOM 7610 N N . LYS B 1 431 ? 14.133 40.281 -3.988 1 92.62 431 LYS B N 1
ATOM 7611 C CA . LYS B 1 431 ? 14.188 41.594 -3.342 1 92.62 431 LYS B CA 1
ATOM 7612 C C . LYS B 1 431 ? 12.898 41.875 -2.574 1 92.62 431 LYS B C 1
ATOM 7614 O O . LYS B 1 431 ? 11.852 41.281 -2.877 1 92.62 431 LYS B O 1
ATOM 7619 N N . PRO B 1 432 ? 13.07 42.781 -1.579 1 93.75 432 PRO B N 1
ATOM 7620 C CA . PRO B 1 432 ? 11.844 43.25 -0.927 1 93.75 432 PRO B CA 1
ATOM 7621 C C . PRO B 1 432 ? 10.797 43.719 -1.922 1 93.75 432 PRO B C 1
ATOM 7623 O O . PRO B 1 432 ? 11.133 44.438 -2.883 1 93.75 432 PRO B O 1
ATOM 7626 N N . GLY B 1 433 ? 9.578 43.312 -1.712 1 94.69 433 GLY B N 1
ATOM 7627 C CA . GLY B 1 433 ? 8.516 43.719 -2.615 1 94.69 433 GLY B CA 1
ATOM 7628 C C . GLY B 1 433 ? 8.211 42.656 -3.676 1 94.69 433 GLY B C 1
ATOM 7629 O O . GLY B 1 433 ? 7.254 42.812 -4.438 1 94.69 433 GLY B O 1
ATOM 7630 N N . ASP B 1 434 ? 8.922 41.594 -3.645 1 96 434 ASP B N 1
ATOM 7631 C CA . ASP B 1 434 ? 8.703 40.531 -4.621 1 96 434 ASP B CA 1
ATOM 7632 C C . ASP B 1 434 ? 7.617 39.562 -4.141 1 96 434 ASP B C 1
ATOM 7634 O O . ASP B 1 434 ? 7.512 39.281 -2.945 1 96 434 ASP B O 1
ATOM 7638 N N . ALA B 1 435 ? 6.82 39.156 -5.051 1 96.69 435 ALA B N 1
ATOM 7639 C CA . ALA B 1 435 ? 6.027 37.938 -4.883 1 96.69 435 ALA B CA 1
ATOM 7640 C C . ALA B 1 435 ? 6.691 36.75 -5.578 1 96.69 435 ALA B C 1
ATOM 7642 O O . ALA B 1 435 ? 6.641 36.656 -6.805 1 96.69 435 ALA B O 1
ATOM 7643 N N . VAL B 1 436 ? 7.242 35.875 -4.809 1 96.19 436 VAL B N 1
ATOM 7644 C CA . VAL B 1 436 ? 7.969 34.75 -5.359 1 96.19 436 VAL B CA 1
ATOM 7645 C C . VAL B 1 436 ? 7 33.594 -5.637 1 96.19 436 VAL B C 1
ATOM 7647 O O . VAL B 1 436 ? 6.332 33.094 -4.727 1 96.19 436 VAL B O 1
ATOM 7650 N N . PHE B 1 437 ? 6.918 33.219 -6.922 1 97.5 437 PHE B N 1
ATOM 7651 C CA . PHE B 1 437 ? 6.059 32.125 -7.328 1 97.5 437 PHE B CA 1
ATOM 7652 C C . PHE B 1 437 ? 6.871 30.859 -7.523 1 97.5 437 PHE B C 1
ATOM 7654 O O . PHE B 1 437 ? 7.945 30.875 -8.133 1 97.5 437 PHE B O 1
ATOM 7661 N N . ILE B 1 438 ? 6.438 29.781 -6.992 1 96.69 438 ILE B N 1
ATOM 7662 C CA . ILE B 1 438 ? 6.938 28.453 -7.305 1 96.69 438 ILE B CA 1
ATOM 7663 C C . ILE B 1 438 ? 5.84 27.641 -7.98 1 96.69 438 ILE B C 1
ATOM 7665 O O . ILE B 1 438 ? 4.902 27.188 -7.32 1 96.69 438 ILE B O 1
ATOM 7669 N N . ARG B 1 439 ? 5.984 27.406 -9.266 1 97.12 439 ARG B N 1
ATOM 7670 C CA . ARG B 1 439 ? 4.918 26.812 -10.07 1 97.12 439 ARG B CA 1
ATOM 7671 C C . ARG B 1 439 ? 5.23 25.359 -10.414 1 97.12 439 ARG B C 1
ATOM 7673 O O . ARG B 1 439 ? 6.375 24.922 -10.297 1 97.12 439 ARG B O 1
ATOM 7680 N N . TYR B 1 440 ? 4.191 24.609 -10.805 1 96.75 440 TYR B N 1
ATOM 7681 C CA . TYR B 1 440 ? 4.254 23.234 -11.258 1 96.75 440 TYR B CA 1
ATOM 7682 C C . TYR B 1 440 ? 4.609 22.297 -10.102 1 96.75 440 TYR B C 1
ATOM 7684 O O . TYR B 1 440 ? 5.336 21.312 -10.289 1 96.75 440 TYR B O 1
ATOM 7692 N N . GLU B 1 441 ? 4.121 22.672 -8.922 1 96.19 441 GLU B N 1
ATOM 7693 C CA . GLU B 1 441 ? 4.375 21.875 -7.73 1 96.19 441 GLU B CA 1
ATOM 7694 C C . GLU B 1 441 ? 3.078 21.328 -7.148 1 96.19 441 GLU B C 1
ATOM 7696 O O . GLU B 1 441 ? 3.051 20.859 -6.004 1 96.19 441 GLU B O 1
ATOM 7701 N N . GLY B 1 442 ? 2.018 21.406 -7.902 1 97 442 GLY B N 1
ATOM 7702 C CA . GLY B 1 442 ? 0.755 20.812 -7.496 1 97 442 GLY B CA 1
ATOM 7703 C C . GLY B 1 442 ? 0.769 19.297 -7.543 1 97 442 GLY B C 1
ATOM 7704 O O . GLY B 1 442 ? 1.802 18.688 -7.836 1 97 442 GLY B O 1
ATOM 7705 N N . PRO B 1 443 ? -0.36 18.672 -7.285 1 97.38 443 PRO B N 1
ATOM 7706 C CA . PRO B 1 443 ? -0.428 17.203 -7.309 1 97.38 443 PRO B CA 1
ATOM 7707 C C . PRO B 1 443 ? -0.037 16.609 -8.664 1 97.38 443 PRO B C 1
ATOM 7709 O O . PRO B 1 443 ? 0.721 15.648 -8.719 1 97.38 443 PRO B O 1
ATOM 7712 N N . LYS B 1 444 ? -0.528 17.156 -9.75 1 97.06 444 LYS B N 1
ATOM 7713 C CA . LYS B 1 444 ? -0.245 16.641 -11.086 1 97.06 444 LYS B CA 1
ATOM 7714 C C . LYS B 1 444 ? 1.139 17.062 -11.555 1 97.06 444 LYS B C 1
ATOM 7716 O O . LYS B 1 444 ? 1.725 16.438 -12.438 1 97.06 444 LYS B O 1
ATOM 7721 N N . GLY B 1 445 ? 1.651 18.141 -10.992 1 96 445 GLY B N 1
ATOM 7722 C CA . GLY B 1 445 ? 2.941 18.672 -11.406 1 96 445 GLY B CA 1
ATOM 7723 C C . GLY B 1 445 ? 4.113 17.875 -10.867 1 96 445 GLY B C 1
ATOM 7724 O O . GLY B 1 445 ? 4.973 17.438 -11.641 1 96 445 GLY B O 1
ATOM 7725 N N . SER B 1 446 ? 4.18 17.766 -9.578 1 94.19 446 SER B N 1
ATOM 7726 C CA . SER B 1 446 ? 5.344 17.094 -9 1 94.19 446 SER B CA 1
ATOM 7727 C C . SER B 1 446 ? 4.977 16.328 -7.738 1 94.19 446 SER B C 1
ATOM 7729 O O . SER B 1 446 ? 5.816 16.109 -6.863 1 94.19 446 SER B O 1
ATOM 7731 N N . GLY B 1 447 ? 3.668 16 -7.566 1 95.44 447 GLY B N 1
ATOM 7732 C CA . GLY B 1 447 ? 3.242 15.242 -6.406 1 95.44 447 GLY B CA 1
ATOM 7733 C C . GLY B 1 447 ? 2.893 16.109 -5.215 1 95.44 447 GLY B C 1
ATOM 7734 O O . GLY B 1 447 ? 2.619 15.602 -4.125 1 95.44 447 GLY B O 1
ATOM 7735 N N . MET B 1 448 ? 3.016 17.484 -5.32 1 96.19 448 MET B N 1
ATOM 7736 C CA . MET B 1 448 ? 2.629 18.516 -4.355 1 96.19 448 MET B CA 1
ATOM 7737 C C . MET B 1 448 ? 3.51 18.453 -3.113 1 96.19 448 MET B C 1
ATOM 7739 O O . MET B 1 448 ? 3.006 18.328 -1.994 1 96.19 448 MET B O 1
ATOM 7743 N N . PRO B 1 449 ? 4.816 18.562 -3.281 1 93.69 449 PRO B N 1
ATOM 7744 C CA . PRO B 1 449 ? 5.75 18.547 -2.154 1 93.69 449 PRO B CA 1
ATOM 7745 C C . PRO B 1 449 ? 5.574 19.75 -1.228 1 93.69 449 PRO B C 1
ATOM 7747 O O . PRO B 1 449 ? 4.969 20.75 -1.617 1 93.69 449 PRO B O 1
ATOM 7750 N N . GLU B 1 450 ? 6.062 19.688 -0.045 1 87.69 450 GLU B N 1
ATOM 7751 C CA . GLU B 1 450 ? 6.141 20.812 0.888 1 87.69 450 GLU B CA 1
ATOM 7752 C C . GLU B 1 450 ? 7.379 21.672 0.623 1 87.69 450 GLU B C 1
ATOM 7754 O O . GLU B 1 450 ? 8.484 21.141 0.484 1 87.69 450 GLU B O 1
ATOM 7759 N N . MET B 1 451 ? 7.098 22.938 0.454 1 85.06 451 MET B N 1
ATOM 7760 C CA . MET B 1 451 ? 8.203 23.875 0.203 1 85.06 451 MET B CA 1
ATOM 7761 C C . MET B 1 451 ? 8.836 24.328 1.512 1 85.06 451 MET B C 1
ATOM 7763 O O . MET B 1 451 ? 8.93 25.531 1.771 1 85.06 451 MET B O 1
ATOM 7767 N N . PHE B 1 452 ? 9.391 23.422 2.248 1 76.88 452 PHE B N 1
ATOM 7768 C CA . PHE B 1 452 ? 9.844 23.672 3.617 1 76.88 452 PHE B CA 1
ATOM 7769 C C . PHE B 1 452 ? 11.117 24.5 3.633 1 76.88 452 PHE B C 1
ATOM 7771 O O . PHE B 1 452 ? 11.188 25.531 4.305 1 76.88 452 PHE B O 1
ATOM 7778 N N . TYR B 1 453 ? 12.086 24.172 2.785 1 77.5 453 TYR B N 1
ATOM 7779 C CA . TYR B 1 453 ? 13.398 24.797 2.844 1 77.5 453 TYR B CA 1
ATOM 7780 C C . TYR B 1 453 ? 13.344 26.234 2.305 1 77.5 453 TYR B C 1
ATOM 7782 O O . TYR B 1 453 ? 14.023 27.125 2.818 1 77.5 453 TYR B O 1
ATOM 7790 N N . THR B 1 454 ? 12.523 26.406 1.314 1 82.12 454 THR B N 1
ATOM 7791 C CA . THR B 1 454 ? 12.375 27.75 0.767 1 82.12 454 THR B CA 1
ATOM 7792 C C . THR B 1 454 ? 11.719 28.688 1.783 1 82.12 454 THR B C 1
ATOM 7794 O O . THR B 1 454 ? 12.172 29.812 1.989 1 82.12 454 THR B O 1
ATOM 7797 N N . SER B 1 455 ? 10.688 28.188 2.389 1 83.19 455 SER B N 1
ATOM 7798 C CA . SER B 1 455 ? 9.984 28.984 3.402 1 83.19 455 SER B CA 1
ATOM 7799 C C . SER B 1 455 ? 10.898 29.281 4.582 1 83.19 455 SER B C 1
ATOM 7801 O O . SER B 1 455 ? 10.883 30.406 5.113 1 83.19 455 SER B O 1
ATOM 7803 N N . GLU B 1 456 ? 11.703 28.312 4.969 1 78.5 456 GLU B N 1
ATOM 7804 C CA . GLU B 1 456 ? 12.625 28.5 6.086 1 78.5 456 GLU B CA 1
ATOM 7805 C C . GLU B 1 456 ? 13.719 29.5 5.73 1 78.5 456 GLU B C 1
ATOM 7807 O O . GLU B 1 456 ? 14.164 30.266 6.59 1 78.5 456 GLU B O 1
ATOM 7812 N N . ALA B 1 457 ? 14.195 29.422 4.516 1 78.94 457 ALA B N 1
ATOM 7813 C CA . ALA B 1 457 ? 15.234 30.328 4.051 1 78.94 457 ALA B CA 1
ATOM 7814 C C . ALA B 1 457 ? 14.742 31.781 4.07 1 78.94 457 ALA B C 1
ATOM 7816 O O . ALA B 1 457 ? 15.492 32.688 4.41 1 78.94 457 ALA B O 1
ATOM 7817 N N . ILE B 1 458 ? 13.547 31.984 3.797 1 81.06 458 ILE B N 1
ATOM 7818 C CA . ILE B 1 458 ? 12.969 33.312 3.727 1 81.06 458 ILE B CA 1
ATOM 7819 C C . ILE B 1 458 ? 12.641 33.812 5.133 1 81.06 458 ILE B C 1
ATOM 7821 O O . ILE B 1 458 ? 12.953 34.969 5.484 1 81.06 458 ILE B O 1
ATOM 7825 N N . SER B 1 459 ? 12.062 32.969 5.941 1 78.62 459 SER B N 1
ATOM 7826 C CA . SER B 1 459 ? 11.625 33.344 7.277 1 78.62 459 SER B CA 1
ATOM 7827 C C . SER B 1 459 ? 12.812 33.656 8.188 1 78.62 459 SER B C 1
ATOM 7829 O O . SER B 1 459 ? 12.695 34.438 9.133 1 78.62 459 SER B O 1
ATOM 7831 N N . SER B 1 460 ? 13.93 33.031 7.883 1 77.19 460 SER B N 1
ATOM 7832 C CA . SER B 1 460 ? 15.117 33.219 8.703 1 77.19 460 SER B CA 1
ATOM 7833 C C . SER B 1 460 ? 15.805 34.531 8.344 1 77.19 460 SER B C 1
ATOM 7835 O O . SER B 1 460 ? 16.656 35.031 9.094 1 77.19 460 SER B O 1
ATOM 7837 N N . ASP B 1 461 ? 15.43 35.094 7.176 1 77.31 461 ASP B N 1
ATOM 7838 C CA . ASP B 1 461 ? 15.93 36.406 6.762 1 77.31 461 ASP B CA 1
ATOM 7839 C C . ASP B 1 461 ? 15.039 37.531 7.281 1 77.31 461 ASP B C 1
ATOM 7841 O O . ASP B 1 461 ? 13.875 37.625 6.891 1 77.31 461 ASP B O 1
ATOM 7845 N N . LYS B 1 462 ? 15.586 38.375 8.078 1 77.12 462 LYS B N 1
ATOM 7846 C CA . LYS B 1 462 ? 14.828 39.406 8.781 1 77.12 462 LYS B CA 1
ATOM 7847 C C . LYS B 1 462 ? 14.164 40.375 7.797 1 77.12 462 LYS B C 1
ATOM 7849 O O . LYS B 1 462 ? 13.055 40.844 8.039 1 77.12 462 LYS B O 1
ATOM 7854 N N . GLU B 1 463 ? 14.789 40.656 6.816 1 82 463 GLU B N 1
ATOM 7855 C CA . GLU B 1 463 ? 14.266 41.625 5.855 1 82 463 GLU B CA 1
ATOM 7856 C C . GLU B 1 463 ? 13.266 40.969 4.902 1 82 463 GLU B C 1
ATOM 7858 O O . GLU B 1 463 ? 12.156 41.469 4.715 1 82 463 GLU B O 1
ATOM 7863 N N . LEU B 1 464 ? 13.555 39.875 4.398 1 83.69 464 LEU B N 1
ATOM 7864 C CA . LEU B 1 464 ? 12.734 39.219 3.396 1 83.69 464 LEU B CA 1
ATOM 7865 C C . LEU B 1 464 ? 11.477 38.625 4.027 1 83.69 464 LEU B C 1
ATOM 7867 O O . LEU B 1 464 ? 10.43 38.562 3.379 1 83.69 464 LEU B O 1
ATOM 7871 N N . GLY B 1 465 ? 11.539 38.281 5.227 1 81.12 465 GLY B N 1
ATOM 7872 C CA . GLY B 1 465 ? 10.461 37.594 5.902 1 81.12 465 GLY B CA 1
ATOM 7873 C C . GLY B 1 465 ? 9.195 38.406 6.027 1 81.12 465 GLY B C 1
ATOM 7874 O O . GLY B 1 465 ? 8.094 37.875 6.133 1 81.12 465 GLY B O 1
ATOM 7875 N N . SER B 1 466 ? 9.383 39.75 5.859 1 87.31 466 SER B N 1
ATOM 7876 C CA . SER B 1 466 ? 8.234 40.625 6.055 1 87.31 466 SER B CA 1
ATOM 7877 C C . SER B 1 466 ? 7.961 41.469 4.816 1 87.31 466 SER B C 1
ATOM 7879 O O . SER B 1 466 ? 7.086 42.312 4.832 1 87.31 466 SER B O 1
ATOM 7881 N N . THR B 1 467 ? 8.695 41.156 3.781 1 90.5 467 THR B N 1
ATOM 7882 C CA . THR B 1 467 ? 8.57 42.094 2.664 1 90.5 467 THR B CA 1
ATOM 7883 C C . THR B 1 467 ? 8.289 41.344 1.365 1 90.5 467 THR B C 1
ATOM 7885 O O . THR B 1 467 ? 8.031 41.969 0.329 1 90.5 467 THR B O 1
ATOM 7888 N N . ILE B 1 468 ? 8.32 40 1.485 1 91.88 468 ILE B N 1
ATOM 7889 C CA . ILE B 1 468 ? 8.016 39.25 0.279 1 91.88 468 ILE B CA 1
ATOM 7890 C C . ILE B 1 468 ? 6.906 38.25 0.568 1 91.88 468 ILE B C 1
ATOM 7892 O O . ILE B 1 468 ? 6.586 37.969 1.729 1 91.88 468 ILE B O 1
ATOM 7896 N N . ALA B 1 469 ? 6.312 37.75 -0.475 1 93.81 469 ALA B N 1
ATOM 7897 C CA . ALA B 1 469 ? 5.344 36.656 -0.353 1 93.81 469 ALA B CA 1
ATOM 7898 C C . ALA B 1 469 ? 5.781 35.438 -1.151 1 93.81 469 ALA B C 1
ATOM 7900 O O . ALA B 1 469 ? 6.434 35.562 -2.189 1 93.81 469 ALA B O 1
ATOM 7901 N N . LEU B 1 470 ? 5.512 34.281 -0.642 1 94.69 470 LEU B N 1
ATOM 7902 C CA . LEU B 1 470 ? 5.676 33.031 -1.363 1 94.69 470 LEU B CA 1
ATOM 7903 C C . LEU B 1 470 ? 4.328 32.5 -1.831 1 94.69 470 LEU B C 1
ATOM 7905 O O . LEU B 1 470 ? 3.402 32.344 -1.028 1 94.69 470 LEU B O 1
ATOM 7909 N N . ILE B 1 471 ? 4.18 32.25 -3.08 1 96.81 471 ILE B N 1
ATOM 7910 C CA . ILE B 1 471 ? 2.93 31.766 -3.66 1 96.81 471 ILE B CA 1
ATOM 7911 C C . ILE B 1 471 ? 3.189 30.516 -4.488 1 96.81 471 ILE B C 1
ATOM 7913 O O . ILE B 1 471 ? 4.062 30.516 -5.359 1 96.81 471 ILE B O 1
ATOM 7917 N N . THR B 1 472 ? 2.477 29.438 -4.223 1 97.38 472 THR B N 1
ATOM 7918 C CA . THR B 1 472 ? 2.764 28.188 -4.926 1 97.38 472 THR B CA 1
ATOM 7919 C C . THR B 1 472 ? 1.5 27.344 -5.078 1 97.38 472 THR B C 1
ATOM 7921 O O . THR B 1 472 ? 0.544 27.516 -4.316 1 97.38 472 THR B O 1
ATOM 7924 N N . ASP B 1 473 ? 1.385 26.609 -6.148 1 97.56 473 ASP B N 1
ATOM 7925 C CA . ASP B 1 473 ? 0.337 25.594 -6.273 1 97.56 473 ASP B CA 1
ATOM 7926 C C . ASP B 1 473 ? 0.699 24.328 -5.5 1 97.56 473 ASP B C 1
ATOM 7928 O O . ASP B 1 473 ? -0.085 23.375 -5.449 1 97.56 473 ASP B O 1
ATOM 7932 N N . GLY B 1 474 ? 1.822 24.266 -4.871 1 95.94 474 GLY B N 1
ATOM 7933 C CA . GLY B 1 474 ? 2.188 23.25 -3.896 1 95.94 474 GLY B CA 1
ATOM 7934 C C . GLY B 1 474 ? 1.701 23.562 -2.494 1 95.94 474 GLY B C 1
ATOM 7935 O O . GLY B 1 474 ? 0.602 24.094 -2.318 1 95.94 474 GLY B O 1
ATOM 7936 N N . ARG B 1 475 ? 2.457 23.125 -1.599 1 93.69 475 ARG B N 1
ATOM 7937 C CA . ARG B 1 475 ? 2.029 23.375 -0.225 1 93.69 475 ARG B CA 1
ATOM 7938 C C . ARG B 1 475 ? 3.225 23.672 0.675 1 93.69 475 ARG B C 1
ATOM 7940 O O . ARG B 1 475 ? 4.375 23.547 0.25 1 93.69 475 ARG B O 1
ATOM 7947 N N . PHE B 1 476 ? 2.898 24.172 1.753 1 89.31 476 PHE B N 1
ATOM 7948 C CA . PHE B 1 476 ? 3.9 24.469 2.768 1 89.31 476 PHE B CA 1
ATOM 7949 C C . PHE B 1 476 ? 3.738 23.562 3.979 1 89.31 476 PHE B C 1
ATOM 7951 O O . PHE B 1 476 ? 2.693 22.938 4.152 1 89.31 476 PHE B O 1
ATOM 7958 N N . SER B 1 477 ? 4.824 23.469 4.656 1 79.38 477 SER B N 1
ATOM 7959 C CA . SER B 1 477 ? 4.73 22.719 5.906 1 79.38 477 SER B CA 1
ATOM 7960 C C . SER B 1 477 ? 3.861 23.453 6.922 1 79.38 477 SER B C 1
ATOM 7962 O O . SER B 1 477 ? 3.742 24.688 6.875 1 79.38 477 SER B O 1
ATOM 7964 N N . GLY B 1 478 ? 3.244 22.812 7.715 1 68.12 478 GLY B N 1
ATOM 7965 C CA . GLY B 1 478 ? 2.477 23.422 8.797 1 68.12 478 GLY B CA 1
ATOM 7966 C C . GLY B 1 478 ? 3.322 24.266 9.727 1 68.12 478 GLY B C 1
ATOM 7967 O O . GLY B 1 478 ? 2.791 25.078 10.492 1 68.12 478 GLY B O 1
ATOM 7968 N N . ALA B 1 479 ? 4.633 24.172 9.547 1 60.41 479 ALA B N 1
ATOM 7969 C CA . ALA B 1 479 ? 5.574 24.875 10.414 1 60.41 479 ALA B CA 1
ATOM 7970 C C . ALA B 1 479 ? 6.004 26.203 9.781 1 60.41 479 ALA B C 1
ATOM 7972 O O . ALA B 1 479 ? 6.688 27 10.414 1 60.41 479 ALA B O 1
ATOM 7973 N N . SER B 1 480 ? 5.543 26.422 8.609 1 69.56 480 SER B N 1
ATOM 7974 C CA . SER B 1 480 ? 6.012 27.594 7.875 1 69.56 480 SER B CA 1
ATOM 7975 C C . SER B 1 480 ? 5.387 28.875 8.422 1 69.56 480 SER B C 1
ATOM 7977 O O . SER B 1 480 ? 4.219 28.875 8.82 1 69.56 480 SER B O 1
ATOM 7979 N N . THR B 1 481 ? 6.262 29.859 8.438 1 71.69 481 THR B N 1
ATOM 7980 C CA . THR B 1 481 ? 5.824 31.172 8.883 1 71.69 481 THR B CA 1
ATOM 7981 C C . THR B 1 481 ? 5.996 32.219 7.77 1 71.69 481 THR B C 1
ATOM 7983 O O . THR B 1 481 ? 6.598 31.906 6.734 1 71.69 481 THR B O 1
ATOM 7986 N N . GLY B 1 482 ? 5.312 33.406 7.887 1 77.62 482 GLY B N 1
ATOM 7987 C CA . GLY B 1 482 ? 5.395 34.438 6.887 1 77.62 482 GLY B CA 1
ATOM 7988 C C . GLY B 1 482 ? 4.242 34.406 5.902 1 77.62 482 GLY B C 1
ATOM 7989 O O . GLY B 1 482 ? 3.26 33.688 6.102 1 77.62 482 GLY B O 1
ATOM 7990 N N . PRO B 1 483 ? 4.297 35.281 4.895 1 87.12 483 PRO B N 1
ATOM 7991 C CA . PRO B 1 483 ? 3.244 35.344 3.875 1 87.12 483 PRO B CA 1
ATOM 7992 C C . PRO B 1 483 ? 3.348 34.219 2.848 1 87.12 483 PRO B C 1
ATOM 7994 O O . PRO B 1 483 ? 3.615 34.469 1.671 1 87.12 483 PRO B O 1
ATOM 7997 N N . SER B 1 484 ? 3.064 33.062 3.277 1 92.31 484 SER B N 1
ATOM 7998 C CA . SER B 1 484 ? 3.127 31.844 2.449 1 92.31 484 SER B CA 1
ATOM 7999 C C . SER B 1 484 ? 1.736 31.422 1.983 1 92.31 484 SER B C 1
ATOM 8001 O O . SER B 1 484 ? 0.921 30.969 2.785 1 92.31 484 SER B O 1
ATOM 8003 N N . ILE B 1 485 ? 1.492 31.625 0.758 1 95.81 485 ILE B N 1
ATOM 8004 C CA . ILE B 1 485 ? 0.209 31.266 0.157 1 95.81 485 ILE B CA 1
ATOM 8005 C C . ILE B 1 485 ? 0.352 29.984 -0.662 1 95.81 485 ILE B C 1
ATOM 8007 O O . ILE B 1 485 ? 1.064 29.969 -1.668 1 95.81 485 ILE B O 1
ATOM 8011 N N . GLY B 1 486 ? -0.328 28.938 -0.191 1 96.19 486 GLY B N 1
ATOM 8012 C CA . GLY B 1 486 ? -0.197 27.641 -0.839 1 96.19 486 GLY B CA 1
ATOM 8013 C C . GLY B 1 486 ? -1.482 27.172 -1.49 1 96.19 486 GLY B C 1
ATOM 8014 O O . GLY B 1 486 ? -2.484 27.891 -1.491 1 96.19 486 GLY B O 1
ATOM 8015 N N . HIS B 1 487 ? -1.434 26.047 -2.115 1 97.31 487 HIS B N 1
ATOM 8016 C CA . HIS B 1 487 ? -2.557 25.312 -2.686 1 97.31 487 HIS B CA 1
ATOM 8017 C C . HIS B 1 487 ? -3.232 26.109 -3.795 1 97.31 487 HIS B C 1
ATOM 8019 O O . HIS B 1 487 ? -4.445 25.984 -4 1 97.31 487 HIS B O 1
ATOM 8025 N N . VAL B 1 488 ? -2.502 27.031 -4.414 1 98.12 488 VAL B N 1
ATOM 8026 C CA . VAL B 1 488 ? -3.127 27.812 -5.477 1 98.12 488 VAL B CA 1
ATOM 8027 C C . VAL B 1 488 ? -3.785 26.875 -6.484 1 98.12 488 VAL B C 1
ATOM 8029 O O . VAL B 1 488 ? -3.129 26 -7.035 1 98.12 488 VAL B O 1
ATOM 8032 N N . SER B 1 489 ? -5.023 27.109 -6.711 1 97.62 489 SER B N 1
ATOM 8033 C CA . SER B 1 489 ? -5.816 26.219 -7.555 1 97.62 489 SER B CA 1
ATOM 8034 C C . SER B 1 489 ? -6.625 27 -8.578 1 97.62 489 SER B C 1
ATOM 8036 O O . SER B 1 489 ? -7.223 28.031 -8.25 1 97.62 489 SER B O 1
ATOM 8038 N N . PRO B 1 490 ? -6.652 26.516 -9.914 1 97.5 490 PRO B N 1
ATOM 8039 C CA . PRO B 1 490 ? -6.02 25.297 -10.445 1 97.5 490 PRO B CA 1
ATOM 8040 C C . PRO B 1 490 ? -4.504 25.422 -10.547 1 97.5 490 PRO B C 1
ATOM 8042 O O . PRO B 1 490 ? -3.979 26.531 -10.656 1 97.5 490 PRO B O 1
ATOM 8045 N N . GLU B 1 491 ? -3.832 24.281 -10.445 1 98.12 491 GLU B N 1
ATOM 8046 C CA . GLU B 1 491 ? -2.373 24.266 -10.438 1 98.12 491 GLU B CA 1
ATOM 8047 C C . GLU B 1 491 ? -1.806 24.594 -11.812 1 98.12 491 GLU B C 1
ATOM 8049 O O . GLU B 1 491 ? -2.525 24.562 -12.812 1 98.12 491 GLU B O 1
ATOM 8054 N N . ALA B 1 492 ? -0.566 24.828 -11.891 1 98.06 492 ALA B N 1
ATOM 8055 C CA . ALA B 1 492 ? 0.111 25.25 -13.117 1 98.06 492 ALA B CA 1
ATOM 8056 C C . ALA B 1 492 ? 0.116 24.125 -14.148 1 98.06 492 ALA B C 1
ATOM 8058 O O . ALA B 1 492 ? -0.025 24.375 -15.352 1 98.06 492 ALA B O 1
ATOM 8059 N N . ALA B 1 493 ? 0.267 22.875 -13.711 1 97.19 493 ALA B N 1
ATOM 8060 C CA . ALA B 1 493 ? 0.357 21.734 -14.617 1 97.19 493 ALA B CA 1
ATOM 8061 C C . ALA B 1 493 ? -0.927 21.578 -15.43 1 97.19 493 ALA B C 1
ATOM 8063 O O . ALA B 1 493 ? -0.915 21 -16.516 1 97.19 493 ALA B O 1
ATOM 8064 N N . GLU B 1 494 ? -2.02 22.125 -14.938 1 96.5 494 GLU B N 1
ATOM 8065 C CA . GLU B 1 494 ? -3.311 22.031 -15.609 1 96.5 494 GLU B CA 1
ATOM 8066 C C . GLU B 1 494 ? -3.652 23.344 -16.328 1 96.5 494 GLU B C 1
ATOM 8068 O O . GLU B 1 494 ? -4.789 23.547 -16.75 1 96.5 494 GLU B O 1
ATOM 8073 N N . GLY B 1 495 ? -2.727 24.219 -16.328 1 97.12 495 GLY B N 1
ATOM 8074 C CA . GLY B 1 495 ? -2.93 25.484 -17 1 97.12 495 GLY B CA 1
ATOM 8075 C C . GLY B 1 495 ? -3.646 26.516 -16.141 1 97.12 495 GLY B C 1
ATOM 8076 O O . GLY B 1 495 ? -4.23 27.469 -16.672 1 97.12 495 GLY B O 1
ATOM 8077 N N . GLY B 1 496 ? -3.627 26.344 -14.867 1 97.69 496 GLY B N 1
ATOM 8078 C CA . GLY B 1 496 ? -4.199 27.359 -13.992 1 97.69 496 GLY B CA 1
ATOM 8079 C C . GLY B 1 496 ? -3.553 28.719 -14.148 1 97.69 496 GLY B C 1
ATOM 8080 O O . GLY B 1 496 ? -2.457 28.828 -14.695 1 97.69 496 GLY B O 1
ATOM 8081 N N . PRO B 1 497 ? -4.188 29.766 -13.648 1 98.25 497 PRO B N 1
ATOM 8082 C CA . PRO B 1 497 ? -3.674 31.125 -13.82 1 98.25 497 PRO B CA 1
ATOM 8083 C C . PRO B 1 497 ? -2.254 31.281 -13.281 1 98.25 497 PRO B C 1
ATOM 8085 O O . PRO B 1 497 ? -1.486 32.094 -13.805 1 98.25 497 PRO B O 1
ATOM 8088 N N . ILE B 1 498 ? -1.896 30.516 -12.32 1 98.5 498 ILE B N 1
ATOM 8089 C CA . ILE B 1 498 ? -0.563 30.609 -11.734 1 98.5 498 ILE B CA 1
ATOM 8090 C C . ILE B 1 498 ? 0.489 30.281 -12.797 1 98.5 498 ILE B C 1
ATOM 8092 O O . ILE B 1 498 ? 1.618 30.766 -12.727 1 98.5 498 ILE B O 1
ATOM 8096 N N . ALA B 1 499 ? 0.138 29.469 -13.805 1 98.25 499 ALA B N 1
ATOM 8097 C CA . ALA B 1 499 ? 1.045 29.109 -14.891 1 98.25 499 ALA B CA 1
ATOM 8098 C C . ALA B 1 499 ? 1.284 30.297 -15.82 1 98.25 499 ALA B C 1
ATOM 8100 O O . ALA B 1 499 ? 2.273 30.344 -16.547 1 98.25 499 ALA B O 1
ATOM 8101 N N . LEU B 1 500 ? 0.412 31.359 -15.805 1 98.31 500 LEU B N 1
ATOM 8102 C CA . LEU B 1 500 ? 0.404 32.469 -16.766 1 98.31 500 LEU B CA 1
ATOM 8103 C C . LEU B 1 500 ? 1.127 33.688 -16.219 1 98.31 500 LEU B C 1
ATOM 8105 O O . LEU B 1 500 ? 1.33 34.656 -16.938 1 98.31 500 LEU B O 1
ATOM 8109 N N . VAL B 1 501 ? 1.544 33.625 -14.961 1 98.38 501 VAL B N 1
ATOM 8110 C CA . VAL B 1 501 ? 2.189 34.75 -14.305 1 98.38 501 VAL B CA 1
ATOM 8111 C C . VAL B 1 501 ? 3.535 35.031 -14.969 1 98.38 501 VAL B C 1
ATOM 8113 O O . VAL B 1 501 ? 4.289 34.125 -15.273 1 98.38 501 VAL B O 1
ATOM 8116 N N . GLU B 1 502 ? 3.844 36.281 -15.203 1 97.88 502 GLU B N 1
ATOM 8117 C CA . GLU B 1 502 ? 5.121 36.719 -15.766 1 97.88 502 GLU B CA 1
ATOM 8118 C C . GLU B 1 502 ? 5.844 37.656 -14.82 1 97.88 502 GLU B C 1
ATOM 8120 O O . GLU B 1 502 ? 5.215 38.312 -13.984 1 97.88 502 GLU B O 1
ATOM 8125 N N . GLU B 1 503 ? 7.125 37.656 -14.984 1 96.81 503 GLU B N 1
ATOM 8126 C CA . GLU B 1 503 ? 7.93 38.562 -14.172 1 96.81 503 GLU B CA 1
ATOM 8127 C C . GLU B 1 503 ? 7.465 40 -14.328 1 96.81 503 GLU B C 1
ATOM 8129 O O . GLU B 1 503 ? 7.242 40.469 -15.453 1 96.81 503 GLU B O 1
ATOM 8134 N N . GLY B 1 504 ? 7.199 40.656 -13.211 1 96 504 GLY B N 1
ATOM 8135 C CA . GLY B 1 504 ? 6.812 42.062 -13.234 1 96 504 GLY B CA 1
ATOM 8136 C C . GLY B 1 504 ? 5.316 42.25 -13.109 1 96 504 GLY B C 1
ATOM 8137 O O . GLY B 1 504 ? 4.855 43.406 -12.945 1 96 504 GLY B O 1
ATOM 8138 N N . ASP B 1 505 ? 4.566 41.219 -13.195 1 98.31 505 ASP B N 1
ATOM 8139 C CA . ASP B 1 505 ? 3.145 41.344 -12.898 1 98.31 505 ASP B CA 1
ATOM 8140 C C . ASP B 1 505 ? 2.926 41.906 -11.492 1 98.31 505 ASP B C 1
ATOM 8142 O O . ASP B 1 505 ? 3.664 41.562 -10.562 1 98.31 505 ASP B O 1
ATOM 8146 N N . MET B 1 506 ? 1.936 42.719 -11.344 1 98.44 506 MET B N 1
ATOM 8147 C CA . MET B 1 506 ? 1.582 43.25 -10.031 1 98.44 506 MET B CA 1
ATOM 8148 C C . MET B 1 506 ? 0.569 42.344 -9.328 1 98.44 506 MET B C 1
ATOM 8150 O O . MET B 1 506 ? -0.536 42.125 -9.836 1 98.44 506 MET B O 1
ATOM 8154 N N . ILE B 1 507 ? 0.926 41.812 -8.234 1 98.5 507 ILE B N 1
ATOM 8155 C CA . ILE B 1 507 ? 0.127 40.844 -7.496 1 98.5 507 ILE B CA 1
ATOM 8156 C C . ILE B 1 507 ? -0.488 41.5 -6.266 1 98.5 507 ILE B C 1
ATOM 8158 O O . ILE B 1 507 ? 0.231 41.969 -5.383 1 98.5 507 ILE B O 1
ATOM 8162 N N . GLN B 1 508 ? -1.734 41.531 -6.172 1 98.31 508 GLN B N 1
ATOM 8163 C CA . GLN B 1 508 ? -2.439 42.062 -5.012 1 98.31 508 GLN B CA 1
ATOM 8164 C C . GLN B 1 508 ? -2.771 40.938 -4.016 1 98.31 508 GLN B C 1
ATOM 8166 O O . GLN B 1 508 ? -3.352 39.938 -4.387 1 98.31 508 GLN B O 1
ATOM 8171 N N . ILE B 1 509 ? -2.377 41.094 -2.818 1 97.75 509 ILE B N 1
ATOM 8172 C CA . ILE B 1 509 ? -2.754 40.25 -1.686 1 97.75 509 ILE B CA 1
ATOM 8173 C C . ILE B 1 509 ? -3.6 41.062 -0.704 1 97.75 509 ILE B C 1
ATOM 8175 O O . ILE B 1 509 ? -3.166 42.094 -0.219 1 97.75 509 ILE B O 1
ATOM 8179 N N . ASP B 1 510 ? -4.777 40.688 -0.484 1 97.81 510 ASP B N 1
ATOM 8180 C CA . ASP B 1 510 ? -5.688 41.281 0.49 1 97.81 510 ASP B CA 1
ATOM 8181 C C . ASP B 1 510 ? -6.32 40.219 1.371 1 97.81 510 ASP B C 1
ATOM 8183 O O . ASP B 1 510 ? -7.348 39.625 1.012 1 97.81 510 ASP B O 1
ATOM 8187 N N . ILE B 1 511 ? -5.789 39.969 2.539 1 96.06 511 ILE B N 1
ATOM 8188 C CA . ILE B 1 511 ? -6.152 38.844 3.395 1 96.06 511 ILE B CA 1
ATOM 8189 C C . ILE B 1 511 ? -7.52 39.094 4.023 1 96.06 511 ILE B C 1
ATOM 8191 O O . ILE B 1 511 ? -8.398 38.219 3.971 1 96.06 511 ILE B O 1
ATOM 8195 N N . PRO B 1 512 ? -7.848 40.312 4.551 1 95.06 512 PRO B N 1
ATOM 8196 C CA . PRO B 1 512 ? -9.172 40.531 5.145 1 95.06 512 PRO B CA 1
ATOM 8197 C C . PRO B 1 512 ? -10.305 40.406 4.133 1 95.06 512 PRO B C 1
ATOM 8199 O O . PRO B 1 512 ? -11.367 39.875 4.465 1 95.06 512 PRO B O 1
ATOM 8202 N N . ASN B 1 513 ? -9.992 40.812 2.902 1 96.81 513 ASN B N 1
ATOM 8203 C CA . ASN B 1 513 ? -11.031 40.75 1.879 1 96.81 513 ASN B CA 1
ATOM 8204 C C . ASN B 1 513 ? -10.914 39.5 1.046 1 96.81 513 ASN B C 1
ATOM 8206 O O . ASN B 1 513 ? -11.703 39.281 0.124 1 96.81 513 ASN B O 1
ATOM 8210 N N . ARG B 1 514 ? -9.984 38.625 1.333 1 97.62 514 ARG B N 1
ATOM 8211 C CA . ARG B 1 514 ? -9.773 37.312 0.735 1 97.62 514 ARG B CA 1
ATOM 8212 C C . ARG B 1 514 ? -9.523 37.406 -0.766 1 97.62 514 ARG B C 1
ATOM 8214 O O . ARG B 1 514 ? -10.125 36.688 -1.557 1 97.62 514 ARG B O 1
ATOM 8221 N N . ILE B 1 515 ? -8.5 38.281 -1.141 1 98 515 ILE B N 1
ATOM 8222 C CA . ILE B 1 515 ? -8.234 38.5 -2.555 1 98 515 ILE B CA 1
ATOM 8223 C C . ILE B 1 515 ? -6.797 38.125 -2.889 1 98 515 ILE B C 1
ATOM 8225 O O . ILE B 1 515 ? -5.867 38.469 -2.166 1 98 515 ILE B O 1
ATOM 8229 N N . LEU B 1 516 ? -6.598 37.406 -3.881 1 98.38 516 LEU B N 1
ATOM 8230 C CA . LEU B 1 516 ? -5.34 37.125 -4.566 1 98.38 516 LEU B CA 1
ATOM 8231 C C . LEU B 1 516 ? -5.488 37.344 -6.07 1 98.38 516 LEU B C 1
ATOM 8233 O O . LEU B 1 516 ? -6.148 36.531 -6.746 1 98.38 516 LEU B O 1
ATOM 8237 N N . ALA B 1 517 ? -4.809 38.406 -6.637 1 98.5 517 ALA B N 1
ATOM 8238 C CA . ALA B 1 517 ? -5.113 38.781 -8.023 1 98.5 517 ALA B CA 1
ATOM 8239 C C . ALA B 1 517 ? -3.91 39.406 -8.703 1 98.5 517 ALA B C 1
ATOM 8241 O O . ALA B 1 517 ? -3.078 40.031 -8.039 1 98.5 517 ALA B O 1
ATOM 8242 N N . ILE B 1 518 ? -3.9 39.219 -9.953 1 98.62 518 ILE B N 1
ATOM 8243 C CA . ILE B 1 518 ? -3.021 40 -10.805 1 98.62 518 ILE B CA 1
ATOM 8244 C C . ILE B 1 518 ? -3.727 41.312 -11.203 1 98.62 518 ILE B C 1
ATOM 8246 O O . ILE B 1 518 ? -4.762 41.281 -11.875 1 98.62 518 ILE B O 1
ATOM 8250 N N . VAL B 1 519 ? -3.104 42.469 -10.867 1 98.44 519 VAL B N 1
ATOM 8251 C CA . VAL B 1 519 ? -3.855 43.719 -11.016 1 98.44 519 VAL B CA 1
ATOM 8252 C C . VAL B 1 519 ? -3.094 44.656 -11.93 1 98.44 519 VAL B C 1
ATOM 8254 O O . VAL B 1 519 ? -3.516 45.812 -12.141 1 98.44 519 VAL B O 1
ATOM 8257 N N . GLY B 1 520 ? -1.935 44.188 -12.43 1 98.25 520 GLY B N 1
ATOM 8258 C CA . GLY B 1 520 ? -1.149 45.062 -13.312 1 98.25 520 GLY B CA 1
ATOM 8259 C C . GLY B 1 520 ? -0.011 44.312 -13.992 1 98.25 520 GLY B C 1
ATOM 8260 O O . GLY B 1 520 ? 0.244 43.156 -13.695 1 98.25 520 GLY B O 1
ATOM 8261 N N . VAL B 1 521 ? 0.544 44.969 -14.969 1 97.44 521 VAL B N 1
ATOM 8262 C CA . VAL B 1 521 ? 1.661 44.438 -15.734 1 97.44 521 VAL B CA 1
ATOM 8263 C C . VAL B 1 521 ? 2.783 45.469 -15.812 1 97.44 521 VAL B C 1
ATOM 8265 O O . VAL B 1 521 ? 2.539 46.625 -16.141 1 97.44 521 VAL B O 1
ATOM 8268 N N . LYS B 1 522 ? 3.969 45 -15.508 1 92.62 522 LYS B N 1
ATOM 8269 C CA . LYS B 1 522 ? 5.172 45.812 -15.617 1 92.62 522 LYS B CA 1
ATOM 8270 C C . LYS B 1 522 ? 4.992 47.156 -14.906 1 92.62 522 LYS B C 1
ATOM 8272 O O . LYS B 1 522 ? 5.234 48.219 -15.492 1 92.62 522 LYS B O 1
ATOM 8277 N N . GLY B 1 523 ? 4.414 47.094 -13.766 1 91 523 GLY B N 1
ATOM 8278 C CA . GLY B 1 523 ? 4.34 48.25 -12.898 1 91 523 GLY B CA 1
ATOM 8279 C C . GLY B 1 523 ? 3.143 49.156 -13.188 1 91 523 GLY B C 1
ATOM 8280 O O . GLY B 1 523 ? 2.945 50.156 -12.523 1 91 523 GLY B O 1
ATOM 8281 N N . GLN B 1 524 ? 2.32 48.75 -14.141 1 96.25 524 GLN B N 1
ATOM 8282 C CA . GLN B 1 524 ? 1.144 49.531 -14.492 1 96.25 524 GLN B CA 1
ATOM 8283 C C . GLN B 1 524 ? -0.141 48.812 -14.141 1 96.25 524 GLN B C 1
ATOM 8285 O O . GLN B 1 524 ? -0.381 47.688 -14.633 1 96.25 524 GLN B O 1
ATOM 8290 N N . ARG B 1 525 ? -0.938 49.375 -13.375 1 97.56 525 ARG B N 1
ATOM 8291 C CA . ARG B 1 525 ? -2.227 48.812 -13.008 1 97.56 525 ARG B CA 1
ATOM 8292 C C . ARG B 1 525 ? -3.133 48.656 -14.227 1 97.56 525 ARG B C 1
ATOM 8294 O O . ARG B 1 525 ? -3.131 49.531 -15.109 1 97.56 525 ARG B O 1
ATOM 8301 N N . ARG B 1 526 ? -3.84 47.656 -14.25 1 97.44 526 ARG B N 1
ATOM 8302 C CA . ARG B 1 526 ? -4.805 47.406 -15.312 1 97.44 526 ARG B CA 1
ATOM 8303 C C . ARG B 1 526 ? -6.199 47.188 -14.75 1 97.44 526 ARG B C 1
ATOM 8305 O O . ARG B 1 526 ? -6.348 46.781 -13.586 1 97.44 526 ARG B O 1
ATOM 8312 N N . THR B 1 527 ? -7.23 47.438 -15.562 1 97.06 527 THR B N 1
ATOM 8313 C CA . THR B 1 527 ? -8.594 47.125 -15.164 1 97.06 527 THR B CA 1
ATOM 8314 C C . THR B 1 527 ? -8.805 45.594 -15.18 1 97.06 527 THR B C 1
ATOM 8316 O O . THR B 1 527 ? -8 44.875 -15.758 1 97.06 527 THR B O 1
ATOM 8319 N N . GLU B 1 528 ? -9.805 45.188 -14.562 1 95.94 528 GLU B N 1
ATOM 8320 C CA . GLU B 1 528 ? -10.125 43.75 -14.539 1 95.94 528 GLU B CA 1
ATOM 8321 C C . GLU B 1 528 ? -10.305 43.219 -15.953 1 95.94 528 GLU B C 1
ATOM 8323 O O . GLU B 1 528 ? -9.844 42.094 -16.25 1 95.94 528 GLU B O 1
ATOM 8328 N N . ASP B 1 529 ? -10.891 44 -16.828 1 97 529 ASP B N 1
ATOM 8329 C CA . ASP B 1 529 ? -11.141 43.562 -18.219 1 97 529 ASP B CA 1
ATOM 8330 C C . ASP B 1 529 ? -9.828 43.438 -19 1 97 529 ASP B C 1
ATOM 8332 O O . ASP B 1 529 ? -9.664 42.531 -19.797 1 97 529 ASP B O 1
ATOM 8336 N N . GLU B 1 530 ? -9.031 44.438 -18.797 1 97.5 530 GLU B N 1
ATOM 8337 C CA . GLU B 1 530 ? -7.734 44.406 -19.453 1 97.5 530 GLU B CA 1
ATOM 8338 C C . GLU B 1 530 ? -6.922 43.188 -19.016 1 97.5 530 GLU B C 1
ATOM 8340 O O . GLU B 1 530 ? -6.289 42.531 -19.844 1 97.5 530 GLU B O 1
ATOM 8345 N N . MET B 1 531 ? -6.98 42.969 -17.781 1 97.12 531 MET B N 1
ATOM 8346 C CA . MET B 1 531 ? -6.23 41.812 -17.266 1 97.12 531 MET B CA 1
ATOM 8347 C C . MET B 1 531 ? -6.789 40.5 -17.812 1 97.12 531 MET B C 1
ATOM 8349 O O . MET B 1 531 ? -6.027 39.594 -18.125 1 97.12 531 MET B O 1
ATOM 8353 N N . GLU B 1 532 ? -8.086 40.375 -17.891 1 97.31 532 GLU B N 1
ATOM 8354 C CA . GLU B 1 532 ? -8.719 39.188 -18.453 1 97.31 532 GLU B CA 1
ATOM 8355 C C . GLU B 1 532 ? -8.25 38.938 -19.891 1 97.31 532 GLU B C 1
ATOM 8357 O O . GLU B 1 532 ? -8 37.812 -20.281 1 97.31 532 GLU B O 1
ATOM 8362 N N . LYS B 1 533 ? -8.18 40 -20.656 1 97.69 533 LYS B N 1
ATOM 8363 C CA . LYS B 1 533 ? -7.715 39.906 -22.047 1 97.69 533 LYS B CA 1
ATOM 8364 C C . LYS B 1 533 ? -6.262 39.438 -22.094 1 97.69 533 LYS B C 1
ATOM 8366 O O . LYS B 1 533 ? -5.906 38.594 -22.906 1 97.69 533 LYS B O 1
ATOM 8371 N N . ILE B 1 534 ? -5.492 40 -21.234 1 97.75 534 ILE B N 1
ATOM 8372 C CA . ILE B 1 534 ? -4.074 39.656 -21.188 1 97.75 534 ILE B CA 1
ATOM 8373 C C . ILE B 1 534 ? -3.914 38.188 -20.797 1 97.75 534 ILE B C 1
ATOM 8375 O O . ILE B 1 534 ? -3.148 37.469 -21.438 1 97.75 534 ILE B O 1
ATOM 8379 N N . LEU B 1 535 ? -4.621 37.75 -19.812 1 97.81 535 LEU B N 1
ATOM 8380 C CA . LEU B 1 535 ? -4.52 36.375 -19.344 1 97.81 535 LEU B CA 1
ATOM 8381 C C . LEU B 1 535 ? -5.051 35.406 -20.375 1 97.81 535 LEU B C 1
ATOM 8383 O O . LEU B 1 535 ? -4.539 34.281 -20.516 1 97.81 535 LEU B O 1
ATOM 8387 N N . LYS B 1 536 ? -6.062 35.781 -21.094 1 97.5 536 LYS B N 1
ATOM 8388 C CA . LYS B 1 536 ? -6.586 34.938 -22.188 1 97.5 536 LYS B CA 1
ATOM 8389 C C . LYS B 1 536 ? -5.527 34.719 -23.266 1 97.5 536 LYS B C 1
ATOM 8391 O O . LYS B 1 536 ? -5.363 33.625 -23.766 1 97.5 536 LYS B O 1
ATOM 8396 N N . GLU B 1 537 ? -4.867 35.812 -23.625 1 97.81 537 GLU B N 1
ATOM 8397 C CA . GLU B 1 537 ? -3.797 35.719 -24.609 1 97.81 537 GLU B CA 1
ATOM 8398 C C . GLU B 1 537 ? -2.676 34.781 -24.125 1 97.81 537 GLU B C 1
ATOM 8400 O O . GLU B 1 537 ? -2.148 34 -24.906 1 97.81 537 GLU B O 1
ATOM 8405 N N . ARG B 1 538 ? -2.34 34.969 -22.828 1 98 538 ARG B N 1
ATOM 8406 C CA . ARG B 1 538 ? -1.296 34.156 -22.266 1 98 538 ARG B CA 1
ATOM 8407 C C . ARG B 1 538 ? -1.719 32.688 -22.25 1 98 538 ARG B C 1
ATOM 8409 O O . ARG B 1 538 ? -0.899 31.781 -22.484 1 98 538 ARG B O 1
ATOM 8416 N N . ARG B 1 539 ? -2.945 32.406 -22 1 97.5 539 ARG B N 1
ATOM 8417 C CA . ARG B 1 539 ? -3.488 31.047 -21.953 1 97.5 539 ARG B CA 1
ATOM 8418 C C . ARG B 1 539 ? -3.43 30.391 -23.328 1 97.5 539 ARG B C 1
ATOM 8420 O O . ARG B 1 539 ? -3.141 29.203 -23.438 1 97.5 539 ARG B O 1
ATOM 8427 N N . GLU B 1 540 ? -3.738 31.125 -24.328 1 97.19 540 GLU B N 1
ATOM 8428 C CA . GLU B 1 540 ? -3.713 30.609 -25.688 1 97.19 540 GLU B CA 1
ATOM 8429 C C . GLU B 1 540 ? -2.303 30.188 -26.094 1 97.19 540 GLU B C 1
ATOM 8431 O O . GLU B 1 540 ? -2.133 29.266 -26.906 1 97.19 540 GLU B O 1
ATOM 8436 N N . LYS B 1 541 ? -1.36 30.844 -25.484 1 96.88 541 LYS B N 1
ATOM 8437 C CA . LYS B 1 541 ? 0.031 30.562 -25.828 1 96.88 541 LYS B CA 1
ATOM 8438 C C . LYS B 1 541 ? 0.591 29.453 -24.938 1 96.88 541 LYS B C 1
ATOM 8440 O O . LYS B 1 541 ? 1.608 28.844 -25.266 1 96.88 541 LYS B O 1
ATOM 8445 N N . TRP B 1 542 ? -0.04 29.219 -23.781 1 96.75 542 TRP B N 1
ATOM 8446 C CA . TRP B 1 542 ? 0.43 28.234 -22.812 1 96.75 542 TRP B CA 1
ATOM 8447 C C . TRP B 1 542 ? 0.317 26.812 -23.375 1 96.75 542 TRP B C 1
ATOM 8449 O O . TRP B 1 542 ? -0.674 26.484 -24.031 1 96.75 542 TRP B O 1
ATOM 8459 N N . GLN B 1 543 ? 1.32 25.984 -23.203 1 95.62 543 GLN B N 1
ATOM 8460 C CA . GLN B 1 543 ? 1.321 24.578 -23.578 1 95.62 543 GLN B CA 1
ATOM 8461 C C . GLN B 1 543 ? 1.608 23.688 -22.375 1 95.62 543 GLN B C 1
ATOM 8463 O O . GLN B 1 543 ? 2.469 24 -21.547 1 95.62 543 GLN B O 1
ATOM 8468 N N . PRO B 1 544 ? 0.851 22.609 -22.344 1 93.5 544 PRO B N 1
ATOM 8469 C CA . PRO B 1 544 ? 1.138 21.688 -21.234 1 93.5 544 PRO B CA 1
ATOM 8470 C C . PRO B 1 544 ? 2.559 21.141 -21.297 1 93.5 544 PRO B C 1
ATOM 8472 O O . PRO B 1 544 ? 3.074 20.844 -22.375 1 93.5 544 PRO B O 1
ATOM 8475 N N . ARG B 1 545 ? 3.184 21.062 -20.172 1 91.81 545 ARG B N 1
ATOM 8476 C CA . ARG B 1 545 ? 4.492 20.422 -20.078 1 91.81 545 ARG B CA 1
ATOM 8477 C C . ARG B 1 545 ? 4.359 18.906 -20.031 1 91.81 545 ARG B C 1
ATOM 8479 O O . ARG B 1 545 ? 3.342 18.375 -19.562 1 91.81 545 ARG B O 1
ATOM 8486 N N . PRO B 1 546 ? 5.406 18.25 -20.547 1 90.25 546 PRO B N 1
ATOM 8487 C CA . PRO B 1 546 ? 5.391 16.797 -20.375 1 90.25 546 PRO B CA 1
ATOM 8488 C C . PRO B 1 546 ? 5.391 16.375 -18.906 1 90.25 546 PRO B C 1
ATOM 8490 O O . PRO B 1 546 ? 5.961 17.078 -18.062 1 90.25 546 PRO B O 1
ATOM 8493 N N . SER B 1 547 ? 4.816 15.258 -18.688 1 88.81 547 SER B N 1
ATOM 8494 C CA . SER B 1 547 ? 4.773 14.75 -17.328 1 88.81 547 SER B CA 1
ATOM 8495 C C . SER B 1 547 ? 6.18 14.508 -16.781 1 88.81 547 SER B C 1
ATOM 8497 O O . SER B 1 547 ? 7.047 14 -17.5 1 88.81 547 SER B O 1
ATOM 8499 N N . LYS B 1 548 ? 6.395 14.945 -15.57 1 90.88 548 LYS B N 1
ATOM 8500 C CA . LYS B 1 548 ? 7.68 14.766 -14.898 1 90.88 548 LYS B CA 1
ATOM 8501 C C . LYS B 1 548 ? 7.984 13.289 -14.688 1 90.88 548 LYS B C 1
ATOM 8503 O O . LYS B 1 548 ? 9.148 12.883 -14.711 1 90.88 548 LYS B O 1
ATOM 8508 N N . TYR B 1 549 ? 6.977 12.492 -14.492 1 93.94 549 TYR B N 1
ATOM 8509 C CA . TYR B 1 549 ? 7.125 11.078 -14.18 1 93.94 549 TYR B CA 1
ATOM 8510 C C . TYR B 1 549 ? 6.598 10.211 -15.32 1 93.94 549 TYR B C 1
ATOM 8512 O O . TYR B 1 549 ? 5.457 10.383 -15.758 1 93.94 549 TYR B O 1
ATOM 8520 N N . GLN B 1 550 ? 7.402 9.234 -15.719 1 93.12 550 GLN B N 1
ATOM 8521 C CA . GLN B 1 550 ? 7.043 8.414 -16.859 1 93.12 550 GLN B CA 1
ATOM 8522 C C . GLN B 1 550 ? 6.668 6.996 -16.438 1 93.12 550 GLN B C 1
ATOM 8524 O O . GLN B 1 550 ? 6.199 6.195 -17.25 1 93.12 550 GLN B O 1
ATOM 8529 N N . SER B 1 551 ? 6.879 6.703 -15.203 1 93.94 551 SER B N 1
ATOM 8530 C CA . SER B 1 551 ? 6.547 5.383 -14.688 1 93.94 551 SER B CA 1
ATOM 8531 C C . SER B 1 551 ? 6.32 5.422 -13.18 1 93.94 551 SER B C 1
ATOM 8533 O O . SER B 1 551 ? 6.59 6.438 -12.531 1 93.94 551 SER B O 1
ATOM 8535 N N . GLY B 1 552 ? 5.707 4.344 -12.688 1 95.81 552 GLY B N 1
ATOM 8536 C CA . GLY B 1 552 ? 5.578 4.18 -11.25 1 95.81 552 GLY B CA 1
ATOM 8537 C C . GLY B 1 552 ? 4.367 4.895 -10.672 1 95.81 552 GLY B C 1
ATOM 8538 O O . GLY B 1 552 ? 3.486 5.328 -11.422 1 95.81 552 GLY B O 1
ATOM 8539 N N . VAL B 1 553 ? 4.305 4.973 -9.391 1 97.81 553 VAL B N 1
ATOM 8540 C CA . VAL B 1 553 ? 3.129 5.43 -8.656 1 97.81 553 VAL B CA 1
ATOM 8541 C C . VAL B 1 553 ? 2.967 6.938 -8.836 1 97.81 553 VAL B C 1
ATOM 8543 O O . VAL B 1 553 ? 1.845 7.449 -8.883 1 97.81 553 VAL B O 1
ATOM 8546 N N . LEU B 1 554 ? 4.09 7.715 -9.023 1 97.62 554 LEU B N 1
ATOM 8547 C CA . LEU B 1 554 ? 3.996 9.156 -9.203 1 97.62 554 LEU B CA 1
ATOM 8548 C C . LEU B 1 554 ? 3.377 9.5 -10.555 1 97.62 554 LEU B C 1
ATOM 8550 O O . LEU B 1 554 ? 2.682 10.508 -10.688 1 97.62 554 LEU B O 1
ATOM 8554 N N . LYS B 1 555 ? 3.631 8.617 -11.578 1 97.19 555 LYS B N 1
ATOM 8555 C CA . LYS B 1 555 ? 2.953 8.797 -12.859 1 97.19 555 LYS B CA 1
ATOM 8556 C C . LYS B 1 555 ? 1.442 8.656 -12.703 1 97.19 555 LYS B C 1
ATOM 8558 O O . LYS B 1 555 ? 0.682 9.508 -13.172 1 97.19 555 LYS B O 1
ATOM 8563 N N . ILE B 1 556 ? 1.05 7.582 -12.047 1 97.25 556 ILE B N 1
ATOM 8564 C CA . ILE B 1 556 ? -0.371 7.312 -11.844 1 97.25 556 ILE B CA 1
ATOM 8565 C C . ILE B 1 556 ? -1.007 8.469 -11.07 1 97.25 556 ILE B C 1
ATOM 8567 O O . ILE B 1 556 ? -2.076 8.953 -11.445 1 97.25 556 ILE B O 1
ATOM 8571 N N . PHE B 1 557 ? -0.362 8.93 -10.039 1 97.69 557 PHE B N 1
ATOM 8572 C CA . PHE B 1 557 ? -0.863 10.008 -9.203 1 97.69 557 PHE B CA 1
ATOM 8573 C C . PHE B 1 557 ? -0.999 11.297 -10.008 1 97.69 557 PHE B C 1
ATOM 8575 O O . PHE B 1 557 ? -2.029 11.969 -9.938 1 97.69 557 PHE B O 1
ATOM 8582 N N . SER B 1 558 ? 0.042 11.648 -10.758 1 96.38 558 SER B N 1
ATOM 8583 C CA . SER B 1 558 ? 0.055 12.867 -11.547 1 96.38 558 SER B CA 1
ATOM 8584 C C . SER B 1 558 ? -1.088 12.883 -12.562 1 96.38 558 SER B C 1
ATOM 8586 O O . SER B 1 558 ? -1.625 13.945 -12.883 1 96.38 558 SER B O 1
ATOM 8588 N N . GLU B 1 559 ? -1.496 11.734 -12.992 1 95.88 559 GLU B N 1
ATOM 8589 C CA . GLU B 1 559 ? -2.521 11.648 -14.031 1 95.88 559 GLU B CA 1
ATOM 8590 C C . GLU B 1 559 ? -3.92 11.625 -13.422 1 95.88 559 GLU B C 1
ATOM 8592 O O . GLU B 1 559 ? -4.902 11.945 -14.094 1 95.88 559 GLU B O 1
ATOM 8597 N N . ARG B 1 560 ? -3.994 11.328 -12.062 1 96.31 560 ARG B N 1
ATOM 8598 C CA . ARG B 1 560 ? -5.324 11.039 -11.539 1 96.31 560 ARG B CA 1
ATOM 8599 C C . ARG B 1 560 ? -5.699 12.008 -10.422 1 96.31 560 ARG B C 1
ATOM 8601 O O . ARG B 1 560 ? -6.871 12.109 -10.055 1 96.31 560 ARG B O 1
ATOM 8608 N N . ALA B 1 561 ? -4.781 12.711 -9.898 1 97.06 561 ALA B N 1
ATOM 8609 C CA . ALA B 1 561 ? -5.031 13.547 -8.727 1 97.06 561 ALA B CA 1
ATOM 8610 C C . ALA B 1 561 ? -6.008 14.672 -9.062 1 97.06 561 ALA B C 1
ATOM 8612 O O . ALA B 1 561 ? -5.961 15.242 -10.148 1 97.06 561 ALA B O 1
ATOM 8613 N N . VAL B 1 562 ? -6.863 15 -8.156 1 96.56 562 VAL B N 1
ATOM 8614 C CA . VAL B 1 562 ? -7.746 16.156 -8.289 1 96.56 562 VAL B CA 1
ATOM 8615 C C . VAL B 1 562 ? -7.008 17.422 -7.852 1 96.56 562 VAL B C 1
ATOM 8617 O O . VAL B 1 562 ? -5.863 17.344 -7.395 1 96.56 562 VAL B O 1
ATOM 8620 N N . SER B 1 563 ? -7.637 18.531 -8.039 1 95.62 563 SER B N 1
ATOM 8621 C CA . SER B 1 563 ? -7.031 19.812 -7.719 1 95.62 563 SER B CA 1
ATOM 8622 C C . SER B 1 563 ? -6.668 19.906 -6.238 1 95.62 563 SER B C 1
ATOM 8624 O O . SER B 1 563 ? -7.293 19.25 -5.402 1 95.62 563 SER B O 1
ATOM 8626 N N . PRO B 1 564 ? -5.688 20.703 -5.871 1 95.19 564 PRO B N 1
ATOM 8627 C CA . PRO B 1 564 ? -5.281 20.859 -4.473 1 95.19 564 PRO B CA 1
ATOM 8628 C C . PRO B 1 564 ? -6.449 21.203 -3.553 1 95.19 564 PRO B C 1
ATOM 8630 O O . PRO B 1 564 ? -6.629 20.578 -2.506 1 95.19 564 PRO B O 1
ATOM 8633 N N . MET B 1 565 ? -7.281 22.125 -3.943 1 95 565 MET B N 1
ATOM 8634 C CA . MET B 1 565 ? -8.359 22.609 -3.08 1 95 565 MET B CA 1
ATOM 8635 C C . MET B 1 565 ? -9.445 21.547 -2.93 1 95 565 MET B C 1
ATOM 8637 O O . MET B 1 565 ? -10.266 21.609 -2.008 1 95 565 MET B O 1
ATOM 8641 N N . LYS B 1 566 ? -9.43 20.562 -3.783 1 95.12 566 LYS B N 1
ATOM 8642 C CA . LYS B 1 566 ? -10.375 19.453 -3.674 1 95.12 566 LYS B CA 1
ATOM 8643 C C . LYS B 1 566 ? -9.82 18.344 -2.779 1 95.12 566 LYS B C 1
ATOM 8645 O O . LYS B 1 566 ? -10.547 17.422 -2.4 1 95.12 566 LYS B O 1
ATOM 8650 N N . GLY B 1 567 ? -8.539 18.422 -2.506 1 95.75 567 GLY B N 1
ATOM 8651 C CA . GLY B 1 567 ? -7.961 17.469 -1.571 1 95.75 567 GLY B CA 1
ATOM 8652 C C . GLY B 1 567 ? -6.82 16.672 -2.168 1 95.75 567 GLY B C 1
ATOM 8653 O O . GLY B 1 567 ? -6.215 15.836 -1.487 1 95.75 567 GLY B O 1
ATOM 8654 N N . GLY B 1 568 ? -6.527 16.812 -3.475 1 96.94 568 GLY B N 1
ATOM 8655 C CA . GLY B 1 568 ? -5.391 16.188 -4.125 1 96.94 568 GLY B CA 1
ATOM 8656 C C . GLY B 1 568 ? -5.441 14.672 -4.082 1 96.94 568 GLY B C 1
ATOM 8657 O O . GLY B 1 568 ? -4.402 14.008 -4.117 1 96.94 568 GLY B O 1
ATOM 8658 N N . TYR B 1 569 ? -6.59 14.031 -3.846 1 97.62 569 TYR B N 1
ATOM 8659 C CA . TYR B 1 569 ? -6.707 12.578 -3.859 1 97.62 569 TYR B CA 1
ATOM 8660 C C . TYR B 1 569 ? -6.816 12.055 -5.285 1 97.62 569 TYR B C 1
ATOM 8662 O O . TYR B 1 569 ? -7.066 12.82 -6.219 1 97.62 569 TYR B O 1
ATOM 8670 N N . MET B 1 570 ? -6.621 10.773 -5.492 1 96.5 570 MET B N 1
ATOM 8671 C CA . MET B 1 570 ? -6.734 10.148 -6.805 1 96.5 570 MET B CA 1
ATOM 8672 C C . MET B 1 570 ? -8.188 9.805 -7.121 1 96.5 570 MET B C 1
ATOM 8674 O O . MET B 1 570 ? -8.875 9.18 -6.316 1 96.5 570 MET B O 1
ATOM 8678 N N . GLU B 1 571 ? -8.602 10.211 -8.336 1 90.88 571 GLU B N 1
ATOM 8679 C CA . GLU B 1 571 ? -9.961 9.906 -8.773 1 90.88 571 GLU B CA 1
ATOM 8680 C C . GLU B 1 571 ? -9.953 8.867 -9.898 1 90.88 571 GLU B C 1
ATOM 8682 O O . GLU B 1 571 ? -9.211 9.008 -10.867 1 90.88 571 GLU B O 1
#

Radius of gyration: 30.68 Å; Cα contacts (8 Å, |Δi|>4): 2947; chains: 2; bounding box: 59×92×82 Å

Foldseek 3Di:
DVQLVVCVVDVVVVVVVVVVPDDPLQSPFAEEEEEELADPQALQRPCQVLLSVLLQLLLVVQPHGYDYHHNHAHALVVQPPDLSLLCHQLSLQVLLVVLCVVCVVRPGLEYEYEGQEQSRLLSVLLNLLQSFHQYAYAYLAAFAAFPPRAWPLCLLLQVVCVVVVNHPPVVSVVSVVTRGPHGHYTFFQWRRQLSLLLCVLQQRYQPLRRRAHNPDPVSSVRSSVSSNLSVVRSVVRPTSLLQGDPLSLLSSLLLCQQAVHFPLCLQSVLSSQVSNVHGDFPVSSQVSQFQRFHFFATPPLHDHINNLCSLLRHSLVSCVLVVVRHDQQRAHSNRGTNVVSSVVCVVVCSNVNSPVSCVVVPHHSCRGGPHNVDGPDGTTFKFWADDLQFPRTKIWRCSQADPVQLWAKAWEDEDAALVVLQVCLVVVVDDFRYEYEHAQQACLRSSQGASESNLSSQCSDPRRQHRYAYDYCHHHISNGGYRYIYVRPPGLLVPGLSVLDDTGFIWTRNRVVRHTYGQDHNPDGDDPVVVVVSSVVSSVVDDHDDGPDDDDSSNQLSVAFDRSSSNRHGD/DVQLVVCVVDVVVVVVVVVVPDDPLQSPFAEEEEEELADPQALQRPCQVLLSVLLQLLLVVQPHGYDYHHNHAHALVVQPPDLSLLCHQLSLQVLLVVLCVVCVVRPGLEYEYEGQEQSRLLSVLLNLLQSFHQYAYAYLAAFAAFPPRAWPLCLLLQVVCVVVVNHPPVVSVVSVVTRGPHGHYTFFQWRRQLSLLLCVLQQRYQPLRRRAHNPDPVSSVRSSVSSNLSVVRSVVRPTSLLQGDPLSLLSSLLLCQQALHFPLCLQSVLSSQVSNVHGDFPVSSQVSLFQRFHFFATPPLHDHINNLCSLLRHSLVSCVLVVVRHDQQRAHSNRGTNVVSSVVCVVPCSNVNSPVSCVVVPHHSCRGGPHNVDGPDGTTFKFWADDLQFPRTKIWRCSQADPLQLWAKAWEDEDAALVVLQVCLVVVVDDFRYEYEHAQQACLRSSQGASESNLSSQCSDPRSQHRYAYEYCHHHISNGGYRYIYVRPPGLLVPHLSVLDDTGFIWTRNRVVRHTYGQDHNPGGDDPVVVVVSSVVSSVVDDHDDGPDDDDSSNQLSVAFDRSSSNRHGD

Organism: NCBI:txid29354

pLDDT: mean 95.04, std 5.11, range [60.0, 98.94]

Sequence (1142 aa):
MVSQDIRKLAPEMDPLRMGMGWKVEDLSKMQIMVESTFGDSHPGSAHLLELVNKTVDGVRDKGGKAARYFTTDICDGMAQGHDGINYSLVSRDTICNMIEIHAGATPFDGGVYISSCDKAVPAHLMAIGRVNMPSILVTGGVMDAGPDLLTLEQIGKYSAMCQRGELEPEKLEYYKQHACPSCGACSFMGTASTMQVMGEALGLMLPGSALMPATCPDLKDVAERAGHQIIELAKSGIRPRDIVTMKSFENAIMVHAAISGSTNSLIHMPAIAHEFGLEIDSEMFDRLHRGAHYLLDIRPAGKWPAQYFYYAGGVPRIMEEIKSVLHLDAMTVTGKTLGENLDMLKQSGFYDKCDEYCARVGVKKEEIIRPFHDAIGTDGAIAILKGNLAPEGAVIKHTACPKEMFHAVLNARPFDSEEEAINAVLKHRVKPGDAVFIRYEGPKGSGMPEMFYTSEAISSDKELGSTIALITDGRFSGASTGPSIGHVSPEAAEGGPIALVEEGDMIQIDIPNRILAIVGVKGQRRTEDEMEKILKERREKWQPRPSKYQSGVLKIFSERAVSPMKGGYMEMVSQDIRKLAPEMDPLRMGMGWKVEDLSKMQIMVESTFGDSHPGSAHLLELVNKTVDGVRDKGGKAARYFTTDICDGMAQGHDGINYSLVSRDTICNMIEIHAGATPFDGGVYISSCDKAVPAHLMAIGRVNMPSILVTGGVMDAGPDLLTLEQIGKYSAMCQRGELEPEKLEYYKQHACPSCGACSFMGTASTMQVMGEALGLMLPGSALMPATCPDLKDVAERAGHQIIELAKSGIRPRDIVTMKSFENAIMVHAAISGSTNSLIHMPAIAHEFGLEIDSEMFDRLHRGAHYLLDIRPAGKWPAQYFYYAGGVPRIMEEIKSVLHLDAMTVTGKTLGENLDMLKQSGFYDKCDEYCARVGVKKEEIIRPFHDAIGTDGAIAILKGNLAPEGAVIKHTACPKEMFHAVLNARPFDSEEEAINAVLKHRVKPGDAVFIRYEGPKGSGMPEMFYTSEAISSDKELGSTIALITDGRFSGASTGPSIGHVSPEAAEGGPIALVEEGDMIQIDIPNRILAIVGVKGQRRTEDEMEKILKERREKWQPRPSKYQSGVLKIFSERAVSPMKGGYME

Secondary structure (DSSP, 8-state):
-HHHHHHHH-TTHHHHHHHTT--GGGGGS-EEEEEE--STTSTTTTTHHHHHHHHHHHHHHTT-EEEEEEB----HHHHTTSGGGGGHHHHHHHHHHHHHHHHHHS--SEEEEEE-STTHHHHHHHHHHHH-SSEEEEE--BPPP-GGG--THHHHHHHHHHHTTSS-HHHHHHHHHHS--SSSB-SSSSHHHHHHHHHHHTT-S-TT-TT-BTT-HHHHHHHHHHHHHHHHHHHHT--HHHH--HHHHHHHHHHHHHHT--TTHHHHHHHHHHHTT----HHHHHHHHTTPPB-B-BTTTSSB-THHHHHTTHHHHHHHHTGGGS-TT-B-TTSSBHHHHHHHHHHTTHHHHHHHHHHHTT--HHHHB--GGG-SBSS-SEEEEBSSS-TTEEEEEGGGS-GGGSEEEEEEEEESSHHHHHHHHHTT---TTEEEEE-S-SHHHHS--B-HHHHHHHHTSTTGGGT-EEEESSB--TT--SSEEEEEES-GGGT-GGGG--TT-EEEEETTTTEEEEEEETTEE--HHHHHHHHHHHHHH--PPPPS--SHHHHHHHHHBPPGGGT--B-/-HHHHHHHH-TTHHHHHHHTT--GGGGGS-EEEEEE--STTSTTTTTHHHHHHHHHHHHHHTT-EEEEEEB----HHHHTTSGGGGGHHHHHHHHHHHHHHHHHHS--SEEEEEE-STTHHHHHHHHHHHH-SSEEEEE--BPPP-GGG--THHHHHHHHHHHTTSS-HHHHHHHHHHS--SSSB-SSSSHHHHHHHHHHHTT-S-TT-TT-BTT-HHHHHHHHHHHHHHHHHHHHT--HHHH--HHHHHHHHHHHHHHT--TTHHHHHHHHHHHTT----HHHHHHHHTTPPB-B-BTTTSSB-THHHHHTTHHHHHHHHTGGGS-TT-B-TTSSBHHHHHHHHHHTTHHHHHHHHHHHTT--HHHHB--GGG-SBSS-SEEEEBSSS-TTEEEEEGGGS-GGGSEEEEEEEEESSHHHHHHHHHTT---TTEEEEE-S-SHHHHS--B-HHHHHHHHTSTTGGGT-EEEESSB--TT--SSEEEEEES-GGGT-GGGG--TT-EEEEETTTTEEEEEEETTEE--HHHHHHHHHHHHHH--PPPPS--SHHHHHHHHHBPPGGGT--B-